Protein AF-0000000068123242 (afdb_homodimer)

pLDDT: mean 87.88, std 19.59, range [14.05, 98.88]

Organism: Neurospora crassa (strain ATCC 24698 / 74-OR23-1A / CBS 708.71 / DSM 1257 / FGSC 987) (NCBI:txid367110)

Solvent-accessible surface area (backbone atoms only — not comparable to full-atom values): 78292 Å² total; per-residue (Å²): 127,88,81,84,88,79,87,88,79,80,86,86,78,85,88,79,87,89,84,91,82,92,77,86,88,83,89,79,86,80,84,75,81,85,79,82,79,76,73,80,72,79,79,78,78,74,75,72,72,64,77,69,73,70,72,71,46,70,66,50,50,47,59,70,42,37,86,55,48,50,46,51,50,48,34,50,52,24,44,46,71,36,49,53,61,54,54,70,55,57,44,31,48,47,61,22,24,54,44,42,28,50,11,16,28,53,57,60,14,26,27,67,69,64,65,53,44,46,41,41,43,51,51,45,18,48,33,34,53,75,44,63,37,72,35,85,64,70,38,50,69,66,37,67,64,54,91,73,47,47,59,48,54,32,18,44,57,31,14,47,36,36,23,54,37,26,38,40,42,32,52,31,33,48,50,55,66,46,53,66,73,30,22,50,47,40,22,43,49,56,57,36,20,37,32,56,41,35,56,9,34,36,47,50,56,60,14,50,38,44,26,22,51,47,48,26,51,28,26,47,38,50,32,58,73,29,65,88,48,68,84,34,70,66,32,49,47,28,42,43,48,26,8,51,27,44,9,50,15,38,18,32,30,68,74,34,50,35,59,47,46,47,54,48,52,52,48,52,51,53,50,50,54,53,58,36,37,69,86,56,55,66,67,59,52,51,48,52,52,49,52,44,47,47,24,63,47,49,43,15,50,49,46,36,49,49,35,49,51,49,48,56,69,52,32,44,27,52,38,90,26,39,52,60,47,56,55,42,54,36,29,62,22,46,85,41,69,43,31,49,64,12,28,47,65,45,35,64,66,25,40,30,29,41,30,37,61,20,81,55,26,26,31,45,28,46,55,89,56,51,37,94,66,81,83,51,38,24,37,37,32,24,41,65,74,90,56,70,50,28,32,29,29,37,36,57,30,90,88,48,73,78,82,55,92,84,50,87,76,82,48,70,39,27,53,68,38,57,27,23,43,28,34,61,81,80,40,18,22,44,27,52,54,102,39,54,18,90,81,54,48,89,23,21,29,35,28,33,42,60,35,93,84,45,77,62,73,47,31,32,31,27,32,41,64,75,49,41,81,84,46,90,63,55,68,49,39,33,52,44,44,26,33,28,30,41,30,29,65,73,81,59,18,30,46,29,42,63,92,51,59,34,58,76,92,54,69,52,24,28,41,35,29,28,32,67,73,90,53,92,79,46,43,30,35,26,30,27,33,40,37,39,46,41,94,89,50,66,59,30,77,53,54,82,56,81,67,55,66,69,58,52,51,53,46,51,53,49,28,19,51,54,54,53,70,64,47,48,66,53,83,89,51,88,62,87,65,54,45,59,67,82,33,51,56,67,64,52,58,51,36,78,40,54,62,84,47,50,89,38,59,25,40,43,47,45,64,26,64,61,60,38,48,48,13,47,49,28,55,56,49,50,54,50,49,53,51,52,53,50,56,39,44,42,53,68,51,81,84,67,53,71,69,53,49,48,45,45,46,61,37,35,47,45,28,48,50,43,21,48,52,45,43,50,60,59,68,73,46,74,50,69,38,46,67,75,64,42,53,68,19,46,54,22,27,38,45,30,29,28,38,52,53,32,68,69,38,68,83,48,54,70,66,58,39,50,51,54,51,46,50,51,52,49,50,44,50,49,47,26,61,71,53,34,45,36,50,61,42,34,73,45,55,44,67,80,49,43,86,73,41,84,46,85,57,35,70,60,49,114,128,92,80,82,80,79,89,88,83,79,91,84,81,76,90,74,89,80,84,81,74,84,74,76,75,75,76,71,80,76,82,79,78,83,83,80,79,72,71,78,69,77,77,72,76,70,72,69,70,60,74,67,72,68,71,67,46,70,66,51,49,48,58,71,43,37,87,56,49,50,47,50,52,48,34,50,50,23,45,45,70,34,49,55,63,53,54,69,56,58,44,32,50,46,62,22,23,54,42,43,29,50,12,16,28,53,58,61,13,26,27,68,68,66,63,52,43,48,41,41,43,50,51,45,18,46,31,34,51,76,44,64,36,70,34,84,64,70,39,50,70,66,38,67,63,56,90,75,47,47,59,48,55,31,18,44,56,31,14,48,36,36,23,55,37,25,38,42,42,32,51,31,34,48,49,56,65,46,51,67,72,32,20,50,47,41,20,43,48,56,57,36,20,37,33,57,41,35,56,9,34,36,45,51,55,60,14,50,38,45,28,22,51,47,48,26,53,28,26,47,37,50,31,58,72,28,64,90,47,70,86,35,70,67,32,50,48,29,42,43,48,25,10,51,26,44,10,49,14,38,18,31,31,68,74,34,50,37,58,44,47,46,53,47,53,51,48,53,52,52,51,50,54,54,58,35,39,69,86,55,55,67,67,59,53,52,47,53,53,50,51,46,47,47,25,64,47,48,42,16,47,49,45,36,48,47,33,50,51,50,48,56,68,52,32,44,27,52,37,89,26,40,51,59,47,56,56,42,53,36,28,60,24,46,83,40,69,43,33,49,63,13,29,48,66,44,35,62,68,25,39,30,29,42,30,37,59,20,80,54,27,24,32,44,29,46,53,89,57,51,37,92,65,80,84,52,38,26,38,36,33,23,41,66,74,89,56,71,50,29,33,31,29,38,36,55,30,93,89,49,75,76,82,55,91,84,52,86,75,83,49,70,39,25,54,67,38,57,28,23,42,28,33,61,80,80,41,20,22,45,25,52,56,101,39,54,18,89,82,53,46,91,22,21,30,36,27,34,43,60,36,92,85,44,76,64,72,48,31,33,30,28,31,41,66,74,49,41,80,82,47,91,63,57,67,48,39,34,51,45,43,27,32,27,30,43,31,30,64,75,81,60,17,30,46,26,40,61,90,51,60,31,58,76,92,54,69,52,24,29,40,34,30,28,33,68,72,90,55,90,82,46,44,32,33,26,30,28,34,40,37,38,46,42,95,89,50,66,59,31,76,54,54,81,57,80,65,54,65,70,57,52,53,52,47,50,53,49,27,18,51,53,54,53,71,64,48,48,65,53,82,89,52,89,62,87,64,54,45,59,67,83,33,49,57,65,63,52,57,52,35,75,40,54,62,84,48,50,89,38,60,27,39,45,46,44,64,27,62,63,58,39,47,48,13,46,49,28,55,56,50,49,54,50,51,54,50,51,52,50,56,38,45,42,53,68,51,81,83,68,53,71,68,53,48,49,44,44,46,63,38,34,46,44,28,48,49,41,20,48,52,46,44,50,60,60,69,72,47,75,50,69,39,47,66,74,66,43,52,69,18,47,55,23,27,38,45,30,30,28,38,51,53,31,68,70,38,68,84,47,54,70,65,59,38,52,52,55,51,48,51,51,53,49,49,44,50,48,48,26,62,71,53,35,42,36,49,60,42,34,76,43,54,44,67,79,49,42,87,72,44,84,47,86,56,36,72,59,48,114

Structure (mmCIF, N/CA/C/O backbone):
data_AF-0000000068123242-model_v1
#
loop_
_entity.id
_entity.type
_entity.pdbx_description
1 polymer 'Dolichyl-phosphate-mannose--protein mannosyltransferase'
#
loop_
_atom_site.group_PDB
_atom_site.id
_atom_site.type_symbol
_atom_site.label_atom_id
_atom_site.label_alt_id
_atom_site.label_comp_id
_atom_site.label_asym_id
_atom_site.label_entity_id
_atom_site.label_seq_id
_atom_site.pdbx_PDB_ins_code
_atom_site.Cartn_x
_atom_site.Cartn_y
_atom_site.Cartn_z
_atom_site.occupancy
_atom_site.B_iso_or_equiv
_atom_site.auth_seq_id
_atom_site.auth_comp_id
_atom_site.auth_asym_id
_atom_site.auth_atom_id
_atom_site.pdbx_PDB_model_num
ATOM 1 N N . MET A 1 1 ? -42.406 0.404 55.594 1 16.44 1 MET A N 1
ATOM 2 C CA . MET A 1 1 ? -42.719 1.073 56.844 1 16.44 1 MET A CA 1
ATOM 3 C C . MET A 1 1 ? -41.5 1.889 57.344 1 16.44 1 MET A C 1
ATOM 5 O O . MET A 1 1 ? -41.688 2.959 57.906 1 16.44 1 MET A O 1
ATOM 9 N N . ALA A 1 2 ? -40.531 1.165 58.031 1 14.32 2 ALA A N 1
ATOM 10 C CA . ALA A 1 2 ? -39.938 2.107 58.969 1 14.32 2 ALA A CA 1
ATOM 11 C C . ALA A 1 2 ? -39.438 3.355 58.281 1 14.32 2 ALA A C 1
ATOM 13 O O . ALA A 1 2 ? -39.156 3.322 57.062 1 14.32 2 ALA A O 1
ATOM 14 N N . THR A 1 3 ? -38.469 4.094 58.781 1 15.51 3 THR A N 1
ATOM 15 C CA . THR A 1 3 ? -38.5 4.883 60 1 15.51 3 THR A CA 1
ATOM 16 C C . THR A 1 3 ? -37.812 6.23 59.781 1 15.51 3 THR A C 1
ATOM 18 O O . THR A 1 3 ? -38.406 7.281 60 1 15.51 3 THR A O 1
ATOM 21 N N . PRO A 1 4 ? -36.844 6.465 60.656 1 15.73 4 PRO A N 1
ATOM 22 C CA . PRO A 1 4 ? -36.719 7.551 61.625 1 15.73 4 PRO A CA 1
ATOM 23 C C . PRO A 1 4 ? -36.031 8.789 61.031 1 15.73 4 PRO A C 1
ATOM 25 O O . PRO A 1 4 ? -35.531 8.742 59.906 1 15.73 4 PRO A O 1
ATOM 28 N N . THR A 1 5 ? -34.938 9.18 61.625 1 15.48 5 THR A N 1
ATOM 29 C CA . THR A 1 5 ? -34.781 10.172 62.688 1 15.48 5 THR A CA 1
ATOM 30 C C . THR A 1 5 ? -34.188 11.477 62.125 1 15.48 5 THR A C 1
ATOM 32 O O . THR A 1 5 ? -33.719 11.508 61 1 15.48 5 THR A O 1
ATOM 35 N N . ASP A 1 6 ? -33.188 12.078 62.812 1 14.59 6 ASP A N 1
ATOM 36 C CA . ASP A 1 6 ? -33.062 13.188 63.75 1 14.59 6 ASP A CA 1
ATOM 37 C C . ASP A 1 6 ? -32.375 14.383 63.094 1 14.59 6 ASP A C 1
ATOM 39 O O . ASP A 1 6 ? -32.875 15.508 63.156 1 14.59 6 ASP A O 1
ATOM 43 N N . GLY A 1 7 ? -31 14.406 63.156 1 14.94 7 GLY A N 1
ATOM 44 C CA . GLY A 1 7 ? -30.375 15.352 64.062 1 14.94 7 GLY A CA 1
ATOM 45 C C . GLY A 1 7 ? -30.297 16.766 63.5 1 14.94 7 GLY A C 1
ATOM 46 O O . GLY A 1 7 ? -30.531 16.969 62.312 1 14.94 7 GLY A O 1
ATOM 47 N N . SER A 1 8 ? -29.484 17.594 64.125 1 15.24 8 SER A N 1
ATOM 48 C CA . SER A 1 8 ? -29.281 18.797 64.938 1 15.24 8 SER A CA 1
ATOM 49 C C . SER A 1 8 ? -28.906 19.984 64.062 1 15.24 8 SER A C 1
ATOM 51 O O . SER A 1 8 ? -28.578 19.828 62.906 1 15.24 8 SER A O 1
ATOM 53 N N . GLU A 1 9 ? -27.969 20.797 64.625 1 14.34 9 GLU A N 1
ATOM 54 C CA . GLU A 1 9 ? -27.828 22.094 65.25 1 14.34 9 GLU A CA 1
ATOM 55 C C . GLU A 1 9 ? -27.172 23.109 64.312 1 14.34 9 GLU A C 1
ATOM 57 O O . GLU A 1 9 ? -27.609 24.266 64.25 1 14.34 9 GLU A O 1
ATOM 62 N N . ARG A 1 10 ? -25.828 22.953 63.969 1 14.46 10 ARG A N 1
ATOM 63 C CA . ARG A 1 10 ? -24.969 23.984 64.562 1 14.46 10 ARG A CA 1
ATOM 64 C C . ARG A 1 10 ? -25.156 25.312 63.844 1 14.46 10 ARG A C 1
ATOM 66 O O . ARG A 1 10 ? -25.406 26.344 64.5 1 14.46 10 ARG A O 1
ATOM 73 N N . ALA A 1 11 ? -24.031 25.688 63.188 1 14.55 11 ALA A N 1
ATOM 74 C CA . ALA A 1 11 ? -23.141 26.734 63.719 1 14.55 11 ALA A CA 1
ATOM 75 C C . ALA A 1 11 ? -23.578 28.109 63.25 1 14.55 11 ALA A C 1
ATOM 77 O O . ALA A 1 11 ? -24.297 28.234 62.25 1 14.55 11 ALA A O 1
ATOM 78 N N . THR A 1 12 ? -22.641 29 63.438 1 14.53 12 THR A N 1
ATOM 79 C CA . THR A 1 12 ? -22.219 30.188 64.125 1 14.53 12 THR A CA 1
ATOM 80 C C . THR A 1 12 ? -22.531 31.453 63.344 1 14.53 12 THR A C 1
ATOM 82 O O . THR A 1 12 ? -22.75 31.359 62.125 1 14.53 12 THR A O 1
ATOM 85 N N . THR A 1 13 ? -21.609 32.406 63.406 1 14.05 13 THR A N 1
ATOM 86 C CA . THR A 1 13 ? -21.5 33.656 64.125 1 14.05 13 THR A CA 1
ATOM 87 C C . THR A 1 13 ? -21.625 34.844 63.125 1 14.05 13 THR A C 1
ATOM 89 O O . THR A 1 13 ? -22.391 35.781 63.375 1 14.05 13 THR A O 1
ATOM 92 N N . ALA A 1 14 ? -20.578 35.156 62.25 1 14.64 14 ALA A N 1
ATOM 93 C CA . ALA A 1 14 ? -19.844 36.344 62.625 1 14.64 14 ALA A CA 1
ATOM 94 C C . ALA A 1 14 ? -20.625 37.625 62.25 1 14.64 14 ALA A C 1
ATOM 96 O O . ALA A 1 14 ? -21.484 37.562 61.375 1 14.64 14 ALA A O 1
ATOM 97 N N . SER A 1 15 ? -19.844 38.719 62.344 1 14.73 15 SER A N 1
ATOM 98 C CA . SER A 1 15 ? -19.672 40 63.031 1 14.73 15 SER A CA 1
ATOM 99 C C . SER A 1 15 ? -20.312 41.156 62.25 1 14.73 15 SER A C 1
ATOM 101 O O . SER A 1 15 ? -20.641 41 61.062 1 14.73 15 SER A O 1
ATOM 103 N N . GLY A 1 16 ? -19.641 42.406 62.281 1 14.28 16 GLY A N 1
ATOM 104 C CA . GLY A 1 16 ? -19.844 43.688 62.906 1 14.28 16 GLY A CA 1
ATOM 105 C C . GLY A 1 16 ? -20.281 44.781 61.938 1 14.28 16 GLY A C 1
ATOM 106 O O . GLY A 1 16 ? -21.172 45.562 62.25 1 14.28 16 GLY A O 1
ATOM 107 N N . ALA A 1 17 ? -19.438 45.031 60.844 1 15.45 17 ALA A N 1
ATOM 108 C CA . ALA A 1 17 ? -18.891 46.375 60.875 1 15.45 17 ALA A CA 1
ATOM 109 C C . ALA A 1 17 ? -19.969 47.438 60.656 1 15.45 17 ALA A C 1
ATOM 111 O O . ALA A 1 17 ? -20.984 47.156 60 1 15.45 17 ALA A O 1
ATOM 112 N N . ASP A 1 18 ? -19.547 48.719 60.906 1 15.54 18 ASP A N 1
ATOM 113 C CA . ASP A 1 18 ? -19.844 49.969 61.656 1 15.54 18 ASP A CA 1
ATOM 114 C C . ASP A 1 18 ? -20.703 50.906 60.812 1 15.54 18 ASP A C 1
ATOM 116 O O . ASP A 1 18 ? -20.844 50.719 59.594 1 15.54 18 ASP A O 1
ATOM 120 N N . PRO A 1 19 ? -20.172 52.219 60.938 1 15.15 19 PRO A N 1
ATOM 121 C CA . PRO A 1 19 ? -20.656 53.469 61.5 1 15.15 19 PRO A CA 1
ATOM 122 C C . PRO A 1 19 ? -21.297 54.406 60.469 1 15.15 19 PRO A C 1
ATOM 124 O O . PRO A 1 19 ? -22.438 54.812 60.625 1 15.15 19 PRO A O 1
ATOM 127 N N . PHE A 1 20 ? -20.5 55.562 59.969 1 15.85 20 PHE A N 1
ATOM 128 C CA . PHE A 1 20 ? -20.625 56.969 60.312 1 15.85 20 PHE A CA 1
ATOM 129 C C . PHE A 1 20 ? -21.453 57.719 59.25 1 15.85 20 PHE A C 1
ATOM 131 O O . PHE A 1 20 ? -21.672 57.188 58.156 1 15.85 20 PHE A O 1
ATOM 138 N N . GLY A 1 21 ? -21.219 59.188 59.188 1 14.98 21 GLY A N 1
ATOM 139 C CA . GLY A 1 21 ? -21.828 60.469 59.5 1 14.98 21 GLY A CA 1
ATOM 140 C C . GLY A 1 21 ? -22.203 61.25 58.25 1 14.98 21 GLY A C 1
ATOM 141 O O . GLY A 1 21 ? -23.281 61.812 58.156 1 14.98 21 GLY A O 1
ATOM 142 N N . ASP A 1 22 ? -21.328 61.469 57.156 1 16.19 22 ASP A N 1
ATOM 143 C CA . ASP A 1 22 ? -21.016 62.906 57 1 16.19 22 ASP A CA 1
ATOM 144 C C . ASP A 1 22 ? -22.156 63.625 56.312 1 16.19 22 ASP A C 1
ATOM 146 O O . ASP A 1 22 ? -22.891 63.062 55.531 1 16.19 22 ASP A O 1
ATOM 150 N N . ALA A 1 23 ? -22.281 65.062 56.594 1 17.05 23 ALA A N 1
ATOM 151 C CA . ALA A 1 23 ? -23.031 66.312 56.812 1 17.05 23 ALA A CA 1
ATOM 152 C C . ALA A 1 23 ? -23.234 67.062 55.5 1 17.05 23 ALA A C 1
ATOM 154 O O . ALA A 1 23 ? -23.984 68.062 55.438 1 17.05 23 ALA A O 1
ATOM 155 N N . ALA A 1 24 ? -22.5 66.938 54.406 1 17.31 24 ALA A N 1
ATOM 156 C CA . ALA A 1 24 ? -22.078 68.25 53.906 1 17.31 24 ALA A CA 1
ATOM 157 C C . ALA A 1 24 ? -23.266 69.062 53.438 1 17.31 24 ALA A C 1
ATOM 159 O O . ALA A 1 24 ? -24.266 68.5 52.969 1 17.31 24 ALA A O 1
ATOM 160 N N . ARG A 1 25 ? -23.062 70.438 53.281 1 17.42 25 ARG A N 1
ATOM 161 C CA . ARG A 1 25 ? -23.469 71.812 53.5 1 17.42 25 ARG A CA 1
ATOM 162 C C . ARG A 1 25 ? -24.391 72.312 52.406 1 17.42 25 ARG A C 1
ATOM 164 O O . ARG A 1 25 ? -24.438 71.75 51.312 1 17.42 25 ARG A O 1
ATOM 171 N N . ARG A 1 26 ? -24.328 73.688 52.062 1 17.59 26 ARG A N 1
ATOM 172 C CA . ARG A 1 26 ? -25.156 74.938 52.219 1 17.59 26 ARG A CA 1
ATOM 173 C C . ARG A 1 26 ? -25.688 75.375 50.875 1 17.59 26 ARG A C 1
ATOM 175 O O . ARG A 1 26 ? -26.891 75.688 50.75 1 17.59 26 ARG A O 1
ATOM 182 N N . ARG A 1 27 ? -24.891 75.938 49.844 1 17.5 27 ARG A N 1
ATOM 183 C CA . ARG A 1 27 ? -25.016 77.375 49.656 1 17.5 27 ARG A CA 1
ATOM 184 C C . ARG A 1 27 ? -26.172 77.688 48.719 1 17.5 27 ARG A C 1
ATOM 186 O O . ARG A 1 27 ? -26.609 76.875 47.938 1 17.5 27 ARG A O 1
ATOM 193 N N . ASN A 1 28 ? -26.125 79.062 48.094 1 18.08 28 ASN A N 1
ATOM 194 C CA . ASN A 1 28 ? -26.859 80.312 48 1 18.08 28 ASN A CA 1
ATOM 195 C C . ASN A 1 28 ? -27.547 80.5 46.656 1 18.08 28 ASN A C 1
ATOM 197 O O . ASN A 1 28 ? -28.547 81.188 46.562 1 18.08 28 ASN A O 1
ATOM 201 N N . ASN A 1 29 ? -27.062 80.062 45.438 1 21.12 29 ASN A N 1
ATOM 202 C CA . ASN A 1 29 ? -27.047 81.188 44.5 1 21.12 29 ASN A CA 1
ATOM 203 C C . ASN A 1 29 ? -28.438 81.5 43.906 1 21.12 29 ASN A C 1
ATOM 205 O O . ASN A 1 29 ? -29.219 80.562 43.719 1 21.12 29 ASN A O 1
ATOM 209 N N . PRO A 1 30 ? -28.766 82.812 43.562 1 22.44 30 PRO A N 1
ATOM 210 C CA . PRO A 1 30 ? -30.016 83.562 43.406 1 22.44 30 PRO A CA 1
ATOM 211 C C . PRO A 1 30 ? -30.75 83.25 42.125 1 22.44 30 PRO A C 1
ATOM 213 O O . PRO A 1 30 ? -30.156 82.75 41.156 1 22.44 30 PRO A O 1
ATOM 216 N N . PRO A 1 31 ? -32.156 83.25 42 1 21.19 31 PRO A N 1
ATOM 217 C CA . PRO A 1 31 ? -33.156 82.688 41.094 1 21.19 31 PRO A CA 1
ATOM 218 C C . PRO A 1 31 ? -33.219 83.375 39.75 1 21.19 31 PRO A C 1
ATOM 220 O O . PRO A 1 31 ? -33.906 82.875 38.812 1 21.19 31 PRO A O 1
ATOM 223 N N . VAL A 1 32 ? -32.5 84.562 39.5 1 21.89 32 VAL A N 1
ATOM 224 C CA . VAL A 1 32 ? -33.469 85.562 39.062 1 21.89 32 VAL A CA 1
ATOM 225 C C . VAL A 1 32 ? -34 85.188 37.688 1 21.89 32 VAL A C 1
ATOM 227 O O . VAL A 1 32 ? -33.438 84.375 36.969 1 21.89 32 VAL A O 1
ATOM 230 N N . ALA A 1 33 ? -34.406 86.375 36.75 1 24.31 33 ALA A N 1
ATOM 231 C CA . ALA A 1 33 ? -35.656 86.812 36.125 1 24.31 33 ALA A CA 1
ATOM 232 C C . ALA A 1 33 ? -35.625 86.438 34.625 1 24.31 33 ALA A C 1
ATOM 234 O O . ALA A 1 33 ? -36.594 86.75 33.906 1 24.31 33 ALA A O 1
ATOM 235 N N . PRO A 1 34 ? -35.344 85.25 34.094 1 23.16 34 PRO A N 1
ATOM 236 C CA . PRO A 1 34 ? -34.875 85.25 32.719 1 23.16 34 PRO A CA 1
ATOM 237 C C . PRO A 1 34 ? -35.875 85.938 31.75 1 23.16 34 PRO A C 1
ATOM 239 O O . PRO A 1 34 ? -37.062 85.75 31.906 1 23.16 34 PRO A O 1
ATOM 242 N N . THR A 1 35 ? -35.469 87 31.141 1 21.3 35 THR A N 1
ATOM 243 C CA . THR A 1 35 ? -36.031 88.062 30.312 1 21.3 35 THR A CA 1
ATOM 244 C C . THR A 1 35 ? -36.781 87.5 29.109 1 21.3 35 THR A C 1
ATOM 246 O O . THR A 1 35 ? -37.938 87.812 28.875 1 21.3 35 THR A O 1
ATOM 249 N N . ALA A 1 36 ? -36.219 87.688 27.891 1 24.88 36 ALA A N 1
ATOM 250 C CA . ALA A 1 36 ? -36.688 88.375 26.703 1 24.88 36 ALA A CA 1
ATOM 251 C C . ALA A 1 36 ? -37.531 87.5 25.812 1 24.88 36 ALA A C 1
ATOM 253 O O . ALA A 1 36 ? -37.344 86.25 25.812 1 24.88 36 ALA A O 1
ATOM 254 N N . THR A 1 37 ? -38.531 88 25.172 1 26.08 37 THR A N 1
ATOM 255 C CA . THR A 1 37 ? -39.781 87.688 24.516 1 26.08 37 THR A CA 1
ATOM 256 C C . THR A 1 37 ? -39.531 86.938 23.203 1 26.08 37 THR A C 1
ATOM 258 O O . THR A 1 37 ? -39.75 87.5 22.125 1 26.08 37 THR A O 1
ATOM 261 N N . GLU A 1 38 ? -38.562 85.938 23.125 1 24.22 38 GLU A N 1
ATOM 262 C CA . GLU A 1 38 ? -38.156 85.562 21.797 1 24.22 38 GLU A CA 1
ATOM 263 C C . GLU A 1 38 ? -39.312 85.062 20.953 1 24.22 38 GLU A C 1
ATOM 265 O O . GLU A 1 38 ? -40.094 84.25 21.406 1 24.22 38 GLU A O 1
ATOM 270 N N . LYS A 1 39 ? -39.781 85.938 20.047 1 33.22 39 LYS A N 1
ATOM 271 C CA . LYS A 1 39 ? -40.938 85.812 19.141 1 33.22 39 LYS A CA 1
ATOM 272 C C . LYS A 1 39 ? -40.906 84.438 18.484 1 33.22 39 LYS A C 1
ATOM 274 O O . LYS A 1 39 ? -39.875 83.938 18.047 1 33.22 39 LYS A O 1
ATOM 279 N N . PRO A 1 40 ? -41.969 83.562 18.688 1 29.23 40 PRO A N 1
ATOM 280 C CA . PRO A 1 40 ? -42.125 82.125 18.328 1 29.23 40 PRO A CA 1
ATOM 281 C C . PRO A 1 40 ? -42 81.938 16.828 1 29.23 40 PRO A C 1
ATOM 283 O O . PRO A 1 40 ? -42.719 82.562 16.047 1 29.23 40 PRO A O 1
ATOM 286 N N . GLN A 1 41 ? -40.75 81.938 16.281 1 29.66 41 GLN A N 1
ATOM 287 C CA . GLN A 1 41 ? -40.625 81.812 14.836 1 29.66 41 GLN A CA 1
ATOM 288 C C . GLN A 1 41 ? -41.5 80.688 14.328 1 29.66 41 GLN A C 1
ATOM 290 O O . GLN A 1 41 ? -41.625 79.625 14.977 1 29.66 41 GLN A O 1
ATOM 295 N N . PRO A 1 42 ? -42.438 80.938 13.344 1 32.53 42 PRO A N 1
ATOM 296 C CA . PRO A 1 42 ? -43.469 80 12.859 1 32.53 42 PRO A CA 1
ATOM 297 C C . PRO A 1 42 ? -42.906 78.688 12.438 1 32.53 42 PRO A C 1
ATOM 299 O O . PRO A 1 42 ? -41.781 78.625 11.938 1 32.53 42 PRO A O 1
ATOM 302 N N . GLU A 1 43 ? -43.219 77.562 13.078 1 29.33 43 GLU A N 1
ATOM 303 C CA . GLU A 1 43 ? -42.781 76.188 12.867 1 29.33 43 GLU A CA 1
ATOM 304 C C . GLU A 1 43 ? -43.062 75.688 11.43 1 29.33 43 GLU A C 1
ATOM 306 O O . GLU A 1 43 ? -44.188 75.688 10.984 1 29.33 43 GLU A O 1
ATOM 311 N N . ASP A 1 44 ? -42.312 76.188 10.414 1 29.78 44 ASP A N 1
ATOM 312 C CA . ASP A 1 44 ? -42.469 75.688 9.047 1 29.78 44 ASP A CA 1
ATOM 313 C C . ASP A 1 44 ? -42.594 74.125 9.023 1 29.78 44 ASP A C 1
ATOM 315 O O . ASP A 1 44 ? -41.75 73.438 9.539 1 29.78 44 ASP A O 1
ATOM 319 N N . LYS A 1 45 ? -43.844 73.562 8.898 1 33.28 45 LYS A N 1
ATOM 320 C CA . LYS A 1 45 ? -44.281 72.188 8.828 1 33.28 45 LYS A CA 1
ATOM 321 C C . LYS A 1 45 ? -43.562 71.438 7.727 1 33.28 45 LYS A C 1
ATOM 323 O O . LYS A 1 45 ? -43.938 71.5 6.559 1 33.28 45 LYS A O 1
ATOM 328 N N . LYS A 1 46 ? -42.312 71.375 7.613 1 34.75 46 LYS A N 1
ATOM 329 C CA . LYS A 1 46 ? -41.656 70.375 6.738 1 34.75 46 LYS A CA 1
ATOM 330 C C . LYS A 1 46 ? -42.281 69 6.906 1 34.75 46 LYS A C 1
ATOM 332 O O . LYS A 1 46 ? -42.188 68.438 7.984 1 34.75 46 LYS A O 1
ATOM 337 N N . LYS A 1 47 ? -43.312 68.688 6.215 1 35.91 47 LYS A N 1
ATOM 338 C CA . LYS A 1 47 ? -43.969 67.375 6.016 1 35.91 47 LYS A CA 1
ATOM 339 C C . LYS A 1 47 ? -42.938 66.312 5.867 1 35.91 47 LYS A C 1
ATOM 341 O O . LYS A 1 47 ? -42.094 66.312 4.953 1 35.91 47 LYS A O 1
ATOM 346 N N . ALA A 1 48 ? -42.469 65.688 6.902 1 35.69 48 ALA A N 1
ATOM 347 C CA . ALA A 1 48 ? -41.688 64.438 6.977 1 35.69 48 ALA A CA 1
ATOM 348 C C . ALA A 1 48 ? -42.219 63.438 5.992 1 35.69 48 ALA A C 1
ATOM 350 O O . ALA A 1 48 ? -43.344 62.938 6.137 1 35.69 48 ALA A O 1
ATOM 351 N N . LEU A 1 49 ? -41.969 63.656 4.711 1 34.53 49 LEU A N 1
ATOM 352 C CA . LEU A 1 49 ? -42.25 62.594 3.773 1 34.53 49 LEU A CA 1
ATOM 353 C C . LEU A 1 49 ? -41.938 61.25 4.383 1 34.53 49 LEU A C 1
ATOM 355 O O . LEU A 1 49 ? -40.781 61 4.777 1 34.53 49 LEU A O 1
ATOM 359 N N . VAL A 1 50 ? -42.844 60.688 5.141 1 35.91 50 VAL A N 1
ATOM 360 C CA . VAL A 1 50 ? -42.75 59.312 5.582 1 35.91 50 VAL A CA 1
ATOM 361 C C . VAL A 1 50 ? -42.125 58.438 4.488 1 35.91 50 VAL A C 1
ATOM 363 O O . VAL A 1 50 ? -42.531 58.531 3.324 1 35.91 50 VAL A O 1
ATOM 366 N N . PRO A 1 51 ? -40.781 58.219 4.602 1 38.44 51 PRO A N 1
ATOM 367 C CA . PRO A 1 51 ? -40.312 57.281 3.58 1 38.44 51 PRO A CA 1
ATOM 368 C C . PRO A 1 51 ? -41.344 56.25 3.184 1 38.44 51 PRO A C 1
ATOM 370 O O . PRO A 1 51 ? -42 55.688 4.051 1 38.44 51 PRO A O 1
ATOM 373 N N . VAL A 1 52 ? -42.156 56.5 2.146 1 38.22 52 VAL A N 1
ATOM 374 C CA . VAL A 1 52 ? -43 55.469 1.552 1 38.22 52 VAL A CA 1
ATOM 375 C C . VAL A 1 52 ? -42.375 54.094 1.751 1 38.22 52 VAL A C 1
ATOM 377 O O . VAL A 1 52 ? -41.219 53.875 1.425 1 38.22 52 VAL A O 1
ATOM 380 N N . LYS A 1 53 ? -42.875 53.438 2.744 1 43.47 53 LYS A N 1
ATOM 381 C CA . LYS A 1 53 ? -42.594 52 2.795 1 43.47 53 LYS A CA 1
ATOM 382 C C . LYS A 1 53 ? -42.469 51.406 1.393 1 43.47 53 LYS A C 1
ATOM 384 O O . LYS A 1 53 ? -43.438 51.469 0.615 1 43.47 53 LYS A O 1
ATOM 389 N N . LYS A 1 54 ? -41.406 51.656 0.689 1 44.44 54 LYS A N 1
ATOM 390 C CA . LYS A 1 54 ? -41.219 50.938 -0.564 1 44.44 54 LYS A CA 1
ATOM 391 C C . LYS A 1 54 ? -41.969 49.594 -0.548 1 44.44 54 LYS A C 1
ATOM 393 O O . LYS A 1 54 ? -41.781 48.781 0.373 1 44.44 54 LYS A O 1
ATOM 398 N N . GLU A 1 55 ? -43.125 49.5 -0.978 1 45.94 55 GLU A N 1
ATOM 399 C CA . GLU A 1 55 ? -43.906 48.312 -1.24 1 45.94 55 GLU A CA 1
ATOM 400 C C . GLU A 1 55 ? -42.969 47.125 -1.62 1 45.94 55 GLU A C 1
ATOM 402 O O . GLU A 1 55 ? -42.156 47.25 -2.539 1 45.94 55 GLU A O 1
ATOM 407 N N . GLN A 1 56 ? -42.562 46.312 -0.672 1 54 56 GLN A N 1
ATOM 408 C CA . GLN A 1 56 ? -41.781 45.094 -0.92 1 54 56 GLN A CA 1
ATOM 409 C C . GLN A 1 56 ? -42.25 44.406 -2.186 1 54 56 GLN A C 1
ATOM 411 O O . GLN A 1 56 ? -43.438 44.062 -2.305 1 54 56 GLN A O 1
ATOM 416 N N . SER A 1 57 ? -41.75 44.719 -3.391 1 57.62 57 SER A N 1
ATOM 417 C CA . SER A 1 57 ? -42.062 44.062 -4.664 1 57.62 57 SER A CA 1
ATOM 418 C C . SER A 1 57 ? -42.25 42.562 -4.477 1 57.62 57 SER A C 1
ATOM 420 O O . SER A 1 57 ? -41.812 42 -3.482 1 57.62 57 SER A O 1
ATOM 422 N N . PHE A 1 58 ? -43.312 42.062 -5.125 1 59.78 58 PHE A N 1
ATOM 423 C CA . PHE A 1 58 ? -43.625 40.656 -5.168 1 59.78 58 PHE A CA 1
ATOM 424 C C . PHE A 1 58 ? -42.344 39.812 -5.18 1 59.78 58 PHE A C 1
ATOM 426 O O . PHE A 1 58 ? -42.25 38.781 -4.492 1 59.78 58 PHE A O 1
ATOM 433 N N . LEU A 1 59 ? -41.375 40.281 -5.859 1 61.75 59 LEU A N 1
ATOM 434 C CA . LEU A 1 59 ? -40.094 39.562 -5.906 1 61.75 59 LEU A CA 1
ATOM 435 C C . LEU A 1 59 ? -39.406 39.656 -4.559 1 61.75 59 LEU A C 1
ATOM 437 O O . LEU A 1 59 ? -38.719 38.719 -4.152 1 61.75 59 LEU A O 1
ATOM 441 N N . ASP A 1 60 ? -39.562 40.75 -3.887 1 66.69 60 ASP A N 1
ATOM 442 C CA . ASP A 1 60 ? -39 40.938 -2.561 1 66.69 60 ASP A CA 1
ATOM 443 C C . ASP A 1 60 ? -39.656 40.031 -1.542 1 66.69 60 ASP A C 1
ATOM 445 O O . ASP A 1 60 ? -39.031 39.5 -0.637 1 66.69 60 ASP A O 1
ATOM 449 N N . CYS A 1 61 ? -41 39.938 -1.775 1 64.94 61 CYS A N 1
ATOM 450 C CA . CYS A 1 61 ? -41.75 39.031 -0.91 1 64.94 61 CYS A CA 1
ATOM 451 C C . CYS A 1 61 ? -41.312 37.562 -1.118 1 64.94 61 CYS A C 1
ATOM 453 O O . CYS A 1 61 ? -41.156 36.844 -0.153 1 64.94 61 CYS A O 1
ATOM 455 N N . ILE A 1 62 ? -41.125 37.188 -2.342 1 64.94 62 ILE A N 1
ATOM 456 C CA . ILE A 1 62 ? -40.688 35.844 -2.648 1 64.94 62 ILE A CA 1
ATOM 457 C C . ILE A 1 62 ? -39.25 35.656 -2.109 1 64.94 62 ILE A C 1
ATOM 459 O O . ILE A 1 62 ? -38.938 34.594 -1.579 1 64.94 62 ILE A O 1
ATOM 463 N N . ALA A 1 63 ? -38.625 36.625 -2.244 1 73.56 63 ALA A N 1
ATOM 464 C CA . ALA A 1 63 ? -37.25 36.594 -1.747 1 73.56 63 ALA A CA 1
ATOM 465 C C . ALA A 1 63 ? -37.219 36.406 -0.23 1 73.56 63 ALA A C 1
ATOM 467 O O . ALA A 1 63 ? -36.312 35.75 0.314 1 73.56 63 ALA A O 1
ATOM 468 N N . SER A 1 64 ? -38.281 37.031 0.441 1 79.12 64 SER A N 1
ATOM 469 C CA . SER A 1 64 ? -38.312 36.906 1.896 1 79.12 64 SER A CA 1
ATOM 470 C C . SER A 1 64 ? -38.719 35.531 2.342 1 79.12 64 SER A C 1
ATOM 472 O O . SER A 1 64 ? -38.375 35.094 3.443 1 79.12 64 SER A O 1
ATOM 474 N N . TRP A 1 65 ? -39.375 34.812 1.425 1 84.5 65 TRP A N 1
ATOM 475 C CA . TRP A 1 65 ? -39.844 33.469 1.775 1 84.5 65 TRP A CA 1
ATOM 476 C C . TRP A 1 65 ? -39 32.406 1.104 1 84.5 65 TRP A C 1
ATOM 478 O O . TRP A 1 65 ? -39.344 31.203 1.122 1 84.5 65 TRP A O 1
ATOM 488 N N . GLU A 1 66 ? -37.906 32.75 0.557 1 87.19 66 GLU A N 1
ATOM 489 C CA . GLU A 1 66 ? -37.031 31.828 -0.177 1 87.19 66 GLU A CA 1
ATOM 490 C C . GLU A 1 66 ? -36.531 30.703 0.722 1 87.19 66 GLU A C 1
ATOM 492 O O . GLU A 1 66 ? -36.438 29.547 0.291 1 87.19 66 GLU A O 1
ATOM 497 N N . TRP A 1 67 ? -36.312 30.922 1.98 1 85.94 67 TRP A N 1
ATOM 498 C CA . TRP A 1 67 ? -35.719 29.953 2.902 1 85.94 67 TRP A CA 1
ATOM 499 C C . TRP A 1 67 ? -36.719 28.812 3.195 1 85.94 67 TRP A C 1
ATOM 501 O O . TRP A 1 67 ? -36.312 27.734 3.621 1 85.94 67 TRP A O 1
ATOM 511 N N . ILE A 1 68 ? -37.938 28.984 2.867 1 90.31 68 ILE A N 1
ATOM 512 C CA . ILE A 1 68 ? -38.938 27.938 3.062 1 90.31 68 ILE A CA 1
ATOM 513 C C . ILE A 1 68 ? -39.375 27.375 1.709 1 90.31 68 ILE A C 1
ATOM 515 O O . ILE A 1 68 ? -39.469 26.156 1.544 1 90.31 68 ILE A O 1
ATOM 519 N N . VAL A 1 69 ? -39.562 28.203 0.78 1 92.25 69 VAL A N 1
ATOM 520 C CA . VAL A 1 69 ? -40.125 27.812 -0.503 1 92.25 69 VAL A CA 1
ATOM 521 C C . VAL A 1 69 ? -39.125 26.969 -1.282 1 92.25 69 VAL A C 1
ATOM 523 O O . VAL A 1 69 ? -39.469 25.922 -1.827 1 92.25 69 VAL A O 1
ATOM 526 N N . ALA A 1 70 ? -37.906 27.453 -1.337 1 94.12 70 ALA A N 1
ATOM 527 C CA . ALA A 1 70 ? -36.938 26.75 -2.15 1 94.12 70 ALA A CA 1
ATOM 528 C C . ALA A 1 70 ? -36.719 25.312 -1.668 1 94.12 70 ALA A C 1
ATOM 530 O O . ALA A 1 70 ? -36.844 24.375 -2.451 1 94.12 70 ALA A O 1
ATOM 531 N N . PRO A 1 71 ? -36.5 25.094 -0.366 1 94.88 71 PRO A N 1
ATOM 532 C CA . PRO A 1 71 ? -36.344 23.719 0.082 1 94.88 71 PRO A CA 1
ATOM 533 C C . PRO A 1 71 ? -37.562 22.859 -0.18 1 94.88 71 PRO A C 1
ATOM 535 O O . PRO A 1 71 ? -37.438 21.672 -0.482 1 94.88 71 PRO A O 1
ATOM 538 N N . VAL A 1 72 ? -38.719 23.406 -0.058 1 95.88 72 VAL A N 1
ATOM 539 C CA . VAL A 1 72 ? -39.938 22.656 -0.289 1 95.88 72 VAL A CA 1
ATOM 540 C C . VAL A 1 72 ? -40.062 22.281 -1.766 1 95.88 72 VAL A C 1
ATOM 542 O O . VAL A 1 72 ? -40.375 21.141 -2.102 1 95.88 72 VAL A O 1
ATOM 545 N N . VAL A 1 73 ? -39.781 23.234 -2.602 1 96.62 73 VAL A N 1
ATOM 546 C CA . VAL A 1 73 ? -39.844 22.984 -4.039 1 96.62 73 VAL A CA 1
ATOM 547 C C . VAL A 1 73 ? -38.812 21.938 -4.426 1 96.62 73 VAL A C 1
ATOM 549 O O . VAL A 1 73 ? -39.125 21 -5.156 1 96.62 73 VAL A O 1
ATOM 552 N N . PHE A 1 74 ? -37.594 22.141 -3.963 1 97.88 74 PHE A N 1
ATOM 553 C CA . PHE A 1 74 ? -36.562 21.172 -4.266 1 97.88 74 PHE A CA 1
ATOM 554 C C . PHE A 1 74 ? -36.906 19.797 -3.729 1 97.88 74 PHE A C 1
ATOM 556 O O . PHE A 1 74 ? -36.594 18.781 -4.355 1 97.88 74 PHE A O 1
ATOM 563 N N . THR A 1 75 ? -37.531 19.75 -2.561 1 98 75 THR A N 1
ATOM 564 C CA . THR A 1 75 ? -37.938 18.469 -1.995 1 98 75 THR A CA 1
ATOM 565 C C . THR A 1 75 ? -39 17.812 -2.865 1 98 75 THR A C 1
ATOM 567 O O . THR A 1 75 ? -38.938 16.625 -3.135 1 98 75 THR A O 1
ATOM 570 N N . PHE A 1 76 ? -39.938 18.594 -3.297 1 98 76 PHE A N 1
ATOM 571 C CA . PHE A 1 76 ? -40.969 18.078 -4.172 1 98 76 PHE A CA 1
ATOM 572 C C . PHE A 1 76 ? -40.375 17.547 -5.469 1 98 76 PHE A C 1
ATOM 574 O O . PHE A 1 76 ? -40.75 16.453 -5.918 1 98 76 PHE A O 1
ATOM 581 N N . LEU A 1 77 ? -39.5 18.297 -6.039 1 98.25 77 LEU A N 1
ATOM 582 C CA . LEU A 1 77 ? -38.875 17.859 -7.277 1 98.25 77 LEU A CA 1
ATOM 583 C C . LEU A 1 77 ? -38.031 16.609 -7.051 1 98.25 77 LEU A C 1
ATOM 585 O O . LEU A 1 77 ? -37.938 15.758 -7.938 1 98.25 77 LEU A O 1
ATOM 589 N N . ALA A 1 78 ? -37.438 16.547 -5.871 1 98.5 78 ALA A N 1
ATOM 590 C CA . ALA A 1 78 ? -36.656 15.367 -5.535 1 98.5 78 ALA A CA 1
ATOM 591 C C . ALA A 1 78 ? -37.531 14.125 -5.496 1 98.5 78 ALA A C 1
ATOM 593 O O . ALA A 1 78 ? -37.188 13.094 -6.078 1 98.5 78 ALA A O 1
ATOM 594 N N . PHE A 1 79 ? -38.688 14.219 -4.852 1 98.19 79 PHE A N 1
ATOM 595 C CA . PHE A 1 79 ? -39.625 13.094 -4.785 1 98.19 79 PHE A CA 1
ATOM 596 C C . PHE A 1 79 ? -40.188 12.781 -6.16 1 98.19 79 PHE A C 1
ATOM 598 O O . PHE A 1 79 ? -40.375 11.617 -6.523 1 98.19 79 PHE A O 1
ATOM 605 N N . PHE A 1 80 ? -40.406 13.75 -6.898 1 97.88 80 PHE A N 1
ATOM 606 C CA . PHE A 1 80 ? -40.938 13.547 -8.234 1 97.88 80 PHE A CA 1
ATOM 607 C C . PHE A 1 80 ? -39.938 12.789 -9.117 1 97.88 80 PHE A C 1
ATOM 609 O O . PHE A 1 80 ? -40.312 11.805 -9.758 1 97.88 80 PHE A O 1
ATOM 616 N N . THR A 1 81 ? -38.719 13.242 -9.203 1 97.69 81 THR A N 1
ATOM 617 C CA . THR A 1 81 ? -37.719 12.625 -10.07 1 97.69 81 THR A CA 1
ATOM 618 C C . THR A 1 81 ? -37.438 11.203 -9.625 1 97.69 81 THR A C 1
ATOM 620 O O . THR A 1 81 ? -37.156 10.328 -10.453 1 97.69 81 THR A O 1
ATOM 623 N N . ARG A 1 82 ? -37.531 10.891 -8.336 1 97.81 82 ARG A N 1
ATOM 624 C CA . ARG A 1 82 ? -37.156 9.562 -7.844 1 97.81 82 ARG A CA 1
ATOM 625 C C . ARG A 1 82 ? -38.375 8.633 -7.812 1 97.81 82 ARG A C 1
ATOM 627 O O . ARG A 1 82 ? -38.219 7.418 -7.93 1 97.81 82 ARG A O 1
ATOM 634 N N . PHE A 1 83 ? -39.625 9.188 -7.746 1 97.44 83 PHE A N 1
ATOM 635 C CA . PHE A 1 83 ? -40.812 8.344 -7.582 1 97.44 83 PHE A CA 1
ATOM 636 C C . PHE A 1 83 ? -41.5 8.125 -8.922 1 97.44 83 PHE A C 1
ATOM 638 O O . PHE A 1 83 ? -42.219 7.148 -9.094 1 97.44 83 PHE A O 1
ATOM 645 N N . TRP A 1 84 ? -41.281 9 -9.82 1 95.19 84 TRP A N 1
ATOM 646 C CA . TRP A 1 84 ? -42.031 8.938 -11.07 1 95.19 84 TRP A CA 1
ATOM 647 C C . TRP A 1 84 ? -41.75 7.633 -11.805 1 95.19 84 TRP A C 1
ATOM 649 O O . TRP A 1 84 ? -40.594 7.305 -12.078 1 95.19 84 TRP A O 1
ATOM 659 N N . GLN A 1 85 ? -42.75 6.812 -12.109 1 94.94 85 GLN A N 1
ATOM 660 C CA . GLN A 1 85 ? -42.688 5.562 -12.859 1 94.94 85 GLN A CA 1
ATOM 661 C C . GLN A 1 85 ? -41.656 4.605 -12.266 1 94.94 85 GLN A C 1
ATOM 663 O O . GLN A 1 85 ? -40.906 3.965 -13 1 94.94 85 GLN A O 1
ATOM 668 N N . ILE A 1 86 ? -41.594 4.598 -11 1 96.44 86 ILE A N 1
ATOM 669 C CA . ILE A 1 86 ? -40.625 3.783 -10.312 1 96.44 86 ILE A CA 1
ATOM 670 C C . ILE A 1 86 ? -40.969 2.305 -10.453 1 96.44 86 ILE A C 1
ATOM 672 O O . ILE A 1 86 ? -40.094 1.438 -10.367 1 96.44 86 ILE A O 1
ATOM 676 N N . GLY A 1 87 ? -42.25 1.978 -10.766 1 95.56 87 GLY A N 1
ATOM 677 C CA . GLY A 1 87 ? -42.688 0.601 -10.906 1 95.56 87 GLY A CA 1
ATOM 678 C C . GLY A 1 87 ? -42.719 0.13 -12.344 1 95.56 87 GLY A C 1
ATOM 679 O O . GLY A 1 87 ? -43.281 -0.925 -12.641 1 95.56 87 GLY A O 1
ATOM 680 N N . LEU A 1 88 ? -42.125 0.864 -13.18 1 95.56 88 LEU A N 1
ATOM 681 C CA . LEU A 1 88 ? -42.188 0.571 -14.602 1 95.56 88 LEU A CA 1
ATOM 682 C C . LEU A 1 88 ? -41.625 -0.814 -14.906 1 95.56 88 LEU A C 1
ATOM 684 O O . LEU A 1 88 ? -42.25 -1.596 -15.633 1 95.56 88 LEU A O 1
ATOM 688 N N . SER A 1 89 ? -40.469 -1.133 -14.414 1 95.5 89 SER A N 1
ATOM 689 C CA . SER A 1 89 ? -39.875 -2.455 -14.617 1 95.5 89 SER A CA 1
ATOM 690 C C . SER A 1 89 ? -40.344 -3.434 -13.547 1 95.5 89 SER A C 1
ATOM 692 O O . SER A 1 89 ? -40.062 -3.25 -12.359 1 95.5 89 SER A O 1
ATOM 694 N N . PRO A 1 90 ? -40.938 -4.488 -13.898 1 95.25 90 PRO A N 1
ATOM 695 C CA . PRO A 1 90 ? -41.469 -5.426 -12.891 1 95.25 90 PRO A CA 1
ATOM 696 C C . PRO A 1 90 ? -40.5 -6.551 -12.578 1 95.25 90 PRO A C 1
ATOM 698 O O . PRO A 1 90 ? -40.875 -7.59 -12.047 1 95.25 90 PRO A O 1
ATOM 701 N N . ILE A 1 91 ? -39.25 -6.383 -12.945 1 95.75 91 ILE A N 1
ATOM 702 C CA . ILE A 1 91 ? -38.281 -7.461 -12.719 1 95.75 91 ILE A CA 1
ATOM 703 C C . ILE A 1 91 ? -37.281 -7.043 -11.648 1 95.75 91 ILE A C 1
ATOM 705 O O . ILE A 1 91 ? -37.062 -5.852 -11.43 1 95.75 91 ILE A O 1
ATOM 709 N N . VAL A 1 92 ? -36.75 -8.07 -11.008 1 96.44 92 VAL A N 1
ATOM 710 C CA . VAL A 1 92 ? -35.656 -7.848 -10.055 1 96.44 92 VAL A CA 1
ATOM 711 C C . VAL A 1 92 ? -34.438 -7.332 -10.789 1 96.44 92 VAL A C 1
ATOM 713 O O . VAL A 1 92 ? -33.875 -8.023 -11.648 1 96.44 92 VAL A O 1
ATOM 716 N N . THR A 1 93 ? -34.031 -6.164 -10.398 1 95 93 THR A N 1
ATOM 717 C CA . THR A 1 93 ? -32.969 -5.5 -11.133 1 95 93 THR A CA 1
ATOM 718 C C . THR A 1 93 ? -31.688 -5.461 -10.312 1 95 93 THR A C 1
ATOM 720 O O . THR A 1 93 ? -31.703 -4.984 -9.172 1 95 93 THR A O 1
ATOM 723 N N . TRP A 1 94 ? -30.656 -6 -10.898 1 92.62 94 TRP A N 1
ATOM 724 C CA . TRP A 1 94 ? -29.312 -5.887 -10.375 1 92.62 94 TRP A CA 1
ATOM 725 C C . TRP A 1 94 ? -29.234 -6.363 -8.922 1 92.62 94 TRP A C 1
ATOM 727 O O . TRP A 1 94 ? -29.547 -7.52 -8.633 1 92.62 94 TRP A O 1
ATOM 737 N N . ASP A 1 95 ? -28.781 -5.512 -7.961 1 91.56 95 ASP A N 1
ATOM 738 C CA . ASP A 1 95 ? -28.469 -5.926 -6.598 1 91.56 95 ASP A CA 1
ATOM 739 C C . ASP A 1 95 ? -29.734 -5.988 -5.742 1 91.56 95 ASP A C 1
ATOM 741 O O . ASP A 1 95 ? -29.672 -6.277 -4.543 1 91.56 95 ASP A O 1
ATOM 745 N N . GLU A 1 96 ? -30.906 -5.688 -6.383 1 95.38 96 GLU A N 1
ATOM 746 C CA . GLU A 1 96 ? -32.156 -6.012 -5.684 1 95.38 96 GLU A CA 1
ATOM 747 C C . GLU A 1 96 ? -32.219 -7.492 -5.32 1 95.38 96 GLU A C 1
ATOM 749 O O . GLU A 1 96 ? -32.844 -7.871 -4.332 1 95.38 96 GLU A O 1
ATOM 754 N N . ALA A 1 97 ? -31.531 -8.258 -6.137 1 93.88 97 ALA A N 1
ATOM 755 C CA . ALA A 1 97 ? -31.484 -9.703 -5.914 1 93.88 97 ALA A CA 1
ATOM 756 C C . ALA A 1 97 ? -30.812 -10.023 -4.582 1 93.88 97 ALA A C 1
ATOM 758 O O . ALA A 1 97 ? -31.188 -10.984 -3.91 1 93.88 97 ALA A O 1
ATOM 759 N N . HIS A 1 98 ? -29.953 -9.18 -4.242 1 92.94 98 HIS A N 1
ATOM 760 C CA . HIS A 1 98 ? -29.219 -9.422 -3.004 1 92.94 98 HIS A CA 1
ATOM 761 C C . HIS A 1 98 ? -29.938 -8.805 -1.809 1 92.94 98 HIS A C 1
ATOM 763 O O . HIS A 1 98 ? -30.266 -9.508 -0.843 1 92.94 98 HIS A O 1
ATOM 769 N N . PHE A 1 99 ? -30.281 -7.621 -1.915 1 95.19 99 PHE A N 1
ATOM 770 C CA . PHE A 1 99 ? -30.797 -6.906 -0.749 1 95.19 99 PHE A CA 1
ATOM 771 C C . PHE A 1 99 ? -32.281 -7.191 -0.537 1 95.19 99 PHE A C 1
ATOM 773 O O . PHE A 1 99 ? -32.75 -7.203 0.598 1 95.19 99 PHE A O 1
ATOM 780 N N . GLY A 1 100 ? -32.938 -7.422 -1.61 1 95.31 100 GLY A N 1
ATOM 781 C CA . GLY A 1 100 ? -34.281 -7.898 -1.454 1 95.31 100 GLY A CA 1
ATOM 782 C C . GLY A 1 100 ? -34.375 -9.234 -0.751 1 95.31 100 GLY A C 1
ATOM 783 O O . GLY A 1 100 ? -35.25 -9.445 0.094 1 95.31 100 GLY A O 1
ATOM 784 N N . LYS A 1 101 ? -33.438 -10.07 -1.14 1 95.19 101 LYS A N 1
ATOM 785 C CA . LYS A 1 101 ? -33.375 -11.383 -0.513 1 95.19 101 LYS A CA 1
ATOM 786 C C . LYS A 1 101 ? -33.156 -11.266 0.99 1 95.19 101 LYS A C 1
ATOM 788 O O . LYS A 1 101 ? -33.75 -11.992 1.778 1 95.19 101 LYS A O 1
ATOM 793 N N . PHE A 1 102 ? -32.375 -10.383 1.399 1 96.12 102 PHE A N 1
ATOM 794 C CA . PHE A 1 102 ? -32.125 -10.18 2.818 1 96.12 102 PHE A CA 1
ATOM 795 C C . PHE A 1 102 ? -33.344 -9.625 3.527 1 96.12 102 PHE A C 1
ATOM 797 O O . PHE A 1 102 ? -33.594 -9.961 4.684 1 96.12 102 PHE A O 1
ATOM 804 N N . GLY A 1 103 ? -34.031 -8.75 2.828 1 95.75 103 GLY A N 1
ATOM 805 C CA . GLY A 1 103 ? -35.312 -8.305 3.375 1 95.75 103 GLY A CA 1
ATOM 806 C C . GLY A 1 103 ? -36.281 -9.438 3.629 1 95.75 103 GLY A C 1
ATOM 807 O O . GLY A 1 103 ? -36.969 -9.445 4.645 1 95.75 103 GLY A O 1
ATOM 808 N N . SER A 1 104 ? -36.25 -10.406 2.736 1 95.94 104 SER A N 1
ATOM 809 C CA . SER A 1 104 ? -37.125 -11.57 2.885 1 95.94 104 SER A CA 1
ATOM 810 C C . SER A 1 104 ? -36.75 -12.383 4.117 1 95.94 104 SER A C 1
ATOM 812 O O . SER A 1 104 ? -37.594 -12.883 4.832 1 95.94 104 SER A O 1
ATOM 814 N N . HIS A 1 105 ? -35.5 -12.5 4.32 1 96.31 105 HIS A N 1
ATOM 815 C CA . HIS A 1 105 ? -35.031 -13.258 5.484 1 96.31 105 HIS A CA 1
ATOM 816 C C . HIS A 1 105 ? -35.5 -12.617 6.781 1 96.31 105 HIS A C 1
ATOM 818 O O . HIS A 1 105 ? -35.844 -13.312 7.742 1 96.31 105 HIS A O 1
ATOM 824 N N . TYR A 1 106 ? -35.562 -11.359 6.848 1 97.19 106 TYR A N 1
ATOM 825 C CA . TYR A 1 106 ? -36.062 -10.68 8.039 1 97.19 106 TYR A CA 1
ATOM 826 C C . TYR A 1 106 ? -37.562 -10.961 8.242 1 97.19 106 TYR A C 1
ATOM 828 O O . TYR A 1 106 ? -38 -11.148 9.375 1 97.19 106 TYR A O 1
ATOM 836 N N . LEU A 1 107 ? -38.25 -10.953 7.207 1 96.44 107 LEU A N 1
ATOM 837 C CA . LEU A 1 107 ? -39.688 -11.195 7.305 1 96.44 107 LEU A CA 1
ATOM 838 C C . LEU A 1 107 ? -39.969 -12.633 7.719 1 96.44 107 LEU A C 1
ATOM 840 O O . LEU A 1 107 ? -40.906 -12.891 8.469 1 96.44 107 LEU A O 1
ATOM 844 N N . LYS A 1 108 ? -39.094 -13.492 7.246 1 96.12 108 LYS A N 1
ATOM 845 C CA . LYS A 1 108 ? -39.219 -14.898 7.633 1 96.12 108 LYS A CA 1
ATOM 846 C C . LYS A 1 108 ? -38.531 -15.156 8.977 1 96.12 108 LYS A C 1
ATOM 848 O O . LYS A 1 108 ? -38.656 -16.25 9.539 1 96.12 108 LYS A O 1
ATOM 853 N N . ARG A 1 109 ? -37.75 -14.164 9.445 1 96.81 109 ARG A N 1
ATOM 854 C CA . ARG A 1 109 ? -37 -14.227 10.688 1 96.81 109 ARG A CA 1
ATOM 855 C C . ARG A 1 109 ? -35.938 -15.336 10.633 1 96.81 109 ARG A C 1
ATOM 857 O O . ARG A 1 109 ? -35.75 -16.062 11.609 1 96.81 109 ARG A O 1
ATOM 864 N N . GLU A 1 110 ? -35.406 -15.516 9.438 1 95.94 110 GLU A N 1
ATOM 865 C CA . GLU A 1 110 ? -34.375 -16.5 9.203 1 95.94 110 GLU A CA 1
ATOM 866 C C . GLU A 1 110 ? -33 -15.875 9.273 1 95.94 110 GLU A C 1
ATOM 868 O O . GLU A 1 110 ? -32.75 -14.828 8.664 1 95.94 110 GLU A O 1
ATOM 873 N N . PHE A 1 111 ? -32.156 -16.578 9.922 1 95.06 111 PHE A N 1
ATOM 874 C CA . PHE A 1 111 ? -30.797 -16.047 10.07 1 95.06 111 PHE A CA 1
ATOM 875 C C . PHE A 1 111 ? -30.031 -16.125 8.758 1 95.06 111 PHE A C 1
ATOM 877 O O . PHE A 1 111 ? -30.141 -17.125 8.039 1 95.06 111 PHE A O 1
ATOM 884 N N . TYR A 1 112 ? -29.344 -15.078 8.383 1 94.56 112 TYR A N 1
ATOM 885 C CA . TYR A 1 112 ? -28.5 -15.008 7.191 1 94.56 112 TYR A CA 1
ATOM 886 C C . TYR A 1 112 ? -27.188 -14.297 7.484 1 94.56 112 TYR A C 1
ATOM 888 O O . TYR A 1 112 ? -27.031 -13.68 8.547 1 94.56 112 TYR A O 1
ATOM 896 N N . PHE A 1 113 ? -26.25 -14.445 6.676 1 92.12 113 PHE A N 1
ATOM 897 C CA . PHE A 1 113 ? -24.953 -13.789 6.816 1 92.12 113 PHE A CA 1
ATOM 898 C C . PHE A 1 113 ? -24.703 -12.844 5.652 1 92.12 113 PHE A C 1
ATOM 900 O O . PHE A 1 113 ? -24.953 -13.188 4.496 1 92.12 113 PHE A O 1
ATOM 907 N N . ASP A 1 114 ? -24.281 -11.656 5.984 1 93.25 114 ASP A N 1
ATOM 908 C CA . ASP A 1 114 ? -23.844 -10.68 4.988 1 93.25 114 ASP A CA 1
ATOM 909 C C . ASP A 1 114 ? -22.672 -9.859 5.508 1 93.25 114 ASP A C 1
ATOM 911 O O . ASP A 1 114 ? -22.469 -9.742 6.719 1 93.25 114 ASP A O 1
ATOM 915 N N . VAL A 1 115 ? -22 -9.258 4.547 1 92 115 VAL A N 1
ATOM 916 C CA . VAL A 1 115 ? -20.766 -8.547 4.887 1 92 115 VAL A CA 1
ATOM 917 C C . VAL A 1 115 ? -21.094 -7.172 5.453 1 92 115 VAL A C 1
ATOM 919 O O . VAL A 1 115 ? -20.266 -6.547 6.117 1 92 115 VAL A O 1
ATOM 922 N N . HIS A 1 116 ? -22.25 -6.602 5.199 1 95.12 116 HIS A N 1
ATOM 923 C CA . HIS A 1 116 ? -22.609 -5.266 5.664 1 95.12 116 HIS A CA 1
ATOM 924 C C . HIS A 1 116 ? -23.391 -5.328 6.977 1 95.12 116 HIS A C 1
ATOM 926 O O . HIS A 1 116 ? -24.094 -6.297 7.234 1 95.12 116 HIS A O 1
ATOM 932 N N . PRO A 1 117 ? -23.297 -4.27 7.781 1 97.25 117 PRO A N 1
ATOM 933 C CA . PRO A 1 117 ? -24.094 -4.203 9.008 1 97.25 117 PRO A CA 1
ATOM 934 C C . PRO A 1 117 ? -25.594 -4.223 8.742 1 97.25 117 PRO A C 1
ATOM 936 O O . PRO A 1 117 ? -26.031 -3.979 7.613 1 97.25 117 PRO A O 1
ATOM 939 N N . PRO A 1 118 ? -26.344 -4.496 9.711 1 97.44 118 PRO A N 1
ATOM 940 C CA . PRO A 1 118 ? -27.719 -4.938 9.469 1 97.44 118 PRO A CA 1
ATOM 941 C C . PRO A 1 118 ? -28.703 -3.771 9.297 1 97.44 118 PRO A C 1
ATOM 943 O O . PRO A 1 118 ? -29.797 -3.953 8.75 1 97.44 118 PRO A O 1
ATOM 946 N N . ALA A 1 119 ? -28.391 -2.498 9.656 1 98 119 ALA A N 1
ATOM 947 C CA . ALA A 1 119 ? -29.391 -1.423 9.727 1 98 119 ALA A CA 1
ATOM 948 C C . ALA A 1 119 ? -30.078 -1.221 8.383 1 98 119 ALA A C 1
ATOM 950 O O . ALA A 1 119 ? -31.312 -1.159 8.312 1 98 119 ALA A O 1
ATOM 951 N N . GLY A 1 120 ? -29.312 -1.076 7.332 1 97.81 120 GLY A N 1
ATOM 952 C CA . GLY A 1 120 ? -29.891 -0.901 6.016 1 97.81 120 GLY A CA 1
ATOM 953 C C . GLY A 1 120 ? -30.797 -2.051 5.605 1 97.81 120 GLY A C 1
ATOM 954 O O . GLY A 1 120 ? -31.875 -1.836 5.059 1 97.81 120 GLY A O 1
ATOM 955 N N . LYS A 1 121 ? -30.406 -3.236 5.832 1 97.94 121 LYS A N 1
ATOM 956 C CA . LYS A 1 121 ? -31.172 -4.422 5.469 1 97.94 121 LYS A CA 1
ATOM 957 C C . LYS A 1 121 ? -32.438 -4.555 6.332 1 97.94 121 LYS A C 1
ATOM 959 O O . LYS A 1 121 ? -33.469 -5.031 5.863 1 97.94 121 LYS A O 1
ATOM 964 N N . LEU A 1 122 ? -32.281 -4.172 7.586 1 98.06 122 LEU A N 1
ATOM 965 C CA . LEU A 1 122 ? -33.469 -4.129 8.453 1 98.06 122 LEU A CA 1
ATOM 966 C C . LEU A 1 122 ? -34.5 -3.18 7.898 1 98.06 122 LEU A C 1
ATOM 968 O O . LEU A 1 122 ? -35.719 -3.49 7.922 1 98.06 122 LEU A O 1
ATOM 972 N N . LEU A 1 123 ? -34.062 -2.08 7.387 1 98.06 123 LEU A N 1
ATOM 973 C CA . LEU A 1 123 ? -35 -1.112 6.801 1 98.06 123 LEU A CA 1
ATOM 974 C C . LEU A 1 123 ? -35.625 -1.666 5.531 1 98.06 123 LEU A C 1
ATOM 976 O O . LEU A 1 123 ? -36.812 -1.402 5.25 1 98.06 123 LEU A O 1
ATOM 980 N N . VAL A 1 124 ? -34.844 -2.395 4.77 1 97.56 124 VAL A N 1
ATOM 981 C CA . VAL A 1 124 ? -35.406 -3.055 3.59 1 97.56 124 VAL A CA 1
ATOM 982 C C . VAL A 1 124 ? -36.469 -4.055 4.012 1 97.56 124 VAL A C 1
ATOM 984 O O . VAL A 1 124 ? -37.531 -4.129 3.391 1 97.56 124 VAL A O 1
ATOM 987 N N . GLY A 1 125 ? -36.156 -4.859 5.094 1 97.25 125 GLY A N 1
ATOM 988 C CA . GLY A 1 125 ? -37.156 -5.746 5.641 1 97.25 125 GLY A CA 1
ATOM 989 C C . GLY A 1 125 ? -38.438 -5.02 6.082 1 97.25 125 GLY A C 1
ATOM 990 O O . GLY A 1 125 ? -39.531 -5.492 5.84 1 97.25 125 GLY A O 1
ATOM 991 N N . LEU A 1 126 ? -38.25 -3.875 6.691 1 97.12 126 LEU A N 1
ATOM 992 C CA . LEU A 1 126 ? -39.375 -3.066 7.125 1 97.12 126 LEU A CA 1
ATOM 993 C C . LEU A 1 126 ? -40.219 -2.611 5.934 1 97.12 126 LEU A C 1
ATOM 995 O O . LEU A 1 126 ? -41.438 -2.584 6.004 1 97.12 126 LEU A O 1
ATOM 999 N N . SER A 1 127 ? -39.594 -2.215 4.883 1 96.94 127 SER A N 1
ATOM 1000 C CA . SER A 1 127 ? -40.312 -1.819 3.676 1 96.94 127 SER A CA 1
ATOM 1001 C C . SER A 1 127 ? -41.219 -2.943 3.174 1 96.94 127 SER A C 1
ATOM 1003 O O . SER A 1 127 ? -42.344 -2.697 2.744 1 96.94 127 SER A O 1
ATOM 1005 N N . GLY A 1 128 ? -40.719 -4.141 3.203 1 96.12 128 GLY A N 1
ATOM 1006 C CA . GLY A 1 128 ? -41.531 -5.285 2.838 1 96.12 128 GLY A CA 1
ATOM 1007 C C . GLY A 1 128 ? -42.719 -5.496 3.768 1 96.12 128 GLY A C 1
ATOM 1008 O O . GLY A 1 128 ? -43.812 -5.762 3.314 1 96.12 128 GLY A O 1
ATOM 1009 N N . LEU A 1 129 ? -42.406 -5.371 5 1 96 129 LEU A N 1
ATOM 1010 C CA . LEU A 1 129 ? -43.469 -5.539 5.996 1 96 129 LEU A CA 1
ATOM 1011 C C . LEU A 1 129 ? -44.594 -4.531 5.773 1 96 129 LEU A C 1
ATOM 1013 O O . LEU A 1 129 ? -45.781 -4.895 5.793 1 96 129 LEU A O 1
ATOM 1017 N N . LEU A 1 130 ? -44.25 -3.34 5.508 1 96.31 130 LEU A N 1
ATOM 1018 C CA . LEU A 1 130 ? -45.219 -2.277 5.293 1 96.31 130 LEU A CA 1
ATOM 1019 C C . LEU A 1 130 ? -45.969 -2.48 3.975 1 96.31 130 LEU A C 1
ATOM 1021 O O . LEU A 1 130 ? -47.094 -2.035 3.824 1 96.31 130 LEU A O 1
ATOM 1025 N N . ALA A 1 131 ? -45.344 -3.119 3.088 1 95.06 131 ALA A N 1
ATOM 1026 C CA . ALA A 1 131 ? -45.938 -3.406 1.793 1 95.06 131 ALA A CA 1
ATOM 1027 C C . ALA A 1 131 ? -46.844 -4.637 1.87 1 95.06 131 ALA A C 1
ATOM 1029 O O . ALA A 1 131 ? -47.469 -5.012 0.881 1 95.06 131 ALA A O 1
ATOM 1030 N N . GLY A 1 132 ? -46.875 -5.348 2.951 1 92.81 132 GLY A N 1
ATOM 1031 C CA . GLY A 1 132 ? -47.656 -6.547 3.125 1 92.81 132 GLY A CA 1
ATOM 1032 C C . GLY A 1 132 ? -47 -7.797 2.574 1 92.81 132 GLY A C 1
ATOM 1033 O O . GLY A 1 132 ? -47.688 -8.773 2.256 1 92.81 132 GLY A O 1
ATOM 1034 N N . TYR A 1 133 ? -45.812 -7.738 2.41 1 92.88 133 TYR A N 1
ATOM 1035 C CA . TYR A 1 133 ? -45 -8.836 1.871 1 92.88 133 TYR A CA 1
ATOM 1036 C C . TYR A 1 133 ? -44.625 -9.828 2.965 1 92.88 133 TYR A C 1
ATOM 1038 O O . TYR A 1 133 ? -44.344 -9.438 4.098 1 92.88 133 TYR A O 1
ATOM 1046 N N . ASN A 1 134 ? -44.719 -11.148 2.674 1 91.56 134 ASN A N 1
ATOM 1047 C CA . ASN A 1 134 ? -44.5 -12.172 3.691 1 91.56 134 ASN A CA 1
ATOM 1048 C C . ASN A 1 134 ? -43.094 -12.781 3.604 1 91.56 134 ASN A C 1
ATOM 1050 O O . ASN A 1 134 ? -42.781 -13.695 4.367 1 91.56 134 ASN A O 1
ATOM 1054 N N . GLY A 1 135 ? -42.344 -12.438 2.686 1 92.81 135 GLY A N 1
ATOM 1055 C CA . GLY A 1 135 ? -40.969 -12.914 2.629 1 92.81 135 GLY A CA 1
ATOM 1056 C C . GLY A 1 135 ? -40.812 -14.164 1.79 1 92.81 135 GLY A C 1
ATOM 1057 O O . GLY A 1 135 ? -39.719 -14.75 1.746 1 92.81 135 GLY A O 1
ATOM 1058 N N . SER A 1 136 ? -41.688 -14.586 1.011 1 90.94 136 SER A N 1
ATOM 1059 C CA . SER A 1 136 ? -41.688 -15.867 0.314 1 90.94 136 SER A CA 1
ATOM 1060 C C . SER A 1 136 ? -40.938 -15.773 -1.013 1 90.94 136 SER A C 1
ATOM 1062 O O . SER A 1 136 ? -40.5 -16.781 -1.563 1 90.94 136 SER A O 1
ATOM 1064 N N . PHE A 1 137 ? -40.688 -14.586 -1.515 1 93.5 137 PHE A N 1
ATOM 1065 C CA . PHE A 1 137 ? -40.094 -14.391 -2.826 1 93.5 137 PHE A CA 1
ATOM 1066 C C . PHE A 1 137 ? -38.562 -14.5 -2.744 1 93.5 137 PHE A C 1
ATOM 1068 O O . PHE A 1 137 ? -37.938 -13.961 -1.824 1 93.5 137 PHE A O 1
ATOM 1075 N N . GLU A 1 138 ? -37.906 -15.133 -3.668 1 91 138 GLU A N 1
ATOM 1076 C CA . GLU A 1 138 ? -36.469 -15.43 -3.617 1 91 138 GLU A CA 1
ATOM 1077 C C . GLU A 1 138 ? -35.656 -14.297 -4.227 1 91 138 GLU A C 1
ATOM 1079 O O . GLU A 1 138 ? -34.438 -14.234 -4.035 1 91 138 GLU A O 1
ATOM 1084 N N . PHE A 1 139 ? -36.219 -13.422 -4.906 1 94.38 139 PHE A N 1
ATOM 1085 C CA . PHE A 1 139 ? -35.562 -12.273 -5.523 1 94.38 139 PHE A CA 1
ATOM 1086 C C . PHE A 1 139 ? -34.438 -12.734 -6.457 1 94.38 139 PHE A C 1
ATOM 1088 O O . PHE A 1 139 ? -33.344 -12.219 -6.406 1 94.38 139 PHE A O 1
ATOM 1095 N N . LYS A 1 140 ? -34.656 -13.656 -7.32 1 93.5 140 LYS A N 1
ATOM 1096 C CA . LYS A 1 140 ? -33.688 -14.055 -8.328 1 93.5 140 LYS A CA 1
ATOM 1097 C C . LYS A 1 140 ? -33.5 -12.969 -9.375 1 93.5 140 LYS A C 1
ATOM 1099 O O . LYS A 1 140 ? -34.469 -12.328 -9.797 1 93.5 140 LYS A O 1
ATOM 1104 N N . SER A 1 141 ? -32.344 -12.82 -9.766 1 92.19 141 SER A N 1
ATOM 1105 C CA . SER A 1 141 ? -32.031 -11.758 -10.719 1 92.19 141 SER A CA 1
ATOM 1106 C C . SER A 1 141 ? -32.812 -11.945 -12.016 1 92.19 141 SER A C 1
ATOM 1108 O O . SER A 1 141 ? -32.812 -13.031 -12.594 1 92.19 141 SER A O 1
ATOM 1110 N N . GLY A 1 142 ? -33.5 -10.93 -12.414 1 93.06 142 GLY A N 1
ATOM 1111 C CA . GLY A 1 142 ? -34.219 -10.953 -13.688 1 93.06 142 GLY A CA 1
ATOM 1112 C C . GLY A 1 142 ? -35.594 -11.539 -13.586 1 93.06 142 GLY A C 1
ATOM 1113 O O . GLY A 1 142 ? -36.375 -11.508 -14.555 1 93.06 142 GLY A O 1
ATOM 1114 N N . GLU A 1 143 ? -35.938 -11.977 -12.445 1 94.56 143 GLU A N 1
ATOM 1115 C CA . GLU A 1 143 ? -37.25 -12.578 -12.266 1 94.56 143 GLU A CA 1
ATOM 1116 C C . GLU A 1 143 ? -38.344 -11.516 -12.102 1 94.56 143 GLU A C 1
ATOM 1118 O O . GLU A 1 143 ? -38.094 -10.461 -11.508 1 94.56 143 GLU A O 1
ATOM 1123 N N . THR A 1 144 ? -39.5 -11.867 -12.617 1 95.5 144 THR A N 1
ATOM 1124 C CA . THR A 1 144 ? -40.656 -10.961 -12.492 1 95.5 144 THR A CA 1
ATOM 1125 C C . THR A 1 144 ? -41.25 -11.023 -11.086 1 95.5 144 THR A C 1
ATOM 1127 O O . THR A 1 144 ? -41.406 -12.109 -10.523 1 95.5 144 THR A O 1
ATOM 1130 N N . TYR A 1 145 ? -41.531 -9.883 -10.57 1 95.31 145 TYR A N 1
ATOM 1131 C CA . TYR A 1 145 ? -42.156 -9.828 -9.25 1 95.31 145 TYR A CA 1
ATOM 1132 C C . TYR A 1 145 ? -43.531 -10.461 -9.289 1 95.31 145 TYR A C 1
ATOM 1134 O O . TYR A 1 145 ? -44.312 -10.195 -10.203 1 95.31 145 TYR A O 1
ATOM 1142 N N . PRO A 1 146 ? -43.781 -11.242 -8.312 1 92.88 146 PRO A N 1
ATOM 1143 C CA . PRO A 1 146 ? -45.156 -11.781 -8.242 1 92.88 146 PRO A CA 1
ATOM 1144 C C . PRO A 1 146 ? -46.188 -10.719 -7.879 1 92.88 146 PRO A C 1
ATOM 1146 O O . PRO A 1 146 ? -45.844 -9.664 -7.34 1 92.88 146 PRO A O 1
ATOM 1149 N N . GLU A 1 147 ? -47.438 -10.984 -8.148 1 87.75 147 GLU A N 1
ATOM 1150 C CA . GLU A 1 147 ? -48.5 -10.039 -7.926 1 87.75 147 GLU A CA 1
ATOM 1151 C C . GLU A 1 147 ? -48.719 -9.75 -6.438 1 87.75 147 GLU A C 1
ATOM 1153 O O . GLU A 1 147 ? -49.156 -8.672 -6.062 1 87.75 147 GLU A O 1
ATOM 1158 N N . GLU A 1 148 ? -48.219 -10.602 -5.652 1 86.38 148 GLU A N 1
ATOM 1159 C CA . GLU A 1 148 ? -48.438 -10.492 -4.215 1 86.38 148 GLU A CA 1
ATOM 1160 C C . GLU A 1 148 ? -47.438 -9.508 -3.58 1 86.38 148 GLU A C 1
ATOM 1162 O O . GLU A 1 148 ? -47.656 -9.07 -2.447 1 86.38 148 GLU A O 1
ATOM 1167 N N . ILE A 1 149 ? -46.5 -9.18 -4.312 1 90.62 149 ILE A N 1
ATOM 1168 C CA . ILE A 1 149 ? -45.5 -8.297 -3.764 1 90.62 149 ILE A CA 1
ATOM 1169 C C . ILE A 1 149 ? -45.656 -6.891 -4.344 1 90.62 149 ILE A C 1
ATOM 1171 O O . ILE A 1 149 ? -45.625 -6.707 -5.562 1 90.62 149 ILE A O 1
ATOM 1175 N N . ASN A 1 150 ? -45.844 -5.945 -3.459 1 95.5 150 ASN A N 1
ATOM 1176 C CA . ASN A 1 150 ? -45.875 -4.543 -3.859 1 95.5 150 ASN A CA 1
ATOM 1177 C C . ASN A 1 150 ? -44.438 -3.971 -3.936 1 95.5 150 ASN A C 1
ATOM 1179 O O . ASN A 1 150 ? -44.062 -3.166 -3.092 1 95.5 150 ASN A O 1
ATOM 1183 N N . TYR A 1 151 ? -43.781 -4.352 -4.984 1 95.25 151 TYR A N 1
ATOM 1184 C CA . TYR A 1 151 ? -42.375 -3.939 -5.152 1 95.25 151 TYR A CA 1
ATOM 1185 C C . TYR A 1 151 ? -42.281 -2.436 -5.391 1 95.25 151 TYR A C 1
ATOM 1187 O O . TYR A 1 151 ? -41.25 -1.821 -5.105 1 95.25 151 TYR A O 1
ATOM 1195 N N . THR A 1 152 ? -43.344 -1.772 -5.961 1 96.62 152 THR A N 1
ATOM 1196 C CA . THR A 1 152 ? -43.344 -0.332 -6.188 1 96.62 152 THR A CA 1
ATOM 1197 C C . THR A 1 152 ? -43.219 0.426 -4.871 1 96.62 152 THR A C 1
ATOM 1199 O O . THR A 1 152 ? -42.406 1.367 -4.773 1 96.62 152 THR A O 1
ATOM 1202 N N . PHE A 1 153 ? -43.938 -0.036 -3.922 1 96.88 153 PHE A N 1
ATOM 1203 C CA . PHE A 1 153 ? -43.844 0.59 -2.607 1 96.88 153 PHE A CA 1
ATOM 1204 C C . PHE A 1 153 ? -42.469 0.38 -2.002 1 96.88 153 PHE A C 1
ATOM 1206 O O . PHE A 1 153 ? -41.906 1.299 -1.41 1 96.88 153 PHE A O 1
ATOM 1213 N N . MET A 1 154 ? -41.938 -0.774 -2.072 1 96.81 154 MET A N 1
ATOM 1214 C CA . MET A 1 154 ? -40.625 -1.057 -1.528 1 96.81 154 MET A CA 1
ATOM 1215 C C . MET A 1 154 ? -39.562 -0.168 -2.176 1 96.81 154 MET A C 1
ATOM 1217 O O . MET A 1 154 ? -38.688 0.362 -1.491 1 96.81 154 MET A O 1
ATOM 1221 N N . ARG A 1 155 ? -39.656 -0.008 -3.506 1 97.88 155 ARG A N 1
ATOM 1222 C CA . ARG A 1 155 ? -38.75 0.871 -4.211 1 97.88 155 ARG A CA 1
ATOM 1223 C C . ARG A 1 155 ? -38.906 2.318 -3.76 1 97.88 155 ARG A C 1
ATOM 1225 O O . ARG A 1 155 ? -37.938 3.041 -3.6 1 97.88 155 ARG A O 1
ATOM 1232 N N . GLN A 1 156 ? -40.156 2.701 -3.551 1 97.94 156 GLN A N 1
ATOM 1233 C CA . GLN A 1 156 ? -40.438 4.059 -3.084 1 97.94 156 GLN A CA 1
ATOM 1234 C C . GLN A 1 156 ? -39.812 4.293 -1.703 1 97.94 156 GLN A C 1
ATOM 1236 O O . GLN A 1 156 ? -39.281 5.363 -1.433 1 97.94 156 GLN A O 1
ATOM 1241 N N . PHE A 1 157 ? -40 3.309 -0.871 1 97.56 157 PHE A N 1
ATOM 1242 C CA . PHE A 1 157 ? -39.406 3.396 0.464 1 97.56 157 PHE A CA 1
ATOM 1243 C C . PHE A 1 157 ? -37.906 3.643 0.385 1 97.56 157 PHE A C 1
ATOM 1245 O O . PHE A 1 157 ? -37.375 4.508 1.084 1 97.56 157 PHE A O 1
ATOM 1252 N N . ASN A 1 158 ? -37.219 2.924 -0.445 1 97.06 158 ASN A N 1
ATOM 1253 C CA . ASN A 1 158 ? -35.781 3.086 -0.609 1 97.06 158 ASN A CA 1
ATOM 1254 C C . ASN A 1 158 ? -35.438 4.406 -1.29 1 97.06 158 ASN A C 1
ATOM 1256 O O . ASN A 1 158 ? -34.469 5.055 -0.935 1 97.06 158 ASN A O 1
ATOM 1260 N N . ALA A 1 159 ? -36.219 4.824 -2.24 1 98.19 159 ALA A N 1
ATOM 1261 C CA . ALA A 1 159 ? -35.969 6.07 -2.969 1 98.19 159 ALA A CA 1
ATOM 1262 C C . ALA A 1 159 ? -36.156 7.281 -2.061 1 98.19 159 ALA A C 1
ATOM 1264 O O . ALA A 1 159 ? -35.625 8.352 -2.324 1 98.19 159 ALA A O 1
ATOM 1265 N N . PHE A 1 160 ? -37 7.105 -1.019 1 98.31 160 PHE A N 1
ATOM 1266 C CA . PHE A 1 160 ? -37.25 8.172 -0.048 1 98.31 160 PHE A CA 1
ATOM 1267 C C . PHE A 1 160 ? -35.938 8.695 0.513 1 98.31 160 PHE A C 1
ATOM 1269 O O . PHE A 1 160 ? -35.719 9.914 0.6 1 98.31 160 PHE A O 1
ATOM 1276 N N . TRP A 1 161 ? -35.031 7.828 0.843 1 98.19 161 TRP A N 1
ATOM 1277 C CA . TRP A 1 161 ? -33.75 8.203 1.44 1 98.19 161 TRP A CA 1
ATOM 1278 C C . TRP A 1 161 ? -32.906 8.992 0.45 1 98.19 161 TRP A C 1
ATOM 1280 O O . TRP A 1 161 ? -32.188 9.914 0.838 1 98.19 161 TRP A O 1
ATOM 1290 N N . GLY A 1 162 ? -32.969 8.609 -0.838 1 97.81 162 GLY A N 1
ATOM 1291 C CA . GLY A 1 162 ? -32.25 9.359 -1.867 1 97.81 162 GLY A CA 1
ATOM 1292 C C . GLY A 1 162 ? -32.844 10.734 -2.121 1 97.81 162 GLY A C 1
ATOM 1293 O O . GLY A 1 162 ? -32.125 11.695 -2.357 1 97.81 162 GLY A O 1
ATOM 1294 N N . ALA A 1 163 ? -34.156 10.812 -2.012 1 98.5 163 ALA A N 1
ATOM 1295 C CA . ALA A 1 163 ? -34.844 12.078 -2.256 1 98.5 163 ALA A CA 1
ATOM 1296 C C . ALA A 1 163 ? -34.531 13.094 -1.168 1 98.5 163 ALA A C 1
ATOM 1298 O O . ALA A 1 163 ? -34.312 14.273 -1.458 1 98.5 163 ALA A O 1
ATOM 1299 N N . VAL A 1 164 ? -34.438 12.688 0.024 1 98.31 164 VAL A N 1
ATOM 1300 C CA . VAL A 1 164 ? -34.25 13.586 1.157 1 98.31 164 VAL A CA 1
ATOM 1301 C C . VAL A 1 164 ? -32.812 14.148 1.132 1 98.31 164 VAL A C 1
ATOM 1303 O O . VAL A 1 164 ? -32.531 15.148 1.797 1 98.31 164 VAL A O 1
ATOM 1306 N N . CYS A 1 165 ? -31.906 13.594 0.342 1 98.56 165 CYS A N 1
ATOM 1307 C CA . CYS A 1 165 ? -30.547 14.102 0.215 1 98.56 165 CYS A CA 1
ATOM 1308 C C . CYS A 1 165 ? -30.531 15.492 -0.413 1 98.56 165 CYS A C 1
ATOM 1310 O O . CYS A 1 165 ? -29.641 16.297 -0.141 1 98.56 165 CYS A O 1
ATOM 1312 N N . VAL A 1 166 ? -31.531 15.805 -1.205 1 98.69 166 VAL A N 1
ATOM 1313 C CA . VAL A 1 166 ? -31.578 17.047 -1.96 1 98.69 166 VAL A CA 1
ATOM 1314 C C . VAL A 1 166 ? -31.797 18.219 -1.009 1 98.69 166 VAL A C 1
ATOM 1316 O O . VAL A 1 166 ? -30.984 19.156 -0.964 1 98.69 166 VAL A O 1
ATOM 1319 N N . PRO A 1 167 ? -32.875 18.188 -0.158 1 98.31 167 PRO A N 1
ATOM 1320 C CA . PRO A 1 167 ? -33 19.297 0.795 1 98.31 167 PRO A CA 1
ATOM 1321 C C . PRO A 1 167 ? -31.844 19.344 1.792 1 98.31 167 PRO A C 1
ATOM 1323 O O . PRO A 1 167 ? -31.453 20.422 2.242 1 98.31 167 PRO A O 1
ATOM 1326 N N . LEU A 1 168 ? -31.266 18.25 2.162 1 98.62 168 LEU A N 1
ATOM 1327 C CA . LEU A 1 168 ? -30.109 18.25 3.061 1 98.62 168 LEU A CA 1
ATOM 1328 C C . LEU A 1 168 ? -28.922 18.953 2.418 1 98.62 168 LEU A C 1
ATOM 1330 O O . LEU A 1 168 ? -28.156 19.656 3.096 1 98.62 168 LEU A O 1
ATOM 1334 N N . ALA A 1 169 ? -28.766 18.719 1.11 1 98.69 169 ALA A N 1
ATOM 1335 C CA . ALA A 1 169 ? -27.688 19.391 0.39 1 98.69 169 ALA A CA 1
ATOM 1336 C C . ALA A 1 169 ? -27.906 20.906 0.381 1 98.69 169 ALA A C 1
ATOM 1338 O O . ALA A 1 169 ? -26.953 21.672 0.521 1 98.69 169 ALA A O 1
ATOM 1339 N N . TYR A 1 170 ? -29.172 21.312 0.251 1 98.5 170 TYR A N 1
ATOM 1340 C CA . TYR A 1 170 ? -29.531 22.734 0.307 1 98.5 170 TYR A CA 1
ATOM 1341 C C . TYR A 1 170 ? -29.109 23.344 1.635 1 98.5 170 TYR A C 1
ATOM 1343 O O . TYR A 1 170 ? -28.422 24.359 1.66 1 98.5 170 TYR A O 1
ATOM 1351 N N . PHE A 1 171 ? -29.438 22.688 2.682 1 98.38 171 PHE A N 1
ATOM 1352 C CA . PHE A 1 171 ? -29.156 23.234 4.008 1 98.38 171 PHE A CA 1
ATOM 1353 C C . PHE A 1 171 ? -27.672 23.141 4.336 1 98.38 171 PHE A C 1
ATOM 1355 O O . PHE A 1 171 ? -27.156 23.953 5.09 1 98.38 171 PHE A O 1
ATOM 1362 N N . THR A 1 172 ? -26.969 22.156 3.771 1 98.69 172 THR A N 1
ATOM 1363 C CA . THR A 1 172 ? -25.531 22.062 3.961 1 98.69 172 THR A CA 1
ATOM 1364 C C . THR A 1 172 ? -24.828 23.25 3.295 1 98.69 172 THR A C 1
ATOM 1366 O O . THR A 1 172 ? -23.969 23.891 3.908 1 98.69 172 THR A O 1
ATOM 1369 N N . ALA A 1 173 ? -25.234 23.531 2.057 1 98.56 173 ALA A N 1
ATOM 1370 C CA . ALA A 1 173 ? -24.641 24.656 1.343 1 98.56 173 ALA A CA 1
ATOM 1371 C C . ALA A 1 173 ? -24.906 25.969 2.076 1 98.56 173 ALA A C 1
ATOM 1373 O O . ALA A 1 173 ? -24.031 26.844 2.143 1 98.56 173 ALA A O 1
ATOM 1374 N N . LYS A 1 174 ? -26.078 26.062 2.672 1 97.75 174 LYS A N 1
ATOM 1375 C CA . LYS A 1 174 ? -26.406 27.25 3.467 1 97.75 174 LYS A CA 1
ATOM 1376 C C . LYS A 1 174 ? -25.562 27.312 4.73 1 97.75 174 LYS A C 1
ATOM 1378 O O . LYS A 1 174 ? -25.062 28.375 5.098 1 97.75 174 LYS A O 1
ATOM 1383 N N . ALA A 1 175 ? -25.406 26.188 5.32 1 97.88 175 ALA A N 1
ATOM 1384 C CA . ALA A 1 175 ? -24.609 26.109 6.547 1 97.88 175 ALA A CA 1
ATOM 1385 C C . ALA A 1 175 ? -23.141 26.422 6.273 1 97.88 175 ALA A C 1
ATOM 1387 O O . ALA A 1 175 ? -22.422 26.875 7.168 1 97.88 175 ALA A O 1
ATOM 1388 N N . LEU A 1 176 ? -22.672 26.281 5.031 1 98.12 176 LEU A N 1
ATOM 1389 C CA . LEU A 1 176 ? -21.312 26.578 4.645 1 98.12 176 LEU A CA 1
ATOM 1390 C C . LEU A 1 176 ? -21.172 28.031 4.203 1 98.12 176 LEU A C 1
ATOM 1392 O O . LEU A 1 176 ? -20.109 28.453 3.75 1 98.12 176 LEU A O 1
ATOM 1396 N N . HIS A 1 177 ? -22.312 28.797 4.258 1 97.25 177 HIS A N 1
ATOM 1397 C CA . HIS A 1 177 ? -22.359 30.234 4.051 1 97.25 177 HIS A CA 1
ATOM 1398 C C . HIS A 1 177 ? -22.125 30.594 2.586 1 97.25 177 HIS A C 1
ATOM 1400 O O . HIS A 1 177 ? -21.438 31.578 2.285 1 97.25 177 HIS A O 1
ATOM 1406 N N . PHE A 1 178 ? -22.609 29.734 1.713 1 97.69 178 PHE A N 1
ATOM 1407 C CA . PHE A 1 178 ? -22.625 30.094 0.3 1 97.69 178 PHE A CA 1
ATOM 1408 C C . PHE A 1 178 ? -23.719 31.125 0.023 1 97.69 178 PHE A C 1
ATOM 1410 O O . PHE A 1 178 ? -24.703 31.203 0.75 1 97.69 178 PHE A O 1
ATOM 1417 N N . LYS A 1 179 ? -23.484 31.875 -1.059 1 96.5 179 LYS A N 1
ATOM 1418 C CA . LYS A 1 179 ? -24.562 32.75 -1.532 1 96.5 179 LYS A CA 1
ATOM 1419 C C . LYS A 1 179 ? -25.672 31.938 -2.174 1 96.5 179 LYS A C 1
ATOM 1421 O O . LYS A 1 179 ? -25.469 30.797 -2.592 1 96.5 179 LYS A O 1
ATOM 1426 N N . LEU A 1 180 ? -26.812 32.438 -2.26 1 95.62 180 LEU A N 1
ATOM 1427 C CA . LEU A 1 180 ? -28.031 31.734 -2.633 1 95.62 180 LEU A CA 1
ATOM 1428 C C . LEU A 1 180 ? -27.875 31.062 -3.998 1 95.62 180 LEU A C 1
ATOM 1430 O O . LEU A 1 180 ? -28.234 29.906 -4.168 1 95.62 180 LEU A O 1
ATOM 1434 N N . PRO A 1 181 ? -27.312 31.797 -5.004 1 96.94 181 PRO A N 1
ATOM 1435 C CA . PRO A 1 181 ? -27.172 31.109 -6.293 1 96.94 181 PRO A CA 1
ATOM 1436 C C . PRO A 1 181 ? -26.297 29.875 -6.211 1 96.94 181 PRO A C 1
ATOM 1438 O O . PRO A 1 181 ? -26.547 28.875 -6.898 1 96.94 181 PRO A O 1
ATOM 1441 N N . ALA A 1 182 ? -25.266 29.922 -5.418 1 98.12 182 ALA A N 1
ATOM 1442 C CA . ALA A 1 182 ? -24.391 28.766 -5.246 1 98.12 182 ALA A CA 1
ATOM 1443 C C . ALA A 1 182 ? -25.109 27.656 -4.477 1 98.12 182 ALA A C 1
ATOM 1445 O O . ALA A 1 182 ? -24.891 26.469 -4.75 1 98.12 182 ALA A O 1
ATOM 1446 N N . VAL A 1 183 ? -25.922 28.047 -3.494 1 98.31 183 VAL A N 1
ATOM 1447 C CA . VAL A 1 183 ? -26.719 27.062 -2.758 1 98.31 183 VAL A CA 1
ATOM 1448 C C . VAL A 1 183 ? -27.641 26.312 -3.723 1 98.31 183 VAL A C 1
ATOM 1450 O O . VAL A 1 183 ? -27.719 25.094 -3.682 1 98.31 183 VAL A O 1
ATOM 1453 N N . TRP A 1 184 ? -28.25 27.062 -4.594 1 98.25 184 TRP A N 1
ATOM 1454 C CA . TRP A 1 184 ? -29.156 26.453 -5.574 1 98.25 184 TRP A CA 1
ATOM 1455 C C . TRP A 1 184 ? -28.375 25.562 -6.539 1 98.25 184 TRP A C 1
ATOM 1457 O O . TRP A 1 184 ? -28.875 24.516 -6.961 1 98.25 184 TRP A O 1
ATOM 1467 N N . LEU A 1 185 ? -27.219 25.984 -6.879 1 98.56 185 LEU A N 1
ATOM 1468 C CA . LEU A 1 185 ? -26.391 25.203 -7.793 1 98.56 185 LEU A CA 1
ATOM 1469 C C . LEU A 1 185 ? -26.062 23.844 -7.191 1 98.56 185 LEU A C 1
ATOM 1471 O O . LEU A 1 185 ? -26.266 22.812 -7.836 1 98.56 185 LEU A O 1
ATOM 1475 N N . VAL A 1 186 ? -25.547 23.859 -5.953 1 98.75 186 VAL A N 1
ATOM 1476 C CA . VAL A 1 186 ? -25.203 22.609 -5.27 1 98.75 186 VAL A CA 1
ATOM 1477 C C . VAL A 1 186 ? -26.453 21.734 -5.164 1 98.75 186 VAL A C 1
ATOM 1479 O O . VAL A 1 186 ? -26.391 20.516 -5.422 1 98.75 186 VAL A O 1
ATOM 1482 N N . THR A 1 187 ? -27.578 22.297 -4.816 1 98.81 187 THR A N 1
ATOM 1483 C CA . THR A 1 187 ? -28.828 21.578 -4.664 1 98.81 187 THR A CA 1
ATOM 1484 C C . THR A 1 187 ? -29.266 20.969 -5.992 1 98.81 187 THR A C 1
ATOM 1486 O O . THR A 1 187 ? -29.656 19.797 -6.043 1 98.81 187 THR A O 1
ATOM 1489 N N . LEU A 1 188 ? -29.109 21.719 -7.012 1 98.62 188 LEU A N 1
ATOM 1490 C CA . LEU A 1 188 ? -29.484 21.25 -8.344 1 98.62 188 LEU A CA 1
ATOM 1491 C C . LEU A 1 188 ? -28.562 20.125 -8.805 1 98.62 188 LEU A C 1
ATOM 1493 O O . LEU A 1 188 ? -29.016 19.188 -9.469 1 98.62 188 LEU A O 1
ATOM 1497 N N . MET A 1 189 ? -27.344 20.266 -8.539 1 98.88 189 MET A N 1
ATOM 1498 C CA . MET A 1 189 ? -26.391 19.219 -8.938 1 98.88 189 MET A CA 1
ATOM 1499 C C . MET A 1 189 ? -26.719 17.891 -8.258 1 98.88 189 MET A C 1
ATOM 1501 O O . MET A 1 189 ? -26.547 16.828 -8.852 1 98.88 189 MET A O 1
ATOM 1505 N N . VAL A 1 190 ? -27.156 17.953 -6.992 1 98.81 190 VAL A N 1
ATOM 1506 C CA . VAL A 1 190 ? -27.547 16.734 -6.285 1 98.81 190 VAL A CA 1
ATOM 1507 C C . VAL A 1 190 ? -28.891 16.234 -6.816 1 98.81 190 VAL A C 1
ATOM 1509 O O . VAL A 1 190 ? -29.078 15.031 -6.996 1 98.81 190 VAL A O 1
ATOM 1512 N N . LEU A 1 191 ? -29.781 17.141 -7.117 1 98.75 191 LEU A N 1
ATOM 1513 C CA . LEU A 1 191 ? -31.109 16.812 -7.629 1 98.75 191 LEU A CA 1
ATOM 1514 C C . LEU A 1 191 ? -31.016 16.203 -9.023 1 98.75 191 LEU A C 1
ATOM 1516 O O . LEU A 1 191 ? -31.641 15.18 -9.305 1 98.75 191 LEU A O 1
ATOM 1520 N N . CYS A 1 192 ? -30.203 16.875 -9.859 1 98.62 192 CYS A N 1
ATOM 1521 C CA . CYS A 1 192 ? -30.109 16.5 -11.266 1 98.62 192 CYS A CA 1
ATOM 1522 C C . CYS A 1 192 ? -28.859 15.664 -11.523 1 98.62 192 CYS A C 1
ATOM 1524 O O . CYS A 1 192 ? -28.141 15.898 -12.508 1 98.62 192 CYS A O 1
ATOM 1526 N N . GLU A 1 193 ? -28.5 14.891 -10.609 1 98.44 193 GLU A N 1
ATOM 1527 C CA . GLU A 1 193 ? -27.469 13.883 -10.805 1 98.44 193 GLU A CA 1
ATOM 1528 C C . GLU A 1 193 ? -28.078 12.531 -11.172 1 98.44 193 GLU A C 1
ATOM 1530 O O . GLU A 1 193 ? -28.672 11.867 -10.32 1 98.44 193 GLU A O 1
ATOM 1535 N N . ASN A 1 194 ? -27.875 12.086 -12.383 1 98.5 194 ASN A N 1
ATOM 1536 C CA . ASN A 1 194 ? -28.531 10.891 -12.898 1 98.5 194 ASN A CA 1
ATOM 1537 C C . ASN A 1 194 ? -28.125 9.648 -12.109 1 98.5 194 ASN A C 1
ATOM 1539 O O . ASN A 1 194 ? -28.953 8.781 -11.844 1 98.5 194 ASN A O 1
ATOM 1543 N N . SER A 1 195 ? -26.891 9.531 -11.797 1 97.94 195 SER A N 1
ATOM 1544 C CA . SER A 1 195 ? -26.438 8.359 -11.055 1 97.94 195 SER A CA 1
ATOM 1545 C C . SER A 1 195 ? -27.109 8.281 -9.688 1 97.94 195 SER A C 1
ATOM 1547 O O . SER A 1 195 ? -27.5 7.195 -9.242 1 97.94 195 SER A O 1
ATOM 1549 N N . TYR A 1 196 ? -27.281 9.438 -8.961 1 98.38 196 TYR A N 1
ATOM 1550 C CA . TYR A 1 196 ? -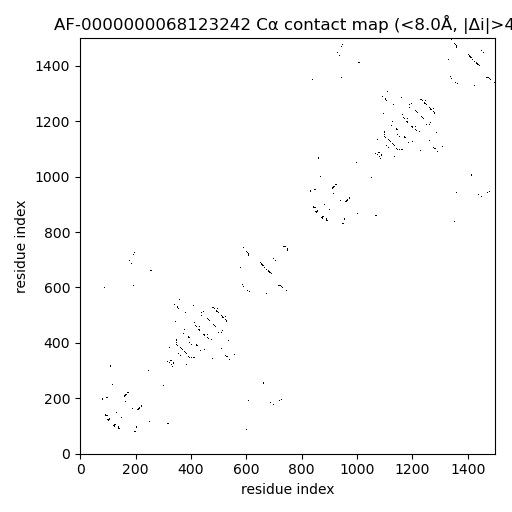27.984 9.469 -7.684 1 98.38 196 TYR A CA 1
ATOM 1551 C C . TYR A 1 196 ? -29.438 9.078 -7.859 1 98.38 196 TYR A C 1
ATOM 1553 O O . TYR A 1 196 ? -29.984 8.328 -7.047 1 98.38 196 TYR A O 1
ATOM 1561 N N . THR A 1 197 ? -30.031 9.57 -8.914 1 98.25 197 THR A N 1
ATOM 1562 C CA . THR A 1 197 ? -31.422 9.258 -9.18 1 98.25 197 THR A CA 1
ATOM 1563 C C . THR A 1 197 ? -31.609 7.766 -9.445 1 98.25 197 THR A C 1
ATOM 1565 O O . THR A 1 197 ? -32.469 7.121 -8.844 1 98.25 197 THR A O 1
ATOM 1568 N N . THR A 1 198 ? -30.766 7.223 -10.281 1 97.69 198 THR A N 1
ATOM 1569 C CA . THR A 1 198 ? -30.906 5.828 -10.695 1 97.69 198 THR A CA 1
ATOM 1570 C C . THR A 1 198 ? -30.672 4.891 -9.508 1 97.69 198 THR A C 1
ATOM 1572 O O . THR A 1 198 ? -31.484 4.008 -9.25 1 97.69 198 THR A O 1
ATOM 1575 N N . ILE A 1 199 ? -29.641 5.109 -8.789 1 96.94 199 ILE A N 1
ATOM 1576 C CA . ILE A 1 199 ? -29.25 4.188 -7.727 1 96.94 199 ILE A CA 1
ATOM 1577 C C . ILE A 1 199 ? -30.266 4.242 -6.594 1 96.94 199 ILE A C 1
ATOM 1579 O O . ILE A 1 199 ? -30.469 3.252 -5.887 1 96.94 199 ILE A O 1
ATOM 1583 N N . SER A 1 200 ? -30.969 5.352 -6.445 1 97.44 200 SER A N 1
ATOM 1584 C CA . SER A 1 200 ? -31.922 5.539 -5.352 1 97.44 200 SER A CA 1
ATOM 1585 C C . SER A 1 200 ? -33.25 4.871 -5.656 1 97.44 200 SER A C 1
ATOM 1587 O O . SER A 1 200 ? -34.062 4.672 -4.758 1 97.44 200 SER A O 1
ATOM 1589 N N . ARG A 1 201 ? -33.469 4.504 -6.824 1 97.31 201 ARG A N 1
ATOM 1590 C CA . ARG A 1 201 ? -34.812 4.07 -7.25 1 97.31 201 ARG A CA 1
ATOM 1591 C C . ARG A 1 201 ? -34.969 2.566 -7.066 1 97.31 201 ARG A C 1
ATOM 1593 O O . ARG A 1 201 ? -36.031 2.018 -7.352 1 97.31 201 ARG A O 1
ATOM 1600 N N . PHE A 1 202 ? -33.969 1.86 -6.621 1 97.25 202 PHE A N 1
ATOM 1601 C CA . PHE A 1 202 ? -34.031 0.411 -6.477 1 97.25 202 PHE A CA 1
ATOM 1602 C C . PHE A 1 202 ? -33.812 -0.002 -5.027 1 97.25 202 PHE A C 1
ATOM 1604 O O . PHE A 1 202 ? -33.5 0.834 -4.18 1 97.25 202 PHE A O 1
ATOM 1611 N N . ILE A 1 203 ? -34.125 -1.238 -4.754 1 97.12 203 ILE A N 1
ATOM 1612 C CA . ILE A 1 203 ? -34 -1.771 -3.4 1 97.12 203 ILE A CA 1
ATOM 1613 C C . ILE A 1 203 ? -32.531 -2.059 -3.096 1 97.12 203 ILE A C 1
ATOM 1615 O O . ILE A 1 203 ? -32.062 -3.201 -3.209 1 97.12 203 ILE A O 1
ATOM 1619 N N . LEU A 1 204 ? -31.844 -0.975 -2.711 1 96.5 204 LEU A N 1
ATOM 1620 C CA . LEU A 1 204 ? -30.406 -1.016 -2.459 1 96.5 204 LEU A CA 1
ATOM 1621 C C . LEU A 1 204 ? -30.062 -0.281 -1.169 1 96.5 204 LEU A C 1
ATOM 1623 O O . LEU A 1 204 ? -30.875 0.465 -0.634 1 96.5 204 LEU A O 1
ATOM 1627 N N . LEU A 1 205 ? -28.891 -0.467 -0.659 1 96.94 205 LEU A N 1
ATOM 1628 C CA . LEU A 1 205 ? -28.438 0.188 0.563 1 96.94 205 LEU A CA 1
ATOM 1629 C C . LEU A 1 205 ? -27.781 1.528 0.25 1 96.94 205 LEU A C 1
ATOM 1631 O O . LEU A 1 205 ? -27.594 2.352 1.146 1 96.94 205 LEU A O 1
ATOM 1635 N N . ASP A 1 206 ? -27.484 1.773 -0.977 1 96.56 206 ASP A N 1
ATOM 1636 C CA . ASP A 1 206 ? -26.672 2.91 -1.374 1 96.56 206 ASP A CA 1
ATOM 1637 C C . ASP A 1 206 ? -27.391 4.23 -1.124 1 96.56 206 ASP A C 1
ATOM 1639 O O . ASP A 1 206 ? -26.766 5.238 -0.788 1 96.56 206 ASP A O 1
ATOM 1643 N N . SER A 1 207 ? -28.734 4.227 -1.306 1 97.12 207 SER A N 1
ATOM 1644 C CA . SER A 1 207 ? -29.484 5.438 -1.011 1 97.12 207 SER A CA 1
ATOM 1645 C C . SER A 1 207 ? -29.406 5.793 0.47 1 97.12 207 SER A C 1
ATOM 1647 O O . SER A 1 207 ? -29.266 6.965 0.826 1 97.12 207 SER A O 1
ATOM 1649 N N . MET A 1 208 ? -29.469 4.812 1.31 1 98 208 MET A N 1
ATOM 1650 C CA . MET A 1 208 ? -29.375 5.031 2.75 1 98 208 MET A CA 1
ATOM 1651 C C . MET A 1 208 ? -27.953 5.457 3.143 1 98 208 MET A C 1
ATOM 1653 O O . MET A 1 208 ? -27.781 6.301 4.023 1 98 208 MET A O 1
ATOM 1657 N N . LEU A 1 209 ? -26.969 4.84 2.484 1 98 209 LEU A N 1
ATOM 1658 C CA . LEU A 1 209 ? -25.594 5.246 2.699 1 98 209 LEU A CA 1
ATOM 1659 C C . LEU A 1 209 ? -25.391 6.711 2.328 1 98 209 LEU A C 1
ATOM 1661 O O . LEU A 1 209 ? -24.781 7.469 3.086 1 98 209 LEU A O 1
ATOM 1665 N N . LEU A 1 210 ? -25.906 7.066 1.177 1 98.12 210 LEU A N 1
ATOM 1666 C CA . LEU A 1 210 ? -25.797 8.445 0.728 1 98.12 210 LEU A CA 1
ATOM 1667 C C . LEU A 1 210 ? -26.5 9.391 1.706 1 98.12 210 LEU A C 1
ATOM 1669 O O . LEU A 1 210 ? -25.953 10.445 2.053 1 98.12 210 LEU A O 1
ATOM 1673 N N . PHE A 1 211 ? -27.688 8.984 2.154 1 98.38 211 PHE A N 1
ATOM 1674 C CA . PHE A 1 211 ? -28.422 9.781 3.127 1 98.38 211 PHE A CA 1
ATOM 1675 C C . PHE A 1 211 ? -27.594 9.984 4.395 1 98.38 211 PHE A C 1
ATOM 1677 O O . PHE A 1 211 ? -27.469 11.109 4.879 1 98.38 211 PHE A O 1
ATOM 1684 N N . GLY A 1 212 ? -27.047 8.914 4.898 1 98.5 212 GLY A N 1
ATOM 1685 C CA . GLY A 1 212 ? -26.219 9.023 6.094 1 98.5 212 GLY A CA 1
ATOM 1686 C C . GLY A 1 212 ? -25.031 9.938 5.918 1 98.5 212 GLY A C 1
ATOM 1687 O O . GLY A 1 212 ? -24.703 10.719 6.816 1 98.5 212 GLY A O 1
ATOM 1688 N N . THR A 1 213 ? -24.344 9.898 4.766 1 98.62 213 THR A N 1
ATOM 1689 C CA . THR A 1 213 ? -23.172 10.711 4.484 1 98.62 213 THR A CA 1
ATOM 1690 C C . THR A 1 213 ? -23.547 12.188 4.371 1 98.62 213 THR A C 1
ATOM 1692 O O . THR A 1 213 ? -22.906 13.047 4.98 1 98.62 213 THR A O 1
ATOM 1695 N N . VAL A 1 214 ? -24.641 12.438 3.641 1 98.69 214 VAL A N 1
ATOM 1696 C CA . VAL A 1 214 ? -25.094 13.805 3.41 1 98.69 214 VAL A CA 1
ATOM 1697 C C . VAL A 1 214 ? -25.625 14.398 4.715 1 98.69 214 VAL A C 1
ATOM 1699 O O . VAL A 1 214 ? -25.344 15.555 5.039 1 98.69 214 VAL A O 1
ATOM 1702 N N . ALA A 1 215 ? -26.359 13.594 5.484 1 98.75 215 ALA A N 1
ATOM 1703 C CA . ALA A 1 215 ? -26.906 14.047 6.762 1 98.75 215 ALA A CA 1
ATOM 1704 C C . ALA A 1 215 ? -25.781 14.352 7.758 1 98.75 215 ALA A C 1
ATOM 1706 O O . ALA A 1 215 ? -25.844 15.359 8.469 1 98.75 215 ALA A O 1
ATOM 1707 N N . THR A 1 216 ? -24.797 13.5 7.828 1 98.81 216 THR A N 1
ATOM 1708 C CA . THR A 1 216 ? -23.672 13.719 8.734 1 98.81 216 THR A CA 1
ATOM 1709 C C . THR A 1 216 ? -22.938 15.008 8.375 1 98.81 216 THR A C 1
ATOM 1711 O O . THR A 1 216 ? -22.562 15.781 9.258 1 98.81 216 THR A O 1
ATOM 1714 N N . THR A 1 217 ? -22.766 15.25 7.098 1 98.75 217 THR A N 1
ATOM 1715 C CA . THR A 1 217 ? -22.094 16.469 6.637 1 98.75 217 THR A CA 1
ATOM 1716 C C . THR A 1 217 ? -22.891 17.703 7.039 1 98.75 217 THR A C 1
ATOM 1718 O O . THR A 1 217 ? -22.297 18.703 7.488 1 98.75 217 THR A O 1
ATOM 1721 N N . LEU A 1 218 ? -24.234 17.656 6.914 1 98.75 218 LEU A N 1
ATOM 1722 C CA . LEU A 1 218 ? -25.078 18.766 7.332 1 98.75 218 LEU A CA 1
ATOM 1723 C C . LEU A 1 218 ? -24.953 19 8.836 1 98.75 218 LEU A C 1
ATOM 1725 O O . LEU A 1 218 ? -24.766 20.141 9.273 1 98.75 218 LEU A O 1
ATOM 1729 N N . CYS A 1 219 ? -25.078 17.922 9.602 1 98.69 219 CYS A N 1
ATOM 1730 C CA . CYS A 1 219 ? -25 18.031 11.055 1 98.69 219 CYS A CA 1
ATOM 1731 C C . CYS A 1 219 ? -23.656 18.609 11.484 1 98.69 219 CYS A C 1
ATOM 1733 O O . CYS A 1 219 ? -23.594 19.469 12.367 1 98.69 219 CYS A O 1
ATOM 1735 N N . TRP A 1 220 ? -22.594 18.156 10.836 1 97.94 220 TRP A N 1
ATOM 1736 C CA . TRP A 1 220 ? -21.266 18.656 11.125 1 97.94 220 TRP A CA 1
ATOM 1737 C C . TRP A 1 220 ? -21.172 20.156 10.828 1 97.94 220 TRP A C 1
ATOM 1739 O O . TRP A 1 220 ? -20.656 20.922 11.641 1 97.94 220 TRP A O 1
ATOM 1749 N N . ALA A 1 221 ? -21.656 20.594 9.672 1 98.25 221 ALA A N 1
ATOM 1750 C CA . ALA A 1 221 ? -21.594 22 9.273 1 98.25 221 ALA A CA 1
ATOM 1751 C C . ALA A 1 221 ? -22.391 22.875 10.227 1 98.25 221 ALA A C 1
ATOM 1753 O O . ALA A 1 221 ? -21.938 23.953 10.617 1 98.25 221 ALA A O 1
ATOM 1754 N N . LYS A 1 222 ? -23.578 22.406 10.672 1 98.31 222 LYS A N 1
ATOM 1755 C CA . LYS A 1 222 ? -24.406 23.156 11.609 1 98.31 222 LYS A CA 1
ATOM 1756 C C . LYS A 1 222 ? -23.75 23.234 12.977 1 98.31 222 LYS A C 1
ATOM 1758 O O . LYS A 1 222 ? -23.766 24.297 13.617 1 98.31 222 LYS A O 1
ATOM 1763 N N . PHE A 1 223 ? -23.172 22.188 13.43 1 97.94 223 PHE A N 1
ATOM 1764 C CA . PHE A 1 223 ? -22.453 22.156 14.703 1 97.94 223 PHE A CA 1
ATOM 1765 C C . PHE A 1 223 ? -21.266 23.125 14.664 1 97.94 223 PHE A C 1
ATOM 1767 O O . PHE A 1 223 ? -21.031 23.875 15.617 1 97.94 223 PHE A O 1
ATOM 1774 N N . HIS A 1 224 ? -20.547 23.109 13.516 1 97.19 224 HIS A N 1
ATOM 1775 C CA . HIS A 1 224 ? -19.406 24 13.344 1 97.19 224 HIS A CA 1
ATOM 1776 C C . HIS A 1 224 ? -19.828 25.453 13.492 1 97.19 224 HIS A C 1
ATOM 1778 O O . HIS A 1 224 ? -19.125 26.266 14.109 1 97.19 224 HIS A O 1
ATOM 1784 N N . ASN A 1 225 ? -20.969 25.781 12.953 1 97.12 225 ASN A N 1
ATOM 1785 C CA . ASN A 1 225 ? -21.453 27.172 12.977 1 97.12 225 ASN A CA 1
ATOM 1786 C C . ASN A 1 225 ? -21.812 27.609 14.398 1 97.12 225 ASN A C 1
ATOM 1788 O O . ASN A 1 225 ? -21.922 28.812 14.664 1 97.12 225 ASN A O 1
ATOM 1792 N N . LEU A 1 226 ? -21.922 26.656 15.328 1 96.69 226 LEU A N 1
ATOM 1793 C CA . LEU A 1 226 ? -22.297 26.969 16.703 1 96.69 226 LEU A CA 1
ATOM 1794 C C . LEU A 1 226 ? -21.078 26.875 17.625 1 96.69 226 LEU A C 1
ATOM 1796 O O . LEU A 1 226 ? -21.234 26.797 18.844 1 96.69 226 LEU A O 1
ATOM 1800 N N . ARG A 1 227 ? -19.906 26.875 17.109 1 91.94 227 ARG A N 1
ATOM 1801 C CA . ARG A 1 227 ? -18.688 26.688 17.875 1 91.94 227 ARG A CA 1
ATOM 1802 C C . ARG A 1 227 ? -18.484 27.812 18.875 1 91.94 227 ARG A C 1
ATOM 1804 O O . ARG A 1 227 ? -17.859 27.625 19.922 1 91.94 227 ARG A O 1
ATOM 1811 N N . LYS A 1 228 ? -19.078 29.016 18.609 1 91.88 228 LYS A N 1
ATOM 1812 C CA . LYS A 1 228 ? -18.938 30.172 19.516 1 91.88 228 LYS A CA 1
ATOM 1813 C C . LYS A 1 228 ? -20.062 30.203 20.531 1 91.88 228 LYS A C 1
ATOM 1815 O O . LYS A 1 228 ? -20.047 31.031 21.453 1 91.88 228 LYS A O 1
ATOM 1820 N N . LYS A 1 229 ? -21.109 29.359 20.391 1 95.88 229 LYS A N 1
ATOM 1821 C CA . LYS A 1 229 ? -22.219 29.234 21.328 1 95.88 229 LYS A CA 1
ATOM 1822 C C . LYS A 1 229 ? -22.25 27.828 21.953 1 95.88 229 LYS A C 1
ATOM 1824 O O . LYS A 1 229 ? -23.297 27.188 21.938 1 95.88 229 LYS A O 1
ATOM 1829 N N . SER A 1 230 ? -21.141 27.547 22.656 1 95.12 230 SER A N 1
ATOM 1830 C CA . SER A 1 230 ? -20.969 26.188 23.172 1 95.12 230 SER A CA 1
ATOM 1831 C C . SER A 1 230 ? -21.906 25.922 24.344 1 95.12 230 SER A C 1
ATOM 1833 O O . SER A 1 230 ? -22.219 26.828 25.125 1 95.12 230 SER A O 1
ATOM 1835 N N . PHE A 1 231 ? -22.438 24.734 24.406 1 96.38 231 PHE A N 1
ATOM 1836 C CA . PHE A 1 231 ? -23.219 24.188 25.5 1 96.38 231 PHE A CA 1
ATOM 1837 C C . PHE A 1 231 ? -24.609 24.797 25.531 1 96.38 231 PHE A C 1
ATOM 1839 O O . PHE A 1 231 ? -25.312 24.703 26.547 1 96.38 231 PHE A O 1
ATOM 1846 N N . THR A 1 232 ? -25.016 25.5 24.484 1 97.31 232 THR A N 1
ATOM 1847 C CA . THR A 1 232 ? -26.422 25.828 24.281 1 97.31 232 THR A CA 1
ATOM 1848 C C . THR A 1 232 ? -27.219 24.594 23.844 1 97.31 232 THR A C 1
ATOM 1850 O O . THR A 1 232 ? -26.625 23.625 23.375 1 97.31 232 THR A O 1
ATOM 1853 N N . PRO A 1 233 ? -28.453 24.625 24.016 1 97.06 233 PRO A N 1
ATOM 1854 C CA . PRO A 1 233 ? -29.266 23.484 23.578 1 97.06 233 PRO A CA 1
ATOM 1855 C C . PRO A 1 233 ? -29.141 23.219 22.078 1 97.06 233 PRO A C 1
ATOM 1857 O O . PRO A 1 233 ? -29.156 22.062 21.656 1 97.06 233 PRO A O 1
ATOM 1860 N N . GLU A 1 234 ? -29 24.234 21.297 1 97.5 234 GLU A N 1
ATOM 1861 C CA . GLU A 1 234 ? -28.844 24.062 19.859 1 97.5 234 GLU A CA 1
ATOM 1862 C C . GLU A 1 234 ? -27.5 23.391 19.531 1 97.5 234 GLU A C 1
ATOM 1864 O O . GLU A 1 234 ? -27.438 22.531 18.656 1 97.5 234 GLU A O 1
ATOM 1869 N N . TRP A 1 235 ? -26.516 23.906 20.234 1 97.88 235 TRP A N 1
ATOM 1870 C CA . TRP A 1 235 ? -25.203 23.312 20.094 1 97.88 235 TRP A CA 1
ATOM 1871 C C . TRP A 1 235 ? -25.219 21.828 20.422 1 97.88 235 TRP A C 1
ATOM 1873 O O . TRP A 1 235 ? -24.719 21 19.656 1 97.88 235 TRP A O 1
ATOM 1883 N N . ALA A 1 236 ? -25.859 21.453 21.5 1 97.69 236 ALA A N 1
ATOM 1884 C CA . ALA A 1 236 ? -25.953 20.062 21.953 1 97.69 236 ALA A CA 1
ATOM 1885 C C . ALA A 1 236 ? -26.797 19.234 21 1 97.69 236 ALA A C 1
ATOM 1887 O O . ALA A 1 236 ? -26.5 18.062 20.75 1 97.69 236 ALA A O 1
ATOM 1888 N N . PHE A 1 237 ? -27.828 19.875 20.484 1 98.19 237 PHE A N 1
ATOM 1889 C CA . PHE A 1 237 ? -28.719 19.203 19.562 1 98.19 237 PHE A CA 1
ATOM 1890 C C . PHE A 1 237 ? -27.984 18.75 18.312 1 98.19 237 PHE A C 1
ATOM 1892 O O . PHE A 1 237 ? -28.062 17.594 17.922 1 98.19 237 PHE A O 1
ATOM 1899 N N . TRP A 1 238 ? -27.266 19.625 17.719 1 98.31 238 TRP A N 1
ATOM 1900 C CA . TRP A 1 238 ? -26.578 19.312 16.469 1 98.31 238 TRP A CA 1
ATOM 1901 C C . TRP A 1 238 ? -25.422 18.359 16.719 1 98.31 238 TRP A C 1
ATOM 1903 O O . TRP A 1 238 ? -25.109 17.516 15.867 1 98.31 238 TRP A O 1
ATOM 1913 N N . LEU A 1 239 ? -24.75 18.469 17.844 1 98.5 239 LEU A N 1
ATOM 1914 C CA . LEU A 1 239 ? -23.719 17.5 18.203 1 98.5 239 LEU A CA 1
ATOM 1915 C C . LEU A 1 239 ? -24.297 16.109 18.375 1 98.5 239 LEU A C 1
ATOM 1917 O O . LEU A 1 239 ? -23.75 15.125 17.875 1 98.5 239 LEU A O 1
ATOM 1921 N N . PHE A 1 240 ? -25.422 16.047 19.031 1 98.5 240 PHE A N 1
ATOM 1922 C CA . PHE A 1 240 ? -26.125 14.781 19.234 1 98.5 240 PHE A CA 1
ATOM 1923 C C . PHE A 1 240 ? -26.562 14.18 17.906 1 98.5 240 PHE A C 1
ATOM 1925 O O . PHE A 1 240 ? -26.375 12.984 17.672 1 98.5 240 PHE A O 1
ATOM 1932 N N . LEU A 1 241 ? -27.109 15.023 17.047 1 98.69 241 LEU A N 1
ATOM 1933 C CA . LEU A 1 241 ? -27.562 14.555 15.734 1 98.69 241 LEU A CA 1
ATOM 1934 C C . LEU A 1 241 ? -26.375 14.078 14.891 1 98.69 241 LEU A C 1
ATOM 1936 O O . LEU A 1 241 ? -26.516 13.148 14.094 1 98.69 241 LEU A O 1
ATOM 1940 N N . THR A 1 242 ? -25.219 14.734 15.062 1 98.69 242 THR A N 1
ATOM 1941 C CA . THR A 1 242 ? -24.016 14.289 14.359 1 98.69 242 THR A CA 1
ATOM 1942 C C . THR A 1 242 ? -23.656 12.867 14.781 1 98.69 242 THR A C 1
ATOM 1944 O O . THR A 1 242 ? -23.375 12.016 13.93 1 98.69 242 THR A O 1
ATOM 1947 N N . GLY A 1 243 ? -23.672 12.602 16.062 1 98.69 243 GLY A N 1
ATOM 1948 C CA . GLY A 1 243 ? -23.391 11.266 16.562 1 98.69 243 GLY A CA 1
ATOM 1949 C C . GLY A 1 243 ? -24.391 10.227 16.094 1 98.69 243 GLY A C 1
ATOM 1950 O O . GLY A 1 243 ? -24.016 9.117 15.711 1 98.69 243 GLY A O 1
ATOM 1951 N N . LEU A 1 244 ? -25.672 10.633 16.094 1 98.62 244 LEU A N 1
ATOM 1952 C CA . LEU A 1 244 ? -26.719 9.734 15.648 1 98.62 244 LEU A CA 1
ATOM 1953 C C . LEU A 1 244 ? -26.562 9.383 14.172 1 98.62 244 LEU A C 1
ATOM 1955 O O . LEU A 1 244 ? -26.719 8.227 13.781 1 98.62 244 LEU A O 1
ATOM 1959 N N . SER A 1 245 ? -26.25 10.391 13.438 1 98.62 245 SER A N 1
ATOM 1960 C CA . SER A 1 245 ? -26.062 10.195 12.008 1 98.62 245 SER A CA 1
ATOM 1961 C C . SER A 1 245 ? -24.844 9.328 11.711 1 98.62 245 SER A C 1
ATOM 1963 O O . SER A 1 245 ? -24.891 8.469 10.828 1 98.62 245 SER A O 1
ATOM 1965 N N . ILE A 1 246 ? -23.75 9.508 12.438 1 98.62 246 ILE A N 1
ATOM 1966 C CA . ILE A 1 246 ? -22.562 8.68 12.289 1 98.62 246 ILE A CA 1
ATOM 1967 C C . ILE A 1 246 ? -22.906 7.223 12.617 1 98.62 246 ILE A C 1
ATOM 1969 O O . ILE A 1 246 ? -22.516 6.312 11.875 1 98.62 246 ILE A O 1
ATOM 1973 N N . GLY A 1 247 ? -23.609 7.008 13.719 1 98.62 247 GLY A N 1
ATOM 1974 C CA . GLY A 1 247 ? -24.031 5.66 14.07 1 98.62 247 GLY A CA 1
ATOM 1975 C C . GLY A 1 247 ? -24.891 5.004 13 1 98.62 247 GLY A C 1
ATOM 1976 O O . GLY A 1 247 ? -24.719 3.822 12.703 1 98.62 247 GLY A O 1
ATOM 1977 N N . PHE A 1 248 ? -25.75 5.785 12.406 1 98.5 248 PHE A N 1
ATOM 1978 C CA . PHE A 1 248 ? -26.672 5.273 11.391 1 98.5 248 PHE A CA 1
ATOM 1979 C C . PHE A 1 248 ? -25.906 4.859 10.133 1 98.5 248 PHE A C 1
ATOM 1981 O O . PHE A 1 248 ? -26.047 3.736 9.648 1 98.5 248 PHE A O 1
ATOM 1988 N N . VAL A 1 249 ? -25.078 5.754 9.625 1 98.38 249 VAL A N 1
ATOM 1989 C CA . VAL A 1 249 ? -24.391 5.488 8.359 1 98.38 249 VAL A CA 1
ATOM 1990 C C . VAL A 1 249 ? -23.422 4.312 8.531 1 98.38 249 VAL A C 1
ATOM 1992 O O . VAL A 1 249 ? -23.281 3.479 7.637 1 98.38 249 VAL A O 1
ATOM 1995 N N . CYS A 1 250 ? -22.781 4.141 9.688 1 98.06 250 CYS A N 1
ATOM 1996 C CA . CYS A 1 250 ? -21.859 3.035 9.945 1 98.06 250 CYS A CA 1
ATOM 1997 C C . CYS A 1 250 ? -22.625 1.724 10.094 1 98.06 250 CYS A C 1
ATOM 1999 O O . CYS A 1 250 ? -22.047 0.647 9.891 1 98.06 250 CYS A O 1
ATOM 2001 N N . SER A 1 251 ? -23.875 1.859 10.484 1 98.5 251 SER A N 1
ATOM 2002 C CA . SER A 1 251 ? -24.688 0.664 10.664 1 98.5 251 SER A CA 1
ATOM 2003 C C . SER A 1 251 ? -25.281 0.189 9.344 1 98.5 251 SER A C 1
ATOM 2005 O O . SER A 1 251 ? -25.891 -0.877 9.273 1 98.5 251 SER A O 1
ATOM 2007 N N . VAL A 1 252 ? -25.125 1.018 8.312 1 98 252 VAL A N 1
ATOM 2008 C CA . VAL A 1 252 ? -25.578 0.639 6.98 1 98 252 VAL A CA 1
ATOM 2009 C C . VAL A 1 252 ? -24.438 -0.015 6.211 1 98 252 VAL A C 1
ATOM 2011 O O . VAL A 1 252 ? -24.578 -1.131 5.707 1 98 252 VAL A O 1
ATOM 2014 N N . LYS A 1 253 ? -23.359 0.682 6.082 1 96.56 253 LYS A N 1
ATOM 2015 C CA . LYS A 1 253 ? -22.125 0.19 5.48 1 96.56 253 LYS A CA 1
ATOM 2016 C C . LYS A 1 253 ? -20.906 0.726 6.219 1 96.56 253 LYS A C 1
ATOM 2018 O O . LYS A 1 253 ? -20.875 1.884 6.641 1 96.56 253 LYS A O 1
ATOM 2023 N N . TRP A 1 254 ? -19.812 0.025 6.234 1 95.5 254 TRP A N 1
ATOM 2024 C CA . TRP A 1 254 ? -18.594 0.446 6.922 1 95.5 254 TRP A CA 1
ATOM 2025 C C . TRP A 1 254 ? -17.922 1.599 6.188 1 95.5 254 TRP A C 1
ATOM 2027 O O . TRP A 1 254 ? -17.078 2.299 6.754 1 95.5 254 TRP A O 1
ATOM 2037 N N . VAL A 1 255 ? -18.297 1.829 4.934 1 94.31 255 VAL A N 1
ATOM 2038 C CA . VAL A 1 255 ? -17.812 2.988 4.191 1 94.31 255 VAL A CA 1
ATOM 2039 C C . VAL A 1 255 ? -18.219 4.27 4.914 1 94.31 255 VAL A C 1
ATOM 2041 O O . VAL A 1 255 ? -17.609 5.324 4.711 1 94.31 255 VAL A O 1
ATOM 2044 N N . GLY A 1 256 ? -19.203 4.184 5.758 1 96.56 256 GLY A N 1
ATOM 2045 C CA . GLY A 1 256 ? -19.625 5.301 6.582 1 96.56 256 GLY A CA 1
ATOM 2046 C C . GLY A 1 256 ? -18.531 5.793 7.523 1 96.56 256 GLY A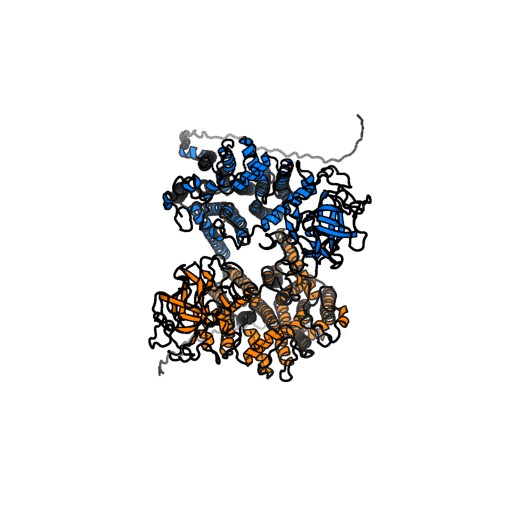 C 1
ATOM 2047 O O . GLY A 1 256 ? -18.609 6.918 8.023 1 96.56 256 GLY A O 1
ATOM 2048 N N . LEU A 1 257 ? -17.469 5.016 7.727 1 96.38 257 LEU A N 1
ATOM 2049 C CA . LEU A 1 257 ? -16.359 5.391 8.594 1 96.38 257 LEU A CA 1
ATOM 2050 C C . LEU A 1 257 ? -15.562 6.543 7.996 1 96.38 257 LEU A C 1
ATOM 2052 O O . LEU A 1 257 ? -14.883 7.273 8.719 1 96.38 257 LEU A O 1
ATOM 2056 N N . PHE A 1 258 ? -15.711 6.758 6.727 1 97.56 258 PHE A N 1
ATOM 2057 C CA . PHE A 1 258 ? -14.93 7.801 6.078 1 97.56 258 PHE A CA 1
ATOM 2058 C C . PHE A 1 258 ? -15.461 9.18 6.441 1 97.56 258 PHE A C 1
ATOM 2060 O O . PHE A 1 258 ? -14.688 10.109 6.688 1 97.56 258 PHE A O 1
ATOM 2067 N N . VAL A 1 259 ? -16.797 9.344 6.465 1 98.25 259 VAL A N 1
ATOM 2068 C CA . VAL A 1 259 ? -17.344 10.625 6.891 1 98.25 259 VAL A CA 1
ATOM 2069 C C . VAL A 1 259 ? -17.125 10.812 8.391 1 98.25 259 VAL A C 1
ATOM 2071 O O . VAL A 1 259 ? -16.984 11.938 8.867 1 98.25 259 VAL A O 1
ATOM 2074 N N . THR A 1 260 ? -17.094 9.664 9.164 1 98.12 260 THR A N 1
ATOM 2075 C CA . THR A 1 260 ? -16.734 9.711 10.578 1 98.12 260 THR A CA 1
ATOM 2076 C C . THR A 1 260 ? -15.328 10.273 10.766 1 98.12 260 THR A C 1
ATOM 2078 O O . THR A 1 260 ? -15.094 11.102 11.648 1 98.12 260 THR A O 1
ATOM 2081 N N . ALA A 1 261 ? -14.492 9.852 9.859 1 98.19 261 ALA A N 1
ATOM 2082 C CA . ALA A 1 261 ? -13.117 10.344 9.906 1 98.19 261 ALA A CA 1
ATOM 2083 C C . ALA A 1 261 ? -13.07 11.844 9.641 1 98.19 261 ALA A C 1
ATOM 2085 O O . ALA A 1 261 ? -12.25 12.562 10.234 1 98.19 261 ALA A O 1
ATOM 2086 N N . LEU A 1 262 ? -13.875 12.289 8.742 1 98.25 262 LEU A N 1
ATOM 2087 C CA . LEU A 1 262 ? -13.953 13.719 8.461 1 98.25 262 LEU A CA 1
ATOM 2088 C C . LEU A 1 262 ? -14.344 14.492 9.711 1 98.25 262 LEU A C 1
ATOM 2090 O O . LEU A 1 262 ? -13.688 15.477 10.07 1 98.25 262 LEU A O 1
ATOM 2094 N N . VAL A 1 263 ? -15.375 14.039 10.391 1 98.5 263 VAL A N 1
ATOM 2095 C CA . VAL A 1 263 ? -15.836 14.672 11.617 1 98.5 263 VAL A CA 1
ATOM 2096 C C . VAL A 1 263 ? -14.758 14.562 12.695 1 98.5 263 VAL A C 1
ATOM 2098 O O . VAL A 1 263 ? -14.547 15.492 13.477 1 98.5 263 VAL A O 1
ATOM 2101 N N . GLY A 1 264 ? -14.094 13.406 12.719 1 98.31 264 GLY A N 1
ATOM 2102 C CA . GLY A 1 264 ? -13.008 13.211 13.664 1 98.31 264 GLY A CA 1
ATOM 2103 C C . GLY A 1 264 ? -11.867 14.188 13.469 1 98.31 264 GLY A C 1
ATOM 2104 O O . GLY A 1 264 ? -11.352 14.75 14.438 1 98.31 264 GLY A O 1
ATOM 2105 N N . LEU A 1 265 ? -11.477 14.43 12.242 1 97.88 265 LEU A N 1
ATOM 2106 C CA . LEU A 1 265 ? -10.406 15.375 11.945 1 97.88 265 LEU A CA 1
ATOM 2107 C C . LEU A 1 265 ? -10.789 16.781 12.375 1 97.88 265 LEU A C 1
ATOM 2109 O O . LEU A 1 265 ? -9.977 17.5 12.953 1 97.88 265 LEU A O 1
ATOM 2113 N N . TYR A 1 266 ? -12.031 17.156 12.078 1 98 266 TYR A N 1
ATOM 2114 C CA . TYR A 1 266 ? -12.523 18.469 12.516 1 98 266 TYR A CA 1
ATOM 2115 C C . TYR A 1 266 ? -12.492 18.562 14.039 1 98 266 TYR A C 1
ATOM 2117 O O . TYR A 1 266 ? -12.102 19.609 14.586 1 98 266 TYR A O 1
ATOM 2125 N N . THR A 1 267 ? -12.891 17.5 14.695 1 98.06 267 THR A N 1
ATOM 2126 C CA . THR A 1 267 ? -12.953 17.5 16.156 1 98.06 267 THR A CA 1
ATOM 2127 C C . THR A 1 267 ? -11.562 17.641 16.75 1 98.06 267 THR A C 1
ATOM 2129 O O . THR A 1 267 ? -11.367 18.375 17.719 1 98.06 267 THR A O 1
ATOM 2132 N N . ILE A 1 268 ? -10.594 16.969 16.172 1 97.12 268 ILE A N 1
ATOM 2133 C CA . ILE A 1 268 ? -9.219 17.062 16.641 1 97.12 268 ILE A CA 1
ATOM 2134 C C . ILE A 1 268 ? -8.719 18.5 16.484 1 97.12 268 ILE A C 1
ATOM 2136 O O . ILE A 1 268 ? -8.109 19.047 17.406 1 97.12 268 ILE A O 1
ATOM 2140 N N . GLU A 1 269 ? -9.023 19.094 15.383 1 96.56 269 GLU A N 1
ATOM 2141 C CA . GLU A 1 269 ? -8.602 20.469 15.141 1 96.56 269 GLU A CA 1
ATOM 2142 C C . GLU A 1 269 ? -9.281 21.438 16.109 1 96.56 269 GLU A C 1
ATOM 2144 O O . GLU A 1 269 ? -8.625 22.312 16.672 1 96.56 269 GLU A O 1
ATOM 2149 N N . ASP A 1 270 ? -10.586 21.281 16.25 1 96.62 270 ASP A N 1
ATOM 2150 C CA . ASP A 1 270 ? -11.344 22.156 17.125 1 96.62 270 ASP A CA 1
ATOM 2151 C C . ASP A 1 270 ? -10.867 22.047 18.562 1 96.62 270 ASP A C 1
ATOM 2153 O O . ASP A 1 270 ? -10.664 23.062 19.25 1 96.62 270 ASP A O 1
ATOM 2157 N N . LEU A 1 271 ? -10.641 20.859 19.078 1 96.56 271 LEU A N 1
ATOM 2158 C CA . LEU A 1 271 ? -10.18 20.656 20.453 1 96.56 271 LEU A CA 1
ATOM 2159 C C . LEU A 1 271 ? -8.742 21.125 20.625 1 96.56 271 LEU A C 1
ATOM 2161 O O . LEU A 1 271 ? -8.367 21.625 21.688 1 96.56 271 LEU A O 1
ATOM 2165 N N . TRP A 1 272 ? -7.957 20.953 19.578 1 95.69 272 TRP A N 1
ATOM 2166 C CA . TRP A 1 272 ? -6.59 21.469 19.594 1 95.69 272 TRP A CA 1
ATOM 2167 C C . TRP A 1 272 ? -6.57 22.984 19.781 1 95.69 272 TRP A C 1
ATOM 2169 O O . TRP A 1 272 ? -5.793 23.5 20.578 1 95.69 272 TRP A O 1
ATOM 2179 N N . ASN A 1 273 ? -7.434 23.703 19.062 1 94.81 273 ASN A N 1
ATOM 2180 C CA . ASN A 1 273 ? -7.535 25.156 19.188 1 94.81 273 ASN A CA 1
ATOM 2181 C C . ASN A 1 273 ? -8.031 25.562 20.578 1 94.81 273 ASN A C 1
ATOM 2183 O O . ASN A 1 273 ? -7.539 26.531 21.156 1 94.81 273 ASN A O 1
ATOM 2187 N N . LYS A 1 274 ? -8.969 24.828 21.094 1 96 274 LYS A N 1
ATOM 2188 C CA . LYS A 1 274 ? -9.469 25.109 22.438 1 96 274 LYS A CA 1
ATOM 2189 C C . LYS A 1 274 ? -8.406 24.828 23.5 1 96 274 LYS A C 1
ATOM 2191 O O . LYS A 1 274 ? -8.312 25.531 24.5 1 96 274 LYS A O 1
ATOM 2196 N N . PHE A 1 275 ? -7.625 23.781 23.266 1 95.38 275 PHE A N 1
ATOM 2197 C CA . PHE A 1 275 ? -6.508 23.469 24.141 1 95.38 275 PHE A CA 1
ATOM 2198 C C . PHE A 1 275 ? -5.484 24.594 24.156 1 95.38 275 PHE A C 1
ATOM 2200 O O . PHE A 1 275 ? -4.879 24.875 25.188 1 95.38 275 PHE A O 1
ATOM 2207 N N . GLY A 1 276 ? -5.379 25.281 23.078 1 94.75 276 GLY A N 1
ATOM 2208 C CA . GLY A 1 276 ? -4.438 26.391 22.953 1 94.75 276 GLY A CA 1
ATOM 2209 C C . GLY A 1 276 ? -4.949 27.688 23.562 1 94.75 276 GLY A C 1
ATOM 2210 O O . GLY A 1 276 ? -4.172 28.609 23.812 1 94.75 276 GLY A O 1
ATOM 2211 N N . ASP A 1 277 ? -6.246 27.75 23.75 1 94 277 ASP A N 1
ATOM 2212 C CA . ASP A 1 277 ? -6.828 28.922 24.406 1 94 277 ASP A CA 1
ATOM 2213 C C . ASP A 1 277 ? -6.621 28.875 25.906 1 94 277 ASP A C 1
ATOM 2215 O O . ASP A 1 277 ? -7.43 28.297 26.641 1 94 277 ASP A O 1
ATOM 2219 N N . THR A 1 278 ? -5.633 29.547 26.328 1 91.75 278 THR A N 1
ATOM 2220 C CA . THR A 1 278 ? -5.234 29.484 27.734 1 91.75 278 THR A CA 1
ATOM 2221 C C . THR A 1 278 ? -6.234 30.234 28.609 1 91.75 278 THR A C 1
ATOM 2223 O O . THR A 1 278 ? -6.227 30.078 29.844 1 91.75 278 THR A O 1
ATOM 2226 N N . LYS A 1 279 ? -7.031 31.047 28.047 1 94.12 279 LYS A N 1
ATOM 2227 C CA . LYS A 1 279 ? -8.039 31.781 28.797 1 94.12 279 LYS A CA 1
ATOM 2228 C C . LYS A 1 279 ? -9.219 30.875 29.172 1 94.12 279 LYS A C 1
ATOM 2230 O O . LYS A 1 279 ? -10 31.203 30.062 1 94.12 279 LYS A O 1
ATOM 2235 N N . MET A 1 280 ? -9.344 29.75 28.578 1 94.12 280 MET A N 1
ATOM 2236 C CA . MET A 1 280 ? -10.43 28.812 28.844 1 94.12 280 MET A CA 1
ATOM 2237 C C . MET A 1 280 ? -10.117 27.953 30.062 1 94.12 280 MET A C 1
ATOM 2239 O O . MET A 1 280 ? -9.062 27.312 30.125 1 94.12 280 MET A O 1
ATOM 2243 N N . PRO A 1 281 ? -11.016 27.953 31.062 1 95.44 281 PRO A N 1
ATOM 2244 C CA . PRO A 1 281 ? -10.812 27.094 32.219 1 95.44 281 PRO A CA 1
ATOM 2245 C C . PRO A 1 281 ? -10.719 25.609 31.859 1 95.44 281 PRO A C 1
ATOM 2247 O O . PRO A 1 281 ? -11.391 25.156 30.922 1 95.44 281 PRO A O 1
ATOM 2250 N N . VAL A 1 282 ? -9.992 24.875 32.594 1 93.94 282 VAL A N 1
ATOM 2251 C CA . VAL A 1 282 ? -9.719 23.469 32.344 1 93.94 282 VAL A CA 1
ATOM 2252 C C . VAL A 1 282 ? -11.016 22.656 32.438 1 93.94 282 VAL A C 1
ATOM 2254 O O . VAL A 1 282 ? -11.211 21.688 31.703 1 93.94 282 VAL A O 1
ATOM 2257 N N . LYS A 1 283 ? -11.883 23.062 33.281 1 96.12 283 LYS A N 1
ATOM 2258 C CA . LYS A 1 283 ? -13.156 22.375 33.438 1 96.12 283 LYS A CA 1
ATOM 2259 C C . LYS A 1 283 ? -14 22.469 32.188 1 96.12 283 LYS A C 1
ATOM 2261 O O . LYS A 1 283 ? -14.68 21.516 31.812 1 96.12 283 LYS A O 1
ATOM 2266 N N . VAL A 1 284 ? -13.961 23.656 31.578 1 96.75 284 VAL A N 1
ATOM 2267 C CA . VAL A 1 284 ? -14.719 23.859 30.344 1 96.75 284 VAL A CA 1
ATOM 2268 C C . VAL A 1 284 ? -14.109 23.016 29.219 1 96.75 284 VAL A C 1
ATOM 2270 O O . VAL A 1 284 ? -14.836 22.422 28.422 1 96.75 284 VAL A O 1
ATOM 2273 N N . LEU A 1 285 ? -12.812 23.016 29.219 1 96.31 285 LEU A N 1
ATOM 2274 C CA . LEU A 1 285 ? -12.133 22.172 28.219 1 96.31 285 LEU A CA 1
ATOM 2275 C C . LEU A 1 285 ? -12.484 20.703 28.422 1 96.31 285 LEU A C 1
ATOM 2277 O O . LEU A 1 285 ? -12.766 20 27.453 1 96.31 285 LEU A O 1
ATOM 2281 N N . ALA A 1 286 ? -12.453 20.234 29.641 1 97.44 286 ALA A N 1
ATOM 2282 C CA . ALA A 1 286 ? -12.812 18.844 29.953 1 97.44 286 ALA A CA 1
ATOM 2283 C C . ALA A 1 286 ? -14.25 18.547 29.531 1 97.44 286 ALA A C 1
ATOM 2285 O O . ALA A 1 286 ? -14.555 17.453 29.078 1 97.44 286 ALA A O 1
ATOM 2286 N N . ALA A 1 287 ? -15.07 19.516 29.703 1 97.81 287 ALA A N 1
ATOM 2287 C CA . ALA A 1 287 ? -16.469 19.359 29.297 1 97.81 287 ALA A CA 1
ATOM 2288 C C . ALA A 1 287 ? -16.578 19.219 27.781 1 97.81 287 ALA A C 1
ATOM 2290 O O . ALA A 1 287 ? -17.406 18.453 27.297 1 97.81 287 ALA A O 1
ATOM 2291 N N . HIS A 1 288 ? -15.812 20.031 27.062 1 97.81 288 HIS A N 1
ATOM 2292 C CA . HIS A 1 288 ? -15.797 19.906 25.609 1 97.81 288 HIS A CA 1
ATOM 2293 C C . HIS A 1 288 ? -15.359 18.516 25.172 1 97.81 288 HIS A C 1
ATOM 2295 O O . HIS A 1 288 ? -15.969 17.906 24.297 1 97.81 288 HIS A O 1
ATOM 2301 N N . VAL A 1 289 ? -14.32 17.969 25.781 1 97.94 289 VAL A N 1
ATOM 2302 C CA . VAL A 1 289 ? -13.812 16.641 25.453 1 97.94 289 VAL A CA 1
ATOM 2303 C C . VAL A 1 289 ? -14.867 15.594 25.797 1 97.94 289 VAL A C 1
ATOM 2305 O O . VAL A 1 289 ? -15.141 14.695 25 1 97.94 289 VAL A O 1
ATOM 2308 N N . ALA A 1 290 ? -15.453 15.727 26.938 1 98.12 290 ALA A N 1
ATOM 2309 C CA . ALA A 1 290 ? -16.469 14.773 27.391 1 98.12 290 ALA A CA 1
ATOM 2310 C C . ALA A 1 290 ? -17.672 14.781 26.438 1 98.12 290 ALA A C 1
ATOM 2312 O O . ALA A 1 290 ? -18.234 13.727 26.141 1 98.12 290 ALA A O 1
ATOM 2313 N N . ALA A 1 291 ? -18.094 15.953 26.031 1 98.25 291 ALA A N 1
ATOM 2314 C CA . ALA A 1 291 ? -19.219 16.062 25.109 1 98.25 291 ALA A CA 1
ATOM 2315 C C . ALA A 1 291 ? -18.922 15.352 23.797 1 98.25 291 ALA A C 1
ATOM 2317 O O . ALA A 1 291 ? -19.781 14.656 23.25 1 98.25 291 ALA A O 1
ATOM 2318 N N . ARG A 1 292 ? -17.703 15.539 23.312 1 98.06 292 ARG A N 1
ATOM 2319 C CA . ARG A 1 292 ? -17.328 14.898 22.047 1 98.06 292 ARG A CA 1
ATOM 2320 C C . ARG A 1 292 ? -17.219 13.383 22.219 1 98.06 292 ARG A C 1
ATOM 2322 O O . ARG A 1 292 ? -17.656 12.625 21.344 1 98.06 292 ARG A O 1
ATOM 2329 N N . VAL A 1 293 ? -16.672 12.891 23.281 1 98.12 293 VAL A N 1
ATOM 2330 C CA . VAL A 1 293 ? -16.531 11.461 23.531 1 98.12 293 VAL A CA 1
ATOM 2331 C C . VAL A 1 293 ? -17.922 10.82 23.641 1 98.12 293 VAL A C 1
ATOM 2333 O O . VAL A 1 293 ? -18.172 9.773 23.047 1 98.12 293 VAL A O 1
ATOM 2336 N N . SER A 1 294 ? -18.812 11.453 24.312 1 98.25 294 SER A N 1
ATOM 2337 C CA . SER A 1 294 ? -20.141 10.914 24.531 1 98.25 294 SER A CA 1
ATOM 2338 C C . SER A 1 294 ? -20.953 10.906 23.25 1 98.25 294 SER A C 1
ATOM 2340 O O . SER A 1 294 ? -21.578 9.891 22.906 1 98.25 294 SER A O 1
ATOM 2342 N N . CYS A 1 295 ? -20.875 11.977 22.469 1 98.44 295 CYS A N 1
ATOM 2343 C CA . CYS A 1 295 ? -21.781 12.125 21.328 1 98.44 295 CYS A CA 1
ATOM 2344 C C . CYS A 1 295 ? -21.156 11.594 20.047 1 98.44 295 CYS A C 1
ATOM 2346 O O . CYS A 1 295 ? -21.859 11.219 19.109 1 98.44 295 CYS A O 1
ATOM 2348 N N . LEU A 1 296 ? -19.844 11.547 19.969 1 98.38 296 LEU A N 1
ATOM 2349 C CA . LEU A 1 296 ? -19.219 11.203 18.688 1 98.38 296 LEU A CA 1
ATOM 2350 C C . LEU A 1 296 ? -18.547 9.836 18.766 1 98.38 296 LEU A C 1
ATOM 2352 O O . LEU A 1 296 ? -18.078 9.312 17.766 1 98.38 296 LEU A O 1
ATOM 2356 N N . ILE A 1 297 ? -18.422 9.219 19.922 1 98 297 ILE A N 1
ATOM 2357 C CA . ILE A 1 297 ? -17.828 7.891 20.047 1 98 297 ILE A CA 1
ATOM 2358 C C . ILE A 1 297 ? -18.844 6.93 20.656 1 98 297 ILE A C 1
ATOM 2360 O O . ILE A 1 297 ? -19.281 5.98 20.016 1 98 297 ILE A O 1
ATOM 2364 N N . ILE A 1 298 ? -19.391 7.242 21.844 1 98.44 298 ILE A N 1
ATOM 2365 C CA . ILE A 1 298 ? -20.25 6.34 22.594 1 98.44 298 ILE A CA 1
ATOM 2366 C C . ILE A 1 298 ? -21.609 6.219 21.891 1 98.44 298 ILE A C 1
ATOM 2368 O O . ILE A 1 298 ? -22.109 5.113 21.672 1 98.44 298 ILE A O 1
ATOM 2372 N N . LEU A 1 299 ? -22.172 7.348 21.547 1 98.5 299 LEU A N 1
ATOM 2373 C CA . LEU A 1 299 ? -23.484 7.344 20.938 1 98.5 299 LEU A CA 1
ATOM 2374 C C . LEU A 1 299 ? -23.453 6.586 19.609 1 98.5 299 LEU A C 1
ATOM 2376 O O . LEU A 1 299 ? -24.281 5.691 19.391 1 98.5 299 LEU A O 1
ATOM 2380 N N . PRO A 1 300 ? -22.578 6.922 18.688 1 98.5 300 PRO A N 1
ATOM 2381 C CA . PRO A 1 300 ? -22.531 6.148 17.453 1 98.5 300 PRO A CA 1
ATOM 2382 C C . PRO A 1 300 ? -22.328 4.652 17.688 1 98.5 300 PRO A C 1
ATOM 2384 O O . PRO A 1 300 ? -22.906 3.822 17 1 98.5 300 PRO A O 1
ATOM 2387 N N . PHE A 1 301 ? -21.516 4.281 18.641 1 98.06 301 PHE A N 1
ATOM 2388 C CA . PHE A 1 301 ? -21.281 2.879 18.953 1 98.06 301 PHE A CA 1
ATOM 2389 C C . PHE A 1 301 ? -22.562 2.23 19.484 1 98.06 301 PHE A C 1
ATOM 2391 O O . PHE A 1 301 ? -22.859 1.081 19.156 1 98.06 301 PHE A O 1
ATOM 2398 N N . ALA A 1 302 ? -23.266 2.945 20.281 1 98.38 302 ALA A N 1
ATOM 2399 C CA . ALA A 1 302 ? -24.531 2.441 20.812 1 98.38 302 ALA A CA 1
ATOM 2400 C C . ALA A 1 302 ? -25.531 2.188 19.688 1 98.38 302 ALA A C 1
ATOM 2402 O O . ALA A 1 302 ? -26.234 1.183 19.703 1 98.38 302 ALA A O 1
ATOM 2403 N N . VAL A 1 303 ? -25.562 3.107 18.797 1 98.38 303 VAL A N 1
ATOM 2404 C CA . VAL A 1 303 ? -26.453 2.938 17.656 1 98.38 303 VAL A CA 1
ATOM 2405 C C . VAL A 1 303 ? -26.031 1.714 16.844 1 98.38 303 VAL A C 1
ATOM 2407 O O . VAL A 1 303 ? -26.875 0.921 16.422 1 98.38 303 VAL A O 1
ATOM 2410 N N . TYR A 1 304 ? -24.766 1.54 16.625 1 98.31 304 TYR A N 1
ATOM 2411 C CA . TYR A 1 304 ? -24.219 0.384 15.93 1 98.31 304 TYR A CA 1
ATOM 2412 C C . TYR A 1 304 ? -24.578 -0.91 16.641 1 98.31 304 TYR A C 1
ATOM 2414 O O . TYR A 1 304 ? -25.047 -1.863 16.016 1 98.31 304 TYR A O 1
ATOM 2422 N N . LEU A 1 305 ? -24.469 -0.932 17.953 1 97.94 305 LEU A N 1
ATOM 2423 C CA . LEU A 1 305 ? -24.797 -2.092 18.766 1 97.94 305 LEU A CA 1
ATOM 2424 C C . LEU A 1 305 ? -26.297 -2.385 18.719 1 97.94 305 LEU A C 1
ATOM 2426 O O . LEU A 1 305 ? -26.703 -3.547 18.656 1 97.94 305 LEU A O 1
ATOM 2430 N N . LEU A 1 306 ? -27.016 -1.346 18.797 1 97.94 306 LEU A N 1
ATOM 2431 C CA . LEU A 1 306 ? -28.469 -1.499 18.766 1 97.94 306 LEU A CA 1
ATOM 2432 C C . LEU A 1 306 ? -28.922 -2.16 17.469 1 97.94 306 LEU A C 1
ATOM 2434 O O . LEU A 1 306 ? -29.828 -2.992 17.484 1 97.94 306 LEU A O 1
ATOM 2438 N N . SER A 1 307 ? -28.297 -1.801 16.375 1 98 307 SER A N 1
ATOM 2439 C CA . SER A 1 307 ? -28.672 -2.404 15.094 1 98 307 SER A CA 1
ATOM 2440 C C . SER A 1 307 ? -28.438 -3.91 15.102 1 98 307 SER A C 1
ATOM 2442 O O . SER A 1 307 ? -29.25 -4.676 14.594 1 98 307 SER A O 1
ATOM 2444 N N . PHE A 1 308 ? -27.391 -4.379 15.695 1 97.94 308 PHE A N 1
ATOM 2445 C CA . PHE A 1 308 ? -27.094 -5.805 15.766 1 97.94 308 PHE A CA 1
ATOM 2446 C C . PHE A 1 308 ? -28 -6.488 16.781 1 97.94 308 PHE A C 1
ATOM 2448 O O . PHE A 1 308 ? -28.391 -7.645 16.594 1 97.94 308 PHE A O 1
ATOM 2455 N N . ALA A 1 309 ? -28.312 -5.773 17.875 1 97.5 309 ALA A N 1
ATOM 2456 C CA . ALA A 1 309 ? -29.25 -6.332 18.844 1 97.5 309 ALA A CA 1
ATOM 2457 C C . ALA A 1 309 ? -30.594 -6.621 18.188 1 97.5 309 ALA A C 1
ATOM 2459 O O . ALA A 1 309 ? -31.188 -7.688 18.406 1 97.5 309 ALA A O 1
ATOM 2460 N N . ILE A 1 310 ? -31.031 -5.688 17.438 1 97.88 310 ILE A N 1
ATOM 2461 C CA . ILE A 1 310 ? -32.281 -5.867 16.734 1 97.88 310 ILE A CA 1
ATOM 2462 C C . ILE A 1 310 ? -32.156 -7.016 15.734 1 97.88 310 ILE A C 1
ATOM 2464 O O . ILE A 1 310 ? -33.062 -7.84 15.602 1 97.88 310 ILE A O 1
ATOM 2468 N N . HIS A 1 311 ? -31.062 -7.086 15.039 1 97.38 311 HIS A N 1
ATOM 2469 C CA . HIS A 1 311 ? -30.766 -8.141 14.07 1 97.38 311 HIS A CA 1
ATOM 2470 C C . HIS A 1 311 ? -30.906 -9.523 14.711 1 97.38 311 HIS A C 1
ATOM 2472 O O . HIS A 1 311 ? -31.609 -10.391 14.18 1 97.38 311 HIS A O 1
ATOM 2478 N N . PHE A 1 312 ? -30.359 -9.711 15.891 1 95.88 312 PHE A N 1
ATOM 2479 C CA . PHE A 1 312 ? -30.391 -11 16.578 1 95.88 312 PHE A CA 1
ATOM 2480 C C . PHE A 1 312 ? -31.766 -11.266 17.172 1 95.88 312 PHE A C 1
ATOM 2482 O O . PHE A 1 312 ? -32.219 -12.414 17.234 1 95.88 312 PHE A O 1
ATOM 2489 N N . TRP A 1 313 ? -32.375 -10.188 17.547 1 95.75 313 TRP A N 1
ATOM 2490 C CA . TRP A 1 313 ? -33.688 -10.328 18.141 1 95.75 313 TRP A CA 1
ATOM 2491 C C . TRP A 1 313 ? -34.719 -10.75 17.109 1 95.75 313 TRP A C 1
ATOM 2493 O O . TRP A 1 313 ? -35.688 -11.477 17.406 1 95.75 313 TRP A O 1
ATOM 2503 N N . VAL A 1 314 ? -34.5 -10.312 15.914 1 96.5 314 VAL A N 1
ATOM 2504 C CA . VAL A 1 314 ? -35.469 -10.57 14.844 1 96.5 314 VAL A CA 1
ATOM 2505 C C . VAL A 1 314 ? -35.188 -11.93 14.219 1 96.5 314 VAL A C 1
ATOM 2507 O O . VAL A 1 314 ? -36.125 -12.703 13.953 1 96.5 314 VAL A O 1
ATOM 2510 N N . LEU A 1 315 ? -33.969 -12.242 13.992 1 96.81 315 LEU A N 1
ATOM 2511 C CA . LEU A 1 315 ? -33.625 -13.461 13.281 1 96.81 315 LEU A CA 1
ATOM 2512 C C . LEU A 1 315 ? -33.5 -14.633 14.258 1 96.81 315 LEU A C 1
ATOM 2514 O O . LEU A 1 315 ? -32.375 -14.961 14.695 1 96.81 315 LEU A O 1
ATOM 2518 N N . THR A 1 316 ? -34.562 -15.336 14.461 1 94.81 316 THR A N 1
ATOM 2519 C CA . THR A 1 316 ? -34.594 -16.375 15.484 1 94.81 316 THR A CA 1
ATOM 2520 C C . THR A 1 316 ? -34.688 -17.766 14.844 1 94.81 316 THR A C 1
ATOM 2522 O O . THR A 1 316 ? -34.469 -18.781 15.508 1 94.81 316 THR A O 1
ATOM 2525 N N . ASN A 1 317 ? -35 -17.828 13.531 1 95.31 317 ASN A N 1
ATOM 2526 C CA . ASN A 1 317 ? -35.094 -19.094 12.836 1 95.31 317 ASN A CA 1
ATOM 2527 C C . ASN A 1 317 ? -33.812 -19.453 12.109 1 95.31 317 ASN A C 1
ATOM 2529 O O . ASN A 1 317 ? -33.062 -18.578 11.688 1 95.31 317 ASN A O 1
ATOM 2533 N N . SER A 1 318 ? -33.594 -20.766 11.961 1 92.56 318 SER A N 1
ATOM 2534 C CA . SER A 1 318 ? -32.438 -21.25 11.211 1 92.56 318 SER A CA 1
ATOM 2535 C C . SER A 1 318 ? -32.531 -20.875 9.734 1 92.56 318 SER A C 1
ATOM 2537 O O . SER A 1 318 ? -33.625 -20.922 9.148 1 92.56 318 SER A O 1
ATOM 2539 N N . GLY A 1 319 ? -31.375 -20.5 9.266 1 91.25 319 GLY A N 1
ATOM 2540 C CA . GLY A 1 319 ? -31.328 -20.109 7.871 1 91.25 319 GLY A CA 1
ATOM 2541 C C . GLY A 1 319 ? -29.984 -20.359 7.219 1 91.25 319 GLY A C 1
ATOM 2542 O O . GLY A 1 319 ? -29.125 -21.047 7.789 1 91.25 319 GLY A O 1
ATOM 2543 N N . PRO A 1 320 ? -29.75 -19.906 6.027 1 87.75 320 PRO A N 1
ATOM 2544 C CA . PRO A 1 320 ? -28.578 -20.234 5.23 1 87.75 320 PRO A CA 1
ATOM 2545 C C . PRO A 1 320 ? -27.281 -19.672 5.824 1 87.75 320 PRO A C 1
ATOM 2547 O O . PRO A 1 320 ? -26.188 -20.141 5.504 1 87.75 320 PRO A O 1
ATOM 2550 N N . GLY A 1 321 ? -27.344 -18.719 6.645 1 88.06 321 GLY A N 1
ATOM 2551 C CA . GLY A 1 321 ? -26.125 -18.109 7.172 1 88.06 321 GLY A CA 1
ATOM 2552 C C . GLY A 1 321 ? -25.734 -18.641 8.539 1 88.06 321 GLY A C 1
ATOM 2553 O O . GLY A 1 321 ? -24.812 -18.141 9.172 1 88.06 321 GLY A O 1
ATOM 2554 N N . ASP A 1 322 ? -26.328 -19.703 8.984 1 87.75 322 ASP A N 1
ATOM 2555 C CA . ASP A 1 322 ? -26.109 -20.25 10.32 1 87.75 322 ASP A CA 1
ATOM 2556 C C . ASP A 1 322 ? -24.656 -20.688 10.516 1 87.75 322 ASP A C 1
ATOM 2558 O O . ASP A 1 322 ? -24.062 -20.438 11.562 1 87.75 322 ASP A O 1
ATOM 2562 N N . ALA A 1 323 ? -24.125 -21.234 9.453 1 81.81 323 ALA A N 1
ATOM 2563 C CA . ALA A 1 323 ? -22.828 -21.891 9.547 1 81.81 323 ALA A CA 1
ATOM 2564 C C . ALA A 1 323 ? -21.719 -20.891 9.828 1 81.81 323 ALA A C 1
ATOM 2566 O O . ALA A 1 323 ? -20.625 -21.281 10.258 1 81.81 323 ALA A O 1
ATOM 2567 N N . GLN A 1 324 ? -21.969 -19.672 9.609 1 86.06 324 GLN A N 1
ATOM 2568 C CA . GLN A 1 324 ? -20.953 -18.641 9.836 1 86.06 324 GLN A CA 1
ATOM 2569 C C . GLN A 1 324 ? -20.828 -18.297 11.312 1 86.06 324 GLN A C 1
ATOM 2571 O O . GLN A 1 324 ? -19.844 -17.672 11.734 1 86.06 324 GLN A O 1
ATOM 2576 N N . MET A 1 325 ? -21.75 -18.719 12.07 1 89.75 325 MET A N 1
ATOM 2577 C CA . MET A 1 325 ? -21.766 -18.422 13.5 1 89.75 325 MET A CA 1
ATOM 2578 C C . MET A 1 325 ? -21.312 -19.625 14.312 1 89.75 325 MET A C 1
ATOM 2580 O O . MET A 1 325 ? -21.312 -20.75 13.82 1 89.75 325 MET A O 1
ATOM 2584 N N . PRO A 1 326 ? -20.922 -19.344 15.516 1 87.06 326 PRO A N 1
ATOM 2585 C CA . PRO A 1 326 ? -20.531 -20.453 16.375 1 87.06 326 PRO A CA 1
ATOM 2586 C C . PRO A 1 326 ? -21.656 -21.453 16.625 1 87.06 326 PRO A C 1
ATOM 2588 O O . PRO A 1 326 ? -22.828 -21.094 16.516 1 87.06 326 PRO A O 1
ATOM 2591 N N . SER A 1 327 ? -21.234 -22.656 16.906 1 86.88 327 SER A N 1
ATOM 2592 C CA . SER A 1 327 ? -22.172 -23.75 17.094 1 86.88 327 SER A CA 1
ATOM 2593 C C . SER A 1 327 ? -23.172 -23.438 18.203 1 86.88 327 SER A C 1
ATOM 2595 O O . SER A 1 327 ? -24.344 -23.75 18.094 1 86.88 327 SER A O 1
ATOM 2597 N N . LEU A 1 328 ? -22.688 -22.844 19.219 1 84.56 328 LEU A N 1
ATOM 2598 C CA . LEU A 1 328 ? -23.562 -22.531 20.344 1 84.56 328 LEU A CA 1
ATOM 2599 C C . LEU A 1 328 ? -24.672 -21.562 19.922 1 84.56 328 LEU A C 1
ATOM 2601 O O . LEU A 1 328 ? -25.812 -21.688 20.359 1 84.56 328 LEU A O 1
ATOM 2605 N N . PHE A 1 329 ? -24.438 -20.594 19.156 1 89.75 329 PHE A N 1
ATOM 2606 C CA . PHE A 1 329 ? -25.422 -19.672 18.609 1 89.75 329 PHE A CA 1
ATOM 2607 C C . PHE A 1 329 ? -26.438 -20.406 17.75 1 89.75 329 PHE A C 1
ATOM 2609 O O . PHE A 1 329 ? -27.641 -20.188 17.875 1 89.75 329 PHE A O 1
ATOM 2616 N N . GLN A 1 330 ? -25.906 -21.25 16.906 1 88.38 330 GLN A N 1
ATOM 2617 C CA . GLN A 1 330 ? -26.75 -22.016 16 1 88.38 330 GLN A CA 1
ATOM 2618 C C . GLN A 1 330 ? -27.75 -22.875 16.766 1 88.38 330 GLN A C 1
ATOM 2620 O O . GLN A 1 330 ? -28.906 -23.016 16.359 1 88.38 330 GLN A O 1
ATOM 2625 N N . ALA A 1 331 ? -27.297 -23.391 17.828 1 87.31 331 ALA A N 1
ATOM 2626 C CA . ALA A 1 331 ? -28.125 -24.312 18.625 1 87.31 331 ALA A CA 1
ATOM 2627 C C . ALA A 1 331 ? -29.328 -23.578 19.219 1 87.31 331 ALA A C 1
ATOM 2629 O O . ALA A 1 331 ? -30.297 -24.219 19.625 1 87.31 331 ALA A O 1
ATOM 2630 N N . ASN A 1 332 ? -29.281 -22.297 19.266 1 88.25 332 ASN A N 1
ATOM 2631 C CA . ASN A 1 332 ? -30.359 -21.516 19.859 1 88.25 332 ASN A CA 1
ATOM 2632 C C . ASN A 1 332 ? -31.344 -21.016 18.797 1 88.25 332 ASN A C 1
ATOM 2634 O O . ASN A 1 332 ? -32.312 -20.359 19.125 1 88.25 332 ASN A O 1
ATOM 2638 N N . LEU A 1 333 ? -31.094 -21.344 17.609 1 91.06 333 LEU A N 1
ATOM 2639 C CA . LEU A 1 333 ? -32 -20.984 16.531 1 91.06 333 LEU A CA 1
ATOM 2640 C C . LEU A 1 333 ? -33.125 -22 16.391 1 91.06 333 LEU A C 1
ATOM 2642 O O . LEU A 1 333 ? -32.906 -23.203 16.531 1 91.06 333 LEU A O 1
ATOM 2646 N N . ARG A 1 334 ? -34.25 -21.5 16.156 1 91.19 334 ARG A N 1
ATOM 2647 C CA . ARG A 1 334 ? -35.375 -22.391 15.945 1 91.19 334 ARG A CA 1
ATOM 2648 C C . ARG A 1 334 ? -35.25 -23.141 14.625 1 91.19 334 ARG A C 1
ATOM 2650 O O . ARG A 1 334 ? -35 -22.531 13.586 1 91.19 334 ARG A O 1
ATOM 2657 N N . GLY A 1 335 ? -35.438 -24.406 14.719 1 86.81 335 GLY A N 1
ATOM 2658 C CA . GLY A 1 335 ? -35.406 -25.219 13.508 1 86.81 335 GLY A CA 1
ATOM 2659 C C . GLY A 1 335 ? -34.031 -25.75 13.18 1 86.81 335 GLY A C 1
ATOM 2660 O O . GLY A 1 335 ? -33.812 -26.375 12.133 1 86.81 335 GLY A O 1
ATOM 2661 N N . THR A 1 336 ? -33.094 -25.484 14.016 1 86.5 336 THR A N 1
ATOM 2662 C CA . THR A 1 336 ? -31.734 -25.938 13.742 1 86.5 336 THR A CA 1
ATOM 2663 C C . THR A 1 336 ? -31.594 -27.422 14.008 1 86.5 336 THR A C 1
ATOM 2665 O O . THR A 1 336 ? -32.344 -28 14.797 1 86.5 336 THR A O 1
ATOM 2668 N N . GLU A 1 337 ? -30.641 -27.984 13.266 1 79.38 337 GLU A N 1
ATOM 2669 C CA . GLU A 1 337 ? -30.312 -29.391 13.5 1 79.38 337 GLU A CA 1
ATOM 2670 C C . GLU A 1 337 ? -29.094 -29.516 14.422 1 79.38 337 GLU A C 1
ATOM 2672 O O . GLU A 1 337 ? -28.797 -30.609 14.922 1 79.38 337 GLU A O 1
ATOM 2677 N N . VAL A 1 338 ? -28.562 -28.422 14.625 1 82.62 338 VAL A N 1
ATOM 2678 C CA . VAL A 1 338 ? -27.344 -28.438 15.422 1 82.62 338 VAL A CA 1
ATOM 2679 C C . VAL A 1 338 ? -27.688 -28.688 16.891 1 82.62 338 VAL A C 1
ATOM 2681 O O . VAL A 1 338 ? -28.531 -28 17.469 1 82.62 338 VAL A O 1
ATOM 2684 N N . GLY A 1 339 ? -27.094 -29.719 17.438 1 77.06 339 GLY A N 1
ATOM 2685 C CA . GLY A 1 339 ? -27.25 -30.031 18.844 1 77.06 339 GLY A CA 1
ATOM 2686 C C . GLY A 1 339 ? -28.547 -30.781 19.141 1 77.06 339 GLY A C 1
ATOM 2687 O O . GLY A 1 339 ? -28.766 -31.219 20.266 1 77.06 339 GLY A O 1
ATOM 2688 N N . ARG A 1 340 ? -29.328 -30.891 18.156 1 79.62 340 ARG A N 1
ATOM 2689 C CA . ARG A 1 340 ? -30.594 -31.562 18.391 1 79.62 340 ARG A CA 1
ATOM 2690 C C . ARG A 1 340 ? -30.406 -33.062 18.609 1 79.62 340 ARG A C 1
ATOM 2692 O O . ARG A 1 340 ? -29.719 -33.719 17.828 1 79.62 340 ARG A O 1
ATOM 2699 N N . ASP A 1 341 ? -30.969 -33.531 19.625 1 79.31 341 ASP A N 1
ATOM 2700 C CA . ASP A 1 341 ? -30.953 -34.938 19.969 1 79.31 341 ASP A CA 1
ATOM 2701 C C . ASP A 1 341 ? -29.516 -35.469 20.094 1 79.31 341 ASP A C 1
ATOM 2703 O O . ASP A 1 341 ? -29.234 -36.625 19.781 1 79.31 341 ASP A O 1
ATOM 2707 N N . SER A 1 342 ? -28.578 -34.594 20.328 1 86.44 342 SER A N 1
ATOM 2708 C CA . SER A 1 342 ? -27.172 -34.969 20.453 1 86.44 342 SER A CA 1
ATOM 2709 C C . SER A 1 342 ? -26.812 -35.25 21.906 1 86.44 342 SER A C 1
ATOM 2711 O O . SER A 1 342 ? -27.125 -34.438 22.781 1 86.44 342 SER A O 1
ATOM 2713 N N . PRO A 1 343 ? -26.172 -36.438 22.062 1 89.38 343 PRO A N 1
ATOM 2714 C CA . PRO A 1 343 ? -25.656 -36.656 23.422 1 89.38 343 PRO A CA 1
ATOM 2715 C C . PRO A 1 343 ? -24.672 -35.594 23.859 1 89.38 343 PRO A C 1
ATOM 2717 O O . PRO A 1 343 ? -23.953 -35.031 23.031 1 89.38 343 PRO A O 1
ATOM 2720 N N . LEU A 1 344 ? -24.625 -35.312 25.094 1 86.88 344 LEU A N 1
ATOM 2721 C CA . LEU A 1 344 ? -23.828 -34.219 25.625 1 86.88 344 LEU A CA 1
ATOM 2722 C C . LEU A 1 344 ? -22.344 -34.594 25.656 1 86.88 344 LEU A C 1
ATOM 2724 O O . LEU A 1 344 ? -21.5 -33.812 25.203 1 86.88 344 LEU A O 1
ATOM 2728 N N . GLU A 1 345 ? -22.078 -35.781 26.109 1 91.06 345 GLU A N 1
ATOM 2729 C CA . GLU A 1 345 ? -20.688 -36.219 26.297 1 91.06 345 GLU A CA 1
ATOM 2730 C C . GLU A 1 345 ? -20.25 -37.156 25.203 1 91.06 345 GLU A C 1
ATOM 2732 O O . GLU A 1 345 ? -21 -38.031 24.797 1 91.06 345 GLU A O 1
ATOM 2737 N N . LEU A 1 346 ? -19.047 -36.906 24.797 1 92.94 346 LEU A N 1
ATOM 2738 C CA . LEU A 1 346 ? -18.469 -37.688 23.719 1 92.94 346 LEU A CA 1
ATOM 2739 C C . LEU A 1 346 ? -17.844 -38.969 24.266 1 92.94 346 LEU A C 1
ATOM 2741 O O . LEU A 1 346 ? -17.219 -38.969 25.328 1 92.94 346 LEU A O 1
ATOM 2745 N N . ALA A 1 347 ? -18.016 -40.031 23.484 1 94.56 347 ALA A N 1
ATOM 2746 C CA . ALA A 1 347 ? -17.422 -41.344 23.812 1 94.56 347 ALA A CA 1
ATOM 2747 C C . ALA A 1 347 ? -16.844 -42 22.562 1 94.56 347 ALA A C 1
ATOM 2749 O O . ALA A 1 347 ? -17.109 -41.562 21.438 1 94.56 347 ALA A O 1
ATOM 2750 N N . ILE A 1 348 ? -15.922 -42.969 22.797 1 94.5 348 ILE A N 1
ATOM 2751 C CA . ILE A 1 348 ? -15.391 -43.781 21.688 1 94.5 348 ILE A CA 1
ATOM 2752 C C . ILE A 1 348 ? -16.531 -44.438 20.922 1 94.5 348 ILE A C 1
ATOM 2754 O O . ILE A 1 348 ? -17.453 -45 21.531 1 94.5 348 ILE A O 1
ATOM 2758 N N . GLY A 1 349 ? -16.5 -44.25 19.625 1 93.38 349 GLY A N 1
ATOM 2759 C CA . GLY A 1 349 ? -17.578 -44.781 18.797 1 93.38 349 GLY A CA 1
ATOM 2760 C C . GLY A 1 349 ? -18.562 -43.719 18.359 1 93.38 349 GLY A C 1
ATOM 2761 O O . GLY A 1 349 ? -19.453 -44 17.547 1 93.38 349 GLY A O 1
ATOM 2762 N N . SER A 1 350 ? -18.438 -42.562 18.828 1 94.81 350 SER A N 1
ATOM 2763 C CA . SER A 1 350 ? -19.328 -41.469 18.484 1 94.81 350 SER A CA 1
ATOM 2764 C C . SER A 1 350 ? -19.094 -41 17.047 1 94.81 350 SER A C 1
ATOM 2766 O O . SER A 1 350 ? -17.953 -40.906 16.594 1 94.81 350 SER A O 1
ATOM 2768 N N . ARG A 1 351 ? -20.156 -40.75 16.328 1 94.81 351 ARG A N 1
ATOM 2769 C CA . ARG A 1 351 ? -20.141 -40.062 15.039 1 94.81 351 ARG A CA 1
ATOM 2770 C C . ARG A 1 351 ? -20.422 -38.594 15.195 1 94.81 351 ARG A C 1
ATOM 2772 O O . ARG A 1 351 ? -21.484 -38.188 15.695 1 94.81 351 ARG A O 1
ATOM 2779 N N . VAL A 1 352 ? -19.5 -37.812 14.742 1 95.06 352 VAL A N 1
ATOM 2780 C CA . VAL A 1 352 ? -19.625 -36.375 15.062 1 95.06 352 VAL A CA 1
ATOM 2781 C C . VAL A 1 352 ? -19.266 -35.531 13.844 1 95.06 352 VAL A C 1
ATOM 2783 O O . VAL A 1 352 ? -18.641 -36.031 12.898 1 95.06 352 VAL A O 1
ATOM 2786 N N . THR A 1 353 ? -19.734 -34.312 13.789 1 94 353 THR A N 1
ATOM 2787 C CA . THR A 1 353 ? -19.203 -33.25 12.93 1 94 353 THR A CA 1
ATOM 2788 C C . THR A 1 353 ? -18.391 -32.25 13.734 1 94 353 THR A C 1
ATOM 2790 O O . THR A 1 353 ? -18.812 -31.828 14.82 1 94 353 THR A O 1
ATOM 2793 N N . ILE A 1 354 ? -17.266 -31.969 13.281 1 95.06 354 ILE A N 1
ATOM 2794 C CA . ILE A 1 354 ? -16.328 -31.094 13.984 1 95.06 354 ILE A CA 1
ATOM 2795 C C . ILE A 1 354 ? -16.188 -29.766 13.242 1 95.06 354 ILE A C 1
ATOM 2797 O O . ILE A 1 354 ? -15.922 -29.75 12.039 1 95.06 354 ILE A O 1
ATOM 2801 N N . LYS A 1 355 ? -16.375 -28.719 13.961 1 93.69 355 LYS A N 1
ATOM 2802 C CA . LYS A 1 355 ? -16.297 -27.406 13.352 1 93.69 355 LYS A CA 1
ATOM 2803 C C . LYS A 1 355 ? -15.117 -26.594 13.898 1 93.69 355 LYS A C 1
ATOM 2805 O O . LYS A 1 355 ? -14.859 -26.609 15.102 1 93.69 355 LYS A O 1
ATOM 2810 N N . ASN A 1 356 ? -14.414 -25.984 12.992 1 94.38 356 ASN A N 1
ATOM 2811 C CA . ASN A 1 356 ? -13.352 -25.062 13.398 1 94.38 356 ASN A CA 1
ATOM 2812 C C . ASN A 1 356 ? -13.914 -23.812 14.055 1 94.38 356 ASN A C 1
ATOM 2814 O O . ASN A 1 356 ? -14.906 -23.25 13.578 1 94.38 356 ASN A O 1
ATOM 2818 N N . MET A 1 357 ? -13.32 -23.328 15.086 1 89.94 357 MET A N 1
ATOM 2819 C CA . MET A 1 357 ? -13.883 -22.25 15.883 1 89.94 357 MET A CA 1
ATOM 2820 C C . MET A 1 357 ? -13.297 -20.906 15.461 1 89.94 357 MET A C 1
ATOM 2822 O O . MET A 1 357 ? -13.578 -19.875 16.078 1 89.94 357 MET A O 1
ATOM 2826 N N . GLY A 1 358 ? -12.414 -20.938 14.523 1 86.94 358 GLY A N 1
ATOM 2827 C CA . GLY A 1 358 ? -11.938 -19.672 13.984 1 86.94 358 GLY A CA 1
ATOM 2828 C C . GLY A 1 358 ? -13.039 -18.828 13.367 1 86.94 358 GLY A C 1
ATOM 2829 O O . GLY A 1 358 ? -14.156 -19.297 13.188 1 86.94 358 GLY A O 1
ATOM 2830 N N . TYR A 1 359 ? -12.766 -17.547 13.18 1 82 359 TYR A N 1
ATOM 2831 C CA . TYR A 1 359 ? -13.742 -16.656 12.578 1 82 359 TYR A CA 1
ATOM 2832 C C . TYR A 1 359 ? -14.094 -17.109 11.164 1 82 359 TYR A C 1
ATOM 2834 O O . TYR A 1 359 ? -13.227 -17.141 10.281 1 82 359 TYR A O 1
ATOM 2842 N N . GLY A 1 360 ? -15.32 -17.5 11.008 1 78.19 360 GLY A N 1
ATOM 2843 C CA . GLY A 1 360 ? -15.734 -18.047 9.719 1 78.19 360 GLY A CA 1
ATOM 2844 C C . GLY A 1 360 ? -15.266 -19.469 9.508 1 78.19 360 GLY A C 1
ATOM 2845 O O . GLY A 1 360 ? -15.078 -19.906 8.367 1 78.19 360 GLY A O 1
ATOM 2846 N N . GLY A 1 361 ? -15 -20.125 10.461 1 86 361 GLY A N 1
ATOM 2847 C CA . GLY A 1 361 ? -14.516 -21.484 10.359 1 86 361 GLY A CA 1
ATOM 2848 C C . GLY A 1 361 ? -15.555 -22.453 9.797 1 86 361 GLY A C 1
ATOM 2849 O O . GLY A 1 361 ? -16.75 -22.266 10.016 1 86 361 GLY A O 1
ATOM 2850 N N . GLY A 1 362 ? -15.094 -23.484 9.055 1 88.5 362 GLY A N 1
ATOM 2851 C CA . GLY A 1 362 ? -15.969 -24.469 8.445 1 88.5 362 GLY A CA 1
ATOM 2852 C C . GLY A 1 362 ? -15.914 -25.812 9.148 1 88.5 362 GLY A C 1
ATOM 2853 O O . GLY A 1 362 ? -15.359 -25.938 10.242 1 88.5 362 GLY A O 1
ATOM 2854 N N . LEU A 1 363 ? -16.688 -26.781 8.602 1 92.88 363 LEU A N 1
ATOM 2855 C CA . LEU A 1 363 ? -16.703 -28.141 9.109 1 92.88 363 LEU A CA 1
ATOM 2856 C C . LEU A 1 363 ? -15.57 -28.969 8.523 1 92.88 363 LEU A C 1
ATOM 2858 O O . LEU A 1 363 ? -15.266 -28.844 7.332 1 92.88 363 LEU A O 1
ATOM 2862 N N . LEU A 1 364 ? -14.953 -29.719 9.43 1 95.62 364 LEU A N 1
ATOM 2863 C CA . LEU A 1 364 ? -13.938 -30.641 8.938 1 95.62 364 LEU A CA 1
ATOM 2864 C C . LEU A 1 364 ? -14.531 -31.609 7.91 1 95.62 364 LEU A C 1
ATOM 2866 O O . LEU A 1 364 ? -15.539 -32.281 8.18 1 95.62 364 LEU A O 1
ATOM 2870 N N . HIS A 1 365 ? -13.945 -31.641 6.785 1 93.31 365 HIS A N 1
ATOM 2871 C CA . HIS A 1 365 ? -14.531 -32.25 5.598 1 93.31 365 HIS A CA 1
ATOM 2872 C C . HIS A 1 365 ? -13.508 -33.062 4.836 1 93.31 365 HIS A C 1
ATOM 2874 O O . HIS A 1 365 ? -12.312 -32.781 4.859 1 93.31 365 HIS A O 1
ATOM 2880 N N . SER A 1 366 ? -13.953 -34.188 4.273 1 95.19 366 SER A N 1
ATOM 2881 C CA . SER A 1 366 ? -13.117 -34.969 3.371 1 95.19 366 SER A CA 1
ATOM 2882 C C . SER A 1 366 ? -13.953 -35.656 2.289 1 95.19 366 SER A C 1
ATOM 2884 O O . SER A 1 366 ? -15.18 -35.719 2.398 1 95.19 366 SER A O 1
ATOM 2886 N N . HIS A 1 367 ? -13.305 -36 1.182 1 93.25 367 HIS A N 1
ATOM 2887 C CA . HIS A 1 367 ? -13.914 -36.656 0.043 1 93.25 367 HIS A CA 1
ATOM 2888 C C . HIS A 1 367 ? -12.898 -37.531 -0.702 1 93.25 367 HIS A C 1
ATOM 2890 O O . HIS A 1 367 ? -11.711 -37.5 -0.38 1 93.25 367 HIS A O 1
ATOM 2896 N N . VAL A 1 368 ? -13.359 -38.188 -1.717 1 92 368 VAL A N 1
ATOM 2897 C CA . VAL A 1 368 ? -12.562 -39.219 -2.359 1 92 368 VAL A CA 1
ATOM 2898 C C . VAL A 1 368 ? -11.438 -38.594 -3.172 1 92 368 VAL A C 1
ATOM 2900 O O . VAL A 1 368 ? -10.438 -39.25 -3.475 1 92 368 VAL A O 1
ATOM 2903 N N . GLN A 1 369 ? -11.484 -37.344 -3.494 1 92 369 GLN A N 1
ATOM 2904 C CA . GLN A 1 369 ? -10.469 -36.688 -4.312 1 92 369 GLN A CA 1
ATOM 2905 C C . GLN A 1 369 ? -9.141 -36.594 -3.568 1 92 369 GLN A C 1
ATOM 2907 O O . GLN A 1 369 ? -9.109 -36.438 -2.348 1 92 369 GLN A O 1
ATOM 2912 N N . THR A 1 370 ? -8.078 -36.75 -4.289 1 92.81 370 THR A N 1
ATOM 2913 C CA . THR A 1 370 ? -6.73 -36.75 -3.719 1 92.81 370 THR A CA 1
ATOM 2914 C C . THR A 1 370 ? -5.996 -35.438 -4.051 1 92.81 370 THR A C 1
ATOM 2916 O O . THR A 1 370 ? -6.398 -34.719 -4.953 1 92.81 370 THR A O 1
ATOM 2919 N N . TYR A 1 371 ? -4.977 -35.188 -3.252 1 92 371 TYR A N 1
ATOM 2920 C CA . TYR A 1 371 ? -4.117 -34.062 -3.551 1 92 371 TYR A CA 1
ATOM 2921 C C . TYR A 1 371 ? -3.361 -34.25 -4.859 1 92 371 TYR A C 1
ATOM 2923 O O . TYR A 1 371 ? -2.783 -35.344 -5.082 1 92 371 TYR A O 1
ATOM 2931 N N . PRO A 1 372 ? -3.334 -33.25 -5.758 1 83.44 372 PRO A N 1
ATOM 2932 C CA . PRO A 1 372 ? -2.615 -33.406 -7.023 1 83.44 372 PRO A CA 1
ATOM 2933 C C . PRO A 1 372 ? -1.099 -33.406 -6.848 1 83.44 372 PRO A C 1
ATOM 2935 O O . PRO A 1 372 ? -0.373 -33.969 -7.664 1 83.44 372 PRO A O 1
ATOM 2938 N N . GLU A 1 373 ? -0.63 -32.625 -5.883 1 78.12 373 GLU A N 1
ATOM 2939 C CA . GLU A 1 373 ? 0.791 -32.594 -5.551 1 78.12 373 GLU A CA 1
ATOM 2940 C C . GLU A 1 373 ? 1.029 -32.938 -4.082 1 78.12 373 GLU A C 1
ATOM 2942 O O . GLU A 1 373 ? 0.094 -32.906 -3.281 1 78.12 373 GLU A O 1
ATOM 2947 N N . GLY A 1 374 ? 2.221 -33.344 -3.723 1 83.94 374 GLY A N 1
ATOM 2948 C CA . GLY A 1 374 ? 2.561 -33.719 -2.359 1 83.94 374 GLY A CA 1
ATOM 2949 C C . GLY A 1 374 ? 2.408 -35.188 -2.1 1 83.94 374 GLY A C 1
ATOM 2950 O O . GLY A 1 374 ? 3.014 -36.031 -2.791 1 83.94 374 GLY A O 1
ATOM 2951 N N . SER A 1 375 ? 1.486 -35.594 -1.182 1 89.62 375 SER A N 1
ATOM 2952 C CA . SER A 1 375 ? 1.341 -36.969 -0.77 1 89.62 375 SER A CA 1
ATOM 2953 C C . SER A 1 375 ? 0.471 -37.75 -1.751 1 89.62 375 SER A C 1
ATOM 2955 O O . SER A 1 375 ? 0.513 -39 -1.783 1 89.62 375 SER A O 1
ATOM 2957 N N . ASN A 1 376 ? -0.403 -37.062 -2.479 1 90.88 376 ASN A N 1
ATOM 2958 C CA . ASN A 1 376 ? -1.393 -37.656 -3.367 1 90.88 376 ASN A CA 1
ATOM 2959 C C . ASN A 1 376 ? -2.41 -38.5 -2.592 1 90.88 376 ASN A C 1
ATOM 2961 O O . ASN A 1 376 ? -3.021 -39.406 -3.146 1 90.88 376 ASN A O 1
ATOM 2965 N N . GLN A 1 377 ? -2.496 -38.281 -1.347 1 93.62 377 GLN A N 1
ATOM 2966 C CA . GLN A 1 377 ? -3.502 -38.906 -0.509 1 93.62 377 GLN A CA 1
ATOM 2967 C C . GLN A 1 377 ? -4.828 -38.156 -0.564 1 93.62 377 GLN A C 1
ATOM 2969 O O . GLN A 1 377 ? -4.953 -37.156 -1.272 1 93.62 377 GLN A O 1
ATOM 2974 N N . GLN A 1 378 ? -5.797 -38.75 0.189 1 94.94 378 GLN A N 1
ATOM 2975 C CA . GLN A 1 378 ? -7.145 -38.188 0.173 1 94.94 378 GLN A CA 1
ATOM 2976 C C . GLN A 1 378 ? -7.164 -36.812 0.793 1 94.94 378 GLN A C 1
ATOM 2978 O O . GLN A 1 378 ? -6.566 -36.562 1.848 1 94.94 378 GLN A O 1
ATOM 2983 N N . GLN A 1 379 ? -7.918 -35.875 0.177 1 95.25 379 GLN A N 1
ATOM 2984 C CA . GLN A 1 379 ? -7.934 -34.469 0.6 1 95.25 379 GLN A CA 1
ATOM 2985 C C . GLN A 1 379 ? -8.742 -34.312 1.884 1 95.25 379 GLN A C 1
ATOM 2987 O O . GLN A 1 379 ? -9.773 -34.969 2.072 1 95.25 379 GLN A O 1
ATOM 2992 N N . VAL A 1 380 ? -8.258 -33.5 2.752 1 96.25 380 VAL A N 1
ATOM 2993 C CA . VAL A 1 380 ? -9 -33 3.912 1 96.25 380 VAL A CA 1
ATOM 2994 C C . VAL A 1 380 ? -9.125 -31.484 3.855 1 96.25 380 VAL A C 1
ATOM 2996 O O . VAL A 1 380 ? -8.125 -30.781 3.707 1 96.25 380 VAL A O 1
ATOM 2999 N N . THR A 1 381 ? -10.32 -30.969 3.914 1 95.19 381 THR A N 1
ATOM 3000 C CA . THR A 1 381 ? -10.594 -29.547 3.814 1 95.19 381 THR A CA 1
ATOM 3001 C C . THR A 1 381 ? -11.656 -29.125 4.828 1 95.19 381 THR A C 1
ATOM 3003 O O . THR A 1 381 ? -12.062 -29.922 5.676 1 95.19 381 THR A O 1
ATOM 3006 N N . CYS A 1 382 ? -11.945 -27.875 4.848 1 93.44 382 CYS A N 1
ATOM 3007 C CA . CYS A 1 382 ? -13.078 -27.359 5.613 1 93.44 382 CYS A CA 1
ATOM 3008 C C . CYS A 1 382 ? -14.016 -26.547 4.723 1 93.44 382 CYS A C 1
ATOM 3010 O O . CYS A 1 382 ? -13.57 -25.875 3.793 1 93.44 382 CYS A O 1
ATOM 3012 N N . TYR A 1 383 ? -15.203 -26.656 4.91 1 87 383 TYR A N 1
ATOM 3013 C CA . TYR A 1 383 ? -16.141 -25.797 4.195 1 87 383 TYR A CA 1
ATOM 3014 C C . TYR A 1 383 ? -17.422 -25.609 5 1 87 383 TYR A C 1
ATOM 3016 O O . TYR A 1 383 ? -17.609 -26.25 6.039 1 87 383 TYR A O 1
ATOM 3024 N N . HIS A 1 384 ? -18.438 -24.812 4.68 1 81.81 384 HIS A N 1
ATOM 3025 C CA . HIS A 1 384 ? -19.531 -24.344 5.516 1 81.81 384 HIS A CA 1
ATOM 3026 C C . HIS A 1 384 ? -20.812 -25.125 5.25 1 81.81 384 HIS A C 1
ATOM 3028 O O . HIS A 1 384 ? -21.766 -25.047 6.027 1 81.81 384 HIS A O 1
ATOM 3034 N N . HIS A 1 385 ? -20.844 -25.984 4.355 1 79.69 385 HIS A N 1
ATOM 3035 C CA . HIS A 1 385 ? -22.062 -26.703 4.031 1 79.69 385 HIS A CA 1
ATOM 3036 C C . HIS A 1 385 ? -22.156 -28 4.832 1 7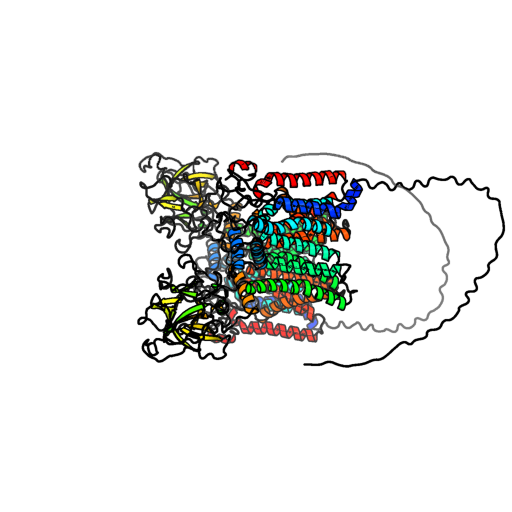9.69 385 HIS A C 1
ATOM 3038 O O . HIS A 1 385 ? -21.141 -28.656 5.09 1 79.69 385 HIS A O 1
ATOM 3044 N N . LYS A 1 386 ? -23.359 -28.312 5.172 1 80.56 386 LYS A N 1
ATOM 3045 C CA . LYS A 1 386 ? -23.594 -29.531 5.934 1 80.56 386 LYS A CA 1
ATOM 3046 C C . LYS A 1 386 ? -23.938 -30.703 5.004 1 80.56 386 LYS A C 1
ATOM 3048 O O . LYS A 1 386 ? -24.906 -30.641 4.246 1 80.56 386 LYS A O 1
ATOM 3053 N N . ASP A 1 387 ? -23.078 -31.641 5.07 1 84.69 387 ASP A N 1
ATOM 3054 C CA . ASP A 1 387 ? -23.312 -32.875 4.312 1 84.69 387 ASP A CA 1
ATOM 3055 C C . ASP A 1 387 ? -22.656 -34.062 4.988 1 84.69 387 ASP A C 1
ATOM 3057 O O . ASP A 1 387 ? -22.078 -33.938 6.062 1 84.69 387 ASP A O 1
ATOM 3061 N N . ALA A 1 388 ? -22.828 -35.156 4.402 1 89.38 388 ALA A N 1
ATOM 3062 C CA . ALA A 1 388 ? -22.375 -36.406 5.012 1 89.38 388 ALA A CA 1
ATOM 3063 C C . ALA A 1 388 ? -20.859 -36.531 4.988 1 89.38 388 ALA A C 1
ATOM 3065 O O . ALA A 1 388 ? -20.281 -37.312 5.734 1 89.38 388 ALA A O 1
ATOM 3066 N N . ASN A 1 389 ? -20.234 -35.781 4.125 1 93.06 389 ASN A N 1
ATOM 3067 C CA . ASN A 1 389 ? -18.781 -35.812 4.027 1 93.06 389 ASN A CA 1
ATOM 3068 C C . ASN A 1 389 ? -18.125 -35.125 5.219 1 93.06 389 ASN A C 1
ATOM 3070 O O . ASN A 1 389 ? -16.906 -35.156 5.367 1 93.06 389 ASN A O 1
ATOM 3074 N N . ASN A 1 390 ? -18.984 -34.594 6.117 1 94.31 390 ASN A N 1
ATOM 3075 C CA . ASN A 1 390 ? -18.469 -33.906 7.297 1 94.31 390 ASN A CA 1
ATOM 3076 C C . ASN A 1 390 ? -18.422 -34.844 8.508 1 94.31 390 ASN A C 1
ATOM 3078 O O . ASN A 1 390 ? -17.938 -34.438 9.57 1 94.31 390 ASN A O 1
ATOM 3082 N N . ASP A 1 391 ? -18.844 -36.062 8.391 1 95.12 391 ASP A N 1
ATOM 3083 C CA . ASP A 1 391 ? -18.984 -36.969 9.523 1 95.12 391 ASP A CA 1
ATOM 3084 C C . ASP A 1 391 ? -17.672 -37.688 9.812 1 95.12 391 ASP A C 1
ATOM 3086 O O . ASP A 1 391 ? -17.031 -38.219 8.898 1 95.12 391 ASP A O 1
ATOM 3090 N N . TRP A 1 392 ? -17.359 -37.719 11.062 1 96.75 392 TRP A N 1
ATOM 3091 C CA . TRP A 1 392 ? -16.156 -38.375 11.539 1 96.75 392 TRP A CA 1
ATOM 3092 C C . TRP A 1 392 ? -16.484 -39.281 12.734 1 96.75 392 TRP A C 1
ATOM 3094 O O . TRP A 1 392 ? -17.344 -38.938 13.555 1 96.75 392 TRP A O 1
ATOM 3104 N N . PHE A 1 393 ? -15.734 -40.375 12.875 1 95.94 393 PHE A N 1
ATOM 3105 C CA . PHE A 1 393 ? -15.844 -41.25 14.023 1 95.94 393 PHE A CA 1
ATOM 3106 C C . PHE A 1 393 ? -14.641 -41.094 14.945 1 95.94 393 PHE A C 1
ATOM 3108 O O . PHE A 1 393 ? -13.508 -40.969 14.484 1 95.94 393 PHE A O 1
ATOM 3115 N N . PHE A 1 394 ? -14.953 -41.031 16.203 1 95.94 394 PHE A N 1
ATOM 3116 C CA . PHE A 1 394 ? -13.883 -41.156 17.188 1 95.94 394 PHE A CA 1
ATOM 3117 C C . PHE A 1 394 ? -13.57 -42.594 17.5 1 95.94 394 PHE A C 1
ATOM 3119 O O . PHE A 1 394 ? -14.445 -43.344 17.984 1 95.94 394 PHE A O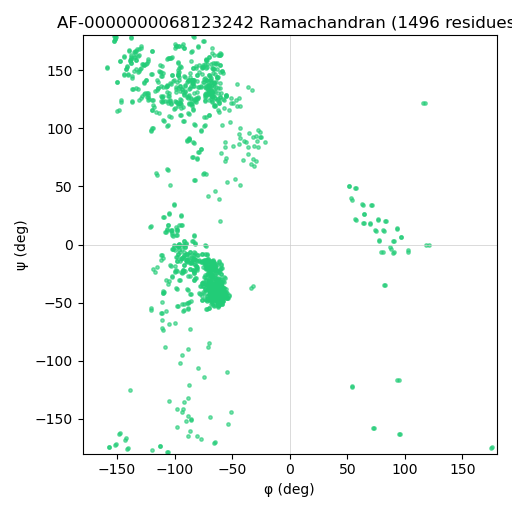 1
ATOM 3126 N N . TYR A 1 395 ? -12.375 -43 17.281 1 94.94 395 TYR A N 1
ATOM 3127 C CA . TYR A 1 395 ? -11.922 -44.375 17.5 1 94.94 395 TYR A CA 1
ATOM 3128 C C . TYR A 1 395 ? -10.711 -44.375 18.438 1 94.94 395 TYR A C 1
ATOM 3130 O O . TYR A 1 395 ? -9.992 -43.406 18.562 1 94.94 395 TYR A O 1
ATOM 3138 N N . PRO A 1 396 ? -10.531 -45.531 19.109 1 94 396 PRO A N 1
ATOM 3139 C CA . PRO A 1 396 ? -9.359 -45.625 19.969 1 94 396 PRO A CA 1
ATOM 3140 C C . PRO A 1 396 ? -8.047 -45.625 19.203 1 94 396 PRO A C 1
ATOM 3142 O O . PRO A 1 396 ? -8.023 -45.969 18.016 1 94 396 PRO A O 1
ATOM 3145 N N . ASN A 1 397 ? -6.992 -45.125 19.859 1 92.88 397 ASN A N 1
ATOM 3146 C CA . ASN A 1 397 ? -5.676 -45.219 19.234 1 92.88 397 ASN A CA 1
ATOM 3147 C C . ASN A 1 397 ? -5.27 -46.688 18.984 1 92.88 397 ASN A C 1
ATOM 3149 O O . ASN A 1 397 ? -5.906 -47.594 19.5 1 92.88 397 ASN A O 1
ATOM 3153 N N . ARG A 1 398 ? -4.305 -46.938 18.188 1 91.38 398 ARG A N 1
ATOM 3154 C CA . ARG A 1 398 ? -3.936 -48.281 17.734 1 91.38 398 ARG A CA 1
ATOM 3155 C C . ARG A 1 398 ? -3.293 -49.094 18.844 1 91.38 398 ARG A C 1
ATOM 3157 O O . ARG A 1 398 ? -3.189 -50.312 18.766 1 91.38 398 ARG A O 1
ATOM 3164 N N . ARG A 1 399 ? -2.984 -48.438 20 1 90.06 399 ARG A N 1
ATOM 3165 C CA . ARG A 1 399 ? -2.357 -49.125 21.125 1 90.06 399 ARG A CA 1
ATOM 3166 C C . ARG A 1 399 ? -3.402 -49.594 22.125 1 90.06 399 ARG A C 1
ATOM 3168 O O . ARG A 1 399 ? -3.096 -50.375 23.031 1 90.06 399 ARG A O 1
ATOM 3175 N N . GLU A 1 400 ? -4.562 -49.125 21.969 1 89.88 400 GLU A N 1
ATOM 3176 C CA . GLU A 1 400 ? -5.645 -49.438 22.891 1 89.88 400 GLU A CA 1
ATOM 3177 C C . GLU A 1 400 ? -6.547 -50.531 22.312 1 89.88 400 GLU A C 1
ATOM 3179 O O . GLU A 1 400 ? -6.441 -50.875 21.141 1 89.88 400 GLU A O 1
ATOM 3184 N N . GLN A 1 401 ? -7.422 -51 23.25 1 86.44 401 GLN A N 1
ATOM 3185 C CA . GLN A 1 401 ? -8.375 -52 22.844 1 86.44 401 GLN A CA 1
ATOM 3186 C C . GLN A 1 401 ? -9.289 -51.5 21.734 1 86.44 401 GLN A C 1
ATOM 3188 O O . GLN A 1 401 ? -9.766 -50.375 21.781 1 86.44 401 GLN A O 1
ATOM 3193 N N . ALA A 1 402 ? -9.469 -52.344 20.734 1 87.56 402 ALA A N 1
ATOM 3194 C CA . ALA A 1 402 ? -10.289 -51.969 19.594 1 87.56 402 ALA A CA 1
ATOM 3195 C C . ALA A 1 402 ? -11.734 -51.719 20.016 1 87.56 402 ALA A C 1
ATOM 3197 O O . ALA A 1 402 ? -12.219 -52.312 20.984 1 87.56 402 ALA A O 1
ATOM 3198 N N . TYR A 1 403 ? -12.305 -50.781 19.391 1 88.81 403 TYR A N 1
ATOM 3199 C CA . TYR A 1 403 ? -13.703 -50.469 19.641 1 88.81 403 TYR A CA 1
ATOM 3200 C C . TYR A 1 403 ? -14.617 -51.594 19.172 1 88.81 403 TYR A C 1
ATOM 3202 O O . TYR A 1 403 ? -14.477 -52.094 18.047 1 88.81 403 TYR A O 1
ATOM 3210 N N . ASP A 1 404 ? -15.438 -52.031 20.078 1 85 404 ASP A N 1
ATOM 3211 C CA . ASP A 1 404 ? -16.453 -53.031 19.781 1 85 404 ASP A CA 1
ATOM 3212 C C . ASP A 1 404 ? -17.859 -52.469 19.906 1 85 404 ASP A C 1
ATOM 3214 O O . ASP A 1 404 ? -18.281 -52.094 21 1 85 404 ASP A O 1
ATOM 3218 N N . GLU A 1 405 ? -18.547 -52.375 18.828 1 84.75 405 GLU A N 1
ATOM 3219 C CA . GLU A 1 405 ? -19.891 -51.781 18.766 1 84.75 405 GLU A CA 1
ATOM 3220 C C . GLU A 1 405 ? -20.859 -52.562 19.656 1 84.75 405 GLU A C 1
ATOM 3222 O O . GLU A 1 405 ? -21.844 -52 20.141 1 84.75 405 GLU A O 1
ATOM 3227 N N . ASN A 1 406 ? -20.547 -53.875 20 1 84.94 406 ASN A N 1
ATOM 3228 C CA . ASN A 1 406 ? -21.469 -54.719 20.75 1 84.94 406 ASN A CA 1
ATOM 3229 C C . ASN A 1 406 ? -21.172 -54.688 22.25 1 84.94 406 ASN A C 1
ATOM 3231 O O . ASN A 1 406 ? -21.922 -55.25 23.047 1 84.94 406 ASN A O 1
ATOM 3235 N N . SER A 1 407 ? -20.141 -54.062 22.531 1 85.12 407 SER A N 1
ATOM 3236 C CA . SER A 1 407 ? -19.812 -53.969 23.938 1 85.12 407 SER A CA 1
ATOM 3237 C C . SER A 1 407 ? -20.609 -52.875 24.625 1 85.12 407 SER A C 1
ATOM 3239 O O . SER A 1 407 ? -20.891 -51.844 24.031 1 85.12 407 SER A O 1
ATOM 3241 N N . ASP A 1 408 ? -21.078 -53.094 25.875 1 81.88 408 ASP A N 1
ATOM 3242 C CA . ASP A 1 408 ? -21.844 -52.125 26.641 1 81.88 408 ASP A CA 1
ATOM 3243 C C . ASP A 1 408 ? -20.938 -51.156 27.359 1 81.88 408 ASP A C 1
ATOM 3245 O O . ASP A 1 408 ? -21.406 -50.219 28.031 1 81.88 408 ASP A O 1
ATOM 3249 N N . GLU A 1 409 ? -19.672 -51.281 27.141 1 86.75 409 GLU A N 1
ATOM 3250 C CA . GLU A 1 409 ? -18.75 -50.406 27.828 1 86.75 409 GLU A CA 1
ATOM 3251 C C . GLU A 1 409 ? -18.641 -49.062 27.109 1 86.75 409 GLU A C 1
ATOM 3253 O O . GLU A 1 409 ? -18.438 -49 25.891 1 86.75 409 GLU A O 1
ATOM 3258 N N . ILE A 1 410 ? -18.922 -48 27.859 1 91.38 410 ILE A N 1
ATOM 3259 C CA . ILE A 1 410 ? -18.828 -46.656 27.312 1 91.38 410 ILE A CA 1
ATOM 3260 C C . ILE A 1 410 ? -17.516 -46.031 27.766 1 91.38 410 ILE A C 1
ATOM 3262 O O . ILE A 1 410 ? -17.266 -45.875 28.969 1 91.38 410 ILE A O 1
ATOM 3266 N N . ARG A 1 411 ? -16.641 -45.719 26.906 1 93.12 411 ARG A N 1
ATOM 3267 C CA . ARG A 1 411 ? -15.383 -45.062 27.156 1 93.12 411 ARG A CA 1
ATOM 3268 C C . ARG A 1 411 ? -15.453 -43.594 26.75 1 93.12 411 ARG A C 1
ATOM 3270 O O . ARG A 1 411 ? -15.469 -43.25 25.562 1 93.12 411 ARG A O 1
ATOM 3277 N N . TYR A 1 412 ? -15.445 -42.75 27.734 1 93.88 412 TYR A N 1
ATOM 3278 C CA . TYR A 1 412 ? -15.547 -41.344 27.469 1 93.88 412 TYR A CA 1
ATOM 3279 C C . TYR A 1 412 ? -14.188 -40.75 27.078 1 93.88 412 TYR A C 1
ATOM 3281 O O . TYR A 1 412 ? -13.148 -41.312 27.438 1 93.88 412 TYR A O 1
ATOM 3289 N N . ILE A 1 413 ? -14.195 -39.688 26.297 1 94.19 413 ILE A N 1
ATOM 3290 C CA . ILE A 1 413 ? -13 -39 25.828 1 94.19 413 ILE A CA 1
ATOM 3291 C C . ILE A 1 413 ? -12.852 -37.688 26.562 1 94.19 413 ILE A C 1
ATOM 3293 O O . ILE A 1 413 ? -13.844 -36.969 26.797 1 94.19 413 ILE A O 1
ATOM 3297 N N . GLY A 1 414 ? -11.641 -37.344 26.984 1 93.44 414 GLY A N 1
ATOM 3298 C CA . GLY A 1 414 ? -11.375 -36.125 27.703 1 93.44 414 GLY A CA 1
ATOM 3299 C C . GLY A 1 414 ? -10.047 -35.5 27.344 1 93.44 414 GLY A C 1
ATOM 3300 O O . GLY A 1 414 ? -9.453 -35.812 26.312 1 93.44 414 GLY A O 1
ATOM 3301 N N . ASP A 1 415 ? -9.688 -34.531 28.172 1 95.56 415 ASP A N 1
ATOM 3302 C CA . ASP A 1 415 ? -8.422 -33.844 27.969 1 95.56 415 ASP A CA 1
ATOM 3303 C C . ASP A 1 415 ? -7.242 -34.812 28.047 1 95.56 415 ASP A C 1
ATOM 3305 O O . ASP A 1 415 ? -7.156 -35.625 28.969 1 95.56 415 ASP A O 1
ATOM 3309 N N . GLY A 1 416 ? -6.371 -34.75 27.047 1 94.69 416 GLY A N 1
ATOM 3310 C CA . GLY A 1 416 ? -5.184 -35.562 27.047 1 94.69 416 GLY A CA 1
ATOM 3311 C C . GLY A 1 416 ? -5.398 -36.906 26.359 1 94.69 416 GLY A C 1
ATOM 3312 O O . GLY A 1 416 ? -4.441 -37.656 26.125 1 94.69 416 GLY A O 1
ATOM 3313 N N . SER A 1 417 ? -6.598 -37.25 25.969 1 95.25 417 SER A N 1
ATOM 3314 C CA . SER A 1 417 ? -6.883 -38.5 25.281 1 95.25 417 SER A CA 1
ATOM 3315 C C . SER A 1 417 ? -6.297 -38.531 23.875 1 95.25 417 SER A C 1
ATOM 3317 O O . SER A 1 417 ? -6.316 -37.5 23.188 1 95.25 417 SER A O 1
ATOM 3319 N N . THR A 1 418 ? -5.664 -39.656 23.516 1 96.5 418 THR A N 1
ATOM 3320 C CA . THR A 1 418 ? -5.188 -39.875 22.156 1 96.5 418 THR A CA 1
ATOM 3321 C C . THR A 1 418 ? -6.188 -40.719 21.359 1 96.5 418 THR A C 1
ATOM 3323 O O . THR A 1 418 ? -6.543 -41.812 21.766 1 96.5 418 THR A O 1
ATOM 3326 N N . VAL A 1 419 ? -6.652 -40.188 20.266 1 96.5 419 VAL A N 1
ATOM 3327 C CA . VAL A 1 419 ? -7.715 -40.844 19.516 1 96.5 419 VAL A CA 1
ATOM 3328 C C . VAL A 1 419 ? -7.371 -40.844 18.031 1 96.5 419 VAL A C 1
ATOM 3330 O O . VAL A 1 419 ? -6.414 -40.219 17.609 1 96.5 419 VAL A O 1
ATOM 3333 N N . ARG A 1 420 ? -8.109 -41.656 17.266 1 96.69 420 ARG A N 1
ATOM 3334 C CA . ARG A 1 420 ? -8.117 -41.625 15.812 1 96.69 420 ARG A CA 1
ATOM 3335 C C . ARG A 1 420 ? -9.453 -41.125 15.273 1 96.69 420 ARG A C 1
ATOM 3337 O O . ARG A 1 420 ? -10.508 -41.469 15.82 1 96.69 420 ARG A O 1
ATOM 3344 N N . LEU A 1 421 ? -9.383 -40.312 14.336 1 97.06 421 LEU A N 1
ATOM 3345 C CA . LEU A 1 421 ? -10.578 -39.844 13.641 1 97.06 421 LEU A CA 1
ATOM 3346 C C . LEU A 1 421 ? -10.719 -40.531 12.289 1 97.06 421 LEU A C 1
ATOM 3348 O O . LEU A 1 421 ? -9.82 -40.438 11.453 1 97.06 421 LEU A O 1
ATOM 3352 N N . ILE A 1 422 ? -11.766 -41.188 12.102 1 96.25 422 ILE A N 1
ATOM 3353 C CA . ILE A 1 422 ? -12.016 -41.906 10.867 1 96.25 422 ILE A CA 1
ATOM 3354 C C . ILE A 1 422 ? -13.156 -41.25 10.094 1 96.25 422 ILE A C 1
ATOM 3356 O O . ILE A 1 422 ? -14.234 -41 10.641 1 96.25 422 ILE A O 1
ATOM 3360 N N . HIS A 1 423 ? -12.883 -40.969 8.891 1 96.81 423 HIS A N 1
ATOM 3361 C CA . HIS A 1 423 ? -13.922 -40.375 8.047 1 96.81 423 HIS A CA 1
ATOM 3362 C C . HIS A 1 423 ? -15.031 -41.406 7.785 1 96.81 423 HIS A C 1
ATOM 3364 O O . HIS A 1 423 ? -14.773 -42.5 7.328 1 96.81 423 HIS A O 1
ATOM 3370 N N . ALA A 1 424 ? -16.203 -41.031 7.988 1 95 424 ALA A N 1
ATOM 3371 C CA . ALA A 1 424 ? -17.328 -41.938 7.996 1 95 424 ALA A CA 1
ATOM 3372 C C . ALA A 1 424 ? -17.594 -42.5 6.598 1 95 424 ALA A C 1
ATOM 3374 O O . ALA A 1 424 ? -17.859 -43.688 6.43 1 95 424 ALA A O 1
ATOM 3375 N N . GLN A 1 425 ? -17.531 -41.719 5.613 1 94.38 425 GLN A N 1
ATOM 3376 C CA . GLN A 1 425 ? -17.922 -42.125 4.262 1 94.38 425 GLN A CA 1
ATOM 3377 C C . GLN A 1 425 ? -16.828 -42.969 3.6 1 94.38 425 GLN A C 1
ATOM 3379 O O . GLN A 1 425 ? -17.109 -43.938 2.906 1 94.38 425 GLN A O 1
ATOM 3384 N N . THR A 1 426 ? -15.594 -42.562 3.766 1 94.69 426 THR A N 1
ATOM 3385 C CA . THR A 1 426 ? -14.508 -43.219 3.045 1 94.69 426 THR A CA 1
ATOM 3386 C C . THR A 1 426 ? -13.812 -44.25 3.932 1 94.69 426 THR A C 1
ATOM 3388 O O . THR A 1 426 ? -13.102 -45.125 3.434 1 94.69 426 THR A O 1
ATOM 3391 N N . GLY A 1 427 ? -13.898 -44.125 5.234 1 94.44 427 GLY A N 1
ATOM 3392 C CA . GLY A 1 427 ? -13.305 -45.094 6.16 1 94.44 427 GLY A CA 1
ATOM 3393 C C . GLY A 1 427 ? -11.82 -44.844 6.379 1 94.44 427 GLY A C 1
ATOM 3394 O O . GLY A 1 427 ? -11.133 -45.688 6.961 1 94.44 427 GLY A O 1
ATOM 3395 N N . ARG A 1 428 ? -11.344 -43.781 5.965 1 96 428 ARG A N 1
ATOM 3396 C CA . ARG A 1 428 ? -9.914 -43.5 6.074 1 96 428 ARG A CA 1
ATOM 3397 C C . ARG A 1 428 ? -9.617 -42.656 7.312 1 96 428 ARG A C 1
ATOM 3399 O O . ARG A 1 428 ? -10.484 -41.938 7.805 1 96 428 ARG A O 1
ATOM 3406 N N . ASN A 1 429 ? -8.367 -42.75 7.773 1 96.5 429 ASN A N 1
ATOM 3407 C CA . ASN A 1 429 ? -7.961 -42.062 8.992 1 96.5 429 ASN A CA 1
ATOM 3408 C C . ASN A 1 429 ? -7.445 -40.656 8.703 1 96.5 429 ASN A C 1
ATOM 3410 O O . ASN A 1 429 ? -6.738 -40.438 7.719 1 96.5 429 ASN A O 1
ATOM 3414 N N . LEU A 1 430 ? -7.836 -39.719 9.609 1 97.31 430 LEU A N 1
ATOM 3415 C CA . LEU A 1 430 ? -7.18 -38.406 9.578 1 97.31 430 LEU A CA 1
ATOM 3416 C C . LEU A 1 430 ? -5.688 -38.531 9.883 1 97.31 430 LEU A C 1
ATOM 3418 O O . LEU A 1 430 ? -5.309 -39.125 10.906 1 97.31 430 LEU A O 1
ATOM 3422 N N . HIS A 1 431 ? -4.914 -38.031 8.984 1 96.12 431 HIS A N 1
ATOM 3423 C CA . HIS A 1 431 ? -3.488 -38.344 8.961 1 96.12 431 HIS A CA 1
ATOM 3424 C C . HIS A 1 431 ? -2.662 -37.094 8.609 1 96.12 431 HIS A C 1
ATOM 3426 O O . HIS A 1 431 ? -3.17 -36.156 8 1 96.12 431 HIS A O 1
ATOM 3432 N N . SER A 1 432 ? -1.481 -37.031 9.195 1 96.69 432 SER A N 1
ATOM 3433 C CA . SER A 1 432 ? -0.503 -36.031 8.758 1 96.69 432 SER A CA 1
ATOM 3434 C C . SER A 1 432 ? 0.877 -36.656 8.586 1 96.69 432 SER A C 1
ATOM 3436 O O . SER A 1 432 ? 1.116 -37.781 9.039 1 96.69 432 SER A O 1
ATOM 3438 N N . HIS A 1 433 ? 1.809 -36.062 7.805 1 94.75 433 HIS A N 1
ATOM 3439 C CA . HIS A 1 433 ? 3.15 -36.531 7.48 1 94.75 433 HIS A CA 1
ATOM 3440 C C . HIS A 1 433 ? 4.09 -35.375 7.191 1 94.75 433 HIS A C 1
ATOM 3442 O O . HIS A 1 433 ? 3.686 -34.219 7.262 1 94.75 433 HIS A O 1
ATOM 3448 N N . GLU A 1 434 ? 5.285 -35.75 6.965 1 93.31 434 GLU A N 1
ATOM 3449 C CA . GLU A 1 434 ? 6.309 -34.719 6.758 1 93.31 434 GLU A CA 1
ATOM 3450 C C . GLU A 1 434 ? 6.309 -34.219 5.316 1 93.31 434 GLU A C 1
ATOM 3452 O O . GLU A 1 434 ? 7.309 -34.344 4.609 1 93.31 434 GLU A O 1
ATOM 3457 N N . ILE A 1 435 ? 5.211 -33.781 4.879 1 93.31 435 ILE A N 1
ATOM 3458 C CA . ILE A 1 435 ? 5.008 -33.156 3.574 1 93.31 435 ILE A CA 1
ATOM 3459 C C . ILE A 1 435 ? 4.383 -31.766 3.75 1 93.31 435 ILE A C 1
ATOM 3461 O O . ILE A 1 435 ? 3.426 -31.609 4.512 1 93.31 435 ILE A O 1
ATOM 3465 N N . PRO A 1 436 ? 4.992 -30.812 3.086 1 90.75 436 PRO A N 1
ATOM 3466 C CA . PRO A 1 436 ? 4.426 -29.469 3.211 1 90.75 436 PRO A CA 1
ATOM 3467 C C . PRO A 1 436 ? 3.008 -29.375 2.65 1 90.75 436 PRO A C 1
ATOM 3469 O O . PRO A 1 436 ? 2.684 -30.031 1.662 1 90.75 436 PRO A O 1
ATOM 3472 N N . ALA A 1 437 ? 2.199 -28.578 3.295 1 92.94 437 ALA A N 1
ATOM 3473 C CA . ALA A 1 437 ? 0.833 -28.344 2.832 1 92.94 437 ALA A CA 1
ATOM 3474 C C . ALA A 1 437 ? 0.828 -27.656 1.465 1 92.94 437 ALA A C 1
ATOM 3476 O O . ALA A 1 437 ? 1.813 -27.031 1.074 1 92.94 437 ALA A O 1
ATOM 3477 N N . PRO A 1 438 ? -0.2 -27.844 0.804 1 86.88 438 PRO A N 1
ATOM 3478 C CA . PRO A 1 438 ? -0.231 -27.375 -0.583 1 86.88 438 PRO A CA 1
ATOM 3479 C C . PRO A 1 438 ? -0.075 -25.8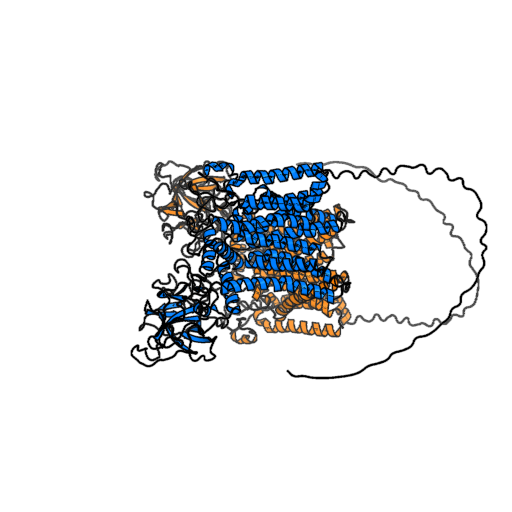59 -0.695 1 86.88 438 PRO A C 1
ATOM 3481 O O . PRO A 1 438 ? 0.664 -25.375 -1.555 1 86.88 438 PRO A O 1
ATOM 3484 N N . MET A 1 439 ? -0.835 -25.156 0.102 1 85.81 439 MET A N 1
ATOM 3485 C CA . MET A 1 439 ? -0.783 -23.688 0.006 1 85.81 439 MET A CA 1
ATOM 3486 C C . MET A 1 439 ? 0.144 -23.109 1.068 1 85.81 439 MET A C 1
ATOM 3488 O O . MET A 1 439 ? 1.03 -22.312 0.755 1 85.81 439 MET A O 1
ATOM 3492 N N . THR A 1 440 ? -0.055 -23.453 2.295 1 87.75 440 THR A N 1
ATOM 3493 C CA . THR A 1 440 ? 0.783 -23.016 3.402 1 87.75 440 THR A CA 1
ATOM 3494 C C . THR A 1 440 ? 1.971 -23.953 3.594 1 87.75 440 THR A C 1
ATOM 3496 O O . THR A 1 440 ? 1.956 -24.797 4.48 1 87.75 440 THR A O 1
ATOM 3499 N N . LYS A 1 441 ? 2.994 -23.656 2.982 1 84.25 441 LYS A N 1
ATOM 3500 C CA . LYS A 1 441 ? 4.121 -24.578 2.891 1 84.25 441 LYS A CA 1
ATOM 3501 C C . LYS A 1 441 ? 4.852 -24.688 4.227 1 84.25 441 LYS A C 1
ATOM 3503 O O . LYS A 1 441 ? 5.551 -25.672 4.477 1 84.25 441 LYS A O 1
ATOM 3508 N N . SER A 1 442 ? 4.668 -23.703 5.035 1 82.44 442 SER A N 1
ATOM 3509 C CA . SER A 1 442 ? 5.293 -23.75 6.355 1 82.44 442 SER A CA 1
ATOM 3510 C C . SER A 1 442 ? 4.633 -24.797 7.238 1 82.44 442 SER A C 1
ATOM 3512 O O . SER A 1 442 ? 5.219 -25.25 8.234 1 82.44 442 SER A O 1
ATOM 3514 N N . ASP A 1 443 ? 3.396 -25.188 6.91 1 92.56 443 ASP A N 1
ATOM 3515 C CA . ASP A 1 443 ? 2.662 -26.203 7.66 1 92.56 443 ASP A CA 1
ATOM 3516 C C . ASP A 1 443 ? 2.762 -27.562 6.98 1 92.56 443 ASP A C 1
ATOM 3518 O O . ASP A 1 443 ? 3.33 -27.688 5.895 1 92.56 443 ASP A O 1
ATOM 3522 N N . LYS A 1 444 ? 2.285 -28.578 7.688 1 95.31 444 LYS A N 1
ATOM 3523 C CA . LYS A 1 444 ? 2.283 -29.938 7.141 1 95.31 444 LYS A CA 1
ATOM 3524 C C . LYS A 1 444 ? 0.928 -30.281 6.531 1 95.31 444 LYS A C 1
ATOM 3526 O O . LYS A 1 444 ? -0.108 -29.797 6.992 1 95.31 444 LYS A O 1
ATOM 3531 N N . GLU A 1 445 ? 1.014 -31.094 5.512 1 95.94 445 GLU A N 1
ATOM 3532 C CA . GLU A 1 445 ? -0.199 -31.547 4.836 1 95.94 445 GLU A CA 1
ATOM 3533 C C . GLU A 1 445 ? -1.018 -32.469 5.723 1 95.94 445 GLU A C 1
ATOM 3535 O O . GLU A 1 445 ? -0.461 -33.344 6.41 1 95.94 445 GLU A O 1
ATOM 3540 N N . VAL A 1 446 ? -2.322 -32.25 5.812 1 97.44 446 VAL A N 1
ATOM 3541 C CA . VAL A 1 446 ? -3.25 -33.156 6.477 1 97.44 446 VAL A CA 1
ATOM 3542 C C . VAL A 1 446 ? -4.051 -33.938 5.43 1 97.44 446 VAL A C 1
ATOM 3544 O O . VAL A 1 446 ? -4.625 -33.344 4.516 1 97.44 446 VAL A O 1
ATOM 3547 N N . SER A 1 447 ? -4.062 -35.25 5.551 1 96.56 447 SER A N 1
ATOM 3548 C CA . SER A 1 447 ? -4.734 -36.094 4.586 1 96.56 447 SER A CA 1
ATOM 3549 C C . SER A 1 447 ? -5.48 -37.25 5.285 1 96.56 447 SER A C 1
ATOM 3551 O O . SER A 1 447 ? -5.449 -37.344 6.512 1 96.56 447 SER A O 1
ATOM 3553 N N . CYS A 1 448 ? -6.305 -37.875 4.555 1 95.44 448 CYS A N 1
ATOM 3554 C CA . CYS A 1 448 ? -6.871 -39.156 5.012 1 95.44 448 CYS A CA 1
ATOM 3555 C C . CYS A 1 448 ? -6.117 -40.344 4.414 1 95.44 448 CYS A C 1
ATOM 3557 O O . CYS A 1 448 ? -5.844 -40.375 3.215 1 95.44 448 CYS A O 1
ATOM 3559 N N . TYR A 1 449 ? -5.852 -41.219 5.242 1 93.88 449 TYR A N 1
ATOM 3560 C CA . TYR A 1 449 ? -5.008 -42.312 4.824 1 93.88 449 TYR A CA 1
ATOM 3561 C C . TYR A 1 449 ? -5.453 -43.625 5.48 1 93.88 449 TYR A C 1
ATOM 3563 O O . TYR A 1 449 ? -5.992 -43.625 6.59 1 93.88 449 TYR A O 1
ATOM 3571 N N . GLY A 1 450 ? -5.266 -44.688 4.684 1 92.31 450 GLY A N 1
ATOM 3572 C CA . GLY A 1 450 ? -5.484 -46.031 5.242 1 92.31 450 GLY A CA 1
ATOM 3573 C C . GLY A 1 450 ? -6.949 -46.344 5.461 1 92.31 450 GLY A C 1
ATOM 3574 O O . GLY A 1 450 ? -7.809 -45.875 4.703 1 92.31 450 GLY A O 1
ATOM 3575 N N . ASN A 1 451 ? -7.164 -47.312 6.359 1 90.81 451 ASN A N 1
ATOM 3576 C CA . ASN A 1 451 ? -8.492 -47.719 6.781 1 90.81 451 ASN A CA 1
ATOM 3577 C C . ASN A 1 451 ? -8.5 -48.188 8.242 1 90.81 451 ASN A C 1
ATOM 3579 O O . ASN A 1 451 ? -7.629 -47.812 9.016 1 90.81 451 ASN A O 1
ATOM 3583 N N . LEU A 1 452 ? -9.469 -48.844 8.617 1 87.56 452 LEU A N 1
ATOM 3584 C CA . LEU A 1 452 ? -9.617 -49.25 10.016 1 87.56 452 LEU A CA 1
ATOM 3585 C C . LEU A 1 452 ? -8.438 -50.125 10.453 1 87.56 452 LEU A C 1
ATOM 3587 O O . LEU A 1 452 ? -7.949 -50 11.578 1 87.56 452 LEU A O 1
ATOM 3591 N N . THR A 1 453 ? -7.918 -50.938 9.547 1 86.81 453 THR A N 1
ATOM 3592 C CA . THR A 1 453 ? -6.871 -51.875 9.906 1 86.81 453 THR A CA 1
ATOM 3593 C C . THR A 1 453 ? -5.516 -51.406 9.391 1 86.81 453 THR A C 1
ATOM 3595 O O . THR A 1 453 ? -4.48 -51.688 10 1 86.81 453 THR A O 1
ATOM 3598 N N . VAL A 1 454 ? -5.535 -50.75 8.312 1 89.06 454 VAL A N 1
ATOM 3599 C CA . VAL A 1 454 ? -4.301 -50.281 7.688 1 89.06 454 VAL A CA 1
ATOM 3600 C C . VAL A 1 454 ? -3.996 -48.844 8.133 1 89.06 454 VAL A C 1
ATOM 3602 O O . VAL A 1 454 ? -4.848 -47.969 8.016 1 89.06 454 VAL A O 1
ATOM 3605 N N . GLY A 1 455 ? -2.945 -48.625 8.703 1 89.19 455 GLY A N 1
ATOM 3606 C CA . GLY A 1 455 ? -2.504 -47.281 9.117 1 89.19 455 GLY A CA 1
ATOM 3607 C C . GLY A 1 455 ? -1.212 -47.312 9.914 1 89.19 455 GLY A C 1
ATOM 3608 O O . GLY A 1 455 ? -0.509 -48.344 9.93 1 89.19 455 GLY A O 1
ATOM 3609 N N . ASP A 1 456 ? -0.772 -46.188 10.43 1 91.25 456 ASP A N 1
ATOM 3610 C CA . ASP A 1 456 ? 0.443 -46.062 11.227 1 91.25 456 ASP A CA 1
ATOM 3611 C C . ASP A 1 456 ? 0.242 -45.094 12.391 1 91.25 456 ASP A C 1
ATOM 3613 O O . ASP A 1 456 ? -0.886 -44.688 12.68 1 91.25 456 ASP A O 1
ATOM 3617 N N . GLU A 1 457 ? 1.267 -44.812 13.133 1 92.62 457 GLU A N 1
ATOM 3618 C CA . GLU A 1 457 ? 1.215 -43.969 14.328 1 92.62 457 GLU A CA 1
ATOM 3619 C C . GLU A 1 457 ? 0.882 -42.531 13.984 1 92.62 457 GLU A C 1
ATOM 3621 O O . GLU A 1 457 ? 0.489 -41.75 14.859 1 92.62 457 GLU A O 1
ATOM 3626 N N . LYS A 1 458 ? 0.977 -42.219 12.766 1 95.12 458 LYS A N 1
ATOM 3627 C CA . LYS A 1 458 ? 0.732 -40.844 12.336 1 95.12 458 LYS A CA 1
ATOM 3628 C C . LYS A 1 458 ? -0.76 -40.594 12.156 1 95.12 458 LYS A C 1
ATOM 3630 O O . LYS A 1 458 ? -1.154 -39.5 11.688 1 95.12 458 LYS A O 1
ATOM 3635 N N . ASP A 1 459 ? -1.59 -41.562 12.555 1 95.5 459 ASP A N 1
ATOM 3636 C CA . ASP A 1 459 ? -3.041 -41.406 12.531 1 95.5 459 ASP A CA 1
ATOM 3637 C C . ASP A 1 459 ? -3.557 -40.875 13.875 1 95.5 459 ASP A C 1
ATOM 3639 O O . ASP A 1 459 ? -4.746 -40.594 14.023 1 95.5 459 ASP A O 1
ATOM 3643 N N . HIS A 1 460 ? -2.66 -40.781 14.852 1 96.31 460 HIS A N 1
ATOM 3644 C CA . HIS A 1 460 ? -3.07 -40.5 16.219 1 96.31 460 HIS A CA 1
ATOM 3645 C C . HIS A 1 460 ? -3.072 -39 16.5 1 96.31 460 HIS A C 1
ATOM 3647 O O . HIS A 1 460 ? -2.105 -38.281 16.172 1 96.31 460 HIS A O 1
ATOM 3653 N N . TRP A 1 461 ? -4.152 -38.5 17.078 1 97.56 461 TRP A N 1
ATOM 3654 C CA . TRP A 1 461 ? -4.309 -37.125 17.484 1 97.56 461 TRP A CA 1
ATOM 3655 C C . TRP A 1 461 ? -4.625 -37.031 18.969 1 97.56 461 TRP A C 1
ATOM 3657 O O . TRP A 1 461 ? -5.531 -37.688 19.469 1 97.56 461 TRP A O 1
ATOM 3667 N N . LYS A 1 462 ? -3.92 -36.219 19.656 1 97.31 462 LYS A N 1
ATOM 3668 C CA . LYS A 1 462 ? -4.152 -36 21.078 1 97.31 462 LYS A CA 1
ATOM 3669 C C . LYS A 1 462 ? -5.078 -34.812 21.297 1 97.31 462 LYS A C 1
ATOM 3671 O O . LYS A 1 462 ? -4.867 -33.719 20.719 1 97.31 462 LYS A O 1
ATOM 3676 N N . ILE A 1 463 ? -6.059 -34.969 22.156 1 96.88 463 ILE A N 1
ATOM 3677 C CA . ILE A 1 463 ? -7.039 -33.938 22.422 1 96.88 463 ILE A CA 1
ATOM 3678 C C . ILE A 1 463 ? -6.531 -33.031 23.547 1 96.88 463 ILE A C 1
ATOM 3680 O O . ILE A 1 463 ? -6.137 -33.531 24.609 1 96.88 463 ILE A O 1
ATOM 3684 N N . GLU A 1 464 ? -6.508 -31.781 23.281 1 96.62 464 GLU A N 1
ATOM 3685 C CA . GLU A 1 464 ? -6.195 -30.766 24.281 1 96.62 464 GLU A CA 1
ATOM 3686 C C . GLU A 1 464 ? -7.359 -29.797 24.469 1 96.62 464 GLU A C 1
ATOM 3688 O O . GLU A 1 464 ? -7.656 -29 23.578 1 96.62 464 GLU A O 1
ATOM 3693 N N . VAL A 1 465 ? -7.934 -29.797 25.641 1 95.44 465 VAL A N 1
ATOM 3694 C CA . VAL A 1 465 ? -9.094 -28.953 25.891 1 95.44 465 VAL A CA 1
ATOM 3695 C C . VAL A 1 465 ? -8.633 -27.531 26.203 1 95.44 465 VAL A C 1
ATOM 3697 O O . VAL A 1 465 ? -7.758 -27.328 27.047 1 95.44 465 VAL A O 1
ATOM 3700 N N . VAL A 1 466 ? -9.125 -26.562 25.5 1 93.62 466 VAL A N 1
ATOM 3701 C CA . VAL A 1 466 ? -8.797 -25.156 25.703 1 93.62 466 VAL A CA 1
ATOM 3702 C C . VAL A 1 466 ? -9.734 -24.547 26.734 1 93.62 466 VAL A C 1
ATOM 3704 O O . VAL A 1 466 ? -9.289 -23.969 27.734 1 93.62 466 VAL A O 1
ATOM 3707 N N . LYS A 1 467 ? -11.008 -24.656 26.484 1 88.75 467 LYS A N 1
ATOM 3708 C CA . LYS A 1 467 ? -12.016 -24.109 27.391 1 88.75 467 LYS A CA 1
ATOM 3709 C C . LYS A 1 467 ? -13.367 -24.781 27.188 1 88.75 467 LYS A C 1
ATOM 3711 O O . LYS A 1 467 ? -13.594 -25.422 26.156 1 88.75 467 LYS A O 1
ATOM 3716 N N . ASP A 1 468 ? -14.125 -24.828 28.172 1 87 468 ASP A N 1
ATOM 3717 C CA . ASP A 1 468 ? -15.531 -25.203 28.109 1 87 468 ASP A CA 1
ATOM 3718 C C . ASP A 1 468 ? -16.422 -24.094 28.656 1 87 468 ASP A C 1
ATOM 3720 O O . ASP A 1 468 ? -16.219 -23.625 29.781 1 87 468 ASP A O 1
ATOM 3724 N N . THR A 1 469 ? -17.312 -23.688 27.938 1 77.69 469 THR A N 1
ATOM 3725 C CA . THR A 1 469 ? -18.141 -22.531 28.281 1 77.69 469 THR A CA 1
ATOM 3726 C C . THR A 1 469 ? -19.062 -22.875 29.453 1 77.69 469 THR A C 1
ATOM 3728 O O . THR A 1 469 ? -19.484 -21.984 30.188 1 77.69 469 THR A O 1
ATOM 3731 N N . ASN A 1 470 ? -19.406 -24.047 29.75 1 75 470 ASN A N 1
ATOM 3732 C CA . ASN A 1 470 ? -20.438 -24.391 30.719 1 75 470 ASN A CA 1
ATOM 3733 C C . ASN A 1 470 ? -19.859 -25.172 31.891 1 75 470 ASN A C 1
ATOM 3735 O O . ASN A 1 470 ? -20.5 -25.312 32.938 1 75 470 ASN A O 1
ATOM 3739 N N . SER A 1 471 ? -18.734 -25.781 31.578 1 78.62 471 SER A N 1
ATOM 3740 C CA . SER A 1 471 ? -18.219 -26.672 32.625 1 78.62 471 SER A CA 1
ATOM 3741 C C . SER A 1 471 ? -16.719 -26.453 32.844 1 78.62 471 SER A C 1
ATOM 3743 O O . SER A 1 471 ? -16.016 -26.047 31.922 1 78.62 471 SER A O 1
ATOM 3745 N N . ARG A 1 472 ? -16.281 -26.719 34.125 1 81.62 472 ARG A N 1
ATOM 3746 C CA . ARG A 1 472 ? -14.867 -26.672 34.438 1 81.62 472 ARG A CA 1
ATOM 3747 C C . ARG A 1 472 ? -14.242 -28.062 34.406 1 81.62 472 ARG A C 1
ATOM 3749 O O . ARG A 1 472 ? -13.023 -28.203 34.531 1 81.62 472 ARG A O 1
ATOM 3756 N N . ASP A 1 473 ? -15.203 -28.969 34.094 1 85.62 473 ASP A N 1
ATOM 3757 C CA . ASP A 1 473 ? -14.734 -30.344 34.031 1 85.62 473 ASP A CA 1
ATOM 3758 C C . ASP A 1 473 ? -14.133 -30.641 32.656 1 85.62 473 ASP A C 1
ATOM 3760 O O . ASP A 1 473 ? -14.836 -30.625 31.641 1 85.62 473 ASP A O 1
ATOM 3764 N N . ARG A 1 474 ? -12.828 -30.953 32.625 1 89.31 474 ARG A N 1
ATOM 3765 C CA . ARG A 1 474 ? -12.125 -31.219 31.359 1 89.31 474 ARG A CA 1
ATOM 3766 C C . ARG A 1 474 ? -12.016 -32.719 31.109 1 89.31 474 ARG A C 1
ATOM 3768 O O . ARG A 1 474 ? -11.352 -33.156 30.156 1 89.31 474 ARG A O 1
ATOM 3775 N N . SER A 1 475 ? -12.672 -33.5 31.922 1 90.44 475 SER A N 1
ATOM 3776 C CA . SER A 1 475 ? -12.539 -34.938 31.812 1 90.44 475 SER A CA 1
ATOM 3777 C C . SER A 1 475 ? -13.438 -35.5 30.703 1 90.44 475 SER A C 1
ATOM 3779 O O . SER A 1 475 ? -13.234 -36.625 30.234 1 90.44 475 SER A O 1
ATOM 3781 N N . LYS A 1 476 ? -14.367 -34.719 30.344 1 92.38 476 LYS A N 1
ATOM 3782 C CA . LYS A 1 476 ? -15.258 -35.156 29.266 1 92.38 476 LYS A CA 1
ATOM 3783 C C . LYS A 1 476 ? -15.453 -34.031 28.25 1 92.38 476 LYS A C 1
ATOM 3785 O O . LYS A 1 476 ? -15.609 -32.875 28.625 1 92.38 476 LYS A O 1
ATOM 3790 N N . ILE A 1 477 ? -15.352 -34.406 27.047 1 93.44 477 ILE A N 1
ATOM 3791 C CA . ILE A 1 477 ? -15.633 -33.438 25.969 1 93.44 477 ILE A CA 1
ATOM 3792 C C . ILE A 1 477 ? -17.141 -33.375 25.734 1 93.44 477 ILE A C 1
ATOM 3794 O O . ILE A 1 477 ? -17.828 -34.375 25.656 1 93.44 477 ILE A O 1
ATOM 3798 N N . ARG A 1 478 ? -17.609 -32.188 25.719 1 90.5 478 ARG A N 1
ATOM 3799 C CA . ARG A 1 478 ? -19.047 -31.984 25.562 1 90.5 478 ARG A CA 1
ATOM 3800 C C . ARG A 1 478 ? -19.375 -31.375 24.203 1 90.5 478 ARG A C 1
ATOM 3802 O O . ARG A 1 478 ? -18.609 -30.547 23.688 1 90.5 478 ARG A O 1
ATOM 3809 N N . THR A 1 479 ? -20.516 -31.75 23.734 1 89.81 479 THR A N 1
ATOM 3810 C CA . THR A 1 479 ? -21 -31.25 22.453 1 89.81 479 THR A CA 1
ATOM 3811 C C . THR A 1 479 ? -21.312 -29.75 22.547 1 89.81 479 THR A C 1
ATOM 3813 O O . THR A 1 479 ? -21.891 -29.297 23.531 1 89.81 479 THR A O 1
ATOM 3816 N N . LEU A 1 480 ? -20.844 -28.953 21.625 1 87.56 480 LEU A N 1
ATOM 3817 C CA . LEU A 1 480 ? -21.156 -27.547 21.406 1 87.56 480 LEU A CA 1
ATOM 3818 C C . LEU A 1 480 ? -20.328 -26.656 22.328 1 87.56 480 LEU A C 1
ATOM 3820 O O . LEU A 1 480 ? -19.938 -25.562 21.953 1 87.56 480 LEU A O 1
ATOM 3824 N N . THR A 1 481 ? -20.031 -27.062 23.547 1 86.88 481 THR A N 1
ATOM 3825 C CA . THR A 1 481 ? -19.531 -26.141 24.547 1 86.88 481 THR A CA 1
ATOM 3826 C C . THR A 1 481 ? -18.031 -26.281 24.719 1 86.88 481 THR A C 1
ATOM 3828 O O . THR A 1 481 ? -17.344 -25.328 25.125 1 86.88 481 THR A O 1
ATOM 3831 N N . THR A 1 482 ? -17.516 -27.406 24.453 1 91.62 482 THR A N 1
ATOM 3832 C CA . THR A 1 482 ? -16.094 -27.625 24.656 1 91.62 482 THR A CA 1
ATOM 3833 C C . THR A 1 482 ? -15.297 -27.188 23.438 1 91.62 482 THR A C 1
ATOM 3835 O O . THR A 1 482 ? -15.617 -27.578 22.312 1 91.62 482 THR A O 1
ATOM 3838 N N . ALA A 1 483 ? -14.367 -26.359 23.656 1 93.56 483 ALA A N 1
ATOM 3839 C CA . ALA A 1 483 ? -13.367 -26.031 22.641 1 93.56 483 ALA A CA 1
ATOM 3840 C C . ALA A 1 483 ? -12.07 -26.797 22.875 1 93.56 483 ALA A C 1
ATOM 3842 O O . ALA A 1 483 ? -11.516 -26.781 23.984 1 93.56 483 ALA A O 1
ATOM 3843 N N . PHE A 1 484 ? -11.641 -27.531 21.906 1 96.19 484 PHE A N 1
ATOM 3844 C CA . PHE A 1 484 ? -10.438 -28.344 22.078 1 96.19 484 PHE A CA 1
ATOM 3845 C C . PHE A 1 484 ? -9.523 -28.219 20.875 1 96.19 484 PHE A C 1
ATOM 3847 O O . PHE A 1 484 ? -9.938 -27.719 19.828 1 96.19 484 PHE A O 1
ATOM 3854 N N . ARG A 1 485 ? -8.289 -28.562 21.016 1 97.62 485 ARG A N 1
ATOM 3855 C CA . ARG A 1 485 ? -7.289 -28.625 19.953 1 97.62 485 ARG A CA 1
ATOM 3856 C C . ARG A 1 485 ? -6.848 -30.062 19.703 1 97.62 485 ARG A C 1
ATOM 3858 O O . ARG A 1 485 ? -6.938 -30.906 20.594 1 97.62 485 ARG A O 1
ATOM 3865 N N . LEU A 1 486 ? -6.496 -30.359 18.547 1 97.62 486 LEU A N 1
ATOM 3866 C CA . LEU A 1 486 ? -6.004 -31.688 18.156 1 97.62 486 LEU A CA 1
ATOM 3867 C C . LEU A 1 486 ? -4.512 -31.625 17.844 1 97.62 486 LEU A C 1
ATOM 3869 O O . LEU A 1 486 ? -4.109 -31.109 16.797 1 97.62 486 LEU A O 1
ATOM 3873 N N . LYS A 1 487 ? -3.764 -32.156 18.719 1 97.62 487 LYS A N 1
ATOM 3874 C CA . LYS A 1 487 ? -2.314 -32.219 18.562 1 97.62 487 LYS A CA 1
ATOM 3875 C C . LYS A 1 487 ? -1.879 -33.531 17.953 1 97.62 487 LYS A C 1
ATOM 3877 O O . LYS A 1 487 ? -2.23 -34.594 18.453 1 97.62 487 LYS A O 1
ATOM 3882 N N . HIS A 1 488 ? -1.162 -33.438 16.859 1 96.69 488 HIS A N 1
ATOM 3883 C CA . HIS A 1 488 ? -0.616 -34.656 16.266 1 96.69 488 HIS A CA 1
ATOM 3884 C C . HIS A 1 488 ? 0.412 -35.312 17.188 1 96.69 488 HIS A C 1
ATOM 3886 O O . HIS A 1 488 ? 1.404 -34.656 17.562 1 96.69 488 HIS A O 1
ATOM 3892 N N . GLU A 1 489 ? 0.286 -36.5 17.516 1 94.69 489 GLU A N 1
ATOM 3893 C CA . GLU A 1 489 ? 1.086 -37.125 18.547 1 94.69 489 GLU A CA 1
ATOM 3894 C C . GLU A 1 489 ? 2.539 -37.281 18.109 1 94.69 489 GLU A C 1
ATOM 3896 O O . GLU A 1 489 ? 3.459 -37.031 18.906 1 94.69 489 GLU A O 1
ATOM 3901 N N . VAL A 1 490 ? 2.789 -37.594 16.906 1 94.75 490 VAL A N 1
ATOM 3902 C CA . VAL A 1 490 ? 4.125 -37.906 16.406 1 94.75 490 VAL A CA 1
ATOM 3903 C C . VAL A 1 490 ? 4.828 -36.625 15.969 1 94.75 490 VAL A C 1
ATOM 3905 O O . VAL A 1 490 ? 5.965 -36.375 16.375 1 94.75 490 VAL A O 1
ATOM 3908 N N . LEU A 1 491 ? 4.105 -35.875 15.188 1 95.12 491 LEU A N 1
ATOM 3909 C CA . LEU A 1 491 ? 4.727 -34.719 14.578 1 95.12 491 LEU A CA 1
ATOM 3910 C C . LEU A 1 491 ? 4.656 -33.5 15.516 1 95.12 491 LEU A C 1
ATOM 3912 O O . LEU A 1 491 ? 5.379 -32.531 15.328 1 95.12 491 LEU A O 1
ATOM 3916 N N . GLY A 1 492 ? 3.725 -33.531 16.469 1 95 492 GLY A N 1
ATOM 3917 C CA . GLY A 1 492 ? 3.613 -32.469 17.438 1 95 492 GLY A CA 1
ATOM 3918 C C . GLY A 1 492 ? 2.941 -31.219 16.891 1 95 492 GLY A C 1
ATOM 3919 O O . GLY A 1 492 ? 2.941 -30.172 17.531 1 95 492 GLY A O 1
ATOM 3920 N N . CYS A 1 493 ? 2.512 -31.266 15.734 1 96.31 493 CYS A N 1
ATOM 3921 C CA . CYS A 1 493 ? 1.838 -30.125 15.109 1 96.31 493 CYS A CA 1
ATOM 3922 C C . CYS A 1 493 ? 0.352 -30.125 15.453 1 96.31 493 CYS A C 1
ATOM 3924 O O . CYS A 1 493 ? -0.157 -31.078 16.047 1 96.31 493 CYS A O 1
ATOM 3926 N N . TYR A 1 494 ? -0.354 -29.047 15.227 1 97.69 494 TYR A N 1
ATOM 3927 C CA . TYR A 1 494 ? -1.76 -28.875 15.586 1 97.69 494 TYR A CA 1
ATOM 3928 C C . TYR A 1 494 ? -2.625 -28.75 14.336 1 97.69 494 TYR A C 1
ATOM 3930 O O . TYR A 1 494 ? -2.242 -28.078 13.375 1 97.69 494 TYR A O 1
ATOM 3938 N N . LEU A 1 495 ? -3.775 -29.359 14.367 1 97.38 495 LEU A N 1
ATOM 3939 C CA . LEU A 1 495 ? -4.734 -29.25 13.273 1 97.38 495 LEU A CA 1
ATOM 3940 C C . LEU A 1 495 ? -5.281 -27.828 13.18 1 97.38 495 LEU A C 1
ATOM 3942 O O . LEU A 1 495 ? -5.82 -27.297 14.156 1 97.38 495 LEU A O 1
ATOM 3946 N N . ARG A 1 496 ? -5.137 -27.203 12.039 1 96.5 496 ARG A N 1
ATOM 3947 C CA . ARG A 1 496 ? -5.488 -25.797 11.867 1 96.5 496 ARG A CA 1
ATOM 3948 C C . ARG A 1 496 ? -6.223 -25.562 10.547 1 96.5 496 ARG A C 1
ATOM 3950 O O . ARG A 1 496 ? -5.871 -26.156 9.523 1 96.5 496 ARG A O 1
ATOM 3957 N N . ALA A 1 497 ? -7.254 -24.859 10.594 1 94.12 497 ALA A N 1
ATOM 3958 C CA . ALA A 1 497 ? -7.941 -24.391 9.391 1 94.12 497 ALA A CA 1
ATOM 3959 C C . ALA A 1 497 ? -7.996 -22.859 9.359 1 94.12 497 ALA A C 1
ATOM 3961 O O . ALA A 1 497 ? -8.867 -22.25 9.984 1 94.12 497 ALA A O 1
ATOM 3962 N N . GLY A 1 498 ? -7.102 -22.312 8.656 1 86.56 498 GLY A N 1
ATOM 3963 C CA . GLY A 1 498 ? -6.984 -20.859 8.602 1 86.56 498 GLY A CA 1
ATOM 3964 C C . GLY A 1 498 ? -7.887 -20.234 7.562 1 86.56 498 GLY A C 1
ATOM 3965 O O . GLY A 1 498 ? -9.016 -20.688 7.352 1 86.56 498 GLY A O 1
ATOM 3966 N N . THR A 1 499 ? -7.512 -19.109 6.992 1 82.12 499 THR A N 1
ATOM 3967 C CA . THR A 1 499 ? -8.344 -18.344 6.066 1 82.12 499 THR A CA 1
ATOM 3968 C C . THR A 1 499 ? -7.902 -18.578 4.625 1 82.12 499 THR A C 1
ATOM 3970 O O . THR A 1 499 ? -8.445 -17.969 3.699 1 82.12 499 THR A O 1
ATOM 3973 N N . VAL A 1 500 ? -6.938 -19.578 4.391 1 86 500 VAL A N 1
ATOM 3974 C CA . VAL A 1 500 ? -6.402 -19.844 3.057 1 86 500 VAL A CA 1
ATOM 3975 C C . VAL A 1 500 ? -7.277 -20.859 2.334 1 86 500 VAL A C 1
ATOM 3977 O O . VAL A 1 500 ? -7.617 -21.906 2.896 1 86 500 VAL A O 1
ATOM 3980 N N . ASN A 1 501 ? -7.691 -20.484 1.104 1 85.75 501 ASN A N 1
ATOM 3981 C CA . ASN A 1 501 ? -8.5 -21.391 0.298 1 85.75 501 ASN A CA 1
ATOM 3982 C C . ASN A 1 501 ? -7.637 -22.172 -0.698 1 85.75 501 ASN A C 1
ATOM 3984 O O . ASN A 1 501 ? -6.66 -21.641 -1.228 1 85.75 501 ASN A O 1
ATOM 3988 N N . LEU A 1 502 ? -8.039 -23.344 -0.918 1 86.81 502 LEU A N 1
ATOM 3989 C CA . LEU A 1 502 ? -7.398 -24.172 -1.938 1 86.81 502 LEU A CA 1
ATOM 3990 C C . LEU A 1 502 ? -7.82 -23.734 -3.336 1 86.81 502 LEU A C 1
ATOM 3992 O O . LEU A 1 502 ? -8.875 -23.125 -3.506 1 86.81 502 LEU A O 1
ATOM 3996 N N . PRO A 1 503 ? -6.945 -23.969 -4.32 1 79.56 503 PRO A N 1
ATOM 3997 C CA . PRO A 1 503 ? -7.324 -23.641 -5.699 1 79.56 503 PRO A CA 1
ATOM 3998 C C . PRO A 1 503 ? -8.492 -24.484 -6.203 1 79.56 503 PRO A C 1
ATOM 4000 O O . PRO A 1 503 ? -9.102 -25.234 -5.43 1 79.56 503 PRO A O 1
ATOM 4003 N N . GLN A 1 504 ? -8.781 -24.422 -7.48 1 76.19 504 GLN A N 1
ATOM 4004 C CA . GLN A 1 504 ? -9.953 -25.062 -8.078 1 76.19 504 GLN A CA 1
ATOM 4005 C C . GLN A 1 504 ? -9.914 -26.578 -7.871 1 76.19 504 GLN A C 1
ATOM 4007 O O . GLN A 1 504 ? -10.961 -27.203 -7.707 1 76.19 504 GLN A O 1
ATOM 4012 N N . TRP A 1 505 ? -8.781 -27.109 -7.797 1 77.69 505 TRP A N 1
ATOM 4013 C CA . TRP A 1 505 ? -8.695 -28.562 -7.613 1 77.69 505 TRP A CA 1
ATOM 4014 C C . TRP A 1 505 ? -9.172 -28.969 -6.223 1 77.69 505 TRP A C 1
ATOM 4016 O O . TRP A 1 505 ? -9.57 -30.109 -6 1 77.69 505 TRP A O 1
ATOM 4026 N N . GLY A 1 506 ? -9.133 -28.062 -5.344 1 86.81 506 GLY A N 1
ATOM 4027 C CA . GLY A 1 506 ? -9.648 -28.312 -4.004 1 86.81 506 GLY A CA 1
ATOM 4028 C C . GLY A 1 506 ? -11.008 -27.688 -3.762 1 86.81 506 GLY A C 1
ATOM 4029 O O . GLY A 1 506 ? -11.383 -27.438 -2.615 1 86.81 506 GLY A O 1
ATOM 4030 N N . PHE A 1 507 ? -11.641 -27.219 -4.828 1 83.44 507 PHE A N 1
ATOM 4031 C CA . PHE A 1 507 ? -13 -26.688 -4.82 1 83.44 507 PHE A CA 1
ATOM 4032 C C . PHE A 1 507 ? -13.062 -25.359 -4.078 1 83.44 507 PHE A C 1
ATOM 4034 O O . PHE A 1 507 ? -14.078 -25.031 -3.459 1 83.44 507 PHE A O 1
ATOM 4041 N N . LYS A 1 508 ? -11.914 -24.766 -3.918 1 83.25 508 LYS A N 1
ATOM 4042 C CA . LYS A 1 508 ? -11.789 -23.469 -3.256 1 83.25 508 LYS A CA 1
ATOM 4043 C C . LYS A 1 508 ? -12.211 -23.562 -1.79 1 83.25 508 LYS A C 1
ATOM 4045 O O . LYS A 1 508 ? -12.734 -22.594 -1.228 1 83.25 508 LYS A O 1
ATOM 4050 N N . GLN A 1 509 ? -12.07 -24.719 -1.277 1 89 509 GLN A N 1
ATOM 4051 C CA . GLN A 1 509 ? -12.375 -24.922 0.136 1 89 509 GLN A CA 1
ATOM 4052 C C . GLN A 1 509 ? -11.219 -24.453 1.018 1 89 509 GLN A C 1
ATOM 4054 O O . GLN A 1 509 ? -10.148 -24.125 0.515 1 89 509 GLN A O 1
ATOM 4059 N N . ILE A 1 510 ? -11.555 -24.422 2.324 1 91.12 510 ILE A N 1
ATOM 4060 C CA . ILE A 1 510 ? -10.547 -23.938 3.262 1 91.12 510 ILE A CA 1
ATOM 4061 C C . ILE A 1 510 ? -9.453 -24.984 3.439 1 91.12 510 ILE A C 1
ATOM 4063 O O . ILE A 1 510 ? -9.734 -26.156 3.658 1 91.12 510 ILE A O 1
ATOM 4067 N N . GLU A 1 511 ? -8.195 -24.547 3.275 1 93.88 511 GLU A N 1
ATOM 4068 C CA . GLU A 1 511 ? -7.066 -25.438 3.49 1 93.88 511 GLU A CA 1
ATOM 4069 C C . GLU A 1 511 ? -6.957 -25.844 4.957 1 93.88 511 GLU A C 1
ATOM 4071 O O . GLU A 1 511 ? -7.059 -25 5.852 1 93.88 511 GLU A O 1
ATOM 4076 N N . THR A 1 512 ? -6.891 -27.078 5.242 1 96.44 512 THR A N 1
ATOM 4077 C CA . THR A 1 512 ? -6.637 -27.625 6.57 1 96.44 512 THR A CA 1
ATOM 4078 C C . THR A 1 512 ? -5.203 -28.141 6.684 1 96.44 512 THR A C 1
ATOM 4080 O O . THR A 1 512 ? -4.766 -28.953 5.871 1 96.44 512 THR A O 1
ATOM 4083 N N . THR A 1 513 ? -4.488 -27.625 7.637 1 96.62 513 THR A N 1
ATOM 4084 C CA . THR A 1 513 ? -3.074 -27.969 7.762 1 96.62 513 THR A CA 1
ATOM 4085 C C . THR A 1 513 ? -2.736 -28.359 9.195 1 96.62 513 THR A C 1
ATOM 4087 O O . THR A 1 513 ? -3.592 -28.281 10.086 1 96.62 513 THR A O 1
ATOM 4090 N N . CYS A 1 514 ? -1.574 -28.906 9.391 1 97.19 514 CYS A N 1
ATOM 4091 C CA . CYS A 1 514 ? -0.996 -29.156 10.711 1 97.19 514 CYS A CA 1
ATOM 4092 C C . CYS A 1 514 ? 0.12 -28.172 11.016 1 97.19 514 CYS A C 1
ATOM 4094 O O . CYS A 1 514 ? 1.248 -28.328 10.547 1 97.19 514 CYS A O 1
ATOM 4096 N N . THR A 1 515 ? -0.229 -27.219 11.828 1 95.44 515 THR A N 1
ATOM 4097 C CA . THR A 1 515 ? 0.703 -26.125 12.078 1 95.44 515 THR A CA 1
ATOM 4098 C C . THR A 1 515 ? 1.705 -26.5 13.164 1 95.44 515 THR A C 1
ATOM 4100 O O . THR A 1 515 ? 1.338 -27.125 14.164 1 95.44 515 THR A O 1
ATOM 4103 N N . LYS A 1 516 ? 2.953 -26.109 13.031 1 91.75 516 LYS A N 1
ATOM 4104 C CA . LYS A 1 516 ? 4.031 -26.469 13.945 1 91.75 516 LYS A CA 1
ATOM 4105 C C . LYS A 1 516 ? 4.047 -25.547 15.164 1 91.75 516 LYS A C 1
ATOM 4107 O O . LYS A 1 516 ? 4.562 -25.922 16.219 1 91.75 516 LYS A O 1
ATOM 4112 N N . THR A 1 517 ? 3.502 -24.422 15.023 1 88.5 517 THR A N 1
ATOM 4113 C CA . THR A 1 517 ? 3.535 -23.422 16.094 1 88.5 517 THR A CA 1
ATOM 4114 C C . THR A 1 517 ? 2.486 -23.734 17.156 1 88.5 517 THR A C 1
ATOM 4116 O O . THR A 1 517 ? 1.312 -23.938 16.844 1 88.5 517 THR A O 1
ATOM 4119 N N . ASN A 1 518 ? 2.92 -23.812 18.406 1 92.12 518 ASN A N 1
ATOM 4120 C CA . ASN A 1 518 ? 2.004 -24.016 19.516 1 92.12 518 ASN A CA 1
ATOM 4121 C C . ASN A 1 518 ? 1.49 -22.703 20.078 1 92.12 518 ASN A C 1
ATOM 4123 O O . ASN A 1 518 ? 2.098 -22.125 20.984 1 92.12 518 ASN A O 1
ATOM 4127 N N . ASN A 1 519 ? 0.417 -22.25 19.531 1 91.5 519 ASN A N 1
ATOM 4128 C CA . ASN A 1 519 ? -0.24 -21.031 20 1 91.5 519 ASN A CA 1
ATOM 4129 C C . ASN A 1 519 ? -1.662 -21.312 20.484 1 91.5 519 ASN A C 1
ATOM 4131 O O . ASN A 1 519 ? -2.596 -21.344 19.672 1 91.5 519 ASN A O 1
ATOM 4135 N N . PRO A 1 520 ? -1.793 -21.406 21.734 1 91.75 520 PRO A N 1
ATOM 4136 C CA . PRO A 1 520 ? -3.121 -21.75 22.266 1 91.75 520 PRO A CA 1
ATOM 4137 C C . PRO A 1 520 ? -4.148 -20.656 22.016 1 91.75 520 PRO A C 1
ATOM 4139 O O . PRO A 1 520 ? -5.352 -20.875 22.141 1 91.75 520 PRO A O 1
ATOM 4142 N N . ARG A 1 521 ? -3.693 -19.531 21.703 1 89.38 521 ARG A N 1
ATOM 4143 C CA . ARG A 1 521 ? -4.629 -18.422 21.5 1 89.38 521 ARG A CA 1
ATOM 4144 C C . ARG A 1 521 ? -5.09 -18.359 20.047 1 89.38 521 ARG A C 1
ATOM 4146 O O . ARG A 1 521 ? -5.992 -17.594 19.719 1 89.38 521 ARG A O 1
ATOM 4153 N N . ASP A 1 522 ? -4.504 -19.141 19.172 1 91.25 522 ASP A N 1
ATOM 4154 C CA . ASP A 1 522 ? -4.93 -19.188 17.766 1 91.25 522 ASP A CA 1
ATOM 4155 C C . ASP A 1 522 ? -6.246 -19.953 17.625 1 91.25 522 ASP A C 1
ATOM 4157 O O . ASP A 1 522 ? -6.262 -21.188 17.641 1 91.25 522 ASP A O 1
ATOM 4161 N N . THR A 1 523 ? -7.305 -19.203 17.469 1 91.12 523 THR A N 1
ATOM 4162 C CA . THR A 1 523 ? -8.633 -19.797 17.438 1 91.12 523 THR A CA 1
ATOM 4163 C C . THR A 1 523 ? -8.797 -20.703 16.203 1 91.12 523 THR A C 1
ATOM 4165 O O . THR A 1 523 ? -9.719 -21.516 16.156 1 91.12 523 THR A O 1
ATOM 4168 N N . TYR A 1 524 ? -7.949 -20.625 15.234 1 93.44 524 TYR A N 1
ATOM 4169 C CA . TYR A 1 524 ? -8.031 -21.453 14.047 1 93.44 524 TYR A CA 1
ATOM 4170 C C . TYR A 1 524 ? -7.547 -22.875 14.336 1 93.44 524 TYR A C 1
ATOM 4172 O O . TYR A 1 524 ? -7.699 -23.766 13.508 1 93.44 524 TYR A O 1
ATOM 4180 N N . THR A 1 525 ? -6.988 -23.078 15.508 1 96.5 525 THR A N 1
ATOM 4181 C CA . THR A 1 525 ? -6.617 -24.422 15.945 1 96.5 525 THR A CA 1
ATOM 4182 C C . THR A 1 525 ? -7.66 -24.984 16.906 1 96.5 525 THR A C 1
ATOM 4184 O O . THR A 1 525 ? -7.535 -26.125 17.359 1 96.5 525 THR A O 1
ATOM 4187 N N . HIS A 1 526 ? -8.703 -24.219 17.203 1 95.75 526 HIS A N 1
ATOM 4188 C CA . HIS A 1 526 ? -9.758 -24.672 18.109 1 95.75 526 HIS A CA 1
ATOM 4189 C C . HIS A 1 526 ? -10.883 -25.359 17.328 1 95.75 526 HIS A C 1
ATOM 4191 O O . HIS A 1 526 ? -11.297 -24.875 16.281 1 95.75 526 HIS A O 1
ATOM 4197 N N . TRP A 1 527 ? -11.32 -26.422 17.859 1 95.88 527 TRP A N 1
ATOM 4198 C CA . TRP A 1 527 ? -12.391 -27.203 17.25 1 95.88 527 TRP A CA 1
ATOM 4199 C C . TRP A 1 527 ? -13.484 -27.5 18.281 1 95.88 527 TRP A C 1
ATOM 4201 O O . TRP A 1 527 ? -13.227 -27.516 19.484 1 95.88 527 TRP A O 1
ATOM 4211 N N . ASN A 1 528 ? -14.695 -27.656 17.906 1 93.81 528 ASN A N 1
ATOM 4212 C CA . ASN A 1 528 ? -15.805 -28.109 18.75 1 93.81 528 ASN A CA 1
ATOM 4213 C C . ASN A 1 528 ? -16.688 -29.094 18.016 1 93.81 528 ASN A C 1
ATOM 4215 O O . ASN A 1 528 ? -16.672 -29.172 16.781 1 93.81 528 ASN A O 1
ATOM 4219 N N . VAL A 1 529 ? -17.359 -29.875 18.734 1 93 529 VAL A N 1
ATOM 4220 C CA . VAL A 1 529 ? -18.297 -30.844 18.188 1 93 529 VAL A CA 1
ATOM 4221 C C . VAL A 1 529 ? -19.656 -30.188 17.969 1 93 529 VAL A C 1
ATOM 4223 O O . VAL A 1 529 ? -20.234 -29.641 18.906 1 93 529 VAL A O 1
ATOM 4226 N N . GLU A 1 530 ? -20.094 -30.203 16.75 1 89.56 530 GLU A N 1
ATOM 4227 C CA . GLU A 1 530 ? -21.359 -29.547 16.422 1 89.56 530 GLU A CA 1
ATOM 4228 C C . GLU A 1 530 ? -22.516 -30.531 16.484 1 89.56 530 GLU A C 1
ATOM 4230 O O . GLU A 1 530 ? -23.562 -30.234 17.062 1 89.56 530 GLU A O 1
ATOM 4235 N N . SER A 1 531 ? -22.375 -31.625 15.836 1 88.62 531 SER A N 1
ATOM 4236 C CA . SER A 1 531 ? -23.359 -32.688 15.883 1 88.62 531 SER A CA 1
ATOM 4237 C C . SER A 1 531 ? -22.75 -33.969 16.422 1 88.62 531 SER A C 1
ATOM 4239 O O . SER A 1 531 ? -21.562 -34.219 16.234 1 88.62 531 SER A O 1
ATOM 4241 N N . HIS A 1 532 ? -23.594 -34.688 17.125 1 92.06 532 HIS A N 1
ATOM 4242 C CA . HIS A 1 532 ? -23.141 -35.906 17.812 1 92.06 532 HIS A CA 1
ATOM 4243 C C . HIS A 1 532 ? -24.234 -36.969 17.844 1 92.06 532 HIS A C 1
ATOM 4245 O O . HIS A 1 532 ? -25.359 -36.688 18.25 1 92.06 532 HIS A O 1
ATOM 4251 N N . THR A 1 533 ? -23.875 -38.094 17.344 1 92.06 533 THR A N 1
ATOM 4252 C CA . THR A 1 533 ? -24.797 -39.25 17.422 1 92.06 533 THR A CA 1
ATOM 4253 C C . THR A 1 533 ? -24.094 -40.469 18 1 92.06 533 THR A C 1
ATOM 4255 O O . THR A 1 533 ? -22.938 -40.719 17.672 1 92.06 533 THR A O 1
ATOM 4258 N N . ASN A 1 534 ? -24.609 -41 18.891 1 91.56 534 ASN A N 1
ATOM 4259 C CA . ASN A 1 534 ? -24.188 -42.25 19.531 1 91.56 534 ASN A CA 1
ATOM 4260 C C . ASN A 1 534 ? -25.375 -43.031 20.062 1 91.56 534 ASN A C 1
ATOM 4262 O O . ASN A 1 534 ? -26.016 -42.625 21.031 1 91.56 534 ASN A O 1
ATOM 4266 N N . PRO A 1 535 ? -25.594 -44.219 19.5 1 87.25 535 PRO A N 1
ATOM 4267 C CA . PRO A 1 535 ? -26.766 -44.969 19.922 1 87.25 535 PRO A CA 1
ATOM 4268 C C . PRO A 1 535 ? -26.688 -45.438 21.375 1 87.25 535 PRO A C 1
ATOM 4270 O O . PRO A 1 535 ? -27.719 -45.75 21.984 1 87.25 535 PRO A O 1
ATOM 4273 N N . LYS A 1 536 ? -25.578 -45.438 21.953 1 89.31 536 LYS A N 1
ATOM 4274 C CA . LYS A 1 536 ? -25.422 -45.938 23.312 1 89.31 536 LYS A CA 1
ATOM 4275 C C . LYS A 1 536 ? -25.641 -44.812 24.328 1 89.31 536 LYS A C 1
ATOM 4277 O O . LYS A 1 536 ? -25.75 -45.094 25.531 1 89.31 536 LYS A O 1
ATOM 4282 N N . LEU A 1 537 ? -25.672 -43.594 23.906 1 90.06 537 LEU A N 1
ATOM 4283 C CA . LEU A 1 537 ? -25.781 -42.469 24.812 1 90.06 537 LEU A CA 1
ATOM 4284 C C . LEU A 1 537 ? -27.141 -41.781 24.656 1 90.06 537 LEU A C 1
ATOM 4286 O O . LEU A 1 537 ? -27.641 -41.656 23.531 1 90.06 537 LEU A O 1
ATOM 4290 N N . PRO A 1 538 ? -27.703 -41.281 25.719 1 86.81 538 PRO A N 1
ATOM 4291 C CA . PRO A 1 538 ? -28.969 -40.562 25.641 1 86.81 538 PRO A CA 1
ATOM 4292 C C . PRO A 1 538 ? -28.844 -39.188 25 1 86.81 538 PRO A C 1
ATOM 4294 O O . PRO A 1 538 ? -27.844 -38.5 25.234 1 86.81 538 PRO A O 1
ATOM 4297 N N . PRO A 1 539 ? -29.906 -38.906 24.219 1 83.44 539 PRO A N 1
ATOM 4298 C CA . PRO A 1 539 ? -29.875 -37.594 23.609 1 83.44 539 PRO A CA 1
ATOM 4299 C C . PRO A 1 539 ? -30.094 -36.469 24.625 1 83.44 539 PRO A C 1
ATOM 4301 O O . PRO A 1 539 ? -30.766 -36.688 25.641 1 83.44 539 PRO A O 1
ATOM 4304 N N . ALA A 1 540 ? -29.391 -35.5 24.531 1 75.31 540 ALA A N 1
ATOM 4305 C CA . ALA A 1 540 ? -29.562 -34.344 25.391 1 75.31 540 ALA A CA 1
ATOM 4306 C C . ALA A 1 540 ? -30.406 -33.281 24.719 1 75.31 540 ALA A C 1
ATOM 4308 O O . ALA A 1 540 ? -30.531 -33.25 23.484 1 75.31 540 ALA A O 1
ATOM 4309 N N . GLU A 1 541 ? -31.281 -32.5 25.422 1 64.62 541 GLU A N 1
ATOM 4310 C CA . GLU A 1 541 ? -32.062 -31.406 24.859 1 64.62 541 GLU A CA 1
ATOM 4311 C C . GLU A 1 541 ? -31.188 -30.25 24.391 1 64.62 541 GLU A C 1
ATOM 4313 O O . GLU A 1 541 ? -30.281 -29.812 25.125 1 64.62 541 GLU A O 1
ATOM 4318 N N . PRO A 1 542 ? -31.516 -29.875 23.094 1 59.06 542 PRO A N 1
ATOM 4319 C CA . PRO A 1 542 ? -30.812 -28.719 22.531 1 59.06 542 PRO A CA 1
ATOM 4320 C C . PRO A 1 542 ? -31.219 -27.406 23.203 1 59.06 542 PRO A C 1
ATOM 4322 O O . PRO A 1 542 ? -32.281 -27.312 23.797 1 59.06 542 PRO A O 1
ATOM 4325 N N . GLY A 1 543 ? -30.422 -26.516 23.703 1 58.97 543 GLY A N 1
ATOM 4326 C CA . GLY A 1 543 ? -30.797 -25.188 24.156 1 58.97 543 GLY A CA 1
ATOM 4327 C C . GLY A 1 543 ? -30.469 -24.938 25.625 1 58.97 543 GLY A C 1
ATOM 4328 O O . GLY A 1 543 ? -30.859 -23.906 26.188 1 58.97 543 GLY A O 1
ATOM 4329 N N . GLN A 1 544 ? -29.953 -25.922 26.141 1 62.03 544 GLN A N 1
ATOM 4330 C CA . GLN A 1 544 ? -29.609 -25.719 27.547 1 62.03 544 GLN A CA 1
ATOM 4331 C C . GLN A 1 544 ? -28.562 -24.641 27.719 1 62.03 544 GLN A C 1
ATOM 4333 O O . GLN A 1 544 ? -28.516 -23.969 28.75 1 62.03 544 GLN A O 1
ATOM 4338 N N . TYR A 1 545 ? -27.938 -24.359 26.594 1 71.12 545 TYR A N 1
ATOM 4339 C CA . TYR A 1 545 ? -26.891 -23.344 26.766 1 71.12 545 TYR A CA 1
ATOM 4340 C C . TYR A 1 545 ? -27.141 -22.156 25.844 1 71.12 545 TYR A C 1
ATOM 4342 O O . TYR A 1 545 ? -27.516 -22.344 24.672 1 71.12 545 TYR A O 1
ATOM 4350 N N . LYS A 1 546 ? -27.156 -20.969 26.5 1 77.44 546 LYS A N 1
ATOM 4351 C CA . LYS A 1 546 ? -27.391 -19.734 25.75 1 77.44 546 LYS A CA 1
ATOM 4352 C C . LYS A 1 546 ? -26.062 -19.047 25.422 1 77.44 546 LYS A C 1
ATOM 4354 O O . LYS A 1 546 ? -25.109 -19.125 26.188 1 77.44 546 LYS A O 1
ATOM 4359 N N . SER A 1 547 ? -26.047 -18.531 24.203 1 81.75 547 SER A N 1
ATOM 4360 C CA . SER A 1 547 ? -24.875 -17.734 23.828 1 81.75 547 SER A CA 1
ATOM 4361 C C . SER A 1 547 ? -25 -16.297 24.297 1 81.75 547 SER A C 1
ATOM 4363 O O . SER A 1 547 ? -26.094 -15.805 24.531 1 81.75 547 SER A O 1
ATOM 4365 N N . GLN A 1 548 ? -23.906 -15.703 24.531 1 86 548 GLN A N 1
ATOM 4366 C CA . GLN A 1 548 ? -23.859 -14.312 25 1 86 548 GLN A CA 1
ATOM 4367 C C . GLN A 1 548 ? -23.859 -13.344 23.812 1 86 548 GLN A C 1
ATOM 4369 O O . GLN A 1 548 ? -23.156 -13.562 22.828 1 86 548 GLN A O 1
ATOM 4374 N N . PHE A 1 549 ? -24.578 -12.234 23.969 1 91.94 549 PHE A N 1
ATOM 4375 C CA . PHE A 1 549 ? -24.766 -11.266 22.906 1 91.94 549 PHE A CA 1
ATOM 4376 C C . PHE A 1 549 ? -23.422 -10.688 22.453 1 91.94 549 PHE A C 1
ATOM 4378 O O . PHE A 1 549 ? -23.141 -10.633 21.266 1 91.94 549 PHE A O 1
ATOM 4385 N N . LEU A 1 550 ? -22.609 -10.273 23.438 1 92.75 550 LEU A N 1
ATOM 4386 C CA . LEU A 1 550 ? -21.375 -9.586 23.094 1 92.75 550 LEU A CA 1
ATOM 4387 C C . LEU A 1 550 ? -20.438 -10.523 22.344 1 92.75 550 LEU A C 1
ATOM 4389 O O . LEU A 1 550 ? -19.703 -10.078 21.438 1 92.75 550 LEU A O 1
ATOM 4393 N N . GLN A 1 551 ? -20.469 -11.766 22.609 1 87.12 551 GLN A N 1
ATOM 4394 C CA . GLN A 1 551 ? -19.641 -12.734 21.891 1 87.12 551 GLN A CA 1
ATOM 4395 C C . GLN A 1 551 ? -20.141 -12.945 20.469 1 87.12 551 GLN A C 1
ATOM 4397 O O . GLN A 1 551 ? -19.344 -13 19.531 1 87.12 551 GLN A O 1
ATOM 4402 N N . ASP A 1 552 ? -21.469 -13.07 20.422 1 91.69 552 ASP A N 1
ATOM 4403 C CA . ASP A 1 552 ? -22.047 -13.227 19.094 1 91.69 552 ASP A CA 1
ATOM 4404 C C . ASP A 1 552 ? -21.812 -11.992 18.234 1 91.69 552 ASP A C 1
ATOM 4406 O O . ASP A 1 552 ? -21.531 -12.109 17.031 1 91.69 552 ASP A O 1
ATOM 4410 N N . PHE A 1 553 ? -21.953 -10.828 18.938 1 95.06 553 PHE A N 1
ATOM 4411 C CA . PHE A 1 553 ? -21.734 -9.555 18.25 1 95.06 553 PHE A CA 1
ATOM 4412 C C . PHE A 1 553 ? -20.312 -9.477 17.703 1 95.06 553 PHE A C 1
ATOM 4414 O O . PHE A 1 553 ? -20.109 -9.156 16.531 1 95.06 553 PHE A O 1
ATOM 4421 N N . ILE A 1 554 ? -19.312 -9.742 18.469 1 93.38 554 ILE A N 1
ATOM 4422 C CA . ILE A 1 554 ? -17.906 -9.672 18.078 1 93.38 554 ILE A CA 1
ATOM 4423 C C . ILE A 1 554 ? -17.609 -10.703 16.984 1 93.38 554 ILE A C 1
ATOM 4425 O O . ILE A 1 554 ? -16.953 -10.391 15.992 1 93.38 554 ILE A O 1
ATOM 4429 N N . HIS A 1 555 ? -18.141 -11.883 17.141 1 89.25 555 HIS A N 1
ATOM 4430 C CA . HIS A 1 555 ? -17.906 -12.93 16.156 1 89.25 555 HIS A CA 1
ATOM 4431 C C . HIS A 1 555 ? -18.453 -12.531 14.781 1 89.25 555 HIS A C 1
ATOM 4433 O O . HIS A 1 555 ? -17.766 -12.672 13.773 1 89.25 555 HIS A O 1
ATOM 4439 N N . LEU A 1 556 ? -19.641 -12.078 14.852 1 93.62 556 LEU A N 1
ATOM 4440 C CA . LEU A 1 556 ? -20.266 -11.719 13.594 1 93.62 556 LEU A CA 1
ATOM 4441 C C . LEU A 1 556 ? -19.5 -10.594 12.906 1 93.62 556 LEU A C 1
ATOM 4443 O O . LEU A 1 556 ? -19.297 -10.617 11.688 1 93.62 556 LEU A O 1
ATOM 4447 N N . ASN A 1 557 ? -19.094 -9.594 13.625 1 95.19 557 ASN A N 1
ATOM 4448 C CA . ASN A 1 557 ? -18.344 -8.484 13.055 1 95.19 557 ASN A CA 1
ATOM 4449 C C . ASN A 1 557 ? -17.016 -8.953 12.461 1 95.19 557 ASN A C 1
ATOM 4451 O O . ASN A 1 557 ? -16.609 -8.516 11.383 1 95.19 557 ASN A O 1
ATOM 4455 N N . VAL A 1 558 ? -16.328 -9.844 13.109 1 90.12 558 VAL A N 1
ATOM 4456 C CA . VAL A 1 558 ? -15.07 -10.375 12.609 1 90.12 558 VAL A CA 1
ATOM 4457 C C . VAL A 1 558 ? -15.312 -11.219 11.367 1 90.12 558 VAL A C 1
ATOM 4459 O O . VAL A 1 558 ? -14.547 -11.156 10.398 1 90.12 558 VAL A O 1
ATOM 4462 N N . ALA A 1 559 ? -16.344 -12.008 11.445 1 87.62 559 ALA A N 1
ATOM 4463 C CA . ALA A 1 559 ? -16.703 -12.805 10.273 1 87.62 559 ALA A CA 1
ATOM 4464 C C . ALA A 1 559 ? -17 -11.914 9.07 1 87.62 559 ALA A C 1
ATOM 4466 O O . ALA A 1 559 ? -16.594 -12.227 7.945 1 87.62 559 ALA A O 1
ATOM 4467 N N . MET A 1 560 ? -17.703 -10.844 9.344 1 92.38 560 MET A N 1
ATOM 4468 C CA . MET A 1 560 ? -18 -9.883 8.281 1 92.38 560 MET A CA 1
ATOM 4469 C C . MET A 1 560 ? -16.719 -9.289 7.703 1 92.38 560 MET A C 1
ATOM 4471 O O . MET A 1 560 ? -16.578 -9.188 6.484 1 92.38 560 MET A O 1
ATOM 4475 N N . MET A 1 561 ? -15.852 -8.93 8.547 1 89.56 561 MET A N 1
ATOM 4476 C CA . MET A 1 561 ? -14.586 -8.336 8.125 1 89.56 561 MET A CA 1
ATOM 4477 C C . MET A 1 561 ? -13.766 -9.328 7.301 1 89.56 561 MET A C 1
ATOM 4479 O O . MET A 1 561 ? -13.219 -8.969 6.258 1 89.56 561 MET A O 1
ATOM 4483 N N . THR A 1 562 ? -13.695 -10.531 7.707 1 81 562 THR A N 1
ATOM 4484 C CA . THR A 1 562 ? -12.93 -11.57 7.023 1 81 562 THR A CA 1
ATOM 4485 C C . THR A 1 562 ? -13.516 -11.859 5.645 1 81 562 THR A C 1
ATOM 4487 O O . THR A 1 562 ? -12.781 -11.977 4.664 1 81 562 THR A O 1
ATOM 4490 N N . SER A 1 563 ? -14.789 -11.93 5.656 1 82.88 563 SER A N 1
ATOM 4491 C CA . SER A 1 563 ? -15.461 -12.195 4.387 1 82.88 563 SER A CA 1
ATOM 4492 C C . SER A 1 563 ? -15.297 -11.023 3.424 1 82.88 563 SER A C 1
ATOM 4494 O O . SER A 1 563 ? -15.133 -11.219 2.219 1 82.88 563 SER A O 1
ATOM 4496 N N . ASN A 1 564 ? -15.398 -9.883 3.969 1 85.31 564 ASN A N 1
ATOM 4497 C CA . ASN A 1 564 ? -15.227 -8.695 3.15 1 85.31 564 ASN A CA 1
ATOM 4498 C C . ASN A 1 564 ? -13.828 -8.625 2.547 1 85.31 564 ASN A C 1
ATOM 4500 O O . ASN A 1 564 ? -13.664 -8.234 1.389 1 85.31 564 ASN A O 1
ATOM 4504 N N . ASN A 1 565 ? -12.836 -9.008 3.287 1 76.88 565 ASN A N 1
ATOM 4505 C CA . ASN A 1 565 ? -11.445 -8.984 2.83 1 76.88 565 ASN A CA 1
ATOM 4506 C C . ASN A 1 565 ? -11.188 -10.062 1.786 1 76.88 565 ASN A C 1
ATOM 4508 O O . ASN A 1 565 ? -10.242 -9.961 1.002 1 76.88 565 ASN A O 1
ATOM 4512 N N . ALA A 1 566 ? -12.016 -11.031 1.761 1 71.5 566 ALA A N 1
ATOM 4513 C CA . ALA A 1 566 ? -11.82 -12.164 0.857 1 71.5 566 ALA A CA 1
ATOM 4514 C C . ALA A 1 566 ? -12.422 -11.883 -0.516 1 71.5 566 ALA A C 1
ATOM 4516 O O . ALA A 1 566 ? -12.227 -12.648 -1.46 1 71.5 566 ALA A O 1
ATOM 4517 N N . LEU A 1 567 ? -13.133 -10.727 -0.625 1 75.81 567 LEU A N 1
ATOM 4518 C CA . LEU A 1 567 ? -13.742 -10.391 -1.909 1 75.81 567 LEU A CA 1
ATOM 4519 C C . LEU A 1 567 ? -12.711 -9.789 -2.855 1 75.81 567 LEU A C 1
ATOM 4521 O O . LEU A 1 567 ? -12.734 -8.586 -3.127 1 75.81 567 LEU A O 1
ATOM 4525 N N . VAL A 1 568 ? -11.797 -10.617 -3.414 1 72.31 568 VAL A N 1
ATOM 4526 C CA . VAL A 1 568 ? -10.766 -10.203 -4.355 1 72.31 568 VAL A CA 1
ATOM 4527 C C . VAL A 1 568 ? -11.172 -10.594 -5.773 1 72.31 568 VAL A C 1
ATOM 4529 O O . VAL A 1 568 ? -11.891 -11.57 -5.973 1 72.31 568 VAL A O 1
ATOM 4532 N N . PRO A 1 569 ? -10.766 -9.727 -6.719 1 69.81 569 PRO A N 1
ATOM 4533 C CA . PRO A 1 569 ? -11.102 -10.062 -8.102 1 69.81 569 PRO A CA 1
ATOM 4534 C C . PRO A 1 569 ? -10.594 -11.445 -8.516 1 69.81 569 PRO A C 1
ATOM 4536 O O . PRO A 1 569 ? -9.5 -11.844 -8.117 1 69.81 569 PRO A O 1
ATOM 4539 N N . ASP A 1 570 ? -11.516 -12.219 -9.031 1 63.44 570 ASP A N 1
ATOM 4540 C CA . ASP A 1 570 ? -11.117 -13.508 -9.586 1 63.44 570 ASP A CA 1
ATOM 4541 C C . ASP A 1 570 ? -10.32 -13.336 -10.875 1 63.44 570 ASP A C 1
ATOM 4543 O O . ASP A 1 570 ? -10.844 -12.844 -11.875 1 63.44 570 ASP A O 1
ATOM 4547 N N . PRO A 1 571 ? -9.062 -13.648 -10.82 1 60.06 571 PRO A N 1
ATOM 4548 C CA . PRO A 1 571 ? -8.25 -13.477 -12.023 1 60.06 571 PRO A CA 1
ATOM 4549 C C . PRO A 1 571 ? -8.758 -14.312 -13.195 1 60.06 571 PRO A C 1
ATOM 4551 O O . PRO A 1 571 ? -8.477 -13.992 -14.352 1 60.06 571 PRO A O 1
ATOM 4554 N N . ASP A 1 572 ? -9.617 -15.352 -12.891 1 59.44 572 ASP A N 1
ATOM 4555 C CA . ASP A 1 572 ? -10.039 -16.281 -13.93 1 59.44 572 ASP A CA 1
ATOM 4556 C C . ASP A 1 572 ? -11.359 -15.844 -14.555 1 59.44 572 ASP A C 1
ATOM 4558 O O . ASP A 1 572 ? -11.781 -16.391 -15.578 1 59.44 572 ASP A O 1
ATOM 4562 N N . LYS A 1 573 ? -11.984 -14.836 -13.852 1 58.06 573 LYS A N 1
ATOM 4563 C CA . LYS A 1 573 ? -13.281 -14.398 -14.367 1 58.06 573 LYS A CA 1
ATOM 4564 C C . LYS A 1 573 ? -13.25 -12.93 -14.773 1 58.06 573 LYS A C 1
ATOM 4566 O O . LYS A 1 573 ? -12.766 -12.086 -14.023 1 58.06 573 LYS A O 1
ATOM 4571 N N . GLN A 1 574 ? -13.531 -12.805 -16 1 61.28 574 GLN A N 1
ATOM 4572 C CA . GLN A 1 574 ? -13.672 -11.422 -16.453 1 61.28 574 GLN A CA 1
ATOM 4573 C C . GLN A 1 574 ? -14.984 -10.82 -15.961 1 61.28 574 GLN A C 1
ATOM 4575 O O . GLN A 1 574 ? -16.062 -11.359 -16.234 1 61.28 574 GLN A O 1
ATOM 4580 N N . ASP A 1 575 ? -14.898 -9.883 -15.016 1 71 575 ASP A N 1
ATOM 4581 C CA . ASP A 1 575 ? -16.078 -9.148 -14.562 1 71 575 ASP A CA 1
ATOM 4582 C C . ASP A 1 575 ? -16.25 -7.859 -15.359 1 71 575 ASP A C 1
ATOM 4584 O O . ASP A 1 575 ? -15.586 -6.859 -15.094 1 71 575 ASP A O 1
ATOM 4588 N N . ASP A 1 576 ? -17.219 -7.852 -16.234 1 75.31 576 ASP A N 1
ATOM 4589 C CA . ASP A 1 576 ? -17.453 -6.719 -17.125 1 75.31 576 ASP A CA 1
ATOM 4590 C C . ASP A 1 576 ? -18.109 -5.559 -16.375 1 75.31 576 ASP A C 1
ATOM 4592 O O . ASP A 1 576 ? -18.141 -4.43 -16.875 1 75.31 576 ASP A O 1
ATOM 4596 N N . LEU A 1 577 ? -18.594 -5.859 -15.211 1 84.31 577 LEU A N 1
ATOM 4597 C CA . LEU A 1 577 ? -19.281 -4.812 -14.469 1 84.31 577 LEU A CA 1
ATOM 4598 C C . LEU A 1 577 ? -18.312 -4.07 -13.547 1 84.31 577 LEU A C 1
ATOM 4600 O O . LEU A 1 577 ? -18.625 -2.975 -13.07 1 84.31 577 LEU A O 1
ATOM 4604 N N . ALA A 1 578 ? -17.219 -4.699 -13.32 1 87.38 578 ALA A N 1
ATOM 4605 C CA . ALA A 1 578 ? -16.234 -4.102 -12.414 1 87.38 578 ALA A CA 1
ATOM 4606 C C . ALA A 1 578 ? -15.586 -2.871 -13.031 1 87.38 578 ALA A C 1
ATOM 4608 O O . ALA A 1 578 ? -15.602 -2.701 -14.25 1 87.38 578 ALA A O 1
ATOM 4609 N N . SER A 1 579 ? -15.281 -1.913 -12.188 1 92.19 579 SER A N 1
ATOM 4610 C CA . SER A 1 579 ? -14.594 -0.697 -12.625 1 92.19 579 SER A CA 1
ATOM 4611 C C . SER A 1 579 ? -13.406 -0.381 -11.719 1 92.19 579 SER A C 1
ATOM 4613 O O . SER A 1 579 ? -13.312 -0.902 -10.609 1 92.19 579 SER A O 1
ATOM 4615 N N . GLN A 1 580 ? -12.523 0.484 -12.25 1 91.38 580 GLN A N 1
ATOM 4616 C CA . GLN A 1 580 ? -11.352 0.913 -11.492 1 91.38 580 GLN A CA 1
ATOM 4617 C C . GLN A 1 580 ? -11.523 2.33 -10.961 1 91.38 580 GLN A C 1
ATOM 4619 O O . GLN A 1 580 ? -12.281 3.123 -11.523 1 91.38 580 GLN A O 1
ATOM 4624 N N . TRP A 1 581 ? -10.727 2.641 -9.969 1 93.44 581 TRP A N 1
ATOM 4625 C CA . TRP A 1 581 ? -10.859 3.9 -9.242 1 93.44 581 TRP A CA 1
ATOM 4626 C C . TRP A 1 581 ? -10.633 5.09 -10.172 1 93.44 581 TRP A C 1
ATOM 4628 O O . TRP A 1 581 ? -11.289 6.125 -10.039 1 93.44 581 TRP A O 1
ATOM 4638 N N . TRP A 1 582 ? -9.727 5.02 -11.125 1 94 582 TRP A N 1
ATOM 4639 C CA . TRP A 1 582 ? -9.367 6.168 -11.945 1 94 582 TRP A CA 1
ATOM 4640 C C . TRP A 1 582 ? -10.461 6.477 -12.961 1 94 582 TRP A C 1
ATOM 4642 O O . TRP A 1 582 ? -10.516 7.582 -13.508 1 94 582 TRP A O 1
ATOM 4652 N N . GLN A 1 583 ? -11.406 5.57 -13.156 1 95.69 583 GLN A N 1
ATOM 4653 C CA . GLN A 1 583 ? -12.453 5.711 -14.164 1 95.69 583 GLN A CA 1
ATOM 4654 C C . GLN A 1 583 ? -13.617 6.547 -13.633 1 95.69 583 GLN A C 1
ATOM 4656 O O . GLN A 1 583 ? -14.375 7.133 -14.406 1 95.69 583 GLN A O 1
ATOM 4661 N N . TRP A 1 584 ? -13.797 6.668 -12.398 1 96.69 584 TRP A N 1
ATOM 4662 C CA . TRP A 1 584 ? -15.023 7.188 -11.797 1 96.69 584 TRP A CA 1
ATOM 4663 C C . TRP A 1 584 ? -15.086 8.703 -11.93 1 96.69 584 TRP A C 1
ATOM 4665 O O . TRP A 1 584 ? -16.078 9.25 -12.445 1 96.69 584 TRP A O 1
ATOM 4675 N N . PRO A 1 585 ? -13.961 9.414 -11.578 1 96.62 585 PRO A N 1
ATOM 4676 C CA . PRO A 1 585 ? -14.07 10.867 -11.617 1 96.62 585 PRO A CA 1
ATOM 4677 C C . PRO A 1 585 ? -14.242 11.414 -13.031 1 96.62 585 PRO A C 1
ATOM 4679 O O . PRO A 1 585 ? -14.797 12.5 -13.219 1 96.62 585 PRO A O 1
ATOM 4682 N N . ILE A 1 586 ? -13.867 10.664 -14.008 1 95.88 586 ILE A N 1
ATOM 4683 C CA . ILE A 1 586 ? -13.898 11.172 -15.375 1 95.88 586 ILE A CA 1
ATOM 4684 C C . ILE A 1 586 ? -15.047 10.516 -16.141 1 95.88 586 ILE A C 1
ATOM 4686 O O . ILE A 1 586 ? -15.164 10.68 -17.359 1 95.88 586 ILE A O 1
ATOM 4690 N N . LEU A 1 587 ? -15.891 9.828 -15.406 1 96.5 587 LEU A N 1
ATOM 4691 C CA . LEU A 1 587 ? -17.047 9.188 -16.016 1 96.5 587 LEU A CA 1
ATOM 4692 C C . LEU A 1 587 ? -16.641 8.336 -17.219 1 96.5 587 LEU A C 1
ATOM 4694 O O . LEU A 1 587 ? -17.203 8.461 -18.312 1 96.5 587 LEU A O 1
ATOM 4698 N N . HIS A 1 588 ? -15.656 7.496 -17.016 1 94.94 588 HIS A N 1
ATOM 4699 C CA . HIS A 1 588 ? -15.078 6.676 -18.062 1 94.94 588 HIS A CA 1
ATOM 4700 C C . HIS A 1 588 ? -15.977 5.496 -18.406 1 94.94 588 HIS A C 1
ATOM 4702 O O . HIS A 1 588 ? -16.031 5.059 -19.562 1 94.94 588 HIS A O 1
ATOM 4708 N N . VAL A 1 589 ? -16.688 4.988 -17.406 1 94.56 589 VAL A N 1
ATOM 4709 C CA . VAL A 1 589 ? -17.5 3.801 -17.625 1 94.56 589 VAL A CA 1
ATOM 4710 C C . VAL A 1 589 ? -18.812 3.924 -16.859 1 94.56 589 VAL A C 1
ATOM 4712 O O . VAL A 1 589 ? -18.922 4.711 -15.914 1 94.56 589 VAL A O 1
ATOM 4715 N N . GLY A 1 590 ? -19.828 3.242 -17.391 1 94.5 590 GLY A N 1
ATOM 4716 C CA . GLY A 1 590 ? -21.094 3.039 -16.703 1 94.5 590 GLY A CA 1
ATOM 4717 C C . GLY A 1 590 ? -21.344 1.59 -16.328 1 94.5 590 GLY A C 1
ATOM 4718 O O . GLY A 1 590 ? -20.422 0.771 -16.344 1 94.5 590 GLY A O 1
ATOM 4719 N N . LEU A 1 591 ? -22.547 1.36 -15.82 1 95.06 591 LEU A N 1
ATOM 4720 C CA . LEU A 1 591 ? -22.859 0.001 -15.391 1 95.06 591 LEU A CA 1
ATOM 4721 C C . LEU A 1 591 ? -24.266 -0.406 -15.836 1 95.06 591 LEU A C 1
ATOM 4723 O O . LEU A 1 591 ? -25.234 0.305 -15.562 1 95.06 591 LEU A O 1
ATOM 4727 N N . ARG A 1 592 ? -24.312 -1.544 -16.609 1 95.06 592 ARG A N 1
ATOM 4728 C CA . ARG A 1 592 ? -25.609 -2.123 -16.969 1 95.06 592 ARG A CA 1
ATOM 4729 C C . ARG A 1 592 ? -26.25 -2.814 -15.766 1 95.06 592 ARG A C 1
ATOM 4731 O O . ARG A 1 592 ? -25.656 -3.721 -15.172 1 95.06 592 ARG A O 1
ATOM 4738 N N . MET A 1 593 ? -27.469 -2.455 -15.469 1 94.94 593 MET A N 1
ATOM 4739 C CA . MET A 1 593 ? -28.078 -2.945 -14.234 1 94.94 593 MET A CA 1
ATOM 4740 C C . MET A 1 593 ? -28.969 -4.152 -14.516 1 94.94 593 MET A C 1
ATOM 4742 O O . MET A 1 593 ? -29.438 -4.805 -13.586 1 94.94 593 MET A O 1
ATOM 4746 N N . CYS A 1 594 ? -29.234 -4.422 -15.773 1 94 594 CYS A N 1
ATOM 4747 C CA . CYS A 1 594 ? -30.094 -5.535 -16.141 1 94 594 CYS A CA 1
ATOM 4748 C C . CYS A 1 594 ? -29.812 -6 -17.562 1 94 594 CYS A C 1
ATOM 4750 O O . CYS A 1 594 ? -28.812 -5.594 -18.172 1 94 594 CYS A O 1
ATOM 4752 N N . SER A 1 595 ? -30.609 -6.918 -18.031 1 92.44 595 SER A N 1
ATOM 4753 C CA . SER A 1 595 ? -30.469 -7.457 -19.375 1 92.44 595 SER A CA 1
ATOM 4754 C C . SER A 1 595 ? -30.75 -6.398 -20.438 1 92.44 595 SER A C 1
ATOM 4756 O O . SER A 1 595 ? -31.578 -5.508 -20.219 1 92.44 595 SER A O 1
ATOM 4758 N N . TRP A 1 596 ? -30.172 -6.523 -21.531 1 93.06 596 TRP A N 1
ATOM 4759 C CA . TRP A 1 596 ? -30.328 -5.57 -22.625 1 93.06 596 TRP A CA 1
ATOM 4760 C C . TRP A 1 596 ? -31.219 -6.137 -23.719 1 93.06 596 TRP A C 1
ATOM 4762 O O . TRP A 1 596 ? -31.141 -5.723 -24.875 1 93.06 596 TRP A O 1
ATOM 4772 N N . ASP A 1 597 ? -32.062 -7.004 -23.25 1 93 597 ASP A N 1
ATOM 4773 C CA . ASP A 1 597 ? -33.094 -7.551 -24.141 1 93 597 ASP A CA 1
ATOM 4774 C C . ASP A 1 597 ? -34.156 -6.508 -24.453 1 93 597 ASP A C 1
ATOM 4776 O O . ASP A 1 597 ? -34.5 -5.68 -23.609 1 93 597 ASP A O 1
ATOM 4780 N N . ASP A 1 598 ? -34.812 -6.586 -25.578 1 93.62 598 ASP A N 1
ATOM 4781 C CA . ASP A 1 598 ? -35.781 -5.59 -26.047 1 93.62 598 ASP A CA 1
ATOM 4782 C C . ASP A 1 598 ? -37.031 -5.582 -25.172 1 93.62 598 ASP A C 1
ATOM 4784 O O . ASP A 1 598 ? -37.688 -4.551 -25.047 1 93.62 598 ASP A O 1
ATOM 4788 N N . LYS A 1 599 ? -37.375 -6.617 -24.594 1 93.12 599 LYS A N 1
ATOM 4789 C CA . LYS A 1 599 ? -38.594 -6.723 -23.797 1 93.12 599 LYS A CA 1
ATOM 4790 C C . LYS A 1 599 ? -38.375 -6.203 -22.375 1 93.12 599 LYS A C 1
ATOM 4792 O O . LYS A 1 599 ? -39.312 -5.938 -21.656 1 93.12 599 LYS A O 1
ATOM 4797 N N . THR A 1 600 ? -37.156 -6.074 -21.984 1 94.81 600 THR A N 1
ATOM 4798 C CA . THR A 1 600 ? -36.812 -5.637 -20.641 1 94.81 600 THR A CA 1
ATOM 4799 C C . THR A 1 600 ? -36.562 -4.129 -20.609 1 94.81 600 THR A C 1
ATOM 4801 O O . THR A 1 600 ? -35.969 -3.566 -21.516 1 94.81 600 THR A O 1
ATOM 4804 N N . VAL A 1 601 ? -37.188 -3.475 -19.609 1 96.31 601 VAL A N 1
ATOM 4805 C CA . VAL A 1 601 ? -36.875 -2.07 -19.375 1 96.31 601 VAL A CA 1
ATOM 4806 C C . VAL A 1 601 ? -35.438 -1.944 -18.859 1 96.31 601 VAL A C 1
ATOM 4808 O O . VAL A 1 601 ? -35.094 -2.531 -17.828 1 96.31 601 VAL A O 1
ATOM 4811 N N . LYS A 1 602 ? -34.625 -1.142 -19.531 1 96.5 602 LYS A N 1
ATOM 4812 C CA . LYS A 1 602 ? -33.188 -1.11 -19.25 1 96.5 602 LYS A CA 1
ATOM 4813 C C . LYS A 1 602 ? -32.812 0.1 -18.406 1 96.5 602 LYS A C 1
ATOM 4815 O O . LYS A 1 602 ? -33.406 1.173 -18.547 1 96.5 602 LYS A O 1
ATOM 4820 N N . TYR A 1 603 ? -31.953 -0.056 -17.516 1 96.69 603 TYR A N 1
ATOM 4821 C CA . TYR A 1 603 ? -31.391 1.008 -16.688 1 96.69 603 TYR A CA 1
ATOM 4822 C C . TYR A 1 603 ? -29.875 1.005 -16.75 1 96.69 603 TYR A C 1
ATOM 4824 O O . TYR A 1 603 ? -29.25 -0.058 -16.781 1 96.69 603 TYR A O 1
ATOM 4832 N N . PHE A 1 604 ? -29.297 2.123 -16.828 1 96.62 604 PHE A N 1
ATOM 4833 C CA . PHE A 1 604 ? -27.844 2.301 -16.938 1 96.62 604 PHE A CA 1
ATOM 4834 C C . PHE A 1 604 ? -27.344 3.291 -15.898 1 96.62 604 PHE A C 1
ATOM 4836 O O . PHE A 1 604 ? -27.875 4.395 -15.773 1 96.62 604 PHE A O 1
ATOM 4843 N N . LEU A 1 605 ? -26.375 2.883 -15.125 1 96.81 605 LEU A N 1
ATOM 4844 C CA . LEU A 1 605 ? -25.797 3.75 -14.102 1 96.81 605 LEU A CA 1
ATOM 4845 C C . LEU A 1 605 ? -24.734 4.668 -14.703 1 96.81 605 LEU A C 1
ATOM 4847 O O . LEU A 1 605 ? -23.625 4.223 -15 1 96.81 605 LEU A O 1
ATOM 4851 N N . LEU A 1 606 ? -25.047 5.828 -14.883 1 97.25 606 LEU A N 1
ATOM 4852 C CA . LEU A 1 606 ? -24.188 6.871 -15.422 1 97.25 606 LEU A CA 1
ATOM 4853 C C . LEU A 1 606 ? -24.562 8.234 -14.859 1 97.25 606 LEU A C 1
ATOM 4855 O O . LEU A 1 606 ? -25.75 8.531 -14.672 1 97.25 606 LEU A O 1
ATOM 4859 N N . GLY A 1 607 ? -23.562 9.016 -14.562 1 97.62 607 GLY A N 1
ATOM 4860 C CA . GLY A 1 607 ? -23.828 10.305 -13.945 1 97.62 607 GLY A CA 1
ATOM 4861 C C . GLY A 1 607 ? -23.969 11.438 -14.945 1 97.62 607 GLY A C 1
ATOM 4862 O O . GLY A 1 607 ? -23.781 11.234 -16.141 1 97.62 607 GLY A O 1
ATOM 4863 N N . ASN A 1 608 ? -24.422 12.57 -14.469 1 98.44 608 ASN A N 1
ATOM 4864 C CA . ASN A 1 608 ? -24.469 13.805 -15.242 1 98.44 608 ASN A CA 1
ATOM 4865 C C . ASN A 1 608 ? -23.062 14.305 -15.586 1 98.44 608 ASN A C 1
ATOM 4867 O O . ASN A 1 608 ? -22.281 14.617 -14.695 1 98.44 608 ASN A O 1
ATOM 4871 N N . PRO A 1 609 ? -22.75 14.414 -16.891 1 97.88 609 PRO A N 1
ATOM 4872 C CA . PRO A 1 609 ? -21.391 14.742 -17.312 1 97.88 609 PRO A CA 1
ATOM 4873 C C . PRO A 1 609 ? -20.891 16.047 -16.688 1 97.88 609 PRO A C 1
ATOM 4875 O O . PRO A 1 609 ? -19.734 16.125 -16.25 1 97.88 609 PRO A O 1
ATOM 4878 N N . LEU A 1 610 ? -21.688 17.047 -16.641 1 98 610 LEU A N 1
ATOM 4879 C CA . LEU A 1 610 ? -21.219 18.312 -16.078 1 98 610 LEU A CA 1
ATOM 4880 C C . LEU A 1 610 ? -20.938 18.172 -14.586 1 98 610 LEU A C 1
ATOM 4882 O O . LEU A 1 610 ? -19.969 18.734 -14.086 1 98 610 LEU A O 1
ATOM 4886 N N . VAL A 1 611 ? -21.75 17.453 -13.867 1 98.38 611 VAL A N 1
ATOM 4887 C CA . VAL A 1 611 ? -21.562 17.281 -12.43 1 98.38 611 VAL A CA 1
ATOM 4888 C C . VAL A 1 611 ? -20.25 16.516 -12.18 1 98.38 611 VAL A C 1
ATOM 4890 O O . VAL A 1 611 ? -19.469 16.891 -11.32 1 98.38 611 VAL A O 1
ATOM 4893 N N . TYR A 1 612 ? -19.984 15.484 -12.977 1 98.12 612 TYR A N 1
ATOM 4894 C CA . TYR A 1 612 ? -18.781 14.688 -12.805 1 98.12 612 TYR A CA 1
ATOM 4895 C C . TYR A 1 612 ? -17.547 15.461 -13.25 1 98.12 612 TYR A C 1
ATOM 4897 O O . TYR A 1 612 ? -16.656 15.719 -12.438 1 98.12 612 TYR A O 1
ATOM 4905 N N . TRP A 1 613 ? -17.547 15.93 -14.469 1 98.12 613 TRP A N 1
ATOM 4906 C CA . TRP A 1 613 ? -16.375 16.594 -15.016 1 98.12 613 TRP A CA 1
ATOM 4907 C C . TRP A 1 613 ? -16.141 17.938 -14.32 1 98.12 613 TRP A C 1
ATOM 4909 O O . TRP A 1 613 ? -15 18.297 -14.016 1 98.12 613 TRP A O 1
ATOM 4919 N N . GLY A 1 614 ? -17.234 18.641 -14.102 1 98.19 614 GLY A N 1
ATOM 4920 C CA . GLY A 1 614 ? -17.125 19.922 -13.43 1 98.19 614 GLY A CA 1
ATOM 4921 C C . GLY A 1 614 ? -16.594 19.812 -12.008 1 98.19 614 GLY A C 1
ATOM 4922 O O . GLY A 1 614 ? -15.688 20.547 -11.617 1 98.19 614 GLY A O 1
ATOM 4923 N N . SER A 1 615 ? -17.156 18.938 -11.242 1 98.19 615 SER A N 1
ATOM 4924 C CA . SER A 1 615 ? -16.719 18.781 -9.859 1 98.19 615 SER A CA 1
ATOM 4925 C C . SER A 1 615 ? -15.305 18.234 -9.773 1 98.19 615 SER A C 1
ATOM 4927 O O . SER A 1 615 ? -14.539 18.594 -8.875 1 98.19 615 SER A O 1
ATOM 4929 N N . THR A 1 616 ? -14.891 17.328 -10.688 1 98.19 616 THR A N 1
ATOM 4930 C CA . THR A 1 616 ? -13.523 16.812 -10.727 1 98.19 616 THR A CA 1
ATOM 4931 C C . THR A 1 616 ? -12.547 17.938 -11.055 1 98.19 616 THR A C 1
ATOM 4933 O O . THR A 1 616 ? -11.508 18.078 -10.406 1 98.19 616 THR A O 1
ATOM 4936 N N . ALA A 1 617 ? -12.898 18.703 -12.062 1 98.31 617 ALA A N 1
ATOM 4937 C CA . ALA A 1 617 ? -12.062 19.859 -12.398 1 98.31 617 ALA A CA 1
ATOM 4938 C C . ALA A 1 617 ? -11.945 20.812 -11.219 1 98.31 617 ALA A C 1
ATOM 4940 O O . ALA A 1 617 ? -10.891 21.422 -11 1 98.31 617 ALA A O 1
ATOM 4941 N N . ALA A 1 618 ? -13.031 20.922 -10.523 1 98.56 618 ALA A N 1
ATOM 4942 C CA . ALA A 1 618 ? -13.062 21.812 -9.367 1 98.56 618 ALA A CA 1
ATOM 4943 C C . ALA A 1 618 ? -12.039 21.391 -8.32 1 98.56 618 ALA A C 1
ATOM 4945 O O . ALA A 1 618 ? -11.43 22.25 -7.664 1 98.56 618 ALA A O 1
ATOM 4946 N N . LEU A 1 619 ? -11.867 20.141 -8.141 1 98.19 619 LEU A N 1
ATOM 4947 C CA . LEU A 1 619 ? -10.859 19.656 -7.203 1 98.19 619 LEU A CA 1
ATOM 4948 C C . LEU A 1 619 ? -9.469 20.141 -7.613 1 98.19 619 LEU A C 1
ATOM 4950 O O . LEU A 1 619 ? -8.703 20.625 -6.777 1 98.19 619 LEU A O 1
ATOM 4954 N N . GLY A 1 620 ? -9.148 20.031 -8.945 1 97.94 620 GLY A N 1
ATOM 4955 C CA . GLY A 1 620 ? -7.879 20.531 -9.445 1 97.94 620 GLY A CA 1
ATOM 4956 C C . GLY A 1 620 ? -7.723 22.031 -9.289 1 97.94 620 GLY A C 1
ATOM 4957 O O . GLY A 1 620 ? -6.68 22.5 -8.844 1 97.94 620 GLY A O 1
ATOM 4958 N N . VAL A 1 621 ? -8.797 22.766 -9.586 1 98.38 621 VAL A N 1
ATOM 4959 C CA . VAL A 1 621 ? -8.773 24.234 -9.5 1 98.38 621 VAL A CA 1
ATOM 4960 C C . VAL A 1 621 ? -8.609 24.656 -8.047 1 98.38 621 VAL A C 1
ATOM 4962 O O . VAL A 1 621 ? -7.906 25.625 -7.754 1 98.38 621 VAL A O 1
ATOM 4965 N N . PHE A 1 622 ? -9.289 24 -7.156 1 98.31 622 PHE A N 1
ATOM 4966 C CA . PHE A 1 622 ? -9.141 24.312 -5.742 1 98.31 622 PHE A CA 1
ATOM 4967 C C . PHE A 1 622 ? -7.691 24.125 -5.297 1 98.31 622 PHE A C 1
ATOM 4969 O O . PHE A 1 622 ? -7.152 24.953 -4.555 1 98.31 622 PHE A O 1
ATOM 4976 N N . GLY A 1 623 ? -7.109 22.953 -5.75 1 97.88 623 GLY A N 1
ATOM 4977 C CA . GLY A 1 623 ? -5.695 22.766 -5.469 1 97.88 623 GLY A CA 1
ATOM 4978 C C . GLY A 1 623 ? -4.832 23.922 -5.949 1 97.88 623 GLY A C 1
ATOM 4979 O O . GLY A 1 623 ? -3.969 24.406 -5.219 1 97.88 623 GLY A O 1
ATOM 4980 N N . LEU A 1 624 ? -5.078 24.453 -7.094 1 97.75 624 LEU A N 1
ATOM 4981 C CA . LEU A 1 624 ? -4.34 25.562 -7.668 1 97.75 624 LEU A CA 1
ATOM 4982 C C . LEU A 1 624 ? -4.602 26.844 -6.883 1 97.75 624 LEU A C 1
ATOM 4984 O O . LEU A 1 624 ? -3.697 27.672 -6.715 1 97.75 624 LEU A O 1
ATOM 4988 N N . LEU A 1 625 ? -5.863 26.984 -6.438 1 97.12 625 LEU A N 1
ATOM 4989 C CA . LEU A 1 625 ? -6.238 28.141 -5.637 1 97.12 625 LEU A CA 1
ATOM 4990 C C . LEU A 1 625 ? -5.453 28.188 -4.332 1 97.12 625 LEU A C 1
ATOM 4992 O O . LEU A 1 625 ? -4.93 29.234 -3.947 1 97.12 625 LEU A O 1
ATOM 4996 N N . VAL A 1 626 ? -5.367 27.078 -3.66 1 96.25 626 VAL A N 1
ATOM 4997 C CA . VAL A 1 626 ? -4.641 27 -2.398 1 96.25 626 VAL A CA 1
ATOM 4998 C C . VAL A 1 626 ? -3.156 27.281 -2.635 1 96.25 626 VAL A C 1
ATOM 5000 O O . VAL A 1 626 ? -2.527 28.016 -1.868 1 96.25 626 VAL A O 1
ATOM 5003 N N . VAL A 1 627 ? -2.594 26.703 -3.73 1 95.81 627 VAL A N 1
ATOM 5004 C CA . VAL A 1 627 ? -1.196 26.953 -4.082 1 95.81 627 VAL A CA 1
ATOM 5005 C C . VAL A 1 627 ? -0.979 28.438 -4.352 1 95.81 627 VAL A C 1
ATOM 5007 O O . VAL A 1 627 ? 0.002 29.016 -3.883 1 95.81 627 VAL A O 1
ATOM 5010 N N . TRP A 1 628 ? -1.913 29.078 -5.027 1 95.69 628 TRP A N 1
ATOM 5011 C CA . TRP A 1 628 ? -1.832 30.5 -5.367 1 95.69 628 TRP A CA 1
ATOM 5012 C C . TRP A 1 628 ? -1.791 31.359 -4.105 1 95.69 628 TRP A C 1
ATOM 5014 O O . TRP A 1 628 ? -0.896 32.188 -3.943 1 95.69 628 TRP A O 1
ATOM 5024 N N . TYR A 1 629 ? -2.701 31.109 -3.166 1 95.38 629 TYR A N 1
ATOM 5025 C CA . TYR A 1 629 ? -2.766 31.906 -1.946 1 95.38 629 TYR A CA 1
ATOM 5026 C C . TYR A 1 629 ? -1.572 31.625 -1.043 1 95.38 629 TYR A C 1
ATOM 5028 O O . TYR A 1 629 ? -1.069 32.531 -0.366 1 95.38 629 TYR A O 1
ATOM 5036 N N . THR A 1 630 ? -1.073 30.375 -1.039 1 94.62 630 THR A N 1
ATOM 5037 C CA . THR A 1 630 ? 0.064 30 -0.202 1 94.62 630 THR A CA 1
ATOM 5038 C C . THR A 1 630 ? 1.343 30.672 -0.707 1 94.62 630 THR A C 1
ATOM 5040 O O . THR A 1 630 ? 2.135 31.188 0.085 1 94.62 630 THR A O 1
ATOM 5043 N N . LEU A 1 631 ? 1.561 30.719 -2.035 1 94 631 LEU A N 1
ATOM 5044 C CA . LEU A 1 631 ? 2.723 31.375 -2.625 1 94 631 LEU A CA 1
ATOM 5045 C C . LEU A 1 631 ? 2.688 32.875 -2.375 1 94 631 LEU A C 1
ATOM 5047 O O . LEU A 1 631 ? 3.709 33.469 -2.029 1 94 631 LEU A O 1
ATOM 5051 N N . ARG A 1 632 ? 1.511 33.469 -2.475 1 94.5 632 ARG A N 1
ATOM 5052 C CA . ARG A 1 632 ? 1.375 34.906 -2.252 1 94.5 632 ARG A CA 1
ATOM 5053 C C . ARG A 1 632 ? 1.534 35.25 -0.774 1 94.5 632 ARG A C 1
ATOM 5055 O O . ARG A 1 632 ? 2.117 36.281 -0.429 1 94.5 632 ARG A O 1
ATOM 5062 N N . TRP A 1 633 ? 0.958 34.344 0.032 1 93.06 633 TRP A N 1
ATOM 5063 C CA . TRP A 1 633 ? 1.141 34.531 1.467 1 93.06 633 TRP A CA 1
ATOM 5064 C C . TRP A 1 633 ? 2.619 34.5 1.839 1 93.06 633 TRP A C 1
ATOM 5066 O O . TRP A 1 633 ? 3.094 35.312 2.633 1 93.06 633 TRP A O 1
ATOM 5076 N N . GLN A 1 634 ? 3.404 33.562 1.233 1 92.38 634 GLN A N 1
ATOM 5077 C CA . GLN A 1 634 ? 4.832 33.438 1.506 1 92.38 634 GLN A CA 1
ATOM 5078 C C . GLN A 1 634 ? 5.602 34.656 1.026 1 92.38 634 GLN A C 1
ATOM 5080 O O . GLN A 1 634 ? 6.613 35.031 1.625 1 92.38 634 GLN A O 1
ATOM 5085 N N . ARG A 1 635 ? 5.016 35.406 0.061 1 92.5 635 ARG A N 1
ATOM 5086 C CA . ARG A 1 635 ? 5.645 36.594 -0.479 1 92.5 635 ARG A CA 1
ATOM 5087 C C . ARG A 1 635 ? 5.191 37.844 0.28 1 92.5 635 ARG A C 1
ATOM 5089 O O . ARG A 1 635 ? 5.582 38.969 -0.062 1 92.5 635 ARG A O 1
ATOM 5096 N N . GLY A 1 636 ? 4.305 37.719 1.298 1 90.12 636 GLY A N 1
ATOM 5097 C CA . GLY A 1 636 ? 3.951 38.812 2.191 1 90.12 636 GLY A CA 1
ATOM 5098 C C . GLY A 1 636 ? 2.678 39.531 1.783 1 90.12 636 GLY A C 1
ATOM 5099 O O . GLY A 1 636 ? 2.311 40.531 2.379 1 90.12 636 GLY A O 1
ATOM 5100 N N . TYR A 1 637 ? 1.974 38.969 0.726 1 90.94 637 TYR A N 1
ATOM 5101 C CA . TYR A 1 637 ? 0.708 39.562 0.335 1 90.94 637 TYR A CA 1
ATOM 5102 C C . TYR A 1 637 ? -0.377 39.281 1.366 1 90.94 637 TYR A C 1
ATOM 5104 O O . TYR A 1 637 ? -0.49 38.156 1.863 1 90.94 637 TYR A O 1
ATOM 5112 N N . LYS A 1 638 ? -1.092 40.219 1.826 1 88.62 638 LYS A N 1
ATOM 5113 C CA . LYS A 1 638 ? -2.176 40.062 2.791 1 88.62 638 LYS A CA 1
ATOM 5114 C C . LYS A 1 638 ? -3.537 40.219 2.119 1 88.62 638 LYS A C 1
ATOM 5116 O O . LYS A 1 638 ? -4.32 41.094 2.48 1 88.62 638 LYS A O 1
ATOM 5121 N N . GLU A 1 639 ? -3.779 39.312 1.244 1 88.62 639 GLU A N 1
ATOM 5122 C CA . GLU A 1 639 ? -4.984 39.375 0.424 1 88.62 639 GLU A CA 1
ATOM 5123 C C . GLU A 1 639 ? -6.195 38.812 1.175 1 88.62 639 GLU A C 1
ATOM 5125 O O . GLU A 1 639 ? -7.312 39.312 1.007 1 88.62 639 GLU A O 1
ATOM 5130 N N . LEU A 1 640 ? -6.043 37.875 2.09 1 91.62 640 LEU A N 1
ATOM 5131 C CA . LEU A 1 640 ? -7.16 37.188 2.738 1 91.62 640 LEU A CA 1
ATOM 5132 C C . LEU A 1 640 ? -7.254 37.594 4.211 1 91.62 640 LEU A C 1
ATOM 5134 O O . LEU A 1 640 ? -6.258 37.531 4.934 1 91.62 640 LEU A O 1
ATOM 5138 N N . GLY A 1 641 ? -8.453 38.125 4.57 1 91.5 641 GLY A N 1
ATOM 5139 C CA . GLY A 1 641 ? -8.727 38.312 5.988 1 91.5 641 GLY A CA 1
ATOM 5140 C C . GLY A 1 641 ? -9.039 37 6.699 1 91.5 641 GLY A C 1
ATOM 5141 O O . GLY A 1 641 ? -9.078 35.938 6.07 1 91.5 641 GLY A O 1
ATOM 5142 N N . GLN A 1 642 ? -9.203 37.031 7.977 1 92.62 642 GLN A N 1
ATOM 5143 C CA . GLN A 1 642 ? -9.469 35.844 8.758 1 92.62 642 GLN A CA 1
ATOM 5144 C C . GLN A 1 642 ? -10.773 35.156 8.32 1 92.62 642 GLN A C 1
ATOM 5146 O O . GLN A 1 642 ? -10.867 33.938 8.297 1 92.62 642 GLN A O 1
ATOM 5151 N N . ASP A 1 643 ? -11.75 35.969 7.992 1 92.88 643 ASP A N 1
ATOM 5152 C CA . ASP A 1 643 ? -13.031 35.438 7.535 1 92.88 643 ASP A CA 1
ATOM 5153 C C . ASP A 1 643 ? -12.859 34.656 6.227 1 92.88 643 ASP A C 1
ATOM 5155 O O . ASP A 1 643 ? -13.477 33.625 6.031 1 92.88 643 ASP A O 1
ATOM 5159 N N . GLY A 1 644 ? -12.047 35.25 5.359 1 93.81 644 GLY A N 1
ATOM 5160 C CA . GLY A 1 644 ? -11.758 34.594 4.105 1 93.81 644 GLY A CA 1
ATOM 5161 C C . GLY A 1 644 ? -11 33.281 4.289 1 93.81 644 GLY A C 1
ATOM 5162 O O . GLY A 1 644 ? -11.305 32.281 3.627 1 93.81 644 GLY A O 1
ATOM 5163 N N . ILE A 1 645 ? -10.094 33.281 5.211 1 95.19 645 ILE A N 1
ATOM 5164 C CA . ILE A 1 645 ? -9.312 32.094 5.504 1 95.19 645 ILE A CA 1
ATOM 5165 C C . ILE A 1 645 ? -10.219 31 6.094 1 95.19 645 ILE A C 1
ATOM 5167 O O . ILE A 1 645 ? -10.117 29.828 5.723 1 95.19 645 ILE A O 1
ATOM 5171 N N . ASP A 1 646 ? -11.109 31.422 6.965 1 95.19 646 ASP A N 1
ATOM 5172 C CA . ASP A 1 646 ? -12.039 30.484 7.57 1 95.19 646 ASP A CA 1
ATOM 5173 C C . ASP A 1 646 ? -12.984 29.891 6.523 1 95.19 646 ASP A C 1
ATOM 5175 O O . ASP A 1 646 ? -13.305 28.703 6.57 1 95.19 646 ASP A O 1
ATOM 5179 N N . GLN A 1 647 ? -13.367 30.75 5.645 1 96.19 647 GLN A N 1
ATOM 5180 C CA . GLN A 1 647 ? -14.266 30.281 4.59 1 96.19 647 GLN A CA 1
ATOM 5181 C C . GLN A 1 647 ? -13.586 29.25 3.697 1 96.19 647 GLN A C 1
ATOM 5183 O O . GLN A 1 647 ? -14.18 28.219 3.377 1 96.19 647 GLN A O 1
ATOM 5188 N N . ILE A 1 648 ? -12.359 29.5 3.293 1 96.75 648 ILE A N 1
ATOM 5189 C CA . ILE A 1 648 ? -11.625 28.547 2.463 1 96.75 648 ILE A CA 1
ATOM 5190 C C . ILE A 1 648 ? -11.352 27.281 3.254 1 96.75 648 ILE A C 1
ATOM 5192 O O . ILE A 1 648 ? -11.445 26.172 2.713 1 96.75 648 ILE A O 1
ATOM 5196 N N . HIS A 1 649 ? -11.078 27.422 4.523 1 96.38 649 HIS A N 1
ATOM 5197 C CA . HIS A 1 649 ? -10.703 26.297 5.387 1 96.38 649 HIS A CA 1
ATOM 5198 C C . HIS A 1 649 ? -11.867 25.344 5.586 1 96.38 649 HIS A C 1
ATOM 5200 O O . HIS A 1 649 ? -11.734 24.141 5.355 1 96.38 649 HIS A O 1
ATOM 5206 N N . TYR A 1 650 ? -13.031 25.875 5.945 1 96.31 650 TYR A N 1
ATOM 5207 C CA . TYR A 1 650 ? -14.117 25 6.371 1 96.31 650 TYR A CA 1
ATOM 5208 C C . TYR A 1 650 ? -15.062 24.688 5.215 1 96.31 650 TYR A C 1
ATOM 5210 O O . TYR A 1 650 ? -15.648 23.609 5.152 1 96.31 650 TYR A O 1
ATOM 5218 N N . ALA A 1 651 ? -15.203 25.625 4.266 1 97.75 651 ALA A N 1
ATOM 5219 C CA . ALA A 1 651 ? -16.125 25.422 3.148 1 97.75 651 ALA A CA 1
ATOM 5220 C C . ALA A 1 651 ? -15.383 24.922 1.909 1 97.75 651 ALA A C 1
ATOM 5222 O O . ALA A 1 651 ? -16 24.453 0.953 1 97.75 651 ALA A O 1
ATOM 5223 N N . GLY A 1 652 ? -14.07 25.016 1.92 1 97.5 652 GLY A N 1
ATOM 5224 C CA . GLY A 1 652 ? -13.258 24.578 0.796 1 97.5 652 GLY A CA 1
ATOM 5225 C C . GLY A 1 652 ? -12.414 23.359 1.114 1 97.5 652 GLY A C 1
ATOM 5226 O O . GLY A 1 652 ? -12.68 22.266 0.6 1 97.5 652 GLY A O 1
ATOM 5227 N N . VAL A 1 653 ? -11.562 23.469 2.102 1 98 653 VAL A N 1
ATOM 5228 C CA . VAL A 1 653 ? -10.57 22.438 2.408 1 98 653 VAL A CA 1
ATOM 5229 C C . VAL A 1 653 ? -11.266 21.203 2.965 1 98 653 VAL A C 1
ATOM 5231 O O . VAL A 1 653 ? -10.953 20.078 2.574 1 98 653 VAL A O 1
ATOM 5234 N N . TYR A 1 654 ? -12.203 21.297 3.865 1 98.19 654 TYR A N 1
ATOM 5235 C CA . TYR A 1 654 ? -12.812 20.141 4.508 1 98.19 654 TYR A CA 1
ATOM 5236 C C . TYR A 1 654 ? -13.617 19.312 3.506 1 98.19 654 TYR A C 1
ATOM 5238 O O . TYR A 1 654 ? -13.57 18.094 3.527 1 98.19 654 TYR A O 1
ATOM 5246 N N . PRO A 1 655 ? -14.375 20 2.59 1 98.44 655 PRO A N 1
ATOM 5247 C CA . PRO A 1 655 ? -15.008 19.188 1.545 1 98.44 655 PRO A CA 1
ATOM 5248 C C . PRO A 1 655 ? -13.992 18.422 0.697 1 98.44 655 PRO A C 1
ATOM 5250 O O . PRO A 1 655 ? -14.227 17.266 0.333 1 98.44 655 PRO A O 1
ATOM 5253 N N . VAL A 1 656 ? -12.898 19.016 0.397 1 98.5 656 VAL A N 1
ATOM 5254 C CA . VAL A 1 656 ? -11.859 18.328 -0.371 1 98.5 656 VAL A CA 1
ATOM 5255 C C . VAL A 1 656 ? -11.297 17.172 0.443 1 98.5 656 VAL A C 1
ATOM 5257 O O . VAL A 1 656 ? -11.039 16.094 -0.097 1 98.5 656 VAL A O 1
ATOM 5260 N N . ILE A 1 657 ? -11.094 17.375 1.759 1 98.25 657 ILE A N 1
ATOM 5261 C CA . ILE A 1 657 ? -10.672 16.297 2.637 1 98.25 657 ILE A CA 1
ATOM 5262 C C . ILE A 1 657 ? -11.719 15.188 2.627 1 98.25 657 ILE A C 1
ATOM 5264 O O . ILE A 1 657 ? -11.383 14 2.604 1 98.25 657 ILE A O 1
ATOM 5268 N N . GLY A 1 658 ? -12.992 15.594 2.66 1 98.56 658 GLY A N 1
ATOM 5269 C CA . GLY A 1 658 ? -14.055 14.609 2.559 1 98.56 658 GLY A CA 1
ATOM 5270 C C . GLY A 1 658 ? -13.969 13.766 1.302 1 98.56 658 GLY A C 1
ATOM 5271 O O . GLY A 1 658 ? -14.133 12.547 1.356 1 98.56 658 GLY A O 1
ATOM 5272 N N . TRP A 1 659 ? -13.719 14.391 0.173 1 98.5 659 TRP A N 1
ATOM 5273 C CA . TRP A 1 659 ? -13.547 13.68 -1.089 1 98.5 659 TRP A CA 1
ATOM 5274 C C . TRP A 1 659 ? -12.367 12.719 -1.016 1 98.5 659 TRP A C 1
ATOM 5276 O O . TRP A 1 659 ? -12.477 11.555 -1.418 1 98.5 659 TRP A O 1
ATOM 5286 N N . PHE A 1 660 ? -11.195 13.203 -0.499 1 97.44 660 PHE A N 1
ATOM 5287 C CA . PHE A 1 660 ? -9.977 12.414 -0.393 1 97.44 660 PHE A CA 1
ATOM 5288 C C . PHE A 1 660 ? -10.203 11.188 0.48 1 97.44 660 PHE A C 1
ATOM 5290 O O . PHE A 1 660 ? -9.781 10.078 0.129 1 97.44 660 PHE A O 1
ATOM 5297 N N . LEU A 1 661 ? -10.875 11.336 1.57 1 97.62 661 LEU A N 1
ATOM 5298 C CA . LEU A 1 661 ? -11.109 10.242 2.508 1 97.62 661 LEU A CA 1
ATOM 5299 C C . LEU A 1 661 ? -12.039 9.195 1.9 1 97.62 661 LEU A C 1
ATOM 5301 O O . LEU A 1 661 ? -11.906 8 2.193 1 97.62 661 LEU A O 1
ATOM 5305 N N . HIS A 1 662 ? -12.961 9.633 1.038 1 98.12 662 HIS A N 1
ATOM 5306 C CA . HIS A 1 662 ? -13.922 8.711 0.446 1 98.12 662 HIS A CA 1
ATOM 5307 C C . HIS A 1 662 ? -13.391 8.125 -0.855 1 98.12 662 HIS A C 1
ATOM 5309 O O . HIS A 1 662 ? -14.008 7.219 -1.43 1 98.12 662 HIS A O 1
ATOM 5315 N N . TYR A 1 663 ? -12.25 8.633 -1.346 1 96.56 663 TYR A N 1
ATOM 5316 C CA . TYR A 1 663 ? -11.719 8.18 -2.627 1 96.56 663 TYR A CA 1
ATOM 5317 C C . TYR A 1 663 ? -10.453 7.355 -2.43 1 96.56 663 TYR A C 1
ATOM 5319 O O . TYR A 1 663 ? -10.305 6.285 -3.027 1 96.56 663 TYR A O 1
ATOM 5327 N N . LEU A 1 664 ? -9.562 7.703 -1.539 1 93.94 664 LEU A N 1
ATOM 5328 C CA . LEU A 1 664 ? -8.227 7.148 -1.354 1 93.94 664 LEU A CA 1
ATOM 5329 C C . LEU A 1 664 ? -8.289 5.66 -1.039 1 93.94 664 LEU A C 1
ATOM 5331 O O . LEU A 1 664 ? -7.508 4.871 -1.577 1 93.94 664 LEU A O 1
ATOM 5335 N N . PRO A 1 665 ? -9.141 5.258 -0.173 1 92.81 665 PRO A N 1
ATOM 5336 C CA . PRO A 1 665 ? -9.141 3.84 0.188 1 92.81 665 PRO A CA 1
ATOM 5337 C C . PRO A 1 665 ? -9.352 2.926 -1.017 1 92.81 665 PRO A C 1
ATOM 5339 O O . PRO A 1 665 ? -8.828 1.809 -1.047 1 92.81 665 PRO A O 1
ATOM 5342 N N . PHE A 1 666 ? -10.086 3.363 -1.988 1 92.88 666 PHE A N 1
ATOM 5343 C CA . PHE A 1 666 ? -10.398 2.527 -3.143 1 92.88 666 PHE A CA 1
ATOM 5344 C C . PHE A 1 666 ? -9.203 2.451 -4.09 1 92.88 666 PHE A C 1
ATOM 5346 O O . PHE A 1 666 ? -9.148 1.583 -4.961 1 92.88 666 PHE A O 1
ATOM 5353 N N . ILE A 1 667 ? -8.258 3.32 -3.912 1 90.44 667 ILE A N 1
ATOM 5354 C CA . ILE A 1 667 ? -7.016 3.256 -4.676 1 90.44 667 ILE A CA 1
ATOM 5355 C C . ILE A 1 667 ? -6.113 2.168 -4.102 1 90.44 667 ILE A C 1
ATOM 5357 O O . ILE A 1 667 ? -5.461 1.434 -4.848 1 90.44 667 ILE A O 1
ATOM 5361 N N . VAL A 1 668 ? -6.102 1.971 -2.822 1 84.75 668 VAL A N 1
ATOM 5362 C CA . VAL A 1 668 ? -5.172 1.084 -2.133 1 84.75 668 VAL A CA 1
ATOM 5363 C C . VAL A 1 668 ? -5.789 -0.305 -1.988 1 84.75 668 VAL A C 1
ATOM 5365 O O . VAL A 1 668 ? -5.074 -1.308 -1.937 1 84.75 668 VAL A O 1
ATOM 5368 N N . MET A 1 669 ? -7.031 -0.334 -2.059 1 81.06 669 MET A N 1
ATOM 5369 C CA . MET A 1 669 ? -7.699 -1.604 -1.788 1 81.06 669 MET A CA 1
ATOM 5370 C C . MET A 1 669 ? -7.629 -2.523 -3.002 1 81.06 669 MET A C 1
ATOM 5372 O O . MET A 1 669 ? -7.754 -2.068 -4.141 1 81.06 669 MET A O 1
ATOM 5376 N N . GLY A 1 670 ? -7.344 -3.748 -2.906 1 75.62 670 GLY A N 1
ATOM 5377 C CA . GLY A 1 670 ? -7.25 -4.746 -3.963 1 75.62 670 GLY A CA 1
ATOM 5378 C C . GLY A 1 670 ? -8.531 -5.527 -4.16 1 75.62 670 GLY A C 1
ATOM 5379 O O . GLY A 1 670 ? -8.5 -6.68 -4.598 1 75.62 670 GLY A O 1
ATOM 5380 N N . ARG A 1 671 ? -9.672 -4.949 -3.803 1 82.44 671 ARG A N 1
ATOM 5381 C CA . ARG A 1 671 ? -10.953 -5.625 -3.975 1 82.44 671 ARG A CA 1
ATOM 5382 C C . ARG A 1 671 ? -11.641 -5.176 -5.258 1 82.44 671 ARG A C 1
ATOM 5384 O O . ARG A 1 671 ? -11.195 -4.238 -5.914 1 82.44 671 ARG A O 1
ATOM 5391 N N . VAL A 1 672 ? -12.742 -5.922 -5.574 1 85.62 672 VAL A N 1
ATOM 5392 C CA . VAL A 1 672 ? -13.539 -5.551 -6.738 1 85.62 672 VAL A CA 1
ATOM 5393 C C . VAL A 1 672 ? -14.305 -4.262 -6.445 1 85.62 672 VAL A C 1
ATOM 5395 O O . VAL A 1 672 ? -14.883 -4.102 -5.367 1 85.62 672 VAL A O 1
ATOM 5398 N N . THR A 1 673 ? -14.258 -3.385 -7.34 1 91.38 673 THR A N 1
ATOM 5399 C CA . THR A 1 673 ? -14.914 -2.096 -7.141 1 91.38 673 THR A CA 1
ATOM 5400 C C . THR A 1 673 ? -15.867 -1.79 -8.297 1 91.38 673 THR A C 1
ATOM 5402 O O . THR A 1 673 ? -15.711 -2.322 -9.398 1 91.38 673 THR A O 1
ATOM 5405 N N . TYR A 1 674 ? -16.828 -1.008 -8.039 1 92.75 674 TYR A N 1
ATOM 5406 C CA . TYR A 1 674 ? -17.859 -0.606 -8.992 1 92.75 674 TYR A CA 1
ATOM 5407 C C . TYR A 1 674 ? -18.016 0.909 -9.016 1 92.75 674 TYR A C 1
ATOM 5409 O O . TYR A 1 674 ? -17.516 1.606 -8.133 1 92.75 674 TYR A O 1
ATOM 5417 N N . VAL A 1 675 ? -18.719 1.415 -9.93 1 95.12 675 VAL A N 1
ATOM 5418 C CA . VAL A 1 675 ? -18.844 2.852 -10.156 1 95.12 675 VAL A CA 1
ATOM 5419 C C . VAL A 1 675 ? -19.562 3.506 -8.992 1 95.12 675 VAL A C 1
ATOM 5421 O O . VAL A 1 675 ? -19.312 4.668 -8.664 1 95.12 675 VAL A O 1
ATOM 5424 N N . HIS A 1 676 ? -20.5 2.832 -8.375 1 95.44 676 HIS A N 1
ATOM 5425 C CA . HIS A 1 676 ? -21.312 3.445 -7.34 1 95.44 676 HIS A CA 1
ATOM 5426 C C . HIS A 1 676 ? -20.516 3.691 -6.07 1 95.44 676 HIS A C 1
ATOM 5428 O O . HIS A 1 676 ? -20.953 4.426 -5.184 1 95.44 676 HIS A O 1
ATOM 5434 N N . HIS A 1 677 ? -19.312 3.119 -5.953 1 95.31 677 HIS A N 1
ATOM 5435 C CA . HIS A 1 677 ? -18.438 3.369 -4.809 1 95.31 677 HIS A CA 1
ATOM 5436 C C . HIS A 1 677 ? -17.984 4.824 -4.773 1 95.31 677 HIS A C 1
ATOM 5438 O O . HIS A 1 677 ? -17.578 5.32 -3.723 1 95.31 677 HIS A O 1
ATOM 5444 N N . TYR A 1 678 ? -18.062 5.547 -5.855 1 96.81 678 TYR A N 1
ATOM 5445 C CA . TYR A 1 678 ? -17.609 6.926 -5.949 1 96.81 678 TYR A CA 1
ATOM 5446 C C . TYR A 1 678 ? -18.672 7.895 -5.441 1 96.81 678 TYR A C 1
ATOM 5448 O O . TYR A 1 678 ? -18.375 9.07 -5.195 1 96.81 678 TYR A O 1
ATOM 5456 N N . TYR A 1 679 ? -19.875 7.492 -5.227 1 97.88 679 TYR A N 1
ATOM 5457 C CA . TYR A 1 679 ? -21.031 8.375 -5.051 1 97.88 679 TYR A CA 1
ATOM 5458 C C . TYR A 1 679 ? -20.891 9.211 -3.781 1 97.88 679 TYR A C 1
ATOM 5460 O O . TYR A 1 679 ? -21.141 10.414 -3.789 1 97.88 679 TYR A O 1
ATOM 5468 N N . PRO A 1 680 ? -20.422 8.594 -2.674 1 98 680 PRO A N 1
ATOM 5469 C CA . PRO A 1 680 ? -20.188 9.469 -1.521 1 98 680 PRO A CA 1
ATOM 5470 C C . PRO A 1 680 ? -19.109 10.516 -1.783 1 98 680 PRO A C 1
ATOM 5472 O O . PRO A 1 680 ? -19.234 11.672 -1.372 1 98 680 PRO A O 1
ATOM 5475 N N . ALA A 1 681 ? -18.047 10.125 -2.463 1 98.38 681 ALA A N 1
ATOM 5476 C CA . ALA A 1 681 ? -16.969 11.055 -2.805 1 98.38 681 ALA A CA 1
ATOM 5477 C C . ALA A 1 681 ? -17.469 12.156 -3.73 1 98.38 681 ALA A C 1
ATOM 5479 O O . ALA A 1 681 ? -17.062 13.312 -3.613 1 98.38 681 ALA A O 1
ATOM 5480 N N . LEU A 1 682 ? -18.359 11.789 -4.613 1 98.56 682 LEU A N 1
ATOM 5481 C CA . LEU A 1 682 ? -18.922 12.75 -5.562 1 98.56 682 LEU A CA 1
ATOM 5482 C C . LEU A 1 682 ? -19.625 13.883 -4.836 1 98.56 682 LEU A C 1
ATOM 5484 O O . LEU A 1 682 ? -19.531 15.047 -5.25 1 98.56 682 LEU A O 1
ATOM 5488 N N . TYR A 1 683 ? -20.328 13.609 -3.744 1 98.62 683 TYR A N 1
ATOM 5489 C CA . TYR A 1 683 ? -21.016 14.633 -2.971 1 98.62 683 TYR A CA 1
ATOM 5490 C C . TYR A 1 683 ? -20.047 15.719 -2.518 1 98.62 683 TYR A C 1
ATOM 5492 O O . TYR A 1 683 ? -20.344 16.906 -2.631 1 98.62 683 TYR A O 1
ATOM 5500 N N . PHE A 1 684 ? -18.922 15.359 -2.072 1 98.81 684 PHE A N 1
ATOM 5501 C CA . PHE A 1 684 ? -17.938 16.312 -1.589 1 98.81 684 PHE A CA 1
ATOM 5502 C C . PHE A 1 684 ? -17.312 17.078 -2.748 1 98.81 684 PHE A C 1
ATOM 5504 O O . PHE A 1 684 ? -16.969 18.266 -2.609 1 98.81 684 PHE A O 1
ATOM 5511 N N . ALA A 1 685 ? -17.156 16.422 -3.859 1 98.75 685 ALA A N 1
ATOM 5512 C CA . ALA A 1 685 ? -16.688 17.109 -5.055 1 98.75 685 ALA A CA 1
ATOM 5513 C C . ALA A 1 685 ? -17.688 18.188 -5.492 1 98.75 685 ALA A C 1
ATOM 5515 O O . ALA A 1 685 ? -17.281 19.266 -5.941 1 98.75 685 ALA A O 1
ATOM 5516 N N . ILE A 1 686 ? -18.953 17.906 -5.352 1 98.88 686 ILE A N 1
ATOM 5517 C CA . ILE A 1 686 ? -20.016 18.859 -5.688 1 98.88 686 ILE A CA 1
ATOM 5518 C C . ILE A 1 686 ? -19.922 20.062 -4.762 1 98.88 686 ILE A C 1
ATOM 5520 O O . ILE A 1 686 ? -20.031 21.203 -5.211 1 98.88 686 ILE A O 1
ATOM 5524 N N . LEU A 1 687 ? -19.703 19.797 -3.506 1 98.81 687 LEU A N 1
ATOM 5525 C CA . LEU A 1 687 ? -19.547 20.891 -2.555 1 98.81 687 LEU A CA 1
ATOM 5526 C C . LEU A 1 687 ? -18.359 21.766 -2.912 1 98.81 687 LEU A C 1
ATOM 5528 O O . LEU A 1 687 ? -18.422 23 -2.807 1 98.81 687 LEU A O 1
ATOM 5532 N N . CYS A 1 688 ? -17.297 21.094 -3.348 1 98.69 688 CYS A N 1
ATOM 5533 C CA . CYS A 1 688 ? -16.125 21.844 -3.764 1 98.69 688 CYS A CA 1
ATOM 5534 C C . CYS A 1 688 ? -16.422 22.719 -4.969 1 98.69 688 CYS A C 1
ATOM 5536 O O . CYS A 1 688 ? -15.984 23.859 -5.031 1 98.69 688 CYS A O 1
ATOM 5538 N N . PHE A 1 689 ? -17.172 22.203 -5.871 1 98.75 689 PHE A N 1
ATOM 5539 C CA . PHE A 1 689 ? -17.578 22.969 -7.035 1 98.75 689 PHE A CA 1
ATOM 5540 C C . PHE A 1 689 ? -18.422 24.172 -6.621 1 98.75 689 PHE A C 1
ATOM 5542 O O . PHE A 1 689 ? -18.219 25.281 -7.113 1 98.75 689 PHE A O 1
ATOM 5549 N N . GLY A 1 690 ? -19.375 23.922 -5.738 1 98.69 690 GLY A N 1
ATOM 5550 C CA . GLY A 1 690 ? -20.172 25 -5.215 1 98.69 690 GLY A CA 1
ATOM 5551 C C . GLY A 1 690 ? -19.359 26.094 -4.539 1 98.69 690 GLY A C 1
ATOM 5552 O O . GLY A 1 690 ? -19.625 27.281 -4.723 1 98.69 690 GLY A O 1
ATOM 5553 N N . PHE A 1 691 ? -18.375 25.719 -3.795 1 98.5 691 PHE A N 1
ATOM 5554 C CA . PHE A 1 691 ? -17.484 26.672 -3.127 1 98.5 691 PHE A CA 1
ATOM 5555 C C . PHE A 1 691 ? -16.766 27.531 -4.145 1 98.5 691 PHE A C 1
ATOM 5557 O O . PHE A 1 691 ? -16.719 28.766 -4.008 1 98.5 691 PHE A O 1
ATOM 5564 N N . LEU A 1 692 ? -16.188 26.891 -5.168 1 98.5 692 LEU A N 1
ATOM 5565 C CA . LEU A 1 692 ? -15.406 27.625 -6.156 1 98.5 692 LEU A CA 1
ATOM 5566 C C . LEU A 1 692 ? -16.297 28.578 -6.949 1 98.5 692 LEU A C 1
ATOM 5568 O O . LEU A 1 692 ? -15.883 29.703 -7.254 1 98.5 692 LEU A O 1
ATOM 5572 N N . ALA A 1 693 ? -17.484 28.078 -7.309 1 98.31 693 ALA A N 1
ATOM 5573 C CA . ALA A 1 693 ? -18.422 28.969 -8 1 98.31 693 ALA A CA 1
ATOM 5574 C C . ALA A 1 693 ? -18.734 30.203 -7.156 1 98.31 693 ALA A C 1
ATOM 5576 O O . ALA A 1 693 ? -18.719 31.328 -7.656 1 98.31 693 ALA A O 1
ATOM 5577 N N . ASP A 1 694 ? -18.969 29.953 -5.918 1 98 694 ASP A N 1
ATOM 5578 C CA . ASP A 1 694 ? -19.281 31.062 -5.008 1 98 694 ASP A CA 1
ATOM 5579 C C . ASP A 1 694 ? -18.062 31.969 -4.832 1 98 694 ASP A C 1
ATOM 5581 O O . ASP A 1 694 ? -18.203 33.188 -4.898 1 98 694 ASP A O 1
ATOM 5585 N N . TRP A 1 695 ? -16.891 31.422 -4.645 1 97.12 695 TRP A N 1
ATOM 5586 C CA . TRP A 1 695 ? -15.664 32.156 -4.355 1 97.12 695 TRP A CA 1
ATOM 5587 C C . TRP A 1 695 ? -15.289 33.062 -5.523 1 97.12 695 TRP A C 1
ATOM 5589 O O . TRP A 1 695 ? -14.938 34.219 -5.324 1 97.12 695 TRP A O 1
ATOM 5599 N N . PHE A 1 696 ? -15.469 32.625 -6.781 1 96.75 696 PHE A N 1
ATOM 5600 C CA . PHE A 1 696 ? -15.047 33.375 -7.957 1 96.75 696 PHE A CA 1
ATOM 5601 C C . PHE A 1 696 ? -16.125 34.375 -8.391 1 96.75 696 PHE A C 1
ATOM 5603 O O . PHE A 1 696 ? -15.82 35.438 -8.93 1 96.75 696 PHE A O 1
ATOM 5610 N N . LEU A 1 697 ? -17.391 34.094 -8.086 1 96.62 697 LEU A N 1
ATOM 5611 C CA . LEU A 1 697 ? -18.469 34.906 -8.656 1 96.62 697 LEU A CA 1
ATOM 5612 C C . LEU A 1 697 ? -19.031 35.875 -7.625 1 96.62 697 LEU A C 1
ATOM 5614 O O . LEU A 1 697 ? -19.703 36.844 -7.984 1 96.62 697 LEU A O 1
ATOM 5618 N N . ARG A 1 698 ? -18.797 35.656 -6.395 1 92.69 698 ARG A N 1
ATOM 5619 C CA . ARG A 1 698 ? -19.422 36.469 -5.34 1 92.69 698 ARG A CA 1
ATOM 5620 C C . ARG A 1 698 ? -19.047 37.938 -5.48 1 92.69 698 ARG A C 1
ATOM 5622 O O . ARG A 1 698 ? -19.859 38.812 -5.168 1 92.69 698 ARG A O 1
ATOM 5629 N N . ALA A 1 699 ? -17.828 38.25 -5.977 1 91.31 699 ALA A N 1
ATOM 5630 C CA . ALA A 1 699 ? -17.359 39.625 -6.062 1 91.31 699 ALA A CA 1
ATOM 5631 C C . ALA A 1 699 ? -17.703 40.219 -7.414 1 91.31 699 ALA A C 1
ATOM 5633 O O . ALA A 1 699 ? -17.469 41.438 -7.637 1 91.31 699 ALA A O 1
ATOM 5634 N N . LYS A 1 700 ? -18.359 39.531 -8.234 1 94.62 700 LYS A N 1
ATOM 5635 C CA . LYS A 1 700 ? -18.672 40.031 -9.57 1 94.62 700 LYS A CA 1
ATOM 5636 C C . LYS A 1 700 ? -20.031 40.688 -9.586 1 94.62 700 LYS A C 1
ATOM 5638 O O . LYS A 1 700 ? -20.766 40.656 -8.594 1 94.62 700 LYS A O 1
ATOM 5643 N N . SER A 1 701 ? -20.312 41.344 -10.742 1 95.31 701 SER A N 1
ATOM 5644 C CA . SER A 1 701 ? -21.578 42.062 -10.891 1 95.31 701 SER A CA 1
ATOM 5645 C C . SER A 1 701 ? -22.766 41.094 -10.906 1 95.31 701 SER A C 1
ATOM 5647 O O . SER A 1 701 ? -22.609 39.938 -11.219 1 95.31 701 SER A O 1
ATOM 5649 N N . LYS A 1 702 ? -23.922 41.531 -10.578 1 94 702 LYS A N 1
ATOM 5650 C CA . LYS A 1 702 ? -25.141 40.75 -10.547 1 94 702 LYS A CA 1
ATOM 5651 C C . LYS A 1 702 ? -25.469 40.188 -11.93 1 94 702 LYS A C 1
ATOM 5653 O O . LYS A 1 702 ? -26 39.062 -12.047 1 94 702 LYS A O 1
ATOM 5658 N N . LEU A 1 703 ? -25.141 40.938 -12.867 1 94.94 703 LEU A N 1
ATOM 5659 C CA . LEU A 1 703 ? -25.375 40.5 -14.234 1 94.94 703 LEU A CA 1
ATOM 5660 C C . LEU A 1 703 ? -24.484 39.312 -14.57 1 94.94 703 LEU A C 1
ATOM 5662 O O . LEU A 1 703 ? -24.938 38.312 -15.141 1 94.94 703 LEU A O 1
ATOM 5666 N N . THR A 1 704 ? -23.219 39.438 -14.266 1 96.25 704 THR A N 1
ATOM 5667 C CA . THR A 1 704 ? -22.266 38.375 -14.523 1 96.25 704 THR A CA 1
ATOM 5668 C C . THR A 1 704 ? -22.641 37.125 -13.727 1 96.25 704 THR A C 1
ATOM 5670 O O . THR A 1 704 ? -22.562 36 -14.242 1 96.25 704 THR A O 1
ATOM 5673 N N . GLN A 1 705 ? -23.047 37.312 -12.523 1 96.69 705 GLN A N 1
ATOM 5674 C CA . GLN A 1 705 ? -23.5 36.188 -11.703 1 96.69 705 GLN A CA 1
ATOM 5675 C C . GLN A 1 705 ? -24.719 35.5 -12.32 1 96.69 705 GLN A C 1
ATOM 5677 O O . GLN A 1 705 ? -24.75 34.281 -12.445 1 96.69 705 GLN A O 1
ATOM 5682 N N . GLY A 1 706 ? -25.703 36.344 -12.719 1 96.06 706 GLY A N 1
ATOM 5683 C CA . GLY A 1 706 ? -26.922 35.781 -13.305 1 96.06 706 GLY A CA 1
ATOM 5684 C C . GLY A 1 706 ? -26.656 34.969 -14.555 1 96.06 706 GLY A C 1
ATOM 5685 O O . GLY A 1 706 ? -27.25 33.906 -14.727 1 96.06 706 GLY A O 1
ATOM 5686 N N . ILE A 1 707 ? -25.781 35.438 -15.367 1 97.5 707 ILE A N 1
ATOM 5687 C CA . ILE A 1 707 ? -25.469 34.75 -16.609 1 97.5 707 ILE A CA 1
ATOM 5688 C C . ILE A 1 707 ? -24.719 33.438 -16.312 1 97.5 707 ILE A C 1
ATOM 5690 O O . ILE A 1 707 ? -25.062 32.375 -16.844 1 97.5 707 ILE A O 1
ATOM 5694 N N . ALA A 1 708 ? -23.703 33.562 -15.453 1 97.81 708 ALA A N 1
ATOM 5695 C CA . ALA A 1 708 ? -22.875 32.406 -15.141 1 97.81 708 ALA A CA 1
ATOM 5696 C C . ALA A 1 708 ? -23.703 31.312 -14.484 1 97.81 708 ALA A C 1
ATOM 5698 O O . ALA A 1 708 ? -23.688 30.156 -14.922 1 97.81 708 ALA A O 1
ATOM 5699 N N . TYR A 1 709 ? -24.453 31.625 -13.445 1 97.94 709 TYR A N 1
ATOM 5700 C CA . TYR A 1 709 ? -25.281 30.641 -12.773 1 97.94 709 TYR A CA 1
ATOM 5701 C C . TYR A 1 709 ? -26.406 30.156 -13.68 1 97.94 709 TYR A C 1
ATOM 5703 O O . TYR A 1 709 ? -26.781 28.984 -13.633 1 97.94 709 TYR A O 1
ATOM 5711 N N . GLY A 1 710 ? -26.953 31.047 -14.5 1 98 710 GLY A N 1
ATOM 5712 C CA . GLY A 1 710 ? -27.969 30.641 -15.453 1 98 710 GLY A CA 1
ATOM 5713 C C . GLY A 1 710 ? -27.484 29.547 -16.406 1 98 710 GLY A C 1
ATOM 5714 O O . GLY A 1 710 ? -28.188 28.578 -16.641 1 98 710 GLY A O 1
ATOM 5715 N N . ILE A 1 711 ? -26.344 29.719 -16.906 1 98.19 711 ILE A N 1
ATOM 5716 C CA . ILE A 1 711 ? -25.766 28.75 -17.812 1 98.19 711 ILE A CA 1
ATOM 5717 C C . ILE A 1 711 ? -25.516 27.438 -17.062 1 98.19 711 ILE A C 1
ATOM 5719 O O . ILE A 1 711 ? -25.828 26.359 -17.594 1 98.19 711 ILE A O 1
ATOM 5723 N N . LEU A 1 712 ? -25.016 27.531 -15.867 1 98.44 712 LEU A N 1
ATOM 5724 C CA . LEU A 1 712 ? -24.734 26.328 -15.086 1 98.44 712 LEU A CA 1
ATOM 5725 C C . LEU A 1 712 ? -26.031 25.578 -14.75 1 98.44 712 LEU A C 1
ATOM 5727 O O . LEU A 1 712 ? -26.109 24.359 -14.898 1 98.44 712 LEU A O 1
ATOM 5731 N N . TYR A 1 713 ? -27.094 26.328 -14.305 1 98.5 713 TYR A N 1
ATOM 5732 C CA . TYR A 1 713 ? -28.391 25.719 -14.008 1 98.5 713 TYR A CA 1
ATOM 5733 C C . TYR A 1 713 ? -28.953 25.031 -15.242 1 98.5 713 TYR A C 1
ATOM 5735 O O . TYR A 1 713 ? -29.359 23.859 -15.172 1 98.5 713 TYR A O 1
ATOM 5743 N N . ALA A 1 714 ? -28.875 25.719 -16.344 1 98.56 714 ALA A N 1
ATOM 5744 C CA . ALA A 1 714 ? -29.469 25.203 -17.578 1 98.56 714 ALA A CA 1
ATOM 5745 C C . ALA A 1 714 ? -28.734 23.953 -18.062 1 98.56 714 ALA A C 1
ATOM 5747 O O . ALA A 1 714 ? -29.359 23 -18.516 1 98.56 714 ALA A O 1
ATOM 5748 N N . THR A 1 715 ? -27.469 24.016 -17.969 1 98.56 715 THR A N 1
ATOM 5749 C CA . THR A 1 715 ? -26.688 22.875 -18.422 1 98.56 715 THR A CA 1
ATOM 5750 C C . THR A 1 715 ? -26.906 21.656 -17.531 1 98.56 715 THR A C 1
ATOM 5752 O O . THR A 1 715 ? -27.047 20.531 -18.016 1 98.56 715 THR A O 1
ATOM 5755 N N . VAL A 1 716 ? -26.922 21.859 -16.188 1 98.56 716 VAL A N 1
ATOM 5756 C CA . VAL A 1 716 ? -27.141 20.766 -15.25 1 98.56 716 VAL A CA 1
ATOM 5757 C C . VAL A 1 716 ? -28.516 20.141 -15.484 1 98.56 716 VAL A C 1
ATOM 5759 O O . VAL A 1 716 ? -28.641 18.922 -15.594 1 98.56 716 VAL A O 1
ATOM 5762 N N . ILE A 1 717 ? -29.531 20.953 -15.609 1 98.56 717 ILE A N 1
ATOM 5763 C CA . ILE A 1 717 ? -30.891 20.5 -15.812 1 98.56 717 ILE A CA 1
ATOM 5764 C C . ILE A 1 717 ? -31.031 19.875 -17.203 1 98.56 717 ILE A C 1
ATOM 5766 O O . ILE A 1 717 ? -31.609 18.797 -17.359 1 98.56 717 ILE A O 1
ATOM 5770 N N . GLY A 1 718 ? -30.469 20.531 -18.219 1 98.62 718 GLY A N 1
ATOM 5771 C CA . GLY A 1 718 ? -30.531 20.047 -19.578 1 98.62 718 GLY A CA 1
ATOM 5772 C C . GLY A 1 718 ? -29.906 18.672 -19.75 1 98.62 718 GLY A C 1
ATOM 5773 O O . GLY A 1 718 ? -30.5 17.797 -20.391 1 98.62 718 GLY A O 1
ATOM 5774 N N . LEU A 1 719 ? -28.781 18.516 -19.219 1 98.56 719 LEU A N 1
ATOM 5775 C CA . LEU A 1 719 ? -28.109 17.219 -19.328 1 98.56 719 LEU A CA 1
ATOM 5776 C C . LEU A 1 719 ? -28.859 16.141 -18.562 1 98.56 719 LEU A C 1
ATOM 5778 O O . LEU A 1 719 ? -28.891 14.984 -18.969 1 98.56 719 LEU A O 1
ATOM 5782 N N . TYR A 1 720 ? -29.422 16.547 -17.422 1 98.5 720 TYR A N 1
ATOM 5783 C CA . TYR A 1 720 ? -30.25 15.602 -16.672 1 98.5 720 TYR A CA 1
ATOM 5784 C C . TYR A 1 720 ? -31.406 15.102 -17.516 1 98.5 720 TYR A C 1
ATOM 5786 O O . TYR A 1 720 ? -31.672 13.898 -17.562 1 98.5 720 TYR A O 1
ATOM 5794 N N . ILE A 1 721 ? -32.031 15.984 -18.188 1 98.19 721 ILE A N 1
ATOM 5795 C CA . ILE A 1 721 ? -33.188 15.648 -19.016 1 98.19 721 ILE A CA 1
ATOM 5796 C C . ILE A 1 721 ? -32.719 14.828 -20.219 1 98.19 721 ILE A C 1
ATOM 5798 O O . ILE A 1 721 ? -33.375 13.859 -20.609 1 98.19 721 ILE A O 1
ATOM 5802 N N . PHE A 1 722 ? -31.625 15.203 -20.75 1 98.06 722 PHE A N 1
ATOM 5803 C CA . PHE A 1 722 ? -31.047 14.484 -21.875 1 98.06 722 PHE A CA 1
ATOM 5804 C C . PHE A 1 722 ? -30.781 13.031 -21.531 1 98.06 722 PHE A C 1
ATOM 5806 O O . PHE A 1 722 ? -31.078 12.125 -22.312 1 98.06 722 PHE A O 1
ATOM 5813 N N . PHE A 1 723 ? -30.312 12.734 -20.344 1 98.12 723 PHE A N 1
ATOM 5814 C CA . PHE A 1 723 ? -29.938 11.383 -19.938 1 98.12 723 PHE A CA 1
ATOM 5815 C C . PHE A 1 723 ? -31.016 10.773 -19.047 1 98.12 723 PHE A C 1
ATOM 5817 O O . PHE A 1 723 ? -30.797 9.727 -18.438 1 98.12 723 PHE A O 1
ATOM 5824 N N . MET A 1 724 ? -32.125 11.297 -18.938 1 96.75 724 MET A N 1
ATOM 5825 C CA . MET A 1 724 ? -33.188 10.914 -18.047 1 96.75 724 MET A CA 1
ATOM 5826 C C . MET A 1 724 ? -33.688 9.5 -18.344 1 96.75 724 MET A C 1
ATOM 5828 O O . MET A 1 724 ? -34.031 8.75 -17.438 1 96.75 724 MET A O 1
ATOM 5832 N N . PRO A 1 725 ? -33.625 9 -19.594 1 96.75 725 PRO A N 1
ATOM 5833 C CA . PRO A 1 725 ? -34.094 7.648 -19.875 1 96.75 725 PRO A CA 1
ATOM 5834 C C . PRO A 1 725 ? -33.281 6.57 -19.172 1 96.75 725 PRO A C 1
ATOM 5836 O O . PRO A 1 725 ? -33.812 5.508 -18.828 1 96.75 725 PRO A O 1
ATOM 5839 N N . ILE A 1 726 ? -32.062 6.824 -18.953 1 96.75 726 ILE A N 1
ATOM 5840 C CA . ILE A 1 726 ? -31.234 5.801 -18.312 1 96.75 726 ILE A CA 1
ATOM 5841 C C . ILE A 1 726 ? -31.672 5.637 -16.859 1 96.75 726 ILE A C 1
ATOM 5843 O O . ILE A 1 726 ? -31.375 4.617 -16.234 1 96.75 726 ILE A O 1
ATOM 5847 N N . SER A 1 727 ? -32.344 6.641 -16.281 1 97.12 727 SER A N 1
ATOM 5848 C CA . SER A 1 727 ? -32.781 6.613 -14.898 1 97.12 727 SER A CA 1
ATOM 5849 C C . SER A 1 727 ? -34.25 6.211 -14.805 1 97.12 727 SER A C 1
ATOM 5851 O O . SER A 1 727 ? -34.625 5.457 -13.906 1 97.12 727 SER A O 1
ATOM 5853 N N . TRP A 1 728 ? -35.031 6.668 -15.727 1 96.75 728 TRP A N 1
ATOM 5854 C CA . TRP A 1 728 ? -36.469 6.445 -15.664 1 96.75 728 TRP A CA 1
ATOM 5855 C C . TRP A 1 728 ? -36.875 5.152 -16.375 1 96.75 728 TRP A C 1
ATOM 5857 O O . TRP A 1 728 ? -37.969 4.641 -16.188 1 96.75 728 TRP A O 1
ATOM 5867 N N . GLY A 1 729 ? -35.969 4.586 -17.156 1 96.5 729 GLY A N 1
ATOM 5868 C CA . GLY A 1 729 ? -36.188 3.33 -17.859 1 96.5 729 GLY A CA 1
ATOM 5869 C C . GLY A 1 729 ? -36.188 3.475 -19.375 1 96.5 729 GLY A C 1
ATOM 5870 O O . GLY A 1 729 ? -36.875 4.316 -19.922 1 96.5 729 GLY A O 1
ATOM 5871 N N . MET A 1 730 ? -35.312 2.773 -20.016 1 96.62 730 MET A N 1
ATOM 5872 C CA . MET A 1 730 ? -35.25 2.703 -21.469 1 96.62 730 MET A CA 1
ATOM 5873 C C . MET A 1 730 ? -36.156 1.595 -22 1 96.62 730 MET A C 1
ATOM 5875 O O . MET A 1 730 ? -35.875 0.411 -21.797 1 96.62 730 MET A O 1
ATOM 5879 N N . VAL A 1 731 ? -37.156 2.053 -22.672 1 95.81 731 VAL A N 1
ATOM 5880 C CA . VAL A 1 731 ? -38.125 1.096 -23.172 1 95.81 731 VAL A CA 1
ATOM 5881 C C . VAL A 1 731 ? -37.844 0.792 -24.641 1 95.81 731 VAL A C 1
ATOM 5883 O O . VAL A 1 731 ? -37.531 1.694 -25.422 1 95.81 731 VAL A O 1
ATOM 5886 N N . GLY A 1 732 ? -37.844 -0.484 -25.047 1 94.19 732 GLY A N 1
ATOM 5887 C CA . GLY A 1 732 ? -37.625 -0.864 -26.438 1 94.19 732 GLY A CA 1
ATOM 5888 C C . GLY A 1 732 ? -36.188 -1.203 -26.734 1 94.19 732 GLY A C 1
ATOM 5889 O O . GLY A 1 732 ? -35.406 -1.483 -25.828 1 94.19 732 GLY A O 1
ATOM 5890 N N . PRO A 1 733 ? -35.875 -1.198 -28.031 1 95.25 733 PRO A N 1
ATOM 5891 C CA . PRO A 1 733 ? -34.531 -1.551 -28.406 1 95.25 733 PRO A CA 1
ATOM 5892 C C . PRO A 1 733 ? -33.5 -0.512 -27.953 1 95.25 733 PRO A C 1
ATOM 5894 O O . PRO A 1 733 ? -33.781 0.69 -27.984 1 95.25 733 PRO A O 1
ATOM 5897 N N . ASN A 1 734 ? -32.438 -1 -27.469 1 94.12 734 ASN A N 1
ATOM 5898 C CA . ASN A 1 734 ? -31.375 -0.129 -26.953 1 94.12 734 ASN A CA 1
ATOM 5899 C C . ASN A 1 734 ? -30.844 0.804 -28.031 1 94.12 734 ASN A C 1
ATOM 5901 O O . ASN A 1 734 ? -30.312 1.875 -27.719 1 94.12 734 ASN A O 1
ATOM 5905 N N . GLN A 1 735 ? -30.953 0.434 -29.297 1 94.38 735 GLN A N 1
ATOM 5906 C CA . GLN A 1 735 ? -30.438 1.229 -30.406 1 94.38 735 GLN A CA 1
ATOM 5907 C C . GLN A 1 735 ? -31.156 2.57 -30.5 1 94.38 735 GLN A C 1
ATOM 5909 O O . GLN A 1 735 ? -30.625 3.531 -31.062 1 94.38 735 GLN A O 1
ATOM 5914 N N . GLN A 1 736 ? -32.312 2.664 -29.953 1 94.75 736 GLN A N 1
ATOM 5915 C CA . GLN A 1 736 ? -33.094 3.906 -29.938 1 94.75 736 GLN A CA 1
ATOM 5916 C C . GLN A 1 736 ? -32.406 4.961 -29.062 1 94.75 736 GLN A C 1
ATOM 5918 O O . GLN A 1 736 ? -32.688 6.156 -29.219 1 94.75 736 GLN A O 1
ATOM 5923 N N . TYR A 1 737 ? -31.594 4.512 -28.25 1 96.81 737 TYR A N 1
ATOM 5924 C CA . TYR A 1 737 ? -30.969 5.414 -27.281 1 96.81 737 TYR A CA 1
ATOM 5925 C C . TYR A 1 737 ? -29.484 5.609 -27.609 1 96.81 737 TYR A C 1
ATOM 5927 O O . TYR A 1 737 ? -28.703 5.984 -26.75 1 96.81 737 TYR A O 1
ATOM 5935 N N . LYS A 1 738 ? -29.062 5.422 -28.781 1 94.94 738 LYS A N 1
ATOM 5936 C CA . LYS A 1 738 ? -27.688 5.547 -29.25 1 94.94 738 LYS A CA 1
ATOM 5937 C C . LYS A 1 738 ? -27.172 6.977 -29.094 1 94.94 738 LYS A C 1
ATOM 5939 O O . LYS A 1 738 ? -25.969 7.199 -28.953 1 94.94 738 LYS A O 1
ATOM 5944 N N . TYR A 1 739 ? -28.109 7.945 -29.031 1 95.25 739 TYR A N 1
ATOM 5945 C CA . TYR A 1 739 ? -27.719 9.352 -28.953 1 95.25 739 TYR A CA 1
ATOM 5946 C C . TYR A 1 739 ? -27.078 9.664 -27.609 1 95.25 739 TYR A C 1
ATOM 5948 O O . TYR A 1 739 ? -26.375 10.664 -27.484 1 95.25 739 TYR A O 1
ATOM 5956 N N . MET A 1 740 ? -27.234 8.797 -26.656 1 96.62 740 MET A N 1
ATOM 5957 C CA . MET A 1 740 ? -26.688 9.039 -25.328 1 96.62 740 MET A CA 1
ATOM 5958 C C . MET A 1 740 ? -25.281 8.43 -25.203 1 96.62 740 MET A C 1
ATOM 5960 O O . MET A 1 740 ? -24.594 8.641 -24.203 1 96.62 740 MET A O 1
ATOM 5964 N N . LYS A 1 741 ? -24.891 7.629 -26.172 1 95.88 741 LYS A N 1
ATOM 5965 C CA . LYS A 1 741 ? -23.562 7.008 -26.172 1 95.88 741 LYS A CA 1
ATOM 5966 C C . LYS A 1 741 ? -22.5 7.98 -26.656 1 95.88 741 LYS A C 1
ATOM 5968 O O . LYS A 1 741 ? -22 7.859 -27.781 1 95.88 741 LYS A O 1
ATOM 5973 N N . TRP A 1 742 ? -22.094 8.828 -25.797 1 95.69 742 TRP A N 1
ATOM 5974 C CA . TRP A 1 742 ? -21.094 9.836 -26.141 1 95.69 742 TRP A CA 1
ATOM 5975 C C . TRP A 1 742 ? -19.703 9.203 -26.281 1 95.69 742 TRP A C 1
ATOM 5977 O O . TRP A 1 742 ? -18.875 9.703 -27.031 1 95.69 742 TRP A O 1
ATOM 5987 N N . PHE A 1 743 ? -19.406 8.117 -25.531 1 94.62 743 PHE A N 1
ATOM 5988 C CA . PHE A 1 743 ? -18.141 7.391 -25.578 1 94.62 743 PHE A CA 1
ATOM 5989 C C . PHE A 1 743 ? -18.375 5.898 -25.797 1 94.62 743 PHE A C 1
ATOM 5991 O O . PHE A 1 743 ? -19.422 5.371 -25.406 1 94.62 743 PHE A O 1
ATOM 5998 N N . ASP A 1 744 ? -17.422 5.191 -26.344 1 90.31 744 ASP A N 1
ATOM 5999 C CA . ASP A 1 744 ? -17.562 3.77 -26.641 1 90.31 744 ASP A CA 1
ATOM 6000 C C . ASP A 1 744 ? -17.656 2.938 -25.375 1 90.31 744 ASP A C 1
ATOM 6002 O O . ASP A 1 744 ? -18.281 1.88 -25.359 1 90.31 744 ASP A O 1
ATOM 6006 N N . ASN A 1 745 ? -17.078 3.475 -24.375 1 91.06 745 ASN A N 1
ATOM 6007 C CA . ASN A 1 745 ? -17.062 2.723 -23.125 1 91.06 745 ASN A CA 1
ATOM 6008 C C . ASN A 1 745 ? -18.391 2.846 -22.375 1 91.06 745 ASN A C 1
ATOM 6010 O O . ASN A 1 745 ? -18.625 2.148 -21.391 1 91.06 745 ASN A O 1
ATOM 6014 N N . TRP A 1 746 ? -19.25 3.775 -22.891 1 94.94 746 TRP A N 1
ATOM 6015 C CA . TRP A 1 746 ? -20.594 3.857 -22.359 1 94.94 746 TRP A CA 1
ATOM 6016 C C . TRP A 1 746 ? -21.516 2.828 -23.016 1 94.94 746 TRP A C 1
ATOM 6018 O O . TRP A 1 746 ? -22.203 3.143 -23.984 1 94.94 746 TRP A O 1
ATOM 6028 N N . ARG A 1 747 ? -21.578 1.706 -22.547 1 92.56 747 ARG A N 1
ATOM 6029 C CA . ARG A 1 747 ? -22.234 0.563 -23.188 1 92.56 747 ARG A CA 1
ATOM 6030 C C . ARG A 1 747 ? -23.75 0.674 -23.109 1 92.56 747 ARG A C 1
ATOM 6032 O O . ARG A 1 747 ? -24.406 -0.211 -22.562 1 92.56 747 ARG A O 1
ATOM 6039 N N . ILE A 1 748 ? -24.234 1.685 -23.688 1 94.12 748 ILE A N 1
ATOM 6040 C CA . ILE A 1 748 ? -25.672 1.948 -23.656 1 94.12 748 ILE A CA 1
ATOM 6041 C C . ILE A 1 748 ? -26.344 1.26 -24.844 1 94.12 748 ILE A C 1
ATOM 6043 O O . ILE A 1 748 ? -27.422 0.67 -24.703 1 94.12 748 ILE A O 1
ATOM 6047 N N . SER A 1 749 ? -25.641 1.271 -26.078 1 89.88 749 SER A N 1
ATOM 6048 C CA . SER A 1 749 ? -26.312 0.775 -27.281 1 89.88 749 SER A CA 1
ATOM 6049 C C . SER A 1 749 ? -25.547 -0.397 -27.891 1 89.88 749 SER A C 1
ATOM 6051 O O . SER A 1 749 ? -25.781 -0.758 -29.047 1 89.88 749 SER A O 1
ATOM 6053 N N . ASP A 1 750 ? -24.672 -0.95 -27.141 1 80.69 750 ASP A N 1
ATOM 6054 C CA . ASP A 1 750 ? -23.938 -2.109 -27.656 1 80.69 750 ASP A CA 1
ATOM 6055 C C . ASP A 1 750 ? -24.734 -3.396 -27.422 1 80.69 750 ASP A C 1
ATOM 6057 O O . ASP A 1 750 ? -25.547 -3.469 -26.5 1 80.69 750 ASP A O 1
ATOM 6061 N N . MET B 1 1 ? 42.188 26.703 -40.438 1 15.72 1 MET B N 1
ATOM 6062 C CA . MET B 1 1 ? 42.875 27.797 -41.094 1 15.72 1 MET B CA 1
ATOM 6063 C C . MET B 1 1 ? 42.469 29.141 -40.5 1 15.72 1 MET B C 1
ATOM 6065 O O . MET B 1 1 ? 42.875 30.203 -41 1 15.72 1 MET B O 1
ATOM 6069 N N . ALA B 1 2 ? 41.219 29.109 -40.156 1 16.78 2 ALA B N 1
ATOM 6070 C CA . ALA B 1 2 ? 40.562 30.312 -39.656 1 16.78 2 ALA B CA 1
ATOM 6071 C C . ALA B 1 2 ? 41.375 30.938 -38.531 1 16.78 2 ALA B C 1
ATOM 6073 O O . ALA B 1 2 ? 41.688 30.281 -37.531 1 16.78 2 ALA B O 1
ATOM 6074 N N . THR B 1 3 ? 41.719 32.125 -38.562 1 17.2 3 THR B N 1
ATOM 6075 C CA . THR B 1 3 ? 42.781 33.062 -38.75 1 17.2 3 THR B CA 1
ATOM 6076 C C . THR B 1 3 ? 43 33.906 -37.5 1 17.2 3 THR B C 1
ATOM 6078 O O . THR B 1 3 ? 42.125 34.031 -36.656 1 17.2 3 THR B O 1
ATOM 6081 N N . PRO B 1 4 ? 43.906 34.844 -37.562 1 17.89 4 PRO B N 1
ATOM 6082 C CA . PRO B 1 4 ? 45 35.5 -36.875 1 17.89 4 PRO B CA 1
ATOM 6083 C C . PRO B 1 4 ? 44.531 36.625 -35.969 1 17.89 4 PRO B C 1
ATOM 6085 O O . PRO B 1 4 ? 44.906 36.688 -34.781 1 17.89 4 PRO B O 1
ATOM 6088 N N . THR B 1 5 ? 44.125 37.688 -36.562 1 15.59 5 THR B N 1
ATOM 6089 C CA . THR B 1 5 ? 45.031 38.844 -36.438 1 15.59 5 THR B CA 1
ATOM 6090 C C . THR B 1 5 ? 44.625 39.719 -35.25 1 15.59 5 THR B C 1
ATOM 6092 O O . THR B 1 5 ? 45.438 40.062 -34.438 1 15.59 5 THR B O 1
ATOM 6095 N N . ASP B 1 6 ? 43.781 40.844 -35.469 1 14.96 6 ASP B N 1
ATOM 6096 C CA . ASP B 1 6 ? 44.344 42.188 -35.5 1 14.96 6 ASP B CA 1
ATOM 6097 C C . ASP B 1 6 ? 44.156 42.906 -34.188 1 14.96 6 ASP B C 1
ATOM 6099 O O . ASP B 1 6 ? 45.094 43.531 -33.656 1 14.96 6 ASP B O 1
ATOM 6103 N N . GLY B 1 7 ? 42.906 43.25 -33.812 1 16.19 7 GLY B N 1
ATOM 6104 C CA . GLY B 1 7 ? 42.656 44.688 -33.656 1 16.19 7 GLY B CA 1
ATOM 6105 C C . GLY B 1 7 ? 43.25 45.281 -32.406 1 16.19 7 GLY B C 1
ATOM 6106 O O . GLY B 1 7 ? 43.469 44.531 -31.422 1 16.19 7 GLY B O 1
ATOM 6107 N N . SER B 1 8 ? 43.594 46.594 -32.281 1 16.22 8 SER B N 1
ATOM 6108 C CA . SER B 1 8 ? 44.5 47.688 -31.969 1 16.22 8 SER B CA 1
ATOM 6109 C C . SER B 1 8 ? 44.375 48.094 -30.5 1 16.22 8 SER B C 1
ATOM 6111 O O . SER B 1 8 ? 43.438 47.688 -29.812 1 16.22 8 SER B O 1
ATOM 6113 N N . GLU B 1 9 ? 44.656 49.406 -30.125 1 15.5 9 GLU B N 1
ATOM 6114 C CA . GLU B 1 9 ? 45.656 50.281 -29.469 1 15.5 9 GLU B CA 1
ATOM 6115 C C . GLU B 1 9 ? 45.125 50.781 -28.141 1 15.5 9 GLU B C 1
ATOM 6117 O O . GLU B 1 9 ? 45.812 50.75 -27.125 1 15.5 9 GLU B O 1
ATOM 6122 N N . ARG B 1 10 ? 44 51.625 -28.094 1 15.66 10 ARG B N 1
ATOM 6123 C CA . ARG B 1 10 ? 44.281 53 -27.656 1 15.66 10 ARG B CA 1
ATOM 6124 C C . ARG B 1 10 ? 44.406 53.062 -26.141 1 15.66 10 ARG B C 1
ATOM 6126 O O . ARG B 1 10 ? 45.406 53.625 -25.625 1 15.66 10 ARG B O 1
ATOM 6133 N N . ALA B 1 11 ? 43.344 53.656 -25.359 1 16.06 11 ALA B N 1
ATOM 6134 C CA . ALA B 1 11 ? 43.344 55 -24.812 1 16.06 11 ALA B CA 1
ATOM 6135 C C . ALA B 1 11 ? 43.781 55 -23.344 1 16.06 11 ALA B C 1
ATOM 6137 O O . ALA B 1 11 ? 43.312 54.188 -22.547 1 16.06 11 ALA B O 1
ATOM 6138 N N . THR B 1 12 ? 44.906 55.688 -22.938 1 16.05 12 THR B N 1
ATOM 6139 C CA . THR B 1 12 ? 45.938 56.094 -21.969 1 16.05 12 THR B CA 1
ATOM 6140 C C . THR B 1 12 ? 45.281 56.562 -20.688 1 16.05 12 THR B C 1
ATOM 6142 O O . THR B 1 12 ? 44.062 56.812 -20.641 1 16.05 12 THR B O 1
ATOM 6145 N N . THR B 1 13 ? 45.938 57.688 -19.984 1 16.2 13 THR B N 1
ATOM 6146 C CA . THR B 1 13 ? 46.719 58.062 -18.828 1 16.2 13 THR B CA 1
ATOM 6147 C C . THR B 1 13 ? 45.938 59 -17.922 1 16.2 13 THR B C 1
ATOM 6149 O O . THR B 1 13 ? 46.344 59.25 -16.781 1 16.2 13 THR B O 1
ATOM 6152 N N . ALA B 1 14 ? 44.875 59.75 -18.219 1 14.93 14 ALA B N 1
ATOM 6153 C CA . ALA B 1 14 ? 45.031 61.188 -17.906 1 14.93 14 ALA B CA 1
ATOM 6154 C C . ALA B 1 14 ? 45.031 61.406 -16.406 1 14.93 14 ALA B C 1
ATOM 6156 O O . ALA B 1 14 ? 45.906 62.094 -15.875 1 14.93 14 ALA B O 1
ATOM 6157 N N . SER B 1 15 ? 43.844 61.531 -15.734 1 16.09 15 SER B N 1
ATOM 6158 C CA . SER B 1 15 ? 43.438 62.844 -15.281 1 16.09 15 SER B CA 1
ATOM 6159 C C . SER B 1 15 ? 44.031 63.188 -13.922 1 16.09 15 SER B C 1
ATOM 6161 O O . SER B 1 15 ? 44.406 62.281 -13.172 1 16.09 15 SER B O 1
ATOM 6163 N N . GLY B 1 16 ? 44.188 64.562 -13.422 1 15.83 16 GLY B N 1
ATOM 6164 C CA . GLY B 1 16 ? 44.906 65.688 -12.883 1 15.83 16 GLY B CA 1
ATOM 6165 C C . GLY B 1 16 ? 44.75 65.875 -11.383 1 15.83 16 GLY B C 1
ATOM 6166 O O . GLY B 1 16 ? 45.344 66.75 -10.781 1 15.83 16 GLY B O 1
ATOM 6167 N N . ALA B 1 17 ? 43.688 65.25 -10.719 1 17.44 17 ALA B N 1
ATOM 6168 C CA . ALA B 1 17 ? 43.156 66.25 -9.805 1 17.44 17 ALA B CA 1
ATOM 6169 C C . ALA B 1 17 ? 44.188 66.688 -8.734 1 17.44 17 ALA B C 1
ATOM 6171 O O . ALA B 1 17 ? 45.062 65.875 -8.391 1 17.44 17 ALA B O 1
ATOM 6172 N N . ASP B 1 18 ? 44.094 67.938 -8.25 1 17.45 18 ASP B N 1
ATOM 6173 C CA . ASP B 1 18 ? 44.75 69.125 -7.738 1 17.45 18 ASP B CA 1
ATOM 6174 C C . ASP B 1 18 ? 45.25 68.875 -6.312 1 17.45 18 ASP B C 1
ATOM 6176 O O . ASP B 1 18 ? 44.656 68.125 -5.547 1 17.45 18 ASP B O 1
ATOM 6180 N N . PRO B 1 19 ? 46.406 69.438 -5.98 1 17.28 19 PRO B N 1
ATOM 6181 C CA . PRO B 1 19 ? 47.5 69.375 -4.996 1 17.28 19 PRO B CA 1
ATOM 6182 C C . PRO B 1 19 ? 47.094 69.938 -3.637 1 17.28 19 PRO B C 1
ATOM 6184 O O . PRO B 1 19 ? 47.75 69.688 -2.629 1 17.28 19 PRO B O 1
ATOM 6187 N N . PHE B 1 20 ? 46.031 70.938 -3.586 1 17.41 20 PHE B N 1
ATOM 6188 C CA . PHE B 1 20 ? 46.438 72.062 -2.803 1 17.41 20 PHE B CA 1
ATOM 6189 C C . PHE B 1 20 ? 46.594 71.688 -1.33 1 17.41 20 PHE B C 1
ATOM 6191 O O . PHE B 1 20 ? 46 70.75 -0.87 1 17.41 20 PHE B O 1
ATOM 6198 N N . GLY B 1 21 ? 47.312 72.625 -0.527 1 18.16 21 GLY B N 1
ATOM 6199 C CA . GLY B 1 21 ? 48.312 72.938 0.505 1 18.16 21 GLY B CA 1
ATOM 6200 C C . GLY B 1 21 ? 47.688 73.125 1.878 1 18.16 21 GLY B C 1
ATOM 6201 O O . GLY B 1 21 ? 48.375 73.5 2.818 1 18.16 21 GLY B O 1
ATOM 6202 N N . ASP B 1 22 ? 46.406 72.688 2.164 1 17.81 22 ASP B N 1
ATOM 6203 C CA . ASP B 1 22 ? 45.781 73.562 3.188 1 17.81 22 ASP B CA 1
ATOM 6204 C C . ASP B 1 22 ? 46.594 73.5 4.488 1 17.81 22 ASP B C 1
ATOM 6206 O O . ASP B 1 22 ? 47.031 72.375 4.895 1 17.81 22 ASP B O 1
ATOM 6210 N N . ALA B 1 23 ? 47.031 74.688 4.941 1 19.61 23 ALA B N 1
ATOM 6211 C CA . ALA B 1 23 ? 47.875 75.312 5.918 1 19.61 23 ALA B CA 1
ATOM 6212 C C . ALA B 1 23 ? 47.375 75.062 7.34 1 19.61 23 ALA B C 1
ATOM 6214 O O . ALA B 1 23 ? 46.438 75.75 7.793 1 19.61 23 ALA B O 1
ATOM 6215 N N . ALA B 1 24 ? 47.031 73.875 7.68 1 19.53 24 ALA B N 1
ATOM 6216 C CA . ALA B 1 24 ? 46.406 73.75 8.984 1 19.53 24 ALA B CA 1
ATOM 6217 C C . ALA B 1 24 ? 47.281 74.312 10.078 1 19.53 24 ALA B C 1
ATOM 6219 O O . ALA B 1 24 ? 48.406 73.875 10.281 1 19.53 24 ALA B O 1
ATOM 6220 N N . ARG B 1 25 ? 47.094 75.688 10.305 1 19.91 25 ARG B N 1
ATOM 6221 C CA . ARG B 1 25 ? 47.75 76.562 11.25 1 19.91 25 ARG B CA 1
ATOM 6222 C C . ARG B 1 25 ? 47.75 75.938 12.656 1 19.91 25 ARG B C 1
ATOM 6224 O O . ARG B 1 25 ? 46.688 75.688 13.227 1 19.91 25 ARG B O 1
ATOM 6231 N N . ARG B 1 26 ? 48.688 75.125 12.922 1 21.16 26 ARG B N 1
ATOM 6232 C CA . ARG B 1 26 ? 48.875 74.438 14.188 1 21.16 26 ARG B CA 1
ATOM 6233 C C . ARG B 1 26 ? 48.969 75.438 15.344 1 21.16 26 ARG B C 1
ATOM 6235 O O . ARG B 1 26 ? 49.844 76.25 15.359 1 21.16 26 ARG B O 1
ATOM 6242 N N . ARG B 1 27 ? 47.781 75.812 15.781 1 19.56 27 ARG B N 1
ATOM 6243 C CA . ARG B 1 27 ? 47.656 76.812 16.844 1 19.56 27 ARG B CA 1
ATOM 6244 C C . ARG B 1 27 ? 48.531 76.438 18.031 1 19.56 27 ARG B C 1
ATOM 6246 O O . ARG B 1 27 ? 48.625 75.312 18.422 1 19.56 27 ARG B O 1
ATOM 6253 N N . ASN B 1 28 ? 49.438 77.312 18.391 1 20.02 28 ASN B N 1
ATOM 6254 C CA . ASN B 1 28 ? 50.562 77.5 19.297 1 20.02 28 ASN B CA 1
ATOM 6255 C C . ASN B 1 28 ? 50.125 77.375 20.75 1 20.02 28 ASN B C 1
ATOM 6257 O O . ASN B 1 28 ? 50.906 77.688 21.672 1 20.02 28 ASN B O 1
ATOM 6261 N N . ASN B 1 29 ? 49 76.75 21.094 1 21.33 29 ASN B N 1
ATOM 6262 C CA . ASN B 1 29 ? 48.594 77.312 22.391 1 21.33 29 ASN B CA 1
ATOM 6263 C C . ASN B 1 29 ? 49.688 77.062 23.453 1 21.33 29 ASN B C 1
ATOM 6265 O O . ASN B 1 29 ? 50.312 76 23.453 1 21.33 29 ASN B O 1
ATOM 6269 N N . PRO B 1 30 ? 49.906 78.125 24.281 1 22.31 30 PRO B N 1
ATOM 6270 C CA . PRO B 1 30 ? 51.031 78.438 25.172 1 22.31 30 PRO B CA 1
ATOM 6271 C C . PRO B 1 30 ? 51.188 77.438 26.312 1 22.31 30 PRO B C 1
ATOM 6273 O O . PRO B 1 30 ? 50.25 76.75 26.656 1 22.31 30 PRO B O 1
ATOM 6276 N N . PRO B 1 31 ? 52.375 77.312 26.875 1 23.39 31 PRO B N 1
ATOM 6277 C CA . PRO B 1 31 ? 53.062 76.375 27.766 1 23.39 31 PRO B CA 1
ATOM 6278 C C . PRO B 1 31 ? 52.594 76.438 29.203 1 23.39 31 PRO B C 1
ATOM 6280 O O . PRO B 1 31 ? 52.719 77.5 29.844 1 23.39 31 PRO B O 1
ATOM 6283 N N . VAL B 1 32 ? 51.344 76.188 29.516 1 22.05 32 VAL B N 1
ATOM 6284 C CA . VAL B 1 32 ? 50.906 76.438 30.891 1 22.05 32 VAL B CA 1
ATOM 6285 C C . VAL B 1 32 ? 51.938 75.875 31.875 1 22.05 32 VAL B C 1
ATOM 6287 O O . VAL B 1 32 ? 52.406 74.75 31.672 1 22.05 32 VAL B O 1
ATOM 6290 N N . ALA B 1 33 ? 52.188 76.625 32.875 1 22.31 33 ALA B N 1
ATOM 6291 C CA . ALA B 1 33 ? 53.312 76.812 33.781 1 22.31 33 ALA B CA 1
ATOM 6292 C C . ALA B 1 33 ? 53.406 75.562 34.719 1 22.31 33 ALA B C 1
ATOM 6294 O O . ALA B 1 33 ? 54.5 75 34.844 1 22.31 33 ALA B O 1
ATOM 6295 N N . PRO B 1 34 ? 52.656 75.688 35.812 1 23.52 34 PRO B N 1
ATOM 6296 C CA . PRO B 1 34 ? 53.375 76 37.094 1 23.52 34 PRO B CA 1
ATOM 6297 C C . PRO B 1 34 ? 53.812 74.688 37.812 1 23.52 34 PRO B C 1
ATOM 6299 O O . PRO B 1 34 ? 54.969 74.562 38.188 1 23.52 34 PRO B O 1
ATOM 6302 N N . THR B 1 35 ? 52.844 74.188 38.719 1 21.98 35 THR B N 1
ATOM 6303 C CA . THR B 1 35 ? 53.031 74.25 40.156 1 21.98 35 THR B CA 1
ATOM 6304 C C . THR B 1 35 ? 53.781 73 40.625 1 21.98 35 THR B C 1
ATOM 6306 O O . THR B 1 35 ? 54.844 73.062 41.219 1 21.98 35 THR B O 1
ATOM 6309 N N . ALA B 1 36 ? 53.188 72.312 41.812 1 25.58 36 ALA B N 1
ATOM 6310 C CA . ALA B 1 36 ? 53.75 71.938 43.094 1 25.58 36 ALA B CA 1
ATOM 6311 C C . ALA B 1 36 ? 54.438 70.562 43.031 1 25.58 36 ALA B C 1
ATOM 6313 O O . ALA B 1 36 ? 54.125 69.75 42.125 1 25.58 36 ALA B O 1
ATOM 6314 N N . THR B 1 37 ? 55.406 70.438 43.781 1 25.02 37 THR B N 1
ATOM 6315 C CA . THR B 1 37 ? 56.531 69.562 44 1 25.02 37 THR B CA 1
ATOM 6316 C C . THR B 1 37 ? 56.062 68.125 44.344 1 25.02 37 THR B C 1
ATOM 6318 O O . THR B 1 37 ? 55.906 67.812 45.5 1 25.02 37 THR B O 1
ATOM 6321 N N . GLU B 1 38 ? 54.969 67.625 43.656 1 24.16 38 GLU B N 1
ATOM 6322 C CA . GLU B 1 38 ? 54.438 66.438 44.25 1 24.16 38 GLU B CA 1
ATOM 6323 C C . GLU B 1 38 ? 55.531 65.375 44.469 1 24.16 38 GLU B C 1
ATOM 6325 O O . GLU B 1 38 ? 56.344 65.125 43.562 1 24.16 38 GLU B O 1
ATOM 6330 N N . LYS B 1 39 ? 55.906 65.25 45.781 1 33 39 LYS B N 1
ATOM 6331 C CA . LYS B 1 39 ? 56.938 64.312 46.188 1 33 39 LYS B CA 1
ATOM 6332 C C . LYS B 1 39 ? 56.75 62.969 45.5 1 33 39 LYS B C 1
ATOM 6334 O O . LYS B 1 39 ? 55.625 62.5 45.312 1 33 39 LYS B O 1
ATOM 6339 N N . PRO B 1 40 ? 57.75 62.469 44.844 1 28.75 40 PRO B N 1
ATOM 6340 C CA . PRO B 1 40 ? 57.781 61.25 44 1 28.75 40 PRO B CA 1
ATOM 6341 C C . PRO B 1 40 ? 57.312 60 44.75 1 28.75 40 PRO B C 1
ATOM 6343 O O . PRO B 1 40 ? 57.812 59.688 45.812 1 28.75 40 PRO B O 1
ATOM 6346 N N . GLN B 1 41 ? 55.969 59.906 44.969 1 28.91 41 GLN B N 1
ATOM 6347 C CA . GLN B 1 41 ? 55.562 58.719 45.719 1 28.91 41 GLN B CA 1
ATOM 6348 C C . GLN B 1 41 ? 56.312 57.469 45.219 1 28.91 41 GLN B C 1
ATOM 6350 O O . GLN B 1 41 ? 56.531 57.344 44 1 28.91 41 GLN B O 1
ATOM 6355 N N . PRO B 1 42 ? 57.094 56.812 46.125 1 30.66 42 PRO B N 1
ATOM 6356 C CA . PRO B 1 42 ? 57.938 55.719 45.656 1 30.66 42 PRO B CA 1
ATOM 6357 C C . PRO B 1 42 ? 57.156 54.719 44.781 1 30.66 42 PRO B C 1
ATOM 6359 O O . PRO B 1 42 ? 55.938 54.594 44.906 1 30.66 42 PRO B O 1
ATOM 6362 N N . GLU B 1 43 ? 57.562 54.5 43.562 1 28.52 43 GLU B N 1
ATOM 6363 C CA . GLU B 1 43 ? 57.062 53.594 42.562 1 28.52 43 GLU B CA 1
ATOM 6364 C C . GLU B 1 43 ? 56.844 52.188 43.125 1 28.52 43 GLU B C 1
ATOM 6366 O O . GLU B 1 43 ? 57.812 51.5 43.5 1 28.52 43 GLU B O 1
ATOM 6371 N N . ASP B 1 44 ? 56.062 52.062 44.156 1 28.94 44 ASP B N 1
ATOM 6372 C CA . ASP B 1 44 ? 55.906 50.688 44.625 1 28.94 44 ASP B CA 1
ATOM 6373 C C . ASP B 1 44 ? 55.688 49.719 43.469 1 28.94 44 ASP B C 1
ATOM 6375 O O . ASP B 1 44 ? 54.812 49.906 42.656 1 28.94 44 ASP B O 1
ATOM 6379 N N . LYS B 1 45 ? 56.812 49.125 43.031 1 32.22 45 LYS B N 1
ATOM 6380 C CA . LYS B 1 45 ? 56.906 48.062 42 1 32.22 45 LYS B CA 1
ATOM 6381 C C . LYS B 1 45 ? 55.812 47.031 42.219 1 32.22 45 LYS B C 1
ATOM 6383 O O . LYS B 1 45 ? 55.938 46.094 43 1 32.22 45 LYS B O 1
ATOM 6388 N N . LYS B 1 46 ? 54.625 47.406 42.344 1 33.47 46 LYS B N 1
ATOM 6389 C CA . LYS B 1 46 ? 53.594 46.375 42.25 1 33.47 46 LYS B CA 1
ATOM 6390 C C . LYS B 1 46 ? 53.906 45.406 41.094 1 33.47 46 LYS B C 1
ATOM 6392 O O . LYS B 1 46 ? 54.031 45.812 39.938 1 33.47 46 LYS B O 1
ATOM 6397 N N . LYS B 1 47 ? 54.594 44.375 41.438 1 34.09 47 LYS B N 1
ATOM 6398 C CA . LYS B 1 47 ? 54.781 43.125 40.719 1 34.09 47 LYS B CA 1
ATOM 6399 C C . LYS B 1 47 ? 53.531 42.75 39.938 1 34.09 47 LYS B C 1
ATOM 6401 O O . LYS B 1 47 ? 52.469 42.469 40.531 1 34.09 47 LYS B O 1
ATOM 6406 N N . ALA B 1 48 ? 53.219 43.5 38.906 1 34.09 48 ALA B N 1
ATOM 6407 C CA . ALA B 1 48 ? 52.25 43 37.938 1 34.09 48 ALA B CA 1
ATOM 6408 C C . ALA B 1 48 ? 52.312 41.469 37.844 1 34.09 48 ALA B C 1
ATOM 6410 O O . ALA B 1 48 ? 53.344 40.938 37.406 1 34.09 48 ALA B O 1
ATOM 6411 N N . LEU B 1 49 ? 51.906 40.844 38.938 1 32.66 49 LEU B N 1
ATOM 6412 C CA . LEU B 1 49 ? 51.781 39.406 38.719 1 32.66 49 LEU B CA 1
ATOM 6413 C C . LEU B 1 49 ? 51.281 39.094 37.312 1 32.66 49 LEU B C 1
ATOM 6415 O O . LEU B 1 49 ? 50.219 39.562 36.906 1 32.66 49 LEU B O 1
ATOM 6419 N N . VAL B 1 50 ? 52.188 39.188 36.375 1 34.28 50 VAL B N 1
ATOM 6420 C CA . VAL B 1 50 ? 51.906 38.594 35.062 1 34.28 50 VAL B CA 1
ATOM 6421 C C . VAL B 1 50 ? 50.906 37.469 35.219 1 34.28 50 VAL B C 1
ATOM 6423 O O . VAL B 1 50 ? 51.094 36.594 36.062 1 34.28 50 VAL B O 1
ATOM 6426 N N . PRO B 1 51 ? 49.594 37.844 35.062 1 37.53 51 PRO B N 1
ATOM 6427 C CA . PRO B 1 51 ? 48.781 36.625 35.062 1 37.53 51 PRO B CA 1
ATOM 6428 C C . PRO B 1 51 ? 49.562 35.406 34.562 1 37.53 51 PRO B C 1
ATOM 6430 O O . PRO B 1 51 ? 50.219 35.5 33.531 1 37.53 51 PRO B O 1
ATOM 6433 N N . VAL B 1 52 ? 50.312 34.781 35.469 1 37.47 52 VAL B N 1
ATOM 6434 C CA . VAL B 1 52 ? 50.906 33.5 35.062 1 37.47 52 VAL B CA 1
ATOM 6435 C C . VAL B 1 52 ? 50.031 32.875 33.969 1 37.47 52 VAL B C 1
ATOM 6437 O O . VAL B 1 52 ? 48.812 32.719 34.125 1 37.47 52 VAL B O 1
ATOM 6440 N N . LYS B 1 53 ? 50.469 33.125 32.781 1 42.94 53 LYS B N 1
ATOM 6441 C CA . LYS B 1 53 ? 49.938 32.25 31.75 1 42.94 53 LYS B CA 1
ATOM 6442 C C . LYS B 1 53 ? 49.594 30.875 32.344 1 42.94 53 LYS B C 1
ATOM 6444 O O . LYS B 1 53 ? 50.438 30.172 32.875 1 42.94 53 LYS B O 1
ATOM 6449 N N . LYS B 1 54 ? 48.531 30.844 33.125 1 45 54 LYS B N 1
ATOM 6450 C CA . LYS B 1 54 ? 48.094 29.516 33.5 1 45 54 LYS B CA 1
ATOM 6451 C C . LYS B 1 54 ? 48.625 28.469 32.5 1 45 54 LYS B C 1
ATOM 6453 O O . LYS B 1 54 ? 48.375 28.578 31.297 1 45 54 LYS B O 1
ATOM 6458 N N . GLU B 1 55 ? 49.75 27.969 32.719 1 45.56 55 GLU B N 1
ATOM 6459 C CA . GLU B 1 55 ? 50.281 26.812 31.984 1 45.56 55 GLU B CA 1
ATOM 6460 C C . GLU B 1 55 ? 49.156 25.906 31.5 1 45.56 55 GLU B C 1
ATOM 6462 O O . GLU B 1 55 ? 48.312 25.469 32.312 1 45.56 55 GLU B O 1
ATOM 6467 N N . GLN B 1 56 ? 48.625 26.156 30.297 1 53.44 56 GLN B N 1
ATOM 6468 C CA . GLN B 1 56 ? 47.688 25.234 29.688 1 53.44 56 GLN B CA 1
ATOM 6469 C C . GLN B 1 56 ? 47.969 23.797 30.094 1 53.44 56 GLN B C 1
ATOM 6471 O O . GLN B 1 56 ? 49.062 23.281 29.859 1 53.44 56 GLN B O 1
ATOM 6476 N N . SER B 1 57 ? 47.438 23.328 31.266 1 57.25 57 SER B N 1
ATOM 6477 C CA . SER B 1 57 ? 47.562 21.938 31.688 1 57.25 57 SER B CA 1
ATOM 6478 C C . SER B 1 57 ? 47.562 20.984 30.5 1 57.25 57 SER B C 1
ATOM 6480 O O . SER B 1 57 ? 47.094 21.344 29.422 1 57.25 57 SER B O 1
ATOM 6482 N N . PHE B 1 58 ? 48.531 20.062 30.547 1 59.44 58 PHE B N 1
ATOM 6483 C CA . PHE B 1 58 ? 48.625 19 29.562 1 59.44 58 PHE B CA 1
ATOM 6484 C C . PHE B 1 58 ? 47.25 18.594 29.062 1 59.44 58 PHE B C 1
ATOM 6486 O O . PHE B 1 58 ? 47.031 18.375 27.859 1 59.44 58 PHE B O 1
ATOM 6493 N N . LEU B 1 59 ? 46.312 18.625 29.922 1 61.88 59 LEU B N 1
ATOM 6494 C CA . LEU B 1 59 ? 44.938 18.281 29.547 1 61.88 59 LEU B CA 1
ATOM 6495 C C . LEU B 1 59 ? 44.344 19.391 28.688 1 61.88 59 LEU B C 1
ATOM 6497 O O . LEU B 1 59 ? 43.562 19.109 27.766 1 61.88 59 LEU B O 1
ATOM 6501 N N . ASP B 1 60 ? 44.688 20.609 28.984 1 66.5 60 ASP B N 1
ATOM 6502 C CA . ASP B 1 60 ? 44.219 21.734 28.188 1 66.5 60 ASP B CA 1
ATOM 6503 C C . ASP B 1 60 ? 44.812 21.734 26.797 1 66.5 60 ASP B C 1
ATOM 6505 O O . ASP B 1 60 ? 44.156 22.094 25.812 1 66.5 60 ASP B O 1
ATOM 6509 N N . CYS B 1 61 ? 46.125 21.328 26.828 1 64.88 61 CYS B N 1
ATOM 6510 C CA . CYS B 1 61 ? 46.812 21.203 25.547 1 64.88 61 CYS B CA 1
ATOM 6511 C C . CYS B 1 61 ? 46.156 20.109 24.688 1 64.88 61 CYS B C 1
ATOM 6513 O O . CYS B 1 61 ? 45.969 20.297 23.5 1 64.88 61 CYS B O 1
ATOM 6515 N N . ILE B 1 62 ? 45.875 19.016 25.297 1 65.12 62 ILE B N 1
ATOM 6516 C CA . ILE B 1 62 ? 45.219 17.922 24.594 1 65.12 62 ILE B CA 1
ATOM 6517 C C . ILE B 1 62 ? 43.812 18.359 24.141 1 65.12 62 ILE B C 1
ATOM 6519 O O . ILE B 1 62 ? 43.375 18.031 23.047 1 65.12 62 ILE B O 1
ATOM 6523 N N . ALA B 1 63 ? 43.281 19.047 24.969 1 73.62 63 ALA B N 1
ATOM 6524 C CA . ALA B 1 63 ? 41.969 19.547 24.656 1 73.62 63 ALA B CA 1
ATOM 6525 C C . ALA B 1 63 ? 42 20.5 23.469 1 73.62 63 ALA B C 1
ATOM 6527 O O . ALA B 1 63 ? 41.062 20.531 22.656 1 73.62 63 ALA B O 1
ATOM 6528 N N . SER B 1 64 ? 43.156 21.266 23.375 1 79 64 SER B N 1
ATOM 6529 C CA . SER B 1 64 ? 43.25 22.219 22.266 1 79 64 SER B CA 1
ATOM 6530 C C . SER B 1 64 ? 43.531 21.5 20.953 1 79 64 SER B C 1
ATOM 6532 O O . SER B 1 64 ? 43.188 22.016 19.875 1 79 64 SER B O 1
ATOM 6534 N N . TRP B 1 65 ? 44.031 20.266 21.062 1 84.81 65 TRP B N 1
ATOM 6535 C CA . TRP B 1 65 ? 44.344 19.516 19.844 1 84.81 65 TRP B CA 1
ATOM 6536 C C . TRP B 1 65 ? 43.312 18.406 19.609 1 84.81 65 TRP B C 1
ATOM 6538 O O . TRP B 1 65 ? 43.5 17.562 18.75 1 84.81 65 TRP B O 1
ATOM 6548 N N . GLU B 1 66 ? 42.219 18.422 20.297 1 87.38 66 GLU B N 1
ATOM 6549 C CA . GLU B 1 66 ? 41.219 17.375 20.219 1 87.38 66 GLU B CA 1
ATOM 6550 C C . GLU B 1 66 ? 40.625 17.297 18.812 1 87.38 66 GLU B C 1
ATOM 6552 O O . GLU B 1 66 ? 40.375 16.203 18.312 1 87.38 66 GLU B O 1
ATOM 6557 N N . TRP B 1 67 ? 40.5 18.359 18.094 1 86.19 67 TRP B N 1
ATOM 6558 C CA . TRP B 1 67 ? 39.844 18.422 16.797 1 86.19 67 TRP B CA 1
ATOM 6559 C C . TRP B 1 67 ? 40.688 17.703 15.742 1 86.19 67 TRP B C 1
ATOM 6561 O O . TRP B 1 67 ? 40.156 17.312 14.695 1 86.19 67 TRP B O 1
ATOM 6571 N N . ILE B 1 68 ? 41.906 17.422 16.031 1 90.31 68 ILE B N 1
ATOM 6572 C CA . ILE B 1 68 ? 42.75 16.703 15.109 1 90.31 68 ILE B CA 1
ATOM 6573 C C . ILE B 1 68 ? 43.031 15.297 15.648 1 90.31 68 ILE B C 1
ATOM 6575 O O . ILE B 1 68 ? 42.969 14.312 14.898 1 90.31 68 ILE B O 1
ATOM 6579 N N . VAL B 1 69 ? 43.281 15.211 16.875 1 92.25 69 VAL B N 1
ATOM 6580 C CA . VAL B 1 69 ? 43.719 13.953 17.484 1 92.25 69 VAL B CA 1
ATOM 6581 C C . VAL B 1 69 ? 42.594 12.953 17.5 1 92.25 69 VAL B C 1
ATOM 6583 O O . VAL B 1 69 ? 42.75 11.789 17.125 1 92.25 69 VAL B O 1
ATOM 6586 N N . ALA B 1 70 ? 41.469 13.398 17.922 1 94.12 70 ALA B N 1
ATOM 6587 C CA . ALA B 1 70 ? 40.344 12.477 18.078 1 94.12 70 ALA B CA 1
ATOM 6588 C C . ALA B 1 70 ? 39.969 11.836 16.734 1 94.12 70 ALA B C 1
ATOM 6590 O O . ALA B 1 70 ? 39.938 10.609 16.625 1 94.12 70 ALA B O 1
ATOM 6591 N N . PRO B 1 71 ? 39.812 12.625 15.672 1 94.81 71 PRO B N 1
ATOM 6592 C CA . PRO B 1 71 ? 39.469 11.992 14.391 1 94.81 71 PRO B CA 1
ATOM 6593 C C . PRO B 1 71 ? 40.562 11.047 13.906 1 94.81 71 PRO B C 1
ATOM 6595 O O . PRO B 1 71 ? 40.281 10.016 13.297 1 94.81 71 PRO B O 1
ATOM 6598 N N . VAL B 1 72 ? 41.781 11.359 14.148 1 95.94 72 VAL B N 1
ATOM 6599 C CA . VAL B 1 72 ? 42.906 10.516 13.727 1 95.94 72 VAL B CA 1
ATOM 6600 C C . VAL B 1 72 ? 42.875 9.203 14.508 1 95.94 72 VAL B C 1
ATOM 6602 O O . VAL B 1 72 ? 43.031 8.125 13.922 1 95.94 72 VAL B O 1
ATOM 6605 N N . VAL B 1 73 ? 42.688 9.328 15.781 1 96.62 73 VAL B N 1
ATOM 6606 C CA . VAL B 1 73 ? 42.656 8.133 16.625 1 96.62 73 VAL B CA 1
ATOM 6607 C C . VAL B 1 73 ? 41.469 7.266 16.203 1 96.62 73 VAL B C 1
ATOM 6609 O O . VAL B 1 73 ? 41.594 6.051 16.047 1 96.62 73 VAL B O 1
ATOM 6612 N N . PHE B 1 74 ? 40.312 7.883 16.078 1 97.81 74 PHE B N 1
ATOM 6613 C CA . PHE B 1 74 ? 39.125 7.137 15.672 1 97.81 74 PHE B CA 1
ATOM 6614 C C . PHE B 1 74 ? 39.312 6.5 14.305 1 97.81 74 PHE B C 1
ATOM 6616 O O . PHE B 1 74 ? 38.844 5.391 14.055 1 97.81 74 PHE B O 1
ATOM 6623 N N . THR B 1 75 ? 40 7.207 13.422 1 98 75 THR B N 1
ATOM 6624 C CA . THR B 1 75 ? 40.281 6.656 12.102 1 98 75 THR B CA 1
ATOM 6625 C C . THR B 1 75 ? 41.219 5.449 12.203 1 98 75 THR B C 1
ATOM 6627 O O . THR B 1 75 ? 40.969 4.426 11.547 1 98 75 THR B O 1
ATOM 6630 N N . PHE B 1 76 ? 42.188 5.57 13.008 1 98 76 PHE B N 1
ATOM 6631 C CA . PHE B 1 76 ? 43.125 4.457 13.211 1 98 76 PHE B CA 1
ATOM 6632 C C . PHE B 1 76 ? 42.375 3.25 13.789 1 98 76 PHE B C 1
ATOM 6634 O O . PHE B 1 76 ? 42.562 2.125 13.32 1 98 76 PHE B O 1
ATOM 6641 N N . LEU B 1 77 ? 41.594 3.49 14.758 1 98.19 77 LEU B N 1
ATOM 6642 C CA . LEU B 1 77 ? 40.812 2.406 15.367 1 98.19 77 LEU B CA 1
ATOM 6643 C C . LEU B 1 77 ? 39.844 1.795 14.367 1 98.19 77 LEU B C 1
ATOM 6645 O O . LEU B 1 77 ? 39.594 0.59 14.406 1 98.19 77 LEU B O 1
ATOM 6649 N N . ALA B 1 78 ? 39.312 2.658 13.523 1 98.44 78 ALA B N 1
ATOM 6650 C CA . ALA B 1 78 ? 38.406 2.168 12.492 1 98.44 78 ALA B CA 1
ATOM 6651 C C . ALA B 1 78 ? 39.125 1.211 11.547 1 98.44 78 ALA B C 1
ATOM 6653 O O . ALA B 1 78 ? 38.625 0.126 11.25 1 98.44 78 ALA B O 1
ATOM 6654 N N . PHE B 1 79 ? 40.312 1.575 11.102 1 98.19 79 PHE B N 1
ATOM 6655 C CA . PHE B 1 79 ? 41.094 0.713 10.211 1 98.19 79 PHE B CA 1
ATOM 6656 C C . PHE B 1 79 ? 41.531 -0.547 10.938 1 98.19 79 PHE B C 1
ATOM 6658 O O . PHE B 1 79 ? 41.531 -1.639 10.367 1 98.19 79 PHE B O 1
ATOM 6665 N N . PHE B 1 80 ? 41.812 -0.403 12.125 1 97.88 80 PHE B N 1
ATOM 6666 C CA . PHE B 1 80 ? 42.25 -1.555 12.906 1 97.88 80 PHE B CA 1
ATOM 6667 C C . PHE B 1 80 ? 41.125 -2.572 13.047 1 97.88 80 PHE B C 1
ATOM 6669 O O . PHE B 1 80 ? 41.344 -3.764 12.797 1 97.88 80 PHE B O 1
ATOM 6676 N N . THR B 1 81 ? 40 -2.16 13.492 1 97.62 81 THR B N 1
ATOM 6677 C CA . THR B 1 81 ? 38.875 -3.068 13.727 1 97.62 81 THR B CA 1
ATOM 6678 C C . THR B 1 81 ? 38.406 -3.719 12.43 1 97.62 81 THR B C 1
ATOM 6680 O O . THR B 1 81 ? 37.969 -4.871 12.422 1 97.62 81 THR B O 1
ATOM 6683 N N . ARG B 1 82 ? 38.531 -3.045 11.281 1 97.81 82 ARG B N 1
ATOM 6684 C CA . ARG B 1 82 ? 38.031 -3.58 10.023 1 97.81 82 ARG B CA 1
ATOM 6685 C C . ARG B 1 82 ? 39.125 -4.363 9.289 1 97.81 82 ARG B C 1
ATOM 6687 O O . ARG B 1 82 ? 38.812 -5.277 8.516 1 97.81 82 ARG B O 1
ATOM 6694 N N . PHE B 1 83 ? 40.438 -4.09 9.562 1 97.44 83 PHE B N 1
ATOM 6695 C CA . PHE B 1 83 ? 41.5 -4.719 8.789 1 97.44 83 PHE B CA 1
ATOM 6696 C C . PHE B 1 83 ? 42.094 -5.906 9.547 1 97.44 83 PHE B C 1
ATOM 6698 O O . PHE B 1 83 ? 42.688 -6.805 8.945 1 97.44 83 PHE B O 1
ATOM 6705 N N . TRP B 1 84 ? 41.938 -5.895 10.812 1 95.25 84 TRP B N 1
ATOM 6706 C CA . TRP B 1 84 ? 42.594 -6.918 11.625 1 95.25 84 TRP B CA 1
ATOM 6707 C C . TRP B 1 84 ? 42.094 -8.312 11.242 1 95.25 84 TRP B C 1
ATOM 6709 O O . TRP B 1 84 ? 40.906 -8.578 11.258 1 95.25 84 TRP B O 1
ATOM 6719 N N . GLN B 1 85 ? 42.969 -9.227 10.828 1 95 85 GLN B N 1
ATOM 6720 C CA . GLN B 1 85 ? 42.719 -10.617 10.477 1 95 85 GLN B CA 1
ATOM 6721 C C . GLN B 1 85 ? 41.594 -10.734 9.438 1 95 85 GLN B C 1
ATOM 6723 O O . GLN B 1 85 ? 40.719 -11.594 9.539 1 95 85 GLN B O 1
ATOM 6728 N N . ILE B 1 86 ? 41.625 -9.852 8.547 1 96.44 86 ILE B N 1
ATOM 6729 C CA . ILE B 1 86 ? 40.562 -9.797 7.531 1 96.44 86 ILE B CA 1
ATOM 6730 C C . ILE B 1 86 ? 40.719 -10.977 6.57 1 96.44 86 ILE B C 1
ATOM 6732 O O . ILE B 1 86 ? 39.75 -11.414 5.953 1 96.44 86 ILE B O 1
ATOM 6736 N N . GLY B 1 87 ? 41.906 -11.586 6.496 1 95.56 87 GLY B N 1
ATOM 6737 C CA . GLY B 1 87 ? 42.156 -12.703 5.602 1 95.56 87 GLY B CA 1
ATOM 6738 C C . GLY B 1 87 ? 42.062 -14.055 6.293 1 95.56 87 GLY B C 1
ATOM 6739 O O . GLY B 1 87 ? 42.469 -15.078 5.738 1 95.56 87 GLY B O 1
ATOM 6740 N N . LEU B 1 88 ? 41.5 -14.047 7.43 1 95.56 88 LEU B N 1
ATOM 6741 C CA . LEU B 1 88 ? 41.469 -15.266 8.234 1 95.56 88 LEU B CA 1
ATOM 6742 C C . LEU B 1 88 ? 40.719 -16.375 7.508 1 95.56 88 LEU B C 1
ATOM 6744 O O . LEU B 1 88 ? 41.188 -17.5 7.434 1 95.56 88 LEU B O 1
ATOM 6748 N N . SER B 1 89 ? 39.531 -16.094 7.008 1 95.56 89 SER B N 1
ATOM 6749 C CA . SER B 1 89 ? 38.781 -17.078 6.25 1 95.56 89 SER B CA 1
ATOM 6750 C C . SER B 1 89 ? 39.188 -17.078 4.777 1 95.56 89 SER B C 1
ATOM 6752 O O . SER B 1 89 ? 38.969 -16.078 4.082 1 95.56 89 SER B O 1
ATOM 6754 N N . PRO B 1 90 ? 39.625 -18.141 4.254 1 95.25 90 PRO B N 1
ATOM 6755 C CA . PRO B 1 90 ? 40.062 -18.172 2.857 1 95.25 90 PRO B CA 1
ATOM 6756 C C . PRO B 1 90 ? 38.969 -18.609 1.895 1 95.25 90 PRO B C 1
ATOM 6758 O O . PRO B 1 90 ? 39.25 -19.016 0.765 1 95.25 90 PRO B O 1
ATOM 6761 N N . ILE B 1 91 ? 37.75 -18.578 2.336 1 95.81 91 ILE B N 1
ATOM 6762 C CA . ILE B 1 91 ? 36.688 -19.047 1.468 1 95.81 91 ILE B CA 1
ATOM 6763 C C . ILE B 1 91 ? 35.781 -17.875 1.058 1 95.81 91 ILE B C 1
ATOM 6765 O O . ILE B 1 91 ? 35.75 -16.844 1.751 1 95.81 91 ILE B O 1
ATOM 6769 N N . VAL B 1 92 ? 35.156 -18.078 -0.082 1 96.44 92 VAL B N 1
ATOM 6770 C CA . VAL B 1 92 ? 34.156 -17.109 -0.543 1 96.44 92 VAL B CA 1
ATOM 6771 C C . VAL B 1 92 ? 32.969 -17.094 0.405 1 96.44 92 VAL B C 1
ATOM 6773 O O . VAL B 1 92 ? 32.281 -18.109 0.562 1 96.44 92 VAL B O 1
ATOM 6776 N N . THR B 1 93 ? 32.781 -15.953 0.961 1 95.06 93 THR B N 1
ATOM 6777 C CA . THR B 1 93 ? 31.75 -15.859 2.008 1 95.06 93 THR B CA 1
ATOM 6778 C C . THR B 1 93 ? 30.531 -15.086 1.516 1 95.06 93 THR B C 1
ATOM 6780 O O . THR B 1 93 ? 30.656 -13.953 1.043 1 95.06 93 THR B O 1
ATOM 6783 N N . TRP B 1 94 ? 29.406 -15.742 1.604 1 92.62 94 TRP B N 1
ATOM 6784 C CA . TRP B 1 94 ? 28.109 -15.125 1.381 1 92.62 94 TRP B CA 1
ATOM 6785 C C . TRP B 1 94 ? 28.062 -14.43 0.024 1 92.62 94 TRP B C 1
ATOM 6787 O O . TRP B 1 94 ? 28.25 -15.07 -1.015 1 92.62 94 TRP B O 1
ATOM 6797 N N . ASP B 1 95 ? 27.781 -13.102 -0.034 1 91.62 95 ASP B N 1
ATOM 6798 C CA . ASP B 1 95 ? 27.484 -12.391 -1.273 1 91.62 95 ASP B CA 1
ATOM 6799 C C . ASP B 1 95 ? 28.781 -12 -1.995 1 91.62 95 ASP B C 1
ATOM 6801 O O . ASP B 1 95 ? 28.734 -11.359 -3.047 1 91.62 95 ASP B O 1
ATOM 6805 N N . GLU B 1 96 ? 29.953 -12.383 -1.39 1 95.38 96 GLU B N 1
ATOM 6806 C CA . GLU B 1 96 ? 31.172 -12.281 -2.182 1 95.38 96 GLU B CA 1
ATOM 6807 C C . GLU B 1 96 ? 31.047 -13.07 -3.484 1 95.38 96 GLU B C 1
ATOM 6809 O O . GLU B 1 96 ? 31.688 -12.719 -4.484 1 95.38 96 GLU B O 1
ATOM 6814 N N . ALA B 1 97 ? 30.25 -14.094 -3.406 1 93.81 97 ALA B N 1
ATOM 6815 C CA . ALA B 1 97 ? 30.016 -14.938 -4.578 1 93.81 97 ALA B CA 1
ATOM 6816 C C . ALA B 1 97 ? 29.391 -14.141 -5.715 1 93.81 97 ALA B C 1
ATOM 6818 O O . ALA B 1 97 ? 29.672 -14.391 -6.891 1 93.81 97 ALA B O 1
ATOM 6819 N N . HIS B 1 98 ? 28.656 -13.203 -5.309 1 92.88 98 HIS B N 1
ATOM 6820 C CA . HIS B 1 98 ? 27.969 -12.406 -6.316 1 92.88 98 HIS B CA 1
ATOM 6821 C C . HIS B 1 98 ? 28.828 -11.234 -6.773 1 92.88 98 HIS B C 1
ATOM 6823 O O . HIS B 1 98 ? 29.109 -11.086 -7.965 1 92.88 98 HIS B O 1
ATOM 6829 N N . PHE B 1 99 ? 29.312 -10.523 -5.879 1 95.19 99 PHE B N 1
ATOM 6830 C CA . PHE B 1 99 ? 29.969 -9.266 -6.23 1 95.19 99 PHE B CA 1
ATOM 6831 C C . PHE B 1 99 ? 31.422 -9.508 -6.66 1 95.19 99 PHE B C 1
ATOM 6833 O O . PHE B 1 99 ? 31.953 -8.781 -7.5 1 95.19 99 PHE B O 1
ATOM 6840 N N . GLY B 1 100 ? 31.969 -10.508 -6.098 1 95.25 100 GLY B N 1
ATOM 6841 C CA . GLY B 1 100 ? 33.281 -10.906 -6.613 1 95.25 100 GLY B CA 1
ATOM 6842 C C . GLY B 1 100 ? 33.219 -11.367 -8.062 1 95.25 100 GLY B C 1
ATOM 6843 O O . GLY B 1 100 ? 34.125 -11.031 -8.852 1 95.25 100 GLY B O 1
ATOM 6844 N N . LYS B 1 101 ? 32.188 -12.094 -8.32 1 95.12 101 LYS B N 1
ATOM 6845 C CA . LYS B 1 101 ? 31.984 -12.562 -9.688 1 95.12 101 LYS B CA 1
ATOM 6846 C C . LYS B 1 101 ? 31.844 -11.398 -10.656 1 95.12 101 LYS B C 1
ATOM 6848 O O . LYS B 1 101 ? 32.406 -11.43 -11.758 1 95.12 101 LYS B O 1
ATOM 6853 N N . PHE B 1 102 ? 31.234 -10.391 -10.289 1 96.06 102 PHE B N 1
ATOM 6854 C CA . PHE B 1 102 ? 31.062 -9.219 -11.141 1 96.06 102 PHE B CA 1
ATOM 6855 C C . PHE B 1 102 ? 32.406 -8.492 -11.312 1 96.06 102 PHE B C 1
ATOM 6857 O O . PHE B 1 102 ? 32.688 -7.957 -12.391 1 96.06 102 PHE B O 1
ATOM 6864 N N . GLY B 1 103 ? 33.156 -8.461 -10.242 1 95.69 103 GLY B N 1
ATOM 6865 C CA . GLY B 1 103 ? 34.5 -7.93 -10.383 1 95.69 103 GLY B CA 1
ATOM 6866 C C . GLY B 1 103 ? 35.312 -8.672 -11.414 1 95.69 103 GLY B C 1
ATOM 6867 O O . GLY B 1 103 ? 36.062 -8.055 -12.18 1 95.69 103 GLY B O 1
ATOM 6868 N N . SER B 1 104 ? 35.125 -9.969 -11.461 1 95.88 104 SER B N 1
ATOM 6869 C CA . SER B 1 104 ? 35.844 -10.797 -12.43 1 95.88 104 SER B CA 1
ATOM 6870 C C . SER B 1 104 ? 35.438 -10.453 -13.859 1 95.88 104 SER B C 1
ATOM 6872 O O . SER B 1 104 ? 36.25 -10.406 -14.766 1 95.88 104 SER B O 1
ATOM 6874 N N . HIS B 1 105 ? 34.188 -10.227 -14.023 1 96.25 105 HIS B N 1
ATOM 6875 C CA . HIS B 1 105 ? 33.688 -9.883 -15.352 1 96.25 105 HIS B CA 1
ATOM 6876 C C . HIS B 1 105 ? 34.312 -8.578 -15.844 1 96.25 105 HIS B C 1
ATOM 6878 O O . HIS B 1 105 ? 34.594 -8.438 -17.031 1 96.25 105 HIS B O 1
ATOM 6884 N N . TYR B 1 106 ? 34.531 -7.664 -15 1 97.19 106 TYR B N 1
ATOM 6885 C CA . TYR B 1 106 ? 35.188 -6.414 -15.398 1 97.19 106 TYR B CA 1
ATOM 6886 C C . TYR B 1 106 ? 36.625 -6.66 -15.82 1 97.19 106 TYR B C 1
ATOM 6888 O O . TYR B 1 106 ? 37.125 -6.055 -16.781 1 97.19 106 TYR B O 1
ATOM 6896 N N . LEU B 1 107 ? 37.25 -7.469 -15.125 1 96.44 107 LEU B N 1
ATOM 6897 C CA . LEU B 1 107 ? 38.656 -7.754 -15.438 1 96.44 107 LEU B CA 1
ATOM 6898 C C . LEU B 1 107 ? 38.781 -8.508 -16.75 1 96.44 107 LEU B C 1
ATOM 6900 O O . LEU B 1 107 ? 39.719 -8.281 -17.531 1 96.44 107 LEU B O 1
ATOM 6904 N N . LYS B 1 108 ? 37.75 -9.328 -16.984 1 96.12 108 LYS B N 1
ATOM 6905 C CA . LYS B 1 108 ? 37.719 -10.055 -18.25 1 96.12 108 LYS B CA 1
ATOM 6906 C C . LYS B 1 108 ? 37.094 -9.211 -19.344 1 96.12 108 LYS B C 1
ATOM 6908 O O . LYS B 1 108 ? 37.094 -9.594 -20.516 1 96.12 108 LYS B O 1
ATOM 6913 N N . ARG B 1 109 ? 36.469 -8.094 -18.953 1 96.81 109 ARG B N 1
ATOM 6914 C CA . ARG B 1 109 ? 35.781 -7.164 -19.828 1 96.81 109 ARG B CA 1
ATOM 6915 C C . ARG B 1 109 ? 34.594 -7.844 -20.516 1 96.81 109 ARG B C 1
ATOM 6917 O O . ARG B 1 109 ? 34.375 -7.629 -21.703 1 96.81 109 ARG B O 1
ATOM 6924 N N . GLU B 1 110 ? 34 -8.734 -19.766 1 95.94 110 GLU B N 1
ATOM 6925 C CA . GLU B 1 110 ? 32.812 -9.461 -20.234 1 95.94 110 GLU B CA 1
ATOM 6926 C C . GLU B 1 110 ? 31.531 -8.789 -19.766 1 95.94 110 GLU B C 1
ATOM 6928 O O . GLU B 1 110 ? 31.406 -8.453 -18.594 1 95.94 110 GLU B O 1
ATOM 6933 N N . PHE B 1 111 ? 30.641 -8.711 -20.688 1 95.12 111 PHE B N 1
ATOM 6934 C CA . PHE B 1 111 ? 29.391 -8.047 -20.344 1 95.12 111 PHE B CA 1
ATOM 6935 C C . PHE B 1 111 ? 28.547 -8.938 -19.438 1 95.12 111 PHE B C 1
ATOM 6937 O O . PHE B 1 111 ? 28.484 -10.148 -19.641 1 95.12 111 PHE B O 1
ATOM 6944 N N . TYR B 1 112 ? 27.984 -8.367 -18.391 1 94.56 112 TYR B N 1
ATOM 6945 C CA . TYR B 1 112 ? 27.094 -9.047 -17.453 1 94.56 112 TYR B CA 1
ATOM 6946 C C . TYR B 1 112 ? 25.906 -8.172 -17.078 1 94.56 112 TYR B C 1
ATOM 6948 O O . TYR B 1 112 ? 25.891 -6.973 -17.391 1 94.56 112 TYR B O 1
ATOM 6956 N N . PHE B 1 113 ? 24.906 -8.727 -16.578 1 92.12 113 PHE B N 1
ATOM 6957 C CA . PHE B 1 113 ? 23.719 -7.992 -16.141 1 92.12 113 PHE B CA 1
ATOM 6958 C C . PHE B 1 113 ? 23.531 -8.117 -14.641 1 92.12 113 PHE B C 1
ATOM 6960 O O . PHE B 1 113 ? 23.672 -9.203 -14.078 1 92.12 113 PHE B O 1
ATOM 6967 N N . ASP B 1 114 ? 23.281 -7.008 -14.016 1 93.19 114 ASP B N 1
ATOM 6968 C CA . ASP B 1 114 ? 22.922 -6.973 -12.602 1 93.19 114 ASP B CA 1
ATOM 6969 C C . ASP B 1 114 ? 21.891 -5.875 -12.328 1 93.19 114 ASP B C 1
ATOM 6971 O O . ASP B 1 114 ? 21.781 -4.918 -13.094 1 93.19 114 ASP B O 1
ATOM 6975 N N . VAL B 1 115 ? 21.266 -6.039 -11.195 1 91.94 115 VAL B N 1
ATOM 6976 C CA . VAL B 1 115 ? 20.156 -5.148 -10.875 1 91.94 115 VAL B CA 1
ATOM 6977 C C . VAL B 1 115 ? 20.688 -3.828 -10.32 1 91.94 115 VAL B C 1
ATOM 6979 O O . VAL B 1 115 ? 19.984 -2.82 -10.305 1 91.94 115 VAL B O 1
ATOM 6982 N N . HIS B 1 116 ? 21.891 -3.76 -9.805 1 95 116 HIS B N 1
ATOM 6983 C CA . HIS B 1 116 ? 22.438 -2.545 -9.219 1 95 116 HIS B CA 1
ATOM 6984 C C . HIS B 1 116 ? 23.281 -1.769 -10.234 1 95 116 HIS B C 1
ATOM 6986 O O . HIS B 1 116 ? 23.875 -2.361 -11.133 1 95 116 HIS B O 1
ATOM 6992 N N . PRO B 1 117 ? 23.391 -0.453 -10.062 1 97.19 117 PRO B N 1
ATOM 6993 C CA . PRO B 1 117 ? 24.25 0.354 -10.922 1 97.19 117 PRO B CA 1
ATOM 6994 C C . PRO B 1 117 ? 25.719 -0.045 -10.828 1 97.19 117 PRO B C 1
ATOM 6996 O O . PRO B 1 117 ? 26.109 -0.723 -9.875 1 97.19 117 PRO B O 1
ATOM 6999 N N . PRO B 1 118 ? 26.484 0.344 -11.75 1 97.44 118 PRO B N 1
ATOM 7000 C CA . PRO B 1 118 ? 27.766 -0.314 -11.961 1 97.44 118 PRO B CA 1
ATOM 7001 C C . PRO B 1 118 ? 28.875 0.25 -11.062 1 97.44 118 PRO B C 1
ATOM 7003 O O . PRO B 1 118 ? 29.906 -0.398 -10.867 1 97.44 118 PRO B O 1
ATOM 7006 N N . ALA B 1 119 ? 28.75 1.433 -10.398 1 98 119 ALA B N 1
ATOM 7007 C CA . ALA B 1 119 ? 29.875 2.107 -9.75 1 98 119 ALA B CA 1
ATOM 7008 C C . ALA B 1 119 ? 30.516 1.213 -8.688 1 98 119 ALA B C 1
ATOM 7010 O O . ALA B 1 119 ? 31.734 1.045 -8.664 1 98 119 ALA B O 1
ATOM 7011 N N . GLY B 1 120 ? 29.703 0.681 -7.805 1 97.81 120 GLY B N 1
ATOM 7012 C CA . GLY B 1 120 ? 30.25 -0.197 -6.773 1 97.81 120 GLY B CA 1
ATOM 7013 C C . GLY B 1 120 ? 30.969 -1.409 -7.34 1 97.81 120 GLY B C 1
ATOM 7014 O O . GLY B 1 120 ? 32.031 -1.783 -6.855 1 97.81 120 GLY B O 1
ATOM 7015 N N . LYS B 1 121 ? 30.438 -2.025 -8.32 1 97.88 121 LYS B N 1
ATOM 7016 C CA . LYS B 1 121 ? 31.031 -3.213 -8.938 1 97.88 121 LYS B CA 1
ATOM 7017 C C . LYS B 1 121 ? 32.281 -2.865 -9.703 1 97.88 121 LYS B C 1
ATOM 7019 O O . LYS B 1 121 ? 33.219 -3.662 -9.766 1 97.88 121 LYS B O 1
ATOM 7024 N N . LEU B 1 122 ? 32.281 -1.697 -10.312 1 98.06 122 LEU B N 1
ATOM 7025 C CA . LEU B 1 122 ? 33.5 -1.211 -10.961 1 98.06 122 LEU B CA 1
ATOM 7026 C C . LEU B 1 122 ? 34.625 -1.075 -9.961 1 98.06 122 LEU B C 1
ATOM 7028 O O . LEU B 1 122 ? 35.781 -1.435 -10.258 1 98.06 122 LEU B O 1
ATOM 7032 N N . LEU B 1 123 ? 34.312 -0.604 -8.797 1 98.06 123 LEU B N 1
ATOM 7033 C CA . LEU B 1 123 ? 35.312 -0.461 -7.75 1 98.06 123 LEU B CA 1
ATOM 7034 C C . LEU B 1 123 ? 35.781 -1.825 -7.273 1 98.06 123 LEU B C 1
ATOM 7036 O O . LEU B 1 123 ? 36.969 -1.991 -6.949 1 98.06 123 LEU B O 1
ATOM 7040 N N . VAL B 1 124 ? 34.906 -2.766 -7.203 1 97.5 124 VAL B N 1
ATOM 7041 C CA . VAL B 1 124 ? 35.281 -4.129 -6.855 1 97.5 124 VAL B CA 1
ATOM 7042 C C . VAL B 1 124 ? 36.25 -4.676 -7.914 1 97.5 124 VAL B C 1
ATOM 7044 O O . VAL B 1 124 ? 37.25 -5.305 -7.582 1 97.5 124 VAL B O 1
ATOM 7047 N N . GLY B 1 125 ? 35.875 -4.43 -9.234 1 97.25 125 GLY B N 1
ATOM 7048 C CA . GLY B 1 125 ? 36.781 -4.797 -10.305 1 97.25 125 GLY B CA 1
ATOM 7049 C C . GLY B 1 125 ? 38.156 -4.145 -10.164 1 97.25 125 GLY B C 1
ATOM 7050 O O . GLY B 1 125 ? 39.188 -4.793 -10.391 1 97.25 125 GLY B O 1
ATOM 7051 N N . LEU B 1 126 ? 38.156 -2.904 -9.789 1 97.12 126 LEU B N 1
ATOM 7052 C CA . LEU B 1 126 ? 39.406 -2.182 -9.586 1 97.12 126 LEU B CA 1
ATOM 7053 C C . LEU B 1 126 ? 40.25 -2.811 -8.461 1 97.12 126 LEU B C 1
ATOM 7055 O O . LEU B 1 126 ? 41.469 -2.904 -8.562 1 97.12 126 LEU B O 1
ATOM 7059 N N . SER B 1 127 ? 39.594 -3.186 -7.398 1 96.88 127 SER B N 1
ATOM 7060 C CA . SER B 1 127 ? 40.281 -3.852 -6.301 1 96.88 127 SER B CA 1
ATOM 7061 C C . SER B 1 127 ? 41 -5.109 -6.785 1 96.88 127 SER B C 1
ATOM 7063 O O . SER B 1 127 ? 42.125 -5.387 -6.367 1 96.88 127 SER B O 1
ATOM 7065 N N . GLY B 1 128 ? 40.375 -5.852 -7.621 1 96.06 128 GLY B N 1
ATOM 7066 C CA . GLY B 1 128 ? 41 -7.02 -8.211 1 96.06 128 GLY B CA 1
ATOM 7067 C C . GLY B 1 128 ? 42.188 -6.668 -9.086 1 96.06 128 GLY B C 1
ATOM 7068 O O . GLY B 1 128 ? 43.25 -7.32 -9.008 1 96.06 128 GLY B O 1
ATOM 7069 N N . LEU B 1 129 ? 42 -5.672 -9.859 1 95.94 129 LEU B N 1
ATOM 7070 C CA . LEU B 1 129 ? 43.062 -5.227 -10.734 1 95.94 129 LEU B CA 1
ATOM 7071 C C . LEU B 1 129 ? 44.312 -4.828 -9.93 1 95.94 129 LEU B C 1
ATOM 7073 O O . LEU B 1 129 ? 45.438 -5.223 -10.258 1 95.94 129 LEU B O 1
ATOM 7077 N N . LEU B 1 130 ? 44.094 -4.133 -8.883 1 96.19 130 LEU B N 1
ATOM 7078 C CA . LEU B 1 130 ? 45.188 -3.668 -8.039 1 96.19 130 LEU B CA 1
ATOM 7079 C C . LEU B 1 130 ? 45.812 -4.832 -7.281 1 96.19 130 LEU B C 1
ATOM 7081 O O . LEU B 1 130 ? 47 -4.773 -6.922 1 96.19 130 LEU B O 1
ATOM 7085 N N . ALA B 1 131 ? 45.062 -5.82 -7.066 1 95 131 ALA B N 1
ATOM 7086 C CA . ALA B 1 131 ? 45.562 -7.008 -6.379 1 95 131 ALA B CA 1
ATOM 7087 C C . ALA B 1 131 ? 46.281 -7.934 -7.344 1 95 131 ALA B C 1
ATOM 7089 O O . ALA B 1 131 ? 46.812 -8.977 -6.938 1 95 131 ALA B O 1
ATOM 7090 N N . GLY B 1 132 ? 46.281 -7.672 -8.625 1 92.69 132 GLY B N 1
ATOM 7091 C CA . GLY B 1 132 ? 46.938 -8.492 -9.633 1 92.69 132 GLY B CA 1
ATOM 7092 C C . GLY B 1 132 ? 46.094 -9.672 -10.078 1 92.69 132 GLY B C 1
ATOM 7093 O O . GLY B 1 132 ? 46.625 -10.664 -10.578 1 92.69 132 GLY B O 1
ATOM 7094 N N . TYR B 1 133 ? 44.875 -9.586 -9.852 1 92.81 133 TYR B N 1
ATOM 7095 C CA . TYR B 1 133 ? 43.938 -10.625 -10.195 1 92.81 133 TYR B CA 1
ATOM 7096 C C . TYR B 1 133 ? 43.5 -10.508 -11.656 1 92.81 133 TYR B C 1
ATOM 7098 O O . TYR B 1 133 ? 43.312 -9.398 -12.164 1 92.81 133 TYR B O 1
ATOM 7106 N N . ASN B 1 134 ? 43.375 -11.641 -12.375 1 91.5 134 ASN B N 1
ATOM 7107 C CA . ASN B 1 134 ? 43.094 -11.617 -13.812 1 91.5 134 ASN B CA 1
ATOM 7108 C C . ASN B 1 134 ? 41.656 -11.922 -14.102 1 91.5 134 ASN B C 1
ATOM 7110 O O . ASN B 1 134 ? 41.25 -11.984 -15.266 1 91.5 134 ASN B O 1
ATOM 7114 N N . GLY B 1 135 ? 40.875 -12.227 -13.172 1 92.69 135 GLY B N 1
ATOM 7115 C CA . GLY B 1 135 ? 39.438 -12.414 -13.391 1 92.69 135 GLY B CA 1
ATOM 7116 C C . GLY B 1 135 ? 39.062 -13.859 -13.672 1 92.69 135 GLY B C 1
ATOM 7117 O O . GLY B 1 135 ? 37.938 -14.156 -13.984 1 92.69 135 GLY B O 1
ATOM 7118 N N . SER B 1 136 ? 39.875 -14.812 -13.461 1 90.88 136 SER B N 1
ATOM 7119 C CA . SER B 1 136 ? 39.656 -16.203 -13.867 1 90.88 136 SER B CA 1
ATOM 7120 C C . SER B 1 136 ? 38.844 -16.969 -12.82 1 90.88 136 SER B C 1
ATOM 7122 O O . SER B 1 136 ? 38.281 -18.016 -13.117 1 90.88 136 SER B O 1
ATOM 7124 N N . PHE B 1 137 ? 38.719 -16.453 -11.617 1 93.44 137 PHE B N 1
ATOM 7125 C CA . PHE B 1 137 ? 38.094 -17.172 -10.516 1 93.44 137 PHE B CA 1
ATOM 7126 C C . PHE B 1 137 ? 36.562 -16.984 -10.57 1 93.44 137 PHE B C 1
ATOM 7128 O O . PHE B 1 137 ? 36.094 -15.875 -10.812 1 93.44 137 PHE B O 1
ATOM 7135 N N . GLU B 1 138 ? 35.781 -17.984 -10.32 1 90.88 138 GLU B N 1
ATOM 7136 C CA . GLU B 1 138 ? 34.344 -17.969 -10.492 1 90.88 138 GLU B CA 1
ATOM 7137 C C . GLU B 1 138 ? 33.656 -17.5 -9.219 1 90.88 138 GLU B C 1
ATOM 7139 O O . GLU B 1 138 ? 32.469 -17.172 -9.242 1 90.88 138 GLU B O 1
ATOM 7144 N N . PHE B 1 139 ? 34.281 -17.453 -8.156 1 94.25 139 PHE B N 1
ATOM 7145 C CA . PHE B 1 139 ? 33.75 -17 -6.879 1 94.25 139 PHE B CA 1
ATOM 7146 C C . PHE B 1 139 ? 32.531 -17.828 -6.484 1 94.25 139 PHE B C 1
ATOM 7148 O O . PHE B 1 139 ? 31.5 -17.281 -6.098 1 94.25 139 PHE B O 1
ATOM 7155 N N . LYS B 1 140 ? 32.562 -19.094 -6.523 1 93.38 140 LYS B N 1
ATOM 7156 C CA . LYS B 1 140 ? 31.5 -19.969 -6.039 1 93.38 140 LYS B CA 1
ATOM 7157 C C . LYS B 1 140 ? 31.391 -19.906 -4.52 1 93.38 140 LYS B C 1
ATOM 7159 O O . LYS B 1 140 ? 32.406 -19.891 -3.82 1 93.38 140 LYS B O 1
ATOM 7164 N N . SER B 1 141 ? 30.234 -19.938 -4.078 1 92.12 141 SER B N 1
ATOM 7165 C CA . SER B 1 141 ? 30.016 -19.828 -2.639 1 92.12 141 SER B CA 1
ATOM 7166 C C . SER B 1 141 ? 30.703 -20.969 -1.888 1 92.12 141 SER B C 1
ATOM 7168 O O . SER B 1 141 ? 30.547 -22.141 -2.25 1 92.12 141 SER B O 1
ATOM 7170 N N . GLY B 1 142 ? 31.5 -20.625 -0.927 1 93.06 142 GLY B N 1
ATOM 7171 C CA . GLY B 1 142 ? 32.125 -21.625 -0.075 1 93.06 142 GLY B CA 1
ATOM 7172 C C . GLY B 1 142 ? 33.438 -22.141 -0.633 1 93.06 142 GLY B C 1
ATOM 7173 O O . GLY B 1 142 ? 34.156 -22.891 0.038 1 93.06 142 GLY B O 1
ATOM 7174 N N . GLU B 1 143 ? 33.781 -21.703 -1.767 1 94.5 143 GLU B N 1
ATOM 7175 C CA . GLU B 1 143 ? 35 -22.172 -2.393 1 94.5 143 GLU B CA 1
ATOM 7176 C C . GLU B 1 143 ? 36.219 -21.453 -1.823 1 94.5 143 GLU B C 1
ATOM 7178 O O . GLU B 1 143 ? 36.156 -20.266 -1.491 1 94.5 143 GLU B O 1
ATOM 7183 N N . THR B 1 144 ? 37.312 -22.203 -1.758 1 95.5 144 THR B N 1
ATOM 7184 C CA . THR B 1 144 ? 38.562 -21.641 -1.271 1 95.5 144 THR B CA 1
ATOM 7185 C C . THR B 1 144 ? 39.219 -20.781 -2.344 1 95.5 144 THR B C 1
ATOM 7187 O O . THR B 1 144 ? 39.281 -21.172 -3.514 1 95.5 144 THR B O 1
ATOM 7190 N N . TYR B 1 145 ? 39.688 -19.656 -1.922 1 95.31 145 TYR B N 1
ATOM 7191 C CA . TYR B 1 145 ? 40.375 -18.781 -2.852 1 95.31 145 TYR B CA 1
ATOM 7192 C C . TYR B 1 145 ? 41.656 -19.422 -3.34 1 95.31 145 TYR B C 1
ATOM 7194 O O . TYR B 1 145 ? 42.438 -19.984 -2.547 1 95.31 145 TYR B O 1
ATOM 7202 N N . PRO B 1 146 ? 41.875 -19.312 -4.598 1 92.75 146 PRO B N 1
ATOM 7203 C CA . PRO B 1 146 ? 43.156 -19.812 -5.094 1 92.75 146 PRO B CA 1
ATOM 7204 C C . PRO B 1 146 ? 44.344 -18.953 -4.656 1 92.75 146 PRO B C 1
ATOM 7206 O O . PRO B 1 146 ? 44.156 -17.797 -4.277 1 92.75 146 PRO B O 1
ATOM 7209 N N . GLU B 1 147 ? 45.5 -19.484 -4.711 1 87.75 147 GLU B N 1
ATOM 7210 C CA . GLU B 1 147 ? 46.719 -18.812 -4.254 1 87.75 147 GLU B CA 1
ATOM 7211 C C . GLU B 1 147 ? 47.031 -17.594 -5.121 1 87.75 147 GLU B C 1
ATOM 7213 O O . GLU B 1 147 ? 47.625 -16.641 -4.652 1 87.75 147 GLU B O 1
ATOM 7218 N N . GLU B 1 148 ? 46.469 -17.578 -6.258 1 86.12 148 GLU B N 1
ATOM 7219 C CA . GLU B 1 148 ? 46.781 -16.516 -7.211 1 86.12 148 GLU B CA 1
ATOM 7220 C C . GLU B 1 148 ? 45.969 -15.258 -6.926 1 86.12 148 GLU B C 1
ATOM 7222 O O . GLU B 1 148 ? 46.312 -14.18 -7.43 1 86.12 148 GLU B O 1
ATOM 7227 N N . ILE B 1 149 ? 45.031 -15.422 -6.125 1 90.5 149 ILE B N 1
ATOM 7228 C CA . ILE B 1 149 ? 44.188 -14.281 -5.844 1 90.5 149 ILE B CA 1
ATOM 7229 C C . ILE B 1 149 ? 44.5 -13.727 -4.461 1 90.5 149 ILE B C 1
ATOM 7231 O O . ILE B 1 149 ? 44.438 -14.445 -3.463 1 90.5 149 ILE B O 1
ATOM 7235 N N . ASN B 1 150 ? 44.844 -12.469 -4.441 1 95.44 150 ASN B N 1
ATOM 7236 C CA . ASN B 1 150 ? 45.031 -11.766 -3.176 1 95.44 150 ASN B CA 1
ATOM 7237 C C . ASN B 1 150 ? 43.688 -11.234 -2.646 1 95.44 150 ASN B C 1
ATOM 7239 O O . ASN B 1 150 ? 43.469 -10.031 -2.656 1 95.44 150 ASN B O 1
ATOM 7243 N N . TYR B 1 151 ? 42.938 -12.156 -2.131 1 95.25 151 TYR B N 1
ATOM 7244 C CA . TYR B 1 151 ? 41.594 -11.797 -1.648 1 95.25 151 TYR B CA 1
ATOM 7245 C C . TYR B 1 151 ? 41.688 -10.906 -0.419 1 95.25 151 TYR B C 1
ATOM 7247 O O . TYR B 1 151 ? 40.75 -10.141 -0.133 1 95.25 151 TYR B O 1
ATOM 7255 N N . THR B 1 152 ? 42.781 -10.984 0.39 1 96.62 152 THR B N 1
ATOM 7256 C CA . THR B 1 152 ? 42.969 -10.141 1.565 1 96.62 152 THR B CA 1
ATOM 7257 C C . THR B 1 152 ? 43 -8.664 1.174 1 96.62 152 THR B C 1
ATOM 7259 O O . THR B 1 152 ? 42.344 -7.836 1.808 1 96.62 152 THR B O 1
ATOM 7262 N N . PHE B 1 153 ? 43.719 -8.422 0.133 1 96.88 153 PHE B N 1
ATOM 7263 C CA . PHE B 1 153 ? 43.781 -7.043 -0.35 1 96.88 153 PHE B CA 1
ATOM 7264 C C . PHE B 1 153 ? 42.406 -6.586 -0.854 1 96.88 153 PHE B C 1
ATOM 7266 O O . PHE B 1 153 ? 42 -5.453 -0.598 1 96.88 153 PHE B O 1
ATOM 7273 N N . MET B 1 154 ? 41.75 -7.379 -1.577 1 96.81 154 MET B N 1
ATOM 7274 C CA . MET B 1 154 ? 40.438 -7.023 -2.092 1 96.81 154 MET B CA 1
ATOM 7275 C C . MET B 1 154 ? 39.469 -6.715 -0.951 1 96.81 154 MET B C 1
ATOM 7277 O O . MET B 1 154 ? 38.688 -5.75 -1.02 1 96.81 154 MET B O 1
ATOM 7281 N N . ARG B 1 155 ? 39.5 -7.551 0.096 1 97.88 155 ARG B N 1
ATOM 7282 C CA . ARG B 1 155 ? 38.656 -7.309 1.264 1 97.88 155 ARG B CA 1
ATOM 7283 C C . ARG B 1 155 ? 39.062 -6.004 1.953 1 97.88 155 ARG B C 1
ATOM 7285 O O . ARG B 1 155 ? 38.188 -5.258 2.4 1 97.88 155 ARG B O 1
ATOM 7292 N N . GLN B 1 156 ? 40.344 -5.754 2.008 1 97.94 156 GLN B N 1
ATOM 7293 C CA . GLN B 1 156 ? 40.812 -4.512 2.617 1 97.94 156 GLN B CA 1
ATOM 7294 C C . GLN B 1 156 ? 40.312 -3.299 1.832 1 97.94 156 GLN B C 1
ATOM 7296 O O . GLN B 1 156 ? 39.938 -2.289 2.422 1 97.94 156 GLN B O 1
ATOM 7301 N N . PHE B 1 157 ? 40.406 -3.428 0.542 1 97.56 157 PHE B N 1
ATOM 7302 C CA . PHE B 1 157 ? 39.906 -2.354 -0.313 1 97.56 157 PHE B CA 1
ATOM 7303 C C . PHE B 1 157 ? 38.469 -2.037 -0.005 1 97.56 157 PHE B C 1
ATOM 7305 O O . PHE B 1 157 ? 38.094 -0.87 0.137 1 97.56 157 PHE B O 1
ATOM 7312 N N . ASN B 1 158 ? 37.656 -3.027 0.117 1 97.12 158 ASN B N 1
ATOM 7313 C CA . ASN B 1 158 ? 36.219 -2.838 0.421 1 97.12 158 ASN B CA 1
ATOM 7314 C C . ASN B 1 158 ? 36.031 -2.348 1.852 1 97.12 158 ASN B C 1
ATOM 7316 O O . ASN B 1 158 ? 35.156 -1.513 2.107 1 97.12 158 ASN B O 1
ATOM 7320 N N . ALA B 1 159 ? 36.781 -2.828 2.783 1 98.19 159 ALA B N 1
ATOM 7321 C CA . ALA B 1 159 ? 36.688 -2.439 4.188 1 98.19 159 ALA B CA 1
ATOM 7322 C C . ALA B 1 159 ? 37.062 -0.979 4.383 1 98.19 159 ALA B C 1
ATOM 7324 O O . ALA B 1 159 ? 36.656 -0.342 5.355 1 98.19 159 ALA B O 1
ATOM 7325 N N . PHE B 1 160 ? 37.938 -0.477 3.467 1 98.31 160 PHE B N 1
ATOM 7326 C CA . PHE B 1 160 ? 38.375 0.915 3.514 1 98.31 160 PHE B CA 1
ATOM 7327 C C . PHE B 1 160 ? 37.156 1.854 3.557 1 98.31 160 PHE B C 1
ATOM 7329 O O . PHE B 1 160 ? 37.125 2.787 4.359 1 98.31 160 PHE B O 1
ATOM 7336 N N . TRP B 1 161 ? 36.188 1.59 2.752 1 98.19 161 TRP B N 1
ATOM 7337 C CA . TRP B 1 161 ? 35 2.439 2.662 1 98.19 161 TRP B CA 1
ATOM 7338 C C . TRP B 1 161 ? 34.188 2.404 3.961 1 98.19 161 TRP B C 1
ATOM 7340 O O . TRP B 1 161 ? 33.625 3.414 4.367 1 98.19 161 TRP B O 1
ATOM 7350 N N . GLY B 1 162 ? 34.156 1.228 4.609 1 97.81 162 GLY B N 1
ATOM 7351 C CA . GLY B 1 162 ? 33.469 1.119 5.902 1 97.81 162 GLY B CA 1
ATOM 7352 C C . GLY B 1 162 ? 34.219 1.823 7.016 1 97.81 162 GLY B C 1
ATOM 7353 O O . GLY B 1 162 ? 33.625 2.43 7.898 1 97.81 162 GLY B O 1
ATOM 7354 N N . ALA B 1 163 ? 35.531 1.791 6.926 1 98.5 163 ALA B N 1
ATOM 7355 C CA . ALA B 1 163 ? 36.375 2.41 7.949 1 98.5 163 ALA B CA 1
ATOM 7356 C C . ALA B 1 163 ? 36.25 3.932 7.91 1 98.5 163 ALA B C 1
ATOM 7358 O O . ALA B 1 163 ? 36.188 4.582 8.953 1 98.5 163 ALA B O 1
ATOM 7359 N N . VAL B 1 164 ? 36.156 4.484 6.781 1 98.31 164 VAL B N 1
ATOM 7360 C CA . VAL B 1 164 ? 36.156 5.934 6.617 1 98.31 164 VAL B CA 1
ATOM 7361 C C . VAL B 1 164 ? 34.812 6.496 7.109 1 98.31 164 VAL B C 1
ATOM 7363 O O . VAL B 1 164 ? 34.719 7.699 7.352 1 98.31 164 VAL B O 1
ATOM 7366 N N . CYS B 1 165 ? 33.812 5.676 7.328 1 98.56 165 CYS B N 1
ATOM 7367 C CA . CYS B 1 165 ? 32.531 6.125 7.848 1 98.56 165 CYS B CA 1
ATOM 7368 C C . CYS B 1 165 ? 32.656 6.652 9.266 1 98.56 165 CYS B C 1
ATOM 7370 O O . CYS B 1 165 ? 31.891 7.523 9.688 1 98.56 165 CYS B O 1
ATOM 7372 N N . VAL B 1 166 ? 33.656 6.18 10 1 98.75 166 VAL B N 1
ATOM 7373 C CA . VAL B 1 166 ? 33.812 6.52 11.406 1 98.75 166 VAL B CA 1
ATOM 7374 C C . VAL B 1 166 ? 34.219 7.98 11.547 1 98.75 166 VAL B C 1
ATOM 7376 O O . VAL B 1 166 ? 33.562 8.766 12.211 1 98.75 166 VAL B O 1
ATOM 7379 N N . PRO B 1 167 ? 35.344 8.406 10.859 1 98.31 167 PRO B N 1
ATOM 7380 C CA . PRO B 1 167 ? 35.656 9.836 10.961 1 98.31 167 PRO B CA 1
ATOM 7381 C C . PRO B 1 167 ? 34.562 10.727 10.352 1 98.31 167 PRO B C 1
ATOM 7383 O O . PRO B 1 167 ? 34.344 11.852 10.812 1 98.31 167 PRO B O 1
ATOM 7386 N N . LEU B 1 168 ? 33.875 10.297 9.352 1 98.62 168 LEU B N 1
ATOM 7387 C CA . LEU B 1 168 ? 32.781 11.078 8.773 1 98.62 168 LEU B CA 1
ATOM 7388 C C . LEU B 1 168 ? 31.656 11.273 9.781 1 98.62 168 LEU B C 1
ATOM 7390 O O . LEU B 1 168 ? 31.047 12.336 9.828 1 98.62 168 LEU B O 1
ATOM 7394 N N . ALA B 1 169 ? 31.406 10.203 10.547 1 98.69 169 ALA B N 1
ATOM 7395 C CA . ALA B 1 169 ? 30.391 10.32 11.586 1 98.69 169 ALA B CA 1
ATOM 7396 C C . ALA B 1 169 ? 30.797 11.344 12.648 1 98.69 169 ALA B C 1
ATOM 7398 O O . ALA B 1 169 ? 29.953 12.102 13.141 1 98.69 169 ALA B O 1
ATOM 7399 N N . TYR B 1 170 ? 32.094 11.367 12.953 1 98.5 170 TYR B N 1
ATOM 7400 C CA . TYR B 1 170 ? 32.656 12.344 13.891 1 98.5 170 TYR B CA 1
ATOM 7401 C C . TYR B 1 170 ? 32.375 13.766 13.398 1 98.5 170 TYR B C 1
ATOM 7403 O O . TYR B 1 170 ? 31.828 14.586 14.133 1 98.5 170 TYR B O 1
ATOM 7411 N N . PHE B 1 171 ? 32.656 13.992 12.18 1 98.38 171 PHE B N 1
ATOM 7412 C CA . PHE B 1 171 ? 32.531 15.344 11.633 1 98.38 171 PHE B CA 1
ATOM 7413 C C . PHE B 1 171 ? 31.078 15.703 11.414 1 98.38 171 PHE B C 1
ATOM 7415 O O . PHE B 1 171 ? 30.703 16.875 11.492 1 98.38 171 PHE B O 1
ATOM 7422 N N . THR B 1 172 ? 30.219 14.719 11.172 1 98.69 172 THR B N 1
ATOM 7423 C CA . THR B 1 172 ? 28.797 14.977 11.047 1 98.69 172 THR B CA 1
ATOM 7424 C C . THR B 1 172 ? 28.219 15.43 12.383 1 98.69 172 THR B C 1
ATOM 7426 O O . THR B 1 172 ? 27.484 16.422 12.453 1 98.69 172 THR B O 1
ATOM 7429 N N . ALA B 1 173 ? 28.594 14.711 13.438 1 98.56 173 ALA B N 1
ATOM 7430 C CA . ALA B 1 173 ? 28.109 15.078 14.766 1 98.56 173 ALA B CA 1
ATOM 7431 C C . ALA B 1 173 ? 28.578 16.469 15.156 1 98.56 173 ALA B C 1
ATOM 7433 O O . ALA B 1 173 ? 27.828 17.25 15.758 1 98.56 173 ALA B O 1
ATOM 7434 N N . LYS B 1 174 ? 29.797 16.797 14.734 1 97.81 174 LYS B N 1
ATOM 7435 C CA . LYS B 1 174 ? 30.328 18.141 14.977 1 97.81 174 LYS B CA 1
ATOM 7436 C C . LYS B 1 174 ? 29.562 19.172 14.172 1 97.81 174 LYS B C 1
ATOM 7438 O O . LYS B 1 174 ? 29.219 20.25 14.688 1 97.81 174 LYS B O 1
ATOM 7443 N N . ALA B 1 175 ? 29.281 18.828 12.984 1 97.94 175 ALA B N 1
ATOM 7444 C CA . ALA B 1 175 ? 28.547 19.734 12.102 1 97.94 175 ALA B CA 1
ATOM 7445 C C . ALA B 1 175 ? 27.125 19.953 12.594 1 97.94 175 ALA B C 1
ATOM 7447 O O . ALA B 1 175 ? 26.516 21 12.312 1 97.94 175 ALA B O 1
ATOM 7448 N N . LEU B 1 176 ? 26.578 19.047 13.391 1 98.12 176 LEU B N 1
ATOM 7449 C CA . LEU B 1 176 ? 25.234 19.172 13.953 1 98.12 176 LEU B CA 1
ATOM 7450 C C . LEU B 1 176 ? 25.266 19.891 15.289 1 98.12 176 LEU B C 1
ATOM 7452 O O . LEU B 1 176 ? 24.25 20 15.969 1 98.12 176 LEU B O 1
ATOM 7456 N N . HIS B 1 177 ? 26.5 20.328 15.727 1 97.31 177 HIS B N 1
ATOM 7457 C CA . HIS B 1 177 ? 26.734 21.172 16.875 1 97.31 177 HIS B CA 1
ATOM 7458 C C . HIS B 1 177 ? 26.469 20.438 18.188 1 97.31 177 HIS B C 1
ATOM 7460 O O . HIS B 1 177 ? 25.891 21 19.125 1 97.31 177 HIS B O 1
ATOM 7466 N N . PHE B 1 178 ? 26.766 19.156 18.172 1 97.69 178 PHE B N 1
ATOM 7467 C CA . PHE B 1 178 ? 26.766 18.406 19.422 1 97.69 178 PHE B CA 1
ATOM 7468 C C . PHE B 1 178 ? 27.953 18.797 20.297 1 97.69 178 PHE B C 1
ATOM 7470 O O . PHE B 1 178 ? 28.984 19.234 19.781 1 97.69 178 PHE B O 1
ATOM 7477 N N . LYS B 1 179 ? 27.766 18.578 21.594 1 96.5 179 LYS B N 1
ATOM 7478 C CA . LYS B 1 179 ? 28.922 18.719 22.484 1 96.5 179 LYS B CA 1
ATOM 7479 C C . LYS B 1 179 ? 29.891 17.547 22.312 1 96.5 179 LYS B C 1
ATOM 7481 O O . LYS B 1 179 ? 29.5 16.484 21.828 1 96.5 179 LYS B O 1
ATOM 7486 N N . LEU B 1 180 ? 31.062 17.688 22.672 1 95.62 180 LEU B N 1
ATOM 7487 C CA . LEU B 1 180 ? 32.156 16.766 22.375 1 95.62 180 LEU B CA 1
ATOM 7488 C C . LEU B 1 180 ? 31.844 15.367 22.891 1 95.62 180 LEU B C 1
ATOM 7490 O O . LEU B 1 180 ? 32.031 14.383 22.156 1 95.62 180 LEU B O 1
ATOM 7494 N N . PRO B 1 181 ? 31.328 15.25 24.125 1 96.94 181 PRO B N 1
ATOM 7495 C CA . PRO B 1 181 ? 31.031 13.883 24.578 1 96.94 181 PRO B CA 1
ATOM 7496 C C . PRO B 1 181 ? 30 13.188 23.688 1 96.94 181 PRO B C 1
ATOM 7498 O O . PRO B 1 181 ? 30.094 11.977 23.469 1 96.94 181 PRO B O 1
ATOM 7501 N N . ALA B 1 182 ? 29.031 13.922 23.219 1 98.12 182 ALA B N 1
ATOM 7502 C CA . ALA B 1 182 ? 28.031 13.352 22.328 1 98.12 182 ALA B CA 1
ATOM 7503 C C . ALA B 1 182 ? 28.625 13.016 20.969 1 98.12 182 ALA B C 1
ATOM 7505 O O . ALA B 1 182 ? 28.25 12.023 20.344 1 98.12 182 ALA B O 1
ATOM 7506 N N . VAL B 1 183 ? 29.547 13.867 20.5 1 98.31 183 VAL B N 1
ATOM 7507 C CA . VAL B 1 183 ? 30.25 13.602 19.25 1 98.31 183 VAL B CA 1
ATOM 7508 C C . VAL B 1 183 ? 31.016 12.273 19.359 1 98.31 183 VAL B C 1
ATOM 7510 O O . VAL B 1 183 ? 30.938 11.43 18.469 1 98.31 183 VAL B O 1
ATOM 7513 N N . TRP B 1 184 ? 31.672 12.102 20.484 1 98.31 184 TRP B N 1
ATOM 7514 C CA . TRP B 1 184 ? 32.406 10.875 20.703 1 98.31 184 TRP B CA 1
ATOM 7515 C C . TRP B 1 184 ? 31.484 9.672 20.797 1 98.31 184 TRP B C 1
ATOM 7517 O O . TRP B 1 184 ? 31.812 8.578 20.344 1 98.31 184 TRP B O 1
ATOM 7527 N N . LEU B 1 185 ? 30.375 9.891 21.391 1 98.56 185 LEU B N 1
ATOM 7528 C CA . LEU B 1 185 ? 29.406 8.805 21.531 1 98.56 185 LEU B CA 1
ATOM 7529 C C . LEU B 1 185 ? 28.938 8.32 20.172 1 98.56 185 LEU B C 1
ATOM 7531 O O . LEU B 1 185 ? 28.969 7.121 19.891 1 98.56 185 LEU B O 1
ATOM 7535 N N . VAL B 1 186 ? 28.484 9.273 19.328 1 98.75 186 VAL B N 1
ATOM 7536 C CA . VAL B 1 186 ? 28.031 8.922 17.984 1 98.75 186 VAL B CA 1
ATOM 7537 C C . VAL B 1 186 ? 29.156 8.219 17.219 1 98.75 186 VAL B C 1
ATOM 7539 O O . VAL B 1 186 ? 28.922 7.203 16.562 1 98.75 186 VAL B O 1
ATOM 7542 N N . THR B 1 187 ? 30.359 8.719 17.328 1 98.81 187 THR B N 1
ATOM 7543 C CA . THR B 1 187 ? 31.516 8.148 16.641 1 98.81 187 THR B CA 1
ATOM 7544 C C . THR B 1 187 ? 31.797 6.73 17.141 1 98.81 187 THR B C 1
ATOM 7546 O O . THR B 1 187 ? 32.031 5.824 16.328 1 98.81 187 THR B O 1
ATOM 7549 N N . LEU B 1 188 ? 31.688 6.562 18.391 1 98.62 188 LEU B N 1
ATOM 7550 C CA . LEU B 1 188 ? 31.938 5.254 18.984 1 98.62 188 LEU B CA 1
ATOM 7551 C C . LEU B 1 188 ? 30.859 4.258 18.578 1 98.62 188 LEU B C 1
ATOM 7553 O O . LEU B 1 188 ? 31.141 3.078 18.359 1 98.62 188 LEU B O 1
ATOM 7557 N N . MET B 1 189 ? 29.672 4.707 18.547 1 98.88 189 MET B N 1
ATOM 7558 C CA . MET B 1 189 ? 28.578 3.82 18.156 1 98.88 189 MET B CA 1
ATOM 7559 C C . MET B 1 189 ? 28.75 3.33 16.719 1 98.88 189 MET B C 1
ATOM 7561 O O . MET B 1 189 ? 28.422 2.188 16.406 1 98.88 189 MET B O 1
ATOM 7565 N N . VAL B 1 190 ? 29.266 4.203 15.836 1 98.81 190 VAL B N 1
ATOM 7566 C CA . VAL B 1 190 ? 29.531 3.797 14.461 1 98.81 190 VAL B CA 1
ATOM 7567 C C . VAL B 1 190 ? 30.766 2.898 14.414 1 98.81 190 VAL B C 1
ATOM 7569 O O . VAL B 1 190 ? 30.797 1.905 13.688 1 98.81 190 VAL B O 1
ATOM 7572 N N . LEU 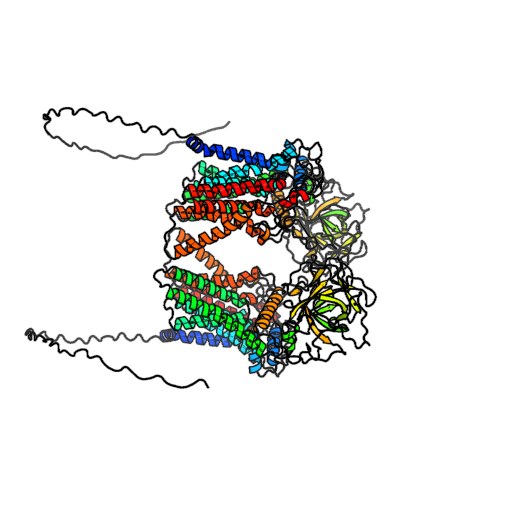B 1 191 ? 31.75 3.205 15.219 1 98.75 191 LEU B N 1
ATOM 7573 C CA . LEU B 1 191 ? 33 2.441 15.281 1 98.75 191 LEU B CA 1
ATOM 7574 C C . LEU B 1 191 ? 32.75 1.049 15.852 1 98.75 191 LEU B C 1
ATOM 7576 O O . LEU B 1 191 ? 33.219 0.055 15.297 1 98.75 191 LEU B O 1
ATOM 7580 N N . CYS B 1 192 ? 31.984 1.043 16.953 1 98.62 192 CYS B N 1
ATOM 7581 C CA . CYS B 1 192 ? 31.766 -0.198 17.688 1 98.62 192 CYS B CA 1
ATOM 7582 C C . CYS B 1 192 ? 30.406 -0.803 17.359 1 98.62 192 CYS B C 1
ATOM 7584 O O . CYS B 1 192 ? 29.688 -1.235 18.25 1 98.62 192 CYS B O 1
ATOM 7586 N N . GLU B 1 193 ? 30 -0.66 16.172 1 98.44 193 GLU B N 1
ATOM 7587 C CA . GLU B 1 193 ? 28.844 -1.37 15.664 1 98.44 193 GLU B CA 1
ATOM 7588 C C . GLU B 1 193 ? 29.25 -2.65 14.938 1 98.44 193 GLU B C 1
ATOM 7590 O O . GLU B 1 193 ? 29.812 -2.598 13.844 1 98.44 193 GLU B O 1
ATOM 7595 N N . ASN B 1 194 ? 28.922 -3.779 15.508 1 98.5 194 ASN B N 1
ATOM 7596 C CA . ASN B 1 194 ? 29.391 -5.066 15 1 98.5 194 ASN B CA 1
ATOM 7597 C C . ASN B 1 194 ? 28.875 -5.328 13.586 1 98.5 194 ASN B C 1
ATOM 7599 O O . ASN B 1 194 ? 29.594 -5.863 12.742 1 98.5 194 ASN B O 1
ATOM 7603 N N . SER B 1 195 ? 27.641 -5.023 13.344 1 97.94 195 SER B N 1
ATOM 7604 C CA . SER B 1 195 ? 27.078 -5.266 12.016 1 97.94 195 SER B CA 1
ATOM 7605 C C . SER B 1 195 ? 27.812 -4.453 10.953 1 97.94 195 SER B C 1
ATOM 7607 O O . SER B 1 195 ? 28.094 -4.957 9.859 1 97.94 195 SER B O 1
ATOM 7609 N N . TYR B 1 196 ? 28.172 -3.158 11.25 1 98.31 196 TYR B N 1
ATOM 7610 C CA . TYR B 1 196 ? 28.938 -2.334 10.328 1 98.31 196 TYR B CA 1
ATOM 7611 C C . TYR B 1 196 ? 30.328 -2.924 10.094 1 98.31 196 TYR B C 1
ATOM 7613 O O . TYR B 1 196 ? 30.812 -2.951 8.961 1 98.31 196 TYR B O 1
ATOM 7621 N N . THR B 1 197 ? 30.922 -3.381 11.156 1 98.25 197 THR B N 1
ATOM 7622 C CA . THR B 1 197 ? 32.25 -3.971 11.055 1 98.25 197 THR B CA 1
ATOM 7623 C C . THR B 1 197 ? 32.219 -5.227 10.188 1 98.25 197 THR B C 1
ATOM 7625 O O . THR B 1 197 ? 33.031 -5.367 9.266 1 98.25 197 THR B O 1
ATOM 7628 N N . THR B 1 198 ? 31.266 -6.086 10.445 1 97.75 198 THR B N 1
ATOM 7629 C CA . THR B 1 198 ? 31.188 -7.367 9.75 1 97.75 198 THR B CA 1
ATOM 7630 C C . THR B 1 198 ? 30.906 -7.16 8.266 1 97.75 198 THR B C 1
ATOM 7632 O O . THR B 1 198 ? 31.609 -7.699 7.41 1 97.75 198 THR B O 1
ATOM 7635 N N . ILE B 1 199 ? 29.953 -6.359 7.957 1 96.94 199 ILE B N 1
ATOM 7636 C CA . ILE B 1 199 ? 29.5 -6.207 6.574 1 96.94 199 ILE B CA 1
ATOM 7637 C C . ILE B 1 199 ? 30.594 -5.512 5.758 1 96.94 199 ILE B C 1
ATOM 7639 O O . ILE B 1 199 ? 30.719 -5.738 4.551 1 96.94 199 ILE B O 1
ATOM 7643 N N . SER B 1 200 ? 31.438 -4.723 6.398 1 97.44 200 SER B N 1
ATOM 7644 C CA . SER B 1 200 ? 32.469 -3.945 5.707 1 97.44 200 SER B CA 1
ATOM 7645 C C . SER B 1 200 ? 33.688 -4.801 5.387 1 97.44 200 SER B C 1
ATOM 7647 O O . SER B 1 200 ? 34.5 -4.414 4.566 1 97.44 200 SER B O 1
ATOM 7649 N N . ARG B 1 201 ? 33.781 -5.898 5.941 1 97.38 201 ARG B N 1
ATOM 7650 C CA . ARG B 1 201 ? 35.031 -6.676 5.867 1 97.38 201 ARG B CA 1
ATOM 7651 C C . ARG B 1 201 ? 35 -7.621 4.672 1 97.38 201 ARG B C 1
ATOM 7653 O O . ARG B 1 201 ? 35.969 -8.344 4.426 1 97.38 201 ARG B O 1
ATOM 7660 N N . PHE B 1 202 ? 33.938 -7.676 3.916 1 97.25 202 PHE B N 1
ATOM 7661 C CA . PHE B 1 202 ? 33.812 -8.602 2.793 1 97.25 202 PHE B CA 1
ATOM 7662 C C . PHE B 1 202 ? 33.625 -7.84 1.486 1 97.25 202 PHE B C 1
ATOM 7664 O O . PHE B 1 202 ? 33.469 -6.617 1.489 1 97.25 202 PHE B O 1
ATOM 7671 N N . ILE B 1 203 ? 33.781 -8.547 0.404 1 97.06 203 ILE B N 1
ATOM 7672 C CA . ILE B 1 203 ? 33.656 -7.949 -0.922 1 97.06 203 ILE B CA 1
ATOM 7673 C C . ILE B 1 203 ? 32.188 -7.742 -1.262 1 97.06 203 ILE B C 1
ATOM 7675 O O . ILE B 1 203 ? 31.594 -8.562 -1.965 1 97.06 203 ILE B O 1
ATOM 7679 N N . LEU B 1 204 ? 31.672 -6.633 -0.732 1 96.56 204 LEU B N 1
ATOM 7680 C CA . LEU B 1 204 ? 30.266 -6.297 -0.865 1 96.56 204 LEU B CA 1
ATOM 7681 C C . LEU B 1 204 ? 30.094 -4.828 -1.246 1 96.56 204 LEU B C 1
ATOM 7683 O O . LEU B 1 204 ? 31.031 -4.039 -1.144 1 96.56 204 LEU B O 1
ATOM 7687 N N . LEU B 1 205 ? 28.953 -4.449 -1.683 1 96.94 205 LEU B N 1
ATOM 7688 C CA . LEU B 1 205 ? 28.656 -3.072 -2.066 1 96.94 205 LEU B CA 1
ATOM 7689 C C . LEU B 1 205 ? 28.156 -2.27 -0.87 1 96.94 205 LEU B C 1
ATOM 7691 O O . LEU B 1 205 ? 28.109 -1.038 -0.918 1 96.94 205 LEU B O 1
ATOM 7695 N N . ASP B 1 206 ? 27.828 -2.924 0.186 1 96.56 206 ASP B N 1
ATOM 7696 C CA . ASP B 1 206 ? 27.141 -2.299 1.311 1 96.56 206 ASP B CA 1
ATOM 7697 C C . ASP B 1 206 ? 28.047 -1.296 2.021 1 96.56 206 ASP B C 1
ATOM 7699 O O . ASP B 1 206 ? 27.578 -0.273 2.521 1 96.56 206 ASP B O 1
ATOM 7703 N N . SER B 1 207 ? 29.344 -1.604 2.08 1 97.12 207 SER B N 1
ATOM 7704 C CA . SER B 1 207 ? 30.281 -0.649 2.682 1 97.12 207 SER B CA 1
ATOM 7705 C C . SER B 1 207 ? 30.328 0.65 1.885 1 97.12 207 SER B C 1
ATOM 7707 O O . SER B 1 207 ? 30.359 1.738 2.463 1 97.12 207 SER B O 1
ATOM 7709 N N . MET B 1 208 ? 30.297 0.544 0.593 1 97.94 208 MET B N 1
ATOM 7710 C CA . MET B 1 208 ? 30.312 1.722 -0.27 1 97.94 208 MET B CA 1
ATOM 7711 C C . MET B 1 208 ? 29 2.482 -0.175 1 97.94 208 MET B C 1
ATOM 7713 O O . MET B 1 208 ? 28.984 3.715 -0.193 1 97.94 208 MET B O 1
ATOM 7717 N N . LEU B 1 209 ? 27.906 1.717 -0.086 1 98 209 LEU B N 1
ATOM 7718 C CA . LEU B 1 209 ? 26.594 2.334 0.118 1 98 209 LEU B CA 1
ATOM 7719 C C . LEU B 1 209 ? 26.562 3.125 1.422 1 98 209 LEU B C 1
ATOM 7721 O O . LEU B 1 209 ? 26.109 4.27 1.449 1 98 209 LEU B O 1
ATOM 7725 N N . LEU B 1 210 ? 27.062 2.494 2.457 1 98.12 210 LEU B N 1
ATOM 7726 C CA . LEU B 1 210 ? 27.109 3.158 3.754 1 98.12 210 LEU B CA 1
ATOM 7727 C C . LEU B 1 210 ? 27.984 4.414 3.691 1 98.12 210 LEU B C 1
ATOM 7729 O O . LEU B 1 210 ? 27.594 5.465 4.211 1 98.12 210 LEU B O 1
ATOM 7733 N N . PHE B 1 211 ? 29.141 4.281 3.008 1 98.31 211 PHE B N 1
ATOM 7734 C CA . PHE B 1 211 ? 30.031 5.426 2.842 1 98.31 211 PHE B CA 1
ATOM 7735 C C . PHE B 1 211 ? 29.312 6.57 2.131 1 98.31 211 PHE B C 1
ATOM 7737 O O . PHE B 1 211 ? 29.359 7.715 2.584 1 98.31 211 PHE B O 1
ATOM 7744 N N . GLY B 1 212 ? 28.641 6.254 1.058 1 98.5 212 GLY B N 1
ATOM 7745 C CA . GLY B 1 212 ? 27.906 7.273 0.324 1 98.5 212 GLY B CA 1
ATOM 7746 C C . GLY B 1 212 ? 26.828 7.953 1.155 1 98.5 212 GLY B C 1
ATOM 7747 O O . GLY B 1 212 ? 26.656 9.172 1.089 1 98.5 212 GLY B O 1
ATOM 7748 N N . THR B 1 213 ? 26.094 7.203 1.979 1 98.62 213 THR B N 1
ATOM 7749 C CA . THR B 1 213 ? 25.016 7.73 2.811 1 98.62 213 THR B CA 1
ATOM 7750 C C . THR B 1 213 ? 25.578 8.633 3.908 1 98.62 213 THR B C 1
ATOM 7752 O O . THR B 1 213 ? 25.078 9.742 4.113 1 98.62 213 THR B O 1
ATOM 7755 N N . VAL B 1 214 ? 26.656 8.141 4.547 1 98.69 214 VAL B N 1
ATOM 7756 C CA . VAL B 1 214 ? 27.281 8.875 5.648 1 98.69 214 VAL B CA 1
ATOM 7757 C C . VAL B 1 214 ? 27.953 10.141 5.113 1 98.69 214 VAL B C 1
ATOM 7759 O O . VAL B 1 214 ? 27.828 11.211 5.707 1 98.69 214 VAL B O 1
ATOM 7762 N N . ALA B 1 215 ? 28.609 10.016 3.957 1 98.75 215 ALA B N 1
ATOM 7763 C CA . ALA B 1 215 ? 29.266 11.156 3.342 1 98.75 215 ALA B CA 1
ATOM 7764 C C . ALA B 1 215 ? 28.266 12.219 2.912 1 98.75 215 ALA B C 1
ATOM 7766 O O . ALA B 1 215 ? 28.484 13.414 3.117 1 98.75 215 ALA B O 1
ATOM 7767 N N . THR B 1 216 ? 27.172 11.797 2.316 1 98.81 216 THR B N 1
ATOM 7768 C CA . THR B 1 216 ? 26.141 12.734 1.895 1 98.81 216 THR B CA 1
ATOM 7769 C C . THR B 1 216 ? 25.562 13.484 3.094 1 98.81 216 THR B C 1
ATOM 7771 O O . THR B 1 216 ? 25.328 14.688 3.029 1 98.81 216 THR B O 1
ATOM 7774 N N . THR B 1 217 ? 25.344 12.773 4.176 1 98.75 217 THR B N 1
ATOM 7775 C CA . THR B 1 217 ? 24.812 13.391 5.387 1 98.75 217 THR B CA 1
ATOM 7776 C C . THR B 1 217 ? 25.781 14.438 5.934 1 98.75 217 THR B C 1
ATOM 7778 O O . THR B 1 217 ? 25.359 15.523 6.34 1 98.75 217 THR B O 1
ATOM 7781 N N . LEU B 1 218 ? 27.094 14.125 5.914 1 98.75 218 LEU B N 1
ATOM 7782 C CA . LEU B 1 218 ? 28.109 15.086 6.355 1 98.75 218 LEU B CA 1
ATOM 7783 C C . LEU B 1 218 ? 28.094 16.328 5.461 1 98.75 218 LEU B C 1
ATOM 7785 O O . LEU B 1 218 ? 28.078 17.453 5.953 1 98.75 218 LEU B O 1
ATOM 7789 N N . CYS B 1 219 ? 28.125 16.078 4.137 1 98.69 219 CYS B N 1
ATOM 7790 C CA . CYS B 1 219 ? 28.141 17.188 3.195 1 98.69 219 CYS B CA 1
ATOM 7791 C C . CYS B 1 219 ? 26.906 18.078 3.367 1 98.69 219 CYS B C 1
ATOM 7793 O O . CYS B 1 219 ? 27.016 19.297 3.336 1 98.69 219 CYS B O 1
ATOM 7795 N N . TRP B 1 220 ? 25.766 17.438 3.566 1 97.94 220 TRP B N 1
ATOM 7796 C CA . TRP B 1 220 ? 24.531 18.188 3.791 1 97.94 220 TRP B CA 1
ATOM 7797 C C . TRP B 1 220 ? 24.609 19.031 5.055 1 97.94 220 TRP B C 1
ATOM 7799 O O . TRP B 1 220 ? 24.25 20.203 5.047 1 97.94 220 TRP B O 1
ATOM 7809 N N . ALA B 1 221 ? 25.094 18.469 6.152 1 98.25 221 ALA B N 1
ATOM 7810 C CA . ALA B 1 221 ? 25.188 19.172 7.426 1 98.25 221 ALA B CA 1
ATOM 7811 C C . ALA B 1 221 ? 26.156 20.359 7.324 1 98.25 221 ALA B C 1
ATOM 7813 O O . ALA B 1 221 ? 25.859 21.438 7.828 1 98.25 221 ALA B O 1
ATOM 7814 N N . LYS B 1 222 ? 27.281 20.172 6.617 1 98.25 222 LYS B N 1
ATOM 7815 C CA . LYS B 1 222 ? 28.25 21.234 6.434 1 98.25 222 LYS B CA 1
ATOM 7816 C C . LYS B 1 222 ? 27.688 22.344 5.551 1 98.25 222 LYS B C 1
ATOM 7818 O O . LYS B 1 222 ? 27.859 23.531 5.836 1 98.25 222 LYS B O 1
ATOM 7823 N N . PHE B 1 223 ? 27 22.016 4.516 1 97.94 223 PHE B N 1
ATOM 7824 C CA . PHE B 1 223 ? 26.359 22.984 3.639 1 97.94 223 PHE B CA 1
ATOM 7825 C C . PHE B 1 223 ? 25.297 23.781 4.398 1 97.94 223 PHE B C 1
ATOM 7827 O O . PHE B 1 223 ? 25.234 25 4.258 1 97.94 223 PHE B O 1
ATOM 7834 N N . HIS B 1 224 ? 24.531 23.047 5.242 1 97.19 224 HIS B N 1
ATOM 7835 C CA . HIS B 1 224 ? 23.516 23.719 6.051 1 97.19 224 HIS B CA 1
ATOM 7836 C C . HIS B 1 224 ? 24.141 24.781 6.949 1 97.19 224 HIS B C 1
ATOM 7838 O O . HIS B 1 224 ? 23.578 25.859 7.105 1 97.19 224 HIS B O 1
ATOM 7844 N N . ASN B 1 225 ? 25.281 24.484 7.504 1 97.12 225 ASN B N 1
ATOM 7845 C CA . ASN B 1 225 ? 25.938 25.406 8.43 1 97.12 225 ASN B CA 1
ATOM 7846 C C . ASN B 1 225 ? 26.422 26.656 7.719 1 97.12 225 ASN B C 1
ATOM 7848 O O . ASN B 1 225 ? 26.703 27.672 8.367 1 97.12 225 ASN B O 1
ATOM 7852 N N . LEU B 1 226 ? 26.453 26.625 6.375 1 96.62 226 LEU B N 1
ATOM 7853 C CA . LEU B 1 226 ? 26.938 27.766 5.602 1 96.62 226 LEU B CA 1
ATOM 7854 C C . LEU B 1 226 ? 25.781 28.5 4.949 1 96.62 226 LEU B C 1
ATOM 7856 O O . LEU B 1 226 ? 25.984 29.281 4.02 1 96.62 226 LEU B O 1
ATOM 7860 N N . ARG B 1 227 ? 24.578 28.281 5.387 1 91.94 227 ARG B N 1
ATOM 7861 C CA . ARG B 1 227 ? 23.391 28.859 4.77 1 91.94 227 ARG B CA 1
ATOM 7862 C C . ARG B 1 227 ? 23.391 30.375 4.863 1 91.94 227 ARG B C 1
ATOM 7864 O O . ARG B 1 227 ? 22.797 31.062 4.023 1 91.94 227 ARG B O 1
ATOM 7871 N N . LYS B 1 228 ? 24.125 30.969 5.859 1 91.81 228 LYS B N 1
ATOM 7872 C CA . LYS B 1 228 ? 24.188 32.406 6.035 1 91.81 228 LYS B CA 1
ATOM 7873 C C . LYS B 1 228 ? 25.359 33 5.277 1 91.81 228 LYS B C 1
ATOM 7875 O O . LYS B 1 228 ? 25.5 34.25 5.211 1 91.81 228 LYS B O 1
ATOM 7880 N N . LYS B 1 229 ? 26.281 32.188 4.73 1 95.81 229 LYS B N 1
ATOM 7881 C CA . LYS B 1 229 ? 27.422 32.594 3.92 1 95.81 229 LYS B CA 1
ATOM 7882 C C . LYS B 1 229 ? 27.312 32.062 2.498 1 95.81 229 LYS B C 1
ATOM 7884 O O . LYS B 1 229 ? 28.25 31.469 1.984 1 95.81 229 LYS B O 1
ATOM 7889 N N . SER B 1 230 ? 26.203 32.5 1.852 1 95.06 230 SER B N 1
ATOM 7890 C CA . SER B 1 230 ? 25.875 31.938 0.543 1 95.06 230 SER B CA 1
ATOM 7891 C C . SER B 1 230 ? 26.844 32.438 -0.526 1 95.06 230 SER B C 1
ATOM 7893 O O . SER B 1 230 ? 27.297 33.594 -0.465 1 95.06 230 SER B O 1
ATOM 7895 N N . PHE B 1 231 ? 27.234 31.594 -1.431 1 96.31 231 PHE B N 1
ATOM 7896 C CA . PHE B 1 231 ? 28 31.875 -2.639 1 96.31 231 PHE B CA 1
ATOM 7897 C C . PHE B 1 231 ? 29.453 32.125 -2.303 1 96.31 231 PHE B C 1
ATOM 7899 O O . PHE B 1 231 ? 30.203 32.688 -3.119 1 96.31 231 PHE B O 1
ATOM 7906 N N . THR B 1 232 ? 29.875 31.828 -1.071 1 97.25 232 THR B N 1
ATOM 7907 C CA . THR B 1 232 ? 31.297 31.734 -0.768 1 97.25 232 THR B CA 1
ATOM 7908 C C . THR B 1 232 ? 31.891 30.469 -1.358 1 97.25 232 THR B C 1
ATOM 7910 O O . THR B 1 232 ? 31.156 29.531 -1.691 1 97.25 232 THR B O 1
ATOM 7913 N N . PRO B 1 233 ? 33.125 30.438 -1.532 1 97 233 PRO B N 1
ATOM 7914 C CA . PRO B 1 233 ? 33.75 29.234 -2.064 1 97 233 PRO B CA 1
ATOM 7915 C C . PRO B 1 233 ? 33.5 28 -1.184 1 97 233 PRO B C 1
ATOM 7917 O O . PRO B 1 233 ? 33.344 26.891 -1.695 1 97 233 PRO B O 1
ATOM 7920 N N . GLU B 1 234 ? 33.469 28.188 0.096 1 97.38 234 GLU B N 1
ATOM 7921 C CA . GLU B 1 234 ? 33.219 27.078 1.001 1 97.38 234 GLU B CA 1
ATOM 7922 C C . GLU B 1 234 ? 31.797 26.562 0.839 1 97.38 234 GLU B C 1
ATOM 7924 O O . GLU B 1 234 ? 31.562 25.344 0.848 1 97.38 234 GLU B O 1
ATOM 7929 N N . TRP B 1 235 ? 30.922 27.531 0.739 1 97.88 235 TRP B N 1
ATOM 7930 C CA . TRP B 1 235 ? 29.531 27.203 0.494 1 97.88 235 TRP B CA 1
ATOM 7931 C C . TRP B 1 235 ? 29.375 26.391 -0.793 1 97.88 235 TRP B C 1
ATOM 7933 O O . TRP B 1 235 ? 28.734 25.344 -0.807 1 97.88 235 TRP B O 1
ATOM 7943 N N . ALA B 1 236 ? 30.016 26.812 -1.845 1 97.69 236 ALA B N 1
ATOM 7944 C CA . ALA B 1 236 ? 29.953 26.156 -3.145 1 97.69 236 ALA B CA 1
ATOM 7945 C C . ALA B 1 236 ? 30.641 24.781 -3.096 1 97.69 236 ALA B C 1
ATOM 7947 O O . ALA B 1 236 ? 30.172 23.828 -3.732 1 97.69 236 ALA B O 1
ATOM 7948 N N . PHE B 1 237 ? 31.719 24.75 -2.32 1 98.19 237 PHE B N 1
ATOM 7949 C CA . PHE B 1 237 ? 32.469 23.5 -2.184 1 98.19 237 PHE B CA 1
ATOM 7950 C C . PHE B 1 237 ? 31.609 22.406 -1.573 1 98.19 237 PHE B C 1
ATOM 7952 O O . PHE B 1 237 ? 31.516 21.312 -2.117 1 98.19 237 PHE B O 1
ATOM 7959 N N . TRP B 1 238 ? 30.953 22.688 -0.512 1 98.25 238 TRP B N 1
ATOM 7960 C CA . TRP B 1 238 ? 30.172 21.688 0.182 1 98.25 238 TRP B CA 1
ATOM 7961 C C . TRP B 1 238 ? 28.906 21.344 -0.604 1 98.25 238 TRP B C 1
ATOM 7963 O O . TRP B 1 238 ? 28.438 20.203 -0.575 1 98.25 238 TRP B O 1
ATOM 7973 N N . LEU B 1 239 ? 28.328 22.312 -1.297 1 98.5 239 LEU B N 1
ATOM 7974 C CA . LEU B 1 239 ? 27.203 22.031 -2.174 1 98.5 239 LEU B CA 1
ATOM 7975 C C . LEU B 1 239 ? 27.609 21.094 -3.307 1 98.5 239 LEU B C 1
ATOM 7977 O O . LEU B 1 239 ? 26.906 20.141 -3.611 1 98.5 239 LEU B O 1
ATOM 7981 N N . PHE B 1 240 ? 28.75 21.359 -3.879 1 98.5 240 PHE B N 1
ATOM 7982 C CA . PHE B 1 240 ? 29.297 20.531 -4.945 1 98.5 240 PHE B CA 1
ATOM 7983 C C . PHE B 1 240 ? 29.562 19.109 -4.445 1 98.5 240 PHE B C 1
ATOM 7985 O O . PHE B 1 240 ? 29.219 18.141 -5.109 1 98.5 240 PHE B O 1
ATOM 7992 N N . LEU B 1 241 ? 30.156 19.031 -3.271 1 98.62 241 LEU B N 1
ATOM 7993 C CA . LEU B 1 241 ? 30.469 17.734 -2.701 1 98.62 241 LEU B CA 1
ATOM 7994 C C . LEU B 1 241 ? 29.203 16.953 -2.371 1 98.62 241 LEU B C 1
ATOM 7996 O O . LEU B 1 241 ? 29.172 15.727 -2.465 1 98.62 241 LEU B O 1
ATOM 8000 N N . THR B 1 242 ? 28.156 17.688 -1.971 1 98.69 242 THR B N 1
ATOM 8001 C CA . THR B 1 242 ? 26.859 17.047 -1.727 1 98.69 242 THR B CA 1
ATOM 8002 C C . THR B 1 242 ? 26.328 16.391 -3.004 1 98.69 242 THR B C 1
ATOM 8004 O O . THR B 1 242 ? 25.906 15.242 -2.988 1 98.69 242 THR B O 1
ATOM 8007 N N . GLY B 1 243 ? 26.391 17.094 -4.098 1 98.62 243 GLY B N 1
ATOM 8008 C CA . GLY B 1 243 ? 25.969 16.547 -5.375 1 98.62 243 GLY B CA 1
ATOM 8009 C C . GLY B 1 243 ? 26.797 15.367 -5.824 1 98.62 243 GLY B C 1
ATOM 8010 O O . GLY B 1 243 ? 26.25 14.375 -6.316 1 98.62 243 GLY B O 1
ATOM 8011 N N . LEU B 1 244 ? 28.125 15.484 -5.609 1 98.56 244 LEU B N 1
ATOM 8012 C CA . LEU B 1 244 ? 29.016 14.398 -5.977 1 98.56 244 LEU B CA 1
ATOM 8013 C C . LEU B 1 244 ? 28.719 13.141 -5.16 1 98.56 244 LEU B C 1
ATOM 8015 O O . LEU B 1 244 ? 28.719 12.031 -5.703 1 98.56 244 LEU B O 1
ATOM 8019 N N . SER B 1 245 ? 28.5 13.383 -3.922 1 98.62 245 SER B N 1
ATOM 8020 C CA . SER B 1 245 ? 28.219 12.258 -3.031 1 98.62 245 SER B CA 1
ATOM 8021 C C . SER B 1 245 ? 26.891 11.609 -3.367 1 98.62 245 SER B C 1
ATOM 8023 O O . SER B 1 245 ? 26.766 10.383 -3.34 1 98.62 245 SER B O 1
ATOM 8025 N N . ILE B 1 246 ? 25.875 12.383 -3.701 1 98.62 246 ILE B N 1
ATOM 8026 C CA . ILE B 1 246 ? 24.578 11.859 -4.117 1 98.62 246 ILE B CA 1
ATOM 8027 C C . ILE B 1 246 ? 24.734 11.023 -5.387 1 98.62 246 ILE B C 1
ATOM 8029 O O . ILE B 1 246 ? 24.203 9.922 -5.48 1 98.62 246 ILE B O 1
ATOM 8033 N N . GLY B 1 247 ? 25.484 11.555 -6.355 1 98.62 247 GLY B N 1
ATOM 8034 C CA . GLY B 1 247 ? 25.734 10.805 -7.574 1 98.62 247 GLY B CA 1
ATOM 8035 C C . GLY B 1 247 ? 26.438 9.484 -7.32 1 98.62 247 GLY B C 1
ATOM 8036 O O . GLY B 1 247 ? 26.109 8.469 -7.93 1 98.62 247 GLY B O 1
ATOM 8037 N N . PHE B 1 248 ? 27.375 9.508 -6.398 1 98.5 248 PHE B N 1
ATOM 8038 C CA . PHE B 1 248 ? 28.156 8.312 -6.082 1 98.5 248 PHE B CA 1
ATOM 8039 C C . PHE B 1 248 ? 27.266 7.242 -5.445 1 98.5 248 PHE B C 1
ATOM 8041 O O . PHE B 1 248 ? 27.25 6.098 -5.902 1 98.5 248 PHE B O 1
ATOM 8048 N N . VAL B 1 249 ? 26.531 7.617 -4.41 1 98.38 249 VAL B N 1
ATOM 8049 C CA . VAL B 1 249 ? 25.75 6.633 -3.668 1 98.38 249 VAL B CA 1
ATOM 8050 C C . VAL B 1 249 ? 24.656 6.062 -4.566 1 98.38 249 VAL B C 1
ATOM 8052 O O . VAL B 1 249 ? 24.359 4.863 -4.508 1 98.38 249 VAL B O 1
ATOM 8055 N N . CYS B 1 250 ? 24.047 6.84 -5.465 1 98.06 250 CYS B N 1
ATOM 8056 C CA . CYS B 1 250 ? 23.016 6.367 -6.375 1 98.06 250 CYS B CA 1
ATOM 8057 C C . CYS B 1 250 ? 23.594 5.457 -7.445 1 98.06 250 CYS B C 1
ATOM 8059 O O . CYS B 1 250 ? 22.891 4.641 -8.031 1 98.06 250 CYS B O 1
ATOM 8061 N N . SER B 1 251 ? 24.891 5.656 -7.691 1 98.5 251 SER B N 1
ATOM 8062 C CA . SER B 1 251 ? 25.547 4.84 -8.703 1 98.5 251 SER B CA 1
ATOM 8063 C C . SER B 1 251 ? 26 3.5 -8.133 1 98.5 251 SER B C 1
ATOM 8065 O O . SER B 1 251 ? 26.453 2.625 -8.867 1 98.5 251 SER B O 1
ATOM 8067 N N . VAL B 1 252 ? 25.906 3.381 -6.812 1 98 252 VAL B N 1
ATOM 8068 C CA . VAL B 1 252 ? 26.234 2.119 -6.156 1 98 252 VAL B CA 1
ATOM 8069 C C . VAL B 1 252 ? 24.969 1.271 -6.012 1 98 252 VAL B C 1
ATOM 8071 O O . VAL B 1 252 ? 24.938 0.119 -6.445 1 98 252 VAL B O 1
ATOM 8074 N N . LYS B 1 253 ? 23.984 1.801 -5.383 1 96.56 253 LYS B N 1
ATOM 8075 C CA . LYS B 1 253 ? 22.656 1.197 -5.238 1 96.56 253 LYS B CA 1
ATOM 8076 C C . LYS B 1 253 ? 21.562 2.252 -5.32 1 96.56 253 LYS B C 1
ATOM 8078 O O . LYS B 1 253 ? 21.719 3.365 -4.812 1 96.56 253 LYS B O 1
ATOM 8083 N N . TRP B 1 254 ? 20.391 1.914 -5.766 1 95.5 254 TRP B N 1
ATOM 8084 C CA . TRP B 1 254 ? 19.281 2.852 -5.895 1 95.5 254 TRP B CA 1
ATOM 8085 C C . TRP B 1 254 ? 18.734 3.232 -4.523 1 95.5 254 TRP B C 1
ATOM 8087 O O . TRP B 1 254 ? 18.016 4.234 -4.391 1 95.5 254 TRP B O 1
ATOM 8097 N N . VAL B 1 255 ? 19.047 2.467 -3.494 1 94.31 255 VAL B N 1
ATOM 8098 C CA . VAL B 1 255 ? 18.688 2.82 -2.127 1 94.31 255 VAL B CA 1
ATOM 8099 C C . VAL B 1 255 ? 19.297 4.172 -1.762 1 94.31 255 VAL B C 1
ATOM 8101 O O . VAL B 1 255 ? 18.812 4.848 -0.848 1 94.31 255 VAL B O 1
ATOM 8104 N N . GLY B 1 256 ? 20.297 4.566 -2.475 1 96.56 256 GLY B N 1
ATOM 8105 C CA . GLY B 1 256 ? 20.906 5.875 -2.295 1 96.56 256 GLY B CA 1
ATOM 8106 C C . GLY B 1 256 ? 19.953 7.02 -2.557 1 96.56 256 GLY B C 1
ATOM 8107 O O . GLY B 1 256 ? 20.203 8.148 -2.125 1 96.56 256 GLY B O 1
ATOM 8108 N N . LEU B 1 257 ? 18.797 6.754 -3.188 1 96.38 257 LEU B N 1
ATOM 8109 C CA . LEU B 1 257 ? 17.797 7.773 -3.48 1 96.38 257 LEU B CA 1
ATOM 8110 C C . LEU B 1 257 ? 17.125 8.266 -2.201 1 96.38 257 LEU B C 1
ATOM 8112 O O . LEU B 1 257 ? 16.594 9.367 -2.162 1 96.38 257 LEU B O 1
ATOM 8116 N N . PHE B 1 258 ? 17.25 7.484 -1.145 1 97.56 258 PHE B N 1
ATOM 8117 C CA . PHE B 1 258 ? 16.562 7.863 0.092 1 97.56 258 PHE B CA 1
ATOM 8118 C C . PHE B 1 258 ? 17.297 9.016 0.773 1 97.56 258 PHE B C 1
ATOM 8120 O O . PHE B 1 258 ? 16.656 9.945 1.285 1 97.56 258 PHE B O 1
ATOM 8127 N N . VAL B 1 259 ? 18.625 8.984 0.789 1 98.19 259 VAL B N 1
ATOM 8128 C CA . VAL B 1 259 ? 19.375 10.109 1.354 1 98.19 259 VAL B CA 1
ATOM 8129 C C . VAL B 1 259 ? 19.266 11.32 0.433 1 98.19 259 VAL B C 1
ATOM 8131 O O . VAL B 1 259 ? 19.297 12.461 0.895 1 98.19 259 VAL B O 1
ATOM 8134 N N . THR B 1 260 ? 19.125 11.062 -0.919 1 98.12 260 THR B N 1
ATOM 8135 C CA . THR B 1 260 ? 18.859 12.141 -1.872 1 98.12 260 THR B CA 1
ATOM 8136 C C . THR B 1 260 ? 17.547 12.844 -1.536 1 98.12 260 THR B C 1
ATOM 8138 O O . THR B 1 260 ? 17.469 14.078 -1.567 1 98.12 260 THR B O 1
ATOM 8141 N N . ALA B 1 261 ? 16.609 12.031 -1.154 1 98.19 261 ALA B N 1
ATOM 8142 C CA . ALA B 1 261 ? 15.328 12.594 -0.767 1 98.19 261 ALA B CA 1
ATOM 8143 C C . ALA B 1 261 ? 15.461 13.461 0.479 1 98.19 261 ALA B C 1
ATOM 8145 O O . ALA B 1 261 ? 14.781 14.484 0.606 1 98.19 261 ALA B O 1
ATOM 8146 N N . LEU B 1 262 ? 16.266 13.031 1.382 1 98.25 262 LEU B N 1
ATOM 8147 C CA . LEU B 1 262 ? 16.516 13.828 2.582 1 98.25 262 LEU B CA 1
ATOM 8148 C C . LEU B 1 262 ? 17.078 15.195 2.223 1 98.25 262 LEU B C 1
ATOM 8150 O O . LEU B 1 262 ? 16.562 16.219 2.693 1 98.25 262 LEU B O 1
ATOM 8154 N N . VAL B 1 263 ? 18.062 15.211 1.365 1 98.5 263 VAL B N 1
ATOM 8155 C CA . VAL B 1 263 ? 18.672 16.469 0.914 1 98.5 263 VAL B CA 1
ATOM 8156 C C . VAL B 1 263 ? 17.641 17.281 0.131 1 98.5 263 VAL B C 1
ATOM 8158 O O . VAL B 1 263 ? 17.594 18.516 0.25 1 98.5 263 VAL B O 1
ATOM 8161 N N . GLY B 1 264 ? 16.844 16.578 -0.662 1 98.31 264 GLY B N 1
ATOM 8162 C CA . GLY B 1 264 ? 15.789 17.25 -1.411 1 98.31 264 GLY B CA 1
ATOM 8163 C C . GLY B 1 264 ? 14.781 17.938 -0.524 1 98.31 264 GLY B C 1
ATOM 8164 O O . GLY B 1 264 ? 14.398 19.078 -0.791 1 98.31 264 GLY B O 1
ATOM 8165 N N . LEU B 1 265 ? 14.359 17.297 0.54 1 97.81 265 LEU B N 1
ATOM 8166 C CA . LEU B 1 265 ? 13.406 17.891 1.474 1 97.81 265 LEU B CA 1
ATOM 8167 C C . LEU B 1 265 ? 14 19.125 2.133 1 97.81 265 LEU B C 1
ATOM 8169 O O . LEU B 1 265 ? 13.312 20.141 2.279 1 97.81 265 LEU B O 1
ATOM 8173 N N . TYR B 1 266 ? 15.258 19.016 2.541 1 98.06 266 TYR B N 1
ATOM 8174 C CA . TYR B 1 266 ? 15.938 20.172 3.115 1 98.06 266 TYR B CA 1
ATOM 8175 C C . TYR B 1 266 ? 16 21.312 2.111 1 98.06 266 TYR B C 1
ATOM 8177 O O . TYR B 1 266 ? 15.781 22.484 2.467 1 98.06 266 TYR B O 1
ATOM 8185 N N . THR B 1 267 ? 16.297 20.984 0.877 1 98.06 267 THR B N 1
ATOM 8186 C CA . THR B 1 267 ? 16.438 22 -0.168 1 98.06 267 THR B CA 1
ATOM 8187 C C . THR B 1 267 ? 15.109 22.703 -0.425 1 98.06 267 THR B C 1
ATOM 8189 O O . THR B 1 267 ? 15.07 23.922 -0.57 1 98.06 267 THR B O 1
ATOM 8192 N N . ILE B 1 268 ? 14.031 21.953 -0.427 1 97.12 268 ILE B N 1
ATOM 8193 C CA . ILE B 1 268 ? 12.703 22.531 -0.62 1 97.12 268 ILE B CA 1
ATOM 8194 C C . ILE B 1 268 ? 12.383 23.5 0.521 1 97.12 268 ILE B C 1
ATOM 8196 O O . ILE B 1 268 ? 11.906 24.609 0.288 1 97.12 268 ILE B O 1
ATOM 8200 N N . GLU B 1 269 ? 12.711 23.094 1.711 1 96.56 269 GLU B N 1
ATOM 8201 C CA . GLU B 1 269 ? 12.453 23.938 2.877 1 96.56 269 GLU B CA 1
ATOM 8202 C C . GLU B 1 269 ? 13.297 25.203 2.836 1 96.56 269 GLU B C 1
ATOM 8204 O O . GLU B 1 269 ? 12.797 26.297 3.08 1 96.56 269 GLU B O 1
ATOM 8209 N N . ASP B 1 270 ? 14.578 25.016 2.547 1 96.56 270 ASP B N 1
ATOM 8210 C CA . ASP B 1 270 ? 15.492 26.156 2.504 1 96.56 270 ASP B CA 1
ATOM 8211 C C . ASP B 1 270 ? 15.086 27.141 1.423 1 96.56 270 ASP B C 1
ATOM 8213 O O . ASP B 1 270 ? 15.055 28.359 1.667 1 96.56 270 ASP B O 1
ATOM 8217 N N . LEU B 1 271 ? 14.734 26.703 0.235 1 96.5 271 LEU B N 1
ATOM 8218 C CA . LEU B 1 271 ? 14.328 27.578 -0.857 1 96.5 271 LEU B CA 1
ATOM 8219 C C . LEU B 1 271 ? 12.977 28.219 -0.569 1 96.5 271 LEU B C 1
ATOM 8221 O O . LEU B 1 271 ? 12.727 29.359 -0.961 1 96.5 271 LEU B O 1
ATOM 8225 N N . TRP B 1 272 ? 12.133 27.469 0.105 1 95.62 272 TRP B N 1
ATOM 8226 C CA . TRP B 1 272 ? 10.844 28.016 0.519 1 95.62 272 TRP B CA 1
ATOM 8227 C C . TRP B 1 272 ? 11.031 29.219 1.451 1 95.62 272 TRP B C 1
ATOM 8229 O O . TRP B 1 272 ? 10.375 30.25 1.288 1 95.62 272 TRP B O 1
ATOM 8239 N N . ASN B 1 273 ? 11.938 29.094 2.424 1 94.75 273 ASN B N 1
ATOM 8240 C CA . ASN B 1 273 ? 12.234 30.172 3.348 1 94.75 273 ASN B CA 1
ATOM 8241 C C . ASN B 1 273 ? 12.852 31.375 2.627 1 94.75 273 ASN B C 1
ATOM 8243 O O . ASN B 1 273 ? 12.523 32.531 2.918 1 94.75 273 ASN B O 1
ATOM 8247 N N . LYS B 1 274 ? 13.703 31.094 1.69 1 95.94 274 LYS B N 1
ATOM 8248 C CA . LYS B 1 274 ? 14.312 32.188 0.915 1 95.94 274 LYS B CA 1
ATOM 8249 C C . LYS B 1 274 ? 13.281 32.844 0.02 1 95.94 274 LYS B C 1
ATOM 8251 O O . LYS B 1 274 ? 13.336 34.062 -0.186 1 95.94 274 LYS B O 1
ATOM 8256 N N . PHE B 1 275 ? 12.367 32.094 -0.504 1 95.25 275 PHE B N 1
ATOM 8257 C CA . PHE B 1 275 ? 11.266 32.625 -1.296 1 95.25 275 PHE B CA 1
ATOM 8258 C C . PHE B 1 275 ? 10.398 33.562 -0.458 1 95.25 275 PHE B C 1
ATOM 8260 O O . PHE B 1 275 ? 9.891 34.562 -0.963 1 95.25 275 PHE B O 1
ATOM 8267 N N . GLY B 1 276 ? 10.328 33.281 0.793 1 94.69 276 GLY B N 1
ATOM 8268 C CA . GLY B 1 276 ? 9.523 34.094 1.703 1 94.69 276 GLY B CA 1
ATOM 8269 C C . GLY B 1 276 ? 10.234 35.375 2.152 1 94.69 276 GLY B C 1
ATOM 8270 O O . GLY B 1 276 ? 9.594 36.281 2.664 1 94.69 276 GLY B O 1
ATOM 8271 N N . ASP B 1 277 ? 11.531 35.375 2.008 1 93.94 277 ASP B N 1
ATOM 8272 C CA . ASP B 1 277 ? 12.297 36.594 2.336 1 93.94 277 ASP B CA 1
ATOM 8273 C C . ASP B 1 277 ? 12.164 37.625 1.237 1 93.94 277 ASP B C 1
ATOM 8275 O O . ASP B 1 277 ? 12.922 37.625 0.264 1 93.94 277 ASP B O 1
ATOM 8279 N N . THR B 1 278 ? 11.297 38.531 1.449 1 91.62 278 THR B N 1
ATOM 8280 C CA . THR B 1 278 ? 10.969 39.5 0.431 1 91.62 278 THR B CA 1
ATOM 8281 C C . THR B 1 278 ? 12.109 40.531 0.272 1 91.62 278 THR B C 1
ATOM 8283 O O . THR B 1 278 ? 12.148 41.281 -0.704 1 91.62 278 THR B O 1
ATOM 8286 N N . LYS B 1 279 ? 12.984 40.594 1.213 1 94.06 279 LYS B N 1
ATOM 8287 C CA . LYS B 1 279 ? 14.125 41.5 1.134 1 94.06 279 LYS B CA 1
ATOM 8288 C C . LYS B 1 279 ? 15.188 40.969 0.175 1 94.06 279 LYS B C 1
ATOM 8290 O O . LYS B 1 279 ? 16.047 41.719 -0.276 1 94.06 279 LYS B O 1
ATOM 8295 N N . MET B 1 280 ? 15.133 39.75 -0.202 1 94.12 280 MET B N 1
ATOM 8296 C CA . MET B 1 280 ? 16.094 39.125 -1.106 1 94.12 280 MET B CA 1
ATOM 8297 C C . MET B 1 280 ? 15.742 39.438 -2.561 1 94.12 280 MET B C 1
ATOM 8299 O O . MET B 1 280 ? 14.617 39.156 -2.994 1 94.12 280 MET B O 1
ATOM 8303 N N . PRO B 1 281 ? 16.688 40 -3.312 1 95.44 281 PRO B N 1
ATOM 8304 C CA . PRO B 1 281 ? 16.438 40.25 -4.734 1 95.44 281 PRO B CA 1
ATOM 8305 C C . PRO B 1 281 ? 16.141 38.969 -5.512 1 95.44 281 PRO B C 1
ATOM 8307 O O . PRO B 1 281 ? 16.688 37.906 -5.199 1 95.44 281 PRO B O 1
ATOM 8310 N N . VAL B 1 282 ? 15.352 39.062 -6.512 1 93.94 282 VAL B N 1
ATOM 8311 C CA . VAL B 1 282 ? 14.891 37.938 -7.309 1 93.94 282 VAL B CA 1
ATOM 8312 C C . VAL B 1 282 ? 16.078 37.281 -8.008 1 93.94 282 VAL B C 1
ATOM 8314 O O . VAL B 1 282 ? 16.109 36.062 -8.18 1 93.94 282 VAL B O 1
ATOM 8317 N N . LYS B 1 283 ? 17.047 38.031 -8.367 1 96.06 283 LYS B N 1
ATOM 8318 C CA . LYS B 1 283 ? 18.234 37.469 -9.039 1 96.06 283 LYS B CA 1
ATOM 8319 C C . LYS B 1 283 ? 19 36.562 -8.109 1 96.06 283 LYS B C 1
ATOM 8321 O O . LYS B 1 283 ? 19.547 35.531 -8.555 1 96.06 283 LYS B O 1
ATOM 8326 N N . VAL B 1 284 ? 19.078 36.969 -6.84 1 96.75 284 VAL B N 1
ATOM 8327 C CA . VAL B 1 284 ? 19.781 36.156 -5.867 1 96.75 284 VAL B CA 1
ATOM 8328 C C . VAL B 1 284 ? 19.016 34.875 -5.625 1 96.75 284 VAL B C 1
ATOM 8330 O O . VAL B 1 284 ? 19.609 33.781 -5.523 1 96.75 284 VAL B O 1
ATOM 8333 N N . LEU B 1 285 ? 17.734 35 -5.566 1 96.38 285 LEU B N 1
ATOM 8334 C CA . LEU B 1 285 ? 16.891 33.812 -5.41 1 96.38 285 LEU B CA 1
ATOM 8335 C C . LEU B 1 285 ? 17.062 32.875 -6.602 1 96.38 285 LEU B C 1
ATOM 8337 O O . LEU B 1 285 ? 17.188 31.672 -6.422 1 96.38 285 LEU B O 1
ATOM 8341 N N . ALA B 1 286 ? 17.031 33.438 -7.801 1 97.44 286 ALA B N 1
ATOM 8342 C CA . ALA B 1 286 ? 17.234 32.625 -9.008 1 97.44 286 ALA B CA 1
ATOM 8343 C C . ALA B 1 286 ? 18.594 31.938 -8.992 1 97.44 286 ALA B C 1
ATOM 8345 O O . ALA B 1 286 ? 18.719 30.797 -9.453 1 97.44 286 ALA B O 1
ATOM 8346 N N . ALA B 1 287 ? 19.547 32.625 -8.484 1 97.81 287 ALA B N 1
ATOM 8347 C CA . ALA B 1 287 ? 20.891 32.031 -8.375 1 97.81 287 ALA B CA 1
ATOM 8348 C C . ALA B 1 287 ? 20.906 30.859 -7.406 1 97.81 287 ALA B C 1
ATOM 8350 O O . ALA B 1 287 ? 21.594 29.875 -7.641 1 97.81 287 ALA B O 1
ATOM 8351 N N . HIS B 1 288 ? 20.203 31.031 -6.277 1 97.81 288 HIS B N 1
ATOM 8352 C CA . HIS B 1 288 ? 20.078 29.922 -5.332 1 97.81 288 HIS B CA 1
ATOM 8353 C C . HIS B 1 288 ? 19.453 28.703 -5.988 1 97.81 288 HIS B C 1
ATOM 8355 O O . HIS B 1 288 ? 19.922 27.578 -5.816 1 97.81 288 HIS B O 1
ATOM 8361 N N . VAL B 1 289 ? 18.391 28.891 -6.73 1 97.94 289 VAL B N 1
ATOM 8362 C CA . VAL B 1 289 ? 17.688 27.797 -7.406 1 97.94 289 VAL B CA 1
ATOM 8363 C C . VAL B 1 289 ? 18.625 27.172 -8.445 1 97.94 289 VAL B C 1
ATOM 8365 O O . VAL B 1 289 ? 18.719 25.938 -8.523 1 97.94 289 VAL B O 1
ATOM 8368 N N . ALA B 1 290 ? 19.281 28 -9.203 1 98.12 290 ALA B N 1
ATOM 8369 C CA . ALA B 1 290 ? 20.188 27.5 -10.234 1 98.12 290 ALA B CA 1
ATOM 8370 C C . ALA B 1 290 ? 21.328 26.688 -9.625 1 98.12 290 ALA B C 1
ATOM 8372 O O . ALA B 1 290 ? 21.734 25.672 -10.18 1 98.12 290 ALA B O 1
ATOM 8373 N N . ALA B 1 291 ? 21.859 27.172 -8.531 1 98.25 291 ALA B N 1
ATOM 8374 C CA . ALA B 1 291 ? 22.938 26.453 -7.852 1 98.25 291 ALA B CA 1
ATOM 8375 C C . ALA B 1 291 ? 22.484 25.062 -7.402 1 98.25 291 ALA B C 1
ATOM 8377 O O . ALA B 1 291 ? 23.219 24.078 -7.551 1 98.25 291 ALA B O 1
ATOM 8378 N N . ARG B 1 292 ? 21.281 25.016 -6.875 1 98 292 ARG B N 1
ATOM 8379 C CA . ARG B 1 292 ? 20.75 23.734 -6.41 1 98 292 ARG B CA 1
ATOM 8380 C C . ARG B 1 292 ? 20.453 22.812 -7.582 1 98 292 ARG B C 1
ATOM 8382 O O . ARG B 1 292 ? 20.734 21.609 -7.52 1 98 292 ARG B O 1
ATOM 8389 N N . VAL B 1 293 ? 19.906 23.297 -8.656 1 98.06 293 VAL B N 1
ATOM 8390 C CA . VAL B 1 293 ? 19.594 22.484 -9.828 1 98.06 293 VAL B CA 1
ATOM 8391 C C . VAL B 1 293 ? 20.891 21.938 -10.43 1 98.06 293 VAL B C 1
ATOM 8393 O O . VAL B 1 293 ? 20.969 20.75 -10.758 1 98.06 293 VAL B O 1
ATOM 8396 N N . SER B 1 294 ? 21.891 22.719 -10.508 1 98.25 294 SER B N 1
ATOM 8397 C CA . SER B 1 294 ? 23.172 22.328 -11.109 1 98.25 294 SER B CA 1
ATOM 8398 C C . SER B 1 294 ? 23.891 21.312 -10.242 1 98.25 294 SER B C 1
ATOM 8400 O O . SER B 1 294 ? 24.359 20.281 -10.742 1 98.25 294 SER B O 1
ATOM 8402 N N . CYS B 1 295 ? 23.891 21.531 -8.93 1 98.44 295 CYS B N 1
ATOM 8403 C CA . CYS B 1 295 ? 24.75 20.719 -8.078 1 98.44 295 CYS B CA 1
ATOM 8404 C C . CYS B 1 295 ? 23.984 19.531 -7.504 1 98.44 295 CYS B C 1
ATOM 8406 O O . CYS B 1 295 ? 24.594 18.516 -7.137 1 98.44 295 CYS B O 1
ATOM 8408 N N . LEU B 1 296 ? 22.672 19.609 -7.406 1 98.38 296 LEU B N 1
ATOM 8409 C CA . LEU B 1 296 ? 21.953 18.562 -6.715 1 98.38 296 LEU B CA 1
ATOM 8410 C C . LEU B 1 296 ? 21.109 17.75 -7.691 1 98.38 296 LEU B C 1
ATOM 8412 O O . LEU B 1 296 ? 20.516 16.734 -7.32 1 98.38 296 LEU B O 1
ATOM 8416 N N . ILE B 1 297 ? 20.969 18.141 -8.938 1 98 297 ILE B N 1
ATOM 8417 C CA . ILE B 1 297 ? 20.219 17.375 -9.93 1 98 297 ILE B CA 1
ATOM 8418 C C . ILE B 1 297 ? 21.125 17 -11.094 1 98 297 ILE B C 1
ATOM 8420 O O . ILE B 1 297 ? 21.406 15.82 -11.32 1 98 297 ILE B O 1
ATOM 8424 N N . ILE B 1 298 ? 21.797 17.984 -11.742 1 98.38 298 ILE B N 1
ATOM 8425 C CA . ILE B 1 298 ? 22.578 17.75 -12.953 1 98.38 298 ILE B CA 1
ATOM 8426 C C . ILE B 1 298 ? 23.859 17 -12.609 1 98.38 298 ILE B C 1
ATOM 8428 O O . ILE B 1 298 ? 24.188 16.016 -13.266 1 98.38 298 ILE B O 1
ATOM 8432 N N . LEU B 1 299 ? 24.531 17.469 -11.602 1 98.5 299 LEU B N 1
ATOM 8433 C CA . LEU B 1 299 ? 25.797 16.859 -11.234 1 98.5 299 LEU B CA 1
ATOM 8434 C C . LEU B 1 299 ? 25.609 15.406 -10.828 1 98.5 299 LEU B C 1
ATOM 8436 O O . LEU B 1 299 ? 26.281 14.516 -11.336 1 98.5 299 LEU B O 1
ATOM 8440 N N . PRO B 1 300 ? 24.719 15.109 -9.891 1 98.5 300 PRO B N 1
ATOM 8441 C CA . PRO B 1 300 ? 24.516 13.703 -9.555 1 98.5 300 PRO B CA 1
ATOM 8442 C C . PRO B 1 300 ? 24.125 12.859 -10.766 1 98.5 300 PRO B C 1
ATOM 8444 O O . PRO B 1 300 ? 24.562 11.711 -10.891 1 98.5 300 PRO B O 1
ATOM 8447 N N . PHE B 1 301 ? 23.344 13.367 -11.648 1 98 301 PHE B N 1
ATOM 8448 C CA . PHE B 1 301 ? 22.953 12.648 -12.852 1 98 301 PHE B CA 1
ATOM 8449 C C . PHE B 1 301 ? 24.172 12.391 -13.742 1 98 301 PHE B C 1
ATOM 8451 O O . PHE B 1 301 ? 24.297 11.32 -14.336 1 98 301 PHE B O 1
ATOM 8458 N N . ALA B 1 302 ? 24.969 13.375 -13.859 1 98.31 302 ALA B N 1
ATOM 8459 C CA . ALA B 1 302 ? 26.188 13.227 -14.648 1 98.31 302 ALA B CA 1
ATOM 8460 C C . ALA B 1 302 ? 27.078 12.125 -14.086 1 98.31 302 ALA B C 1
ATOM 8462 O O . ALA B 1 302 ? 27.672 11.336 -14.836 1 98.31 302 ALA B O 1
ATOM 8463 N N . VAL B 1 303 ? 27.188 12.133 -12.805 1 98.38 303 VAL B N 1
ATOM 8464 C CA . VAL B 1 303 ? 27.984 11.094 -12.164 1 98.38 303 VAL B CA 1
ATOM 8465 C C . VAL B 1 303 ? 27.359 9.727 -12.422 1 98.38 303 VAL B C 1
ATOM 8467 O O . VAL B 1 303 ? 28.062 8.766 -12.727 1 98.38 303 VAL B O 1
ATOM 8470 N N . TYR B 1 304 ? 26.078 9.625 -12.328 1 98.31 304 TYR B N 1
ATOM 8471 C CA . TYR B 1 304 ? 25.344 8.398 -12.617 1 98.31 304 TYR B CA 1
ATOM 8472 C C . TYR B 1 304 ? 25.578 7.949 -14.055 1 98.31 304 TYR B C 1
ATOM 8474 O O . TYR B 1 304 ? 25.875 6.781 -14.305 1 98.31 304 TYR B O 1
ATOM 8482 N N . LEU B 1 305 ? 25.531 8.867 -14.984 1 97.94 305 LEU B N 1
ATOM 8483 C CA . LEU B 1 305 ? 25.75 8.594 -16.391 1 97.94 305 LEU B CA 1
ATOM 8484 C C . LEU B 1 305 ? 27.188 8.156 -16.641 1 97.94 305 LEU B C 1
ATOM 8486 O O . LEU B 1 305 ? 27.438 7.25 -17.438 1 97.94 305 LEU B O 1
ATOM 8490 N N . LEU B 1 306 ? 28.047 8.836 -16 1 97.94 306 LEU B N 1
ATOM 8491 C CA . LEU B 1 306 ? 29.469 8.516 -16.172 1 97.94 306 LEU B CA 1
ATOM 8492 C C . LEU B 1 306 ? 29.75 7.086 -15.734 1 97.94 306 LEU B C 1
ATOM 8494 O O . LEU B 1 306 ? 30.547 6.391 -16.359 1 97.94 306 LEU B O 1
ATOM 8498 N N . SER B 1 307 ? 29.125 6.641 -14.664 1 98 307 SER B N 1
ATOM 8499 C CA . SER B 1 307 ? 29.344 5.273 -14.203 1 98 307 SER B CA 1
ATOM 8500 C C . SER B 1 307 ? 28.906 4.262 -15.258 1 98 307 SER B C 1
ATOM 8502 O O . SER B 1 307 ? 29.594 3.26 -15.477 1 98 307 SER B O 1
ATOM 8504 N N . PHE B 1 308 ? 27.844 4.488 -15.961 1 97.94 308 PHE B N 1
ATOM 8505 C CA . PHE B 1 308 ? 27.375 3.58 -17 1 97.94 308 PHE B CA 1
ATOM 8506 C C . PHE B 1 308 ? 28.25 3.697 -18.25 1 97.94 308 PHE B C 1
ATOM 8508 O O . PHE B 1 308 ? 28.469 2.707 -18.953 1 97.94 308 PHE B O 1
ATOM 8515 N N . ALA B 1 309 ? 28.703 4.926 -18.531 1 97.56 309 ALA B N 1
ATOM 8516 C CA . ALA B 1 309 ? 29.625 5.098 -19.656 1 97.56 309 ALA B CA 1
ATOM 8517 C C . ALA B 1 309 ? 30.875 4.258 -19.484 1 97.56 309 ALA B C 1
ATOM 8519 O O . ALA B 1 309 ? 31.328 3.592 -20.406 1 97.56 309 ALA B O 1
ATOM 8520 N N . ILE B 1 310 ? 31.375 4.328 -18.297 1 97.88 310 ILE B N 1
ATOM 8521 C CA . ILE B 1 310 ? 32.562 3.539 -18 1 97.88 310 ILE B CA 1
ATOM 8522 C C . ILE B 1 310 ? 32.25 2.051 -18.094 1 97.88 310 ILE B C 1
ATOM 8524 O O . ILE B 1 310 ? 33.031 1.266 -18.625 1 97.88 310 ILE B O 1
ATOM 8528 N N . HIS B 1 311 ? 31.094 1.658 -17.594 1 97.38 311 HIS B N 1
ATOM 8529 C CA . HIS B 1 311 ? 30.609 0.281 -17.625 1 97.38 311 HIS B CA 1
ATOM 8530 C C . HIS B 1 311 ? 30.609 -0.255 -19.062 1 97.38 311 HIS B C 1
ATOM 8532 O O . HIS B 1 311 ? 31.156 -1.327 -19.328 1 97.38 311 HIS B O 1
ATOM 8538 N N . PHE B 1 312 ? 30.109 0.521 -20 1 95.94 312 PHE B N 1
ATOM 8539 C CA . PHE B 1 312 ? 30.016 0.095 -21.391 1 95.94 312 PHE B CA 1
ATOM 8540 C C . PHE B 1 312 ? 31.375 0.142 -22.062 1 95.94 312 PHE B C 1
ATOM 8542 O O . PHE B 1 312 ? 31.672 -0.671 -22.953 1 95.94 312 PHE B O 1
ATOM 8549 N N . TRP B 1 313 ? 32.125 1.083 -21.625 1 95.75 313 TRP B N 1
ATOM 8550 C CA . TRP B 1 313 ? 33.469 1.233 -22.219 1 95.75 313 TRP B CA 1
ATOM 8551 C C . TRP B 1 313 ? 34.375 0.071 -21.812 1 95.75 313 TRP B C 1
ATOM 8553 O O . TRP B 1 313 ? 35.219 -0.348 -22.594 1 95.75 313 TRP B O 1
ATOM 8563 N N . VAL B 1 314 ? 34.125 -0.422 -20.656 1 96.56 314 VAL B N 1
ATOM 8564 C CA . VAL B 1 314 ? 35 -1.478 -20.125 1 96.56 314 VAL B CA 1
ATOM 8565 C C . VAL B 1 314 ? 34.5 -2.836 -20.625 1 96.56 314 VAL B C 1
ATOM 8567 O O . VAL B 1 314 ? 35.312 -3.682 -21.031 1 96.56 314 VAL B O 1
ATOM 8570 N N . LEU B 1 315 ? 33.25 -3.053 -20.625 1 96.88 315 LEU B N 1
ATOM 8571 C CA . LEU B 1 315 ? 32.688 -4.359 -20.969 1 96.88 315 LEU B CA 1
ATOM 8572 C C . LEU B 1 315 ? 32.469 -4.477 -22.469 1 96.88 315 LEU B C 1
ATOM 8574 O O . LEU B 1 315 ? 31.359 -4.254 -22.953 1 96.88 315 LEU B O 1
ATOM 8578 N N . THR B 1 316 ? 33.469 -4.953 -23.172 1 94.81 316 THR B N 1
ATOM 8579 C CA . THR B 1 316 ? 33.406 -4.969 -24.625 1 94.81 316 THR B CA 1
ATOM 8580 C C . THR B 1 316 ? 33.281 -6.398 -25.156 1 94.81 316 THR B C 1
ATOM 8582 O O . THR B 1 316 ? 32.969 -6.613 -26.328 1 94.81 316 THR B O 1
ATOM 8585 N N . ASN B 1 317 ? 33.5 -7.395 -24.266 1 95.31 317 ASN B N 1
ATOM 8586 C CA . ASN B 1 317 ? 33.406 -8.797 -24.672 1 95.31 317 ASN B CA 1
ATOM 8587 C C . ASN B 1 317 ? 32.062 -9.391 -24.344 1 95.31 317 ASN B C 1
ATOM 8589 O O . ASN B 1 317 ? 31.391 -8.969 -23.391 1 95.31 317 ASN B O 1
ATOM 8593 N N . SER B 1 318 ? 31.641 -10.375 -25.156 1 92.69 318 SER B N 1
ATOM 8594 C CA . SER B 1 318 ? 30.406 -11.086 -24.906 1 92.69 318 SER B CA 1
ATOM 8595 C C . SER B 1 318 ? 30.469 -11.875 -23.594 1 92.69 318 SER B C 1
ATOM 8597 O O . SER B 1 318 ? 31.5 -12.453 -23.266 1 92.69 318 SER B O 1
ATOM 8599 N N . GLY B 1 319 ? 29.344 -11.797 -22.953 1 91.31 319 GLY B N 1
ATOM 8600 C CA . GLY B 1 319 ? 29.281 -12.492 -21.672 1 91.31 319 GLY B CA 1
ATOM 8601 C C . GLY B 1 319 ? 27.875 -12.953 -21.312 1 91.31 319 GLY B C 1
ATOM 8602 O O . GLY B 1 319 ? 26.969 -12.93 -22.156 1 91.31 319 GLY B O 1
ATOM 8603 N N . PRO B 1 320 ? 27.641 -13.445 -20.141 1 87.81 320 PRO B N 1
ATOM 8604 C CA . PRO B 1 320 ? 26.391 -14.086 -19.734 1 87.81 320 PRO B CA 1
ATOM 8605 C C . PRO B 1 320 ? 25.203 -13.109 -19.703 1 87.81 320 PRO B C 1
ATOM 8607 O O . PRO B 1 320 ? 24.047 -13.531 -19.75 1 87.81 320 PRO B O 1
ATOM 8610 N N . GLY B 1 321 ? 25.438 -11.867 -19.625 1 88.19 321 GLY B N 1
ATOM 8611 C CA . GLY B 1 321 ? 24.344 -10.922 -19.5 1 88.19 321 GLY B CA 1
ATOM 8612 C C . GLY B 1 321 ? 23.953 -10.281 -20.828 1 88.19 321 GLY B C 1
ATOM 8613 O O . GLY B 1 321 ? 23.141 -9.359 -20.859 1 88.19 321 GLY B O 1
ATOM 8614 N N . ASP B 1 322 ? 24.438 -10.781 -21.922 1 88 322 ASP B N 1
ATOM 8615 C CA . ASP B 1 322 ? 24.234 -10.203 -23.25 1 88 322 ASP B CA 1
ATOM 8616 C C . ASP B 1 322 ? 22.75 -10.18 -23.609 1 88 322 ASP B C 1
ATOM 8618 O O . ASP B 1 322 ? 22.25 -9.188 -24.141 1 88 322 ASP B O 1
ATOM 8622 N N . ALA B 1 323 ? 22.094 -11.234 -23.203 1 82.06 323 ALA B N 1
ATOM 8623 C CA . ALA B 1 323 ? 20.719 -11.469 -23.672 1 82.06 323 ALA B CA 1
ATOM 8624 C C . ALA B 1 323 ? 19.766 -10.43 -23.109 1 82.06 323 ALA B C 1
ATOM 8626 O O . ALA B 1 323 ? 18.656 -10.25 -23.625 1 82.06 323 ALA B O 1
ATOM 8627 N N . GLN B 1 324 ? 20.156 -9.758 -22.109 1 86.25 324 GLN B N 1
ATOM 8628 C CA . GLN B 1 324 ? 19.297 -8.758 -21.484 1 86.25 324 GLN B CA 1
ATOM 8629 C C . GLN B 1 324 ? 19.297 -7.457 -22.297 1 86.25 324 GLN B C 1
ATOM 8631 O O . GLN B 1 324 ? 18.422 -6.602 -22.094 1 86.25 324 GLN B O 1
ATOM 8636 N N . MET B 1 325 ? 20.203 -7.336 -23.172 1 89.81 325 MET B N 1
ATOM 8637 C CA . MET B 1 325 ? 20.328 -6.121 -23.984 1 89.81 325 MET B CA 1
ATOM 8638 C C . MET B 1 325 ? 19.766 -6.332 -25.375 1 89.81 325 MET B C 1
ATOM 8640 O O . MET B 1 325 ? 19.594 -7.469 -25.812 1 89.81 325 MET B O 1
ATOM 8644 N N . PRO B 1 326 ? 19.484 -5.246 -26.016 1 87.25 326 PRO B N 1
ATOM 8645 C CA . PRO B 1 326 ? 19 -5.367 -27.391 1 87.25 326 PRO B CA 1
ATOM 8646 C C . PRO B 1 326 ? 20 -6.047 -28.328 1 87.25 326 PRO B C 1
ATOM 8648 O O . PRO B 1 326 ? 21.203 -6.012 -28.062 1 87.25 326 PRO B O 1
ATOM 8651 N N . SER B 1 327 ? 19.438 -6.621 -29.344 1 86.88 327 SER B N 1
ATOM 8652 C CA . SER B 1 327 ? 20.25 -7.371 -30.297 1 86.88 327 SER B CA 1
ATOM 8653 C C . SER B 1 327 ? 21.328 -6.496 -30.922 1 86.88 327 SER B C 1
ATOM 8655 O O . SER B 1 327 ? 22.453 -6.949 -31.125 1 86.88 327 SER B O 1
ATOM 8657 N N . LEU B 1 328 ? 20.984 -5.312 -31.188 1 84.81 328 LEU B N 1
ATOM 8658 C CA . LEU B 1 328 ? 21.953 -4.414 -31.812 1 84.81 328 LEU B CA 1
ATOM 8659 C C . LEU B 1 328 ? 23.156 -4.184 -30.891 1 84.81 328 LEU B C 1
ATOM 8661 O O . LEU B 1 328 ? 24.297 -4.109 -31.344 1 84.81 328 LEU B O 1
ATOM 8665 N N . PHE B 1 329 ? 23 -4.012 -29.641 1 89.81 329 PHE B N 1
ATOM 8666 C CA . PHE B 1 329 ? 24.062 -3.877 -28.672 1 89.81 329 PHE B CA 1
ATOM 8667 C C . PHE B 1 329 ? 24.922 -5.133 -28.625 1 89.81 329 PHE B C 1
ATOM 8669 O O . PHE B 1 329 ? 26.156 -5.047 -28.625 1 89.81 329 PHE B O 1
ATOM 8676 N N . GLN B 1 330 ? 24.234 -6.242 -28.594 1 88.44 330 GLN B N 1
ATOM 8677 C CA . GLN B 1 330 ? 24.922 -7.523 -28.531 1 88.44 330 GLN B CA 1
ATOM 8678 C C . GLN B 1 330 ? 25.844 -7.707 -29.734 1 88.44 330 GLN B C 1
ATOM 8680 O O . GLN B 1 330 ? 26.953 -8.242 -29.609 1 88.44 330 GLN B O 1
ATOM 8685 N N . ALA B 1 331 ? 25.406 -7.277 -30.828 1 87.38 331 ALA B N 1
ATOM 8686 C CA . ALA B 1 331 ? 26.141 -7.457 -32.094 1 87.38 331 ALA B CA 1
ATOM 8687 C C . ALA B 1 331 ? 27.453 -6.684 -32.062 1 87.38 331 ALA B C 1
ATOM 8689 O O . ALA B 1 331 ? 28.359 -6.965 -32.844 1 87.38 331 ALA B O 1
ATOM 8690 N N . ASN B 1 332 ? 27.578 -5.746 -31.188 1 88.31 332 ASN B N 1
ATOM 8691 C CA . ASN B 1 332 ? 28.781 -4.926 -31.109 1 88.31 332 ASN B CA 1
ATOM 8692 C C . ASN B 1 332 ? 29.75 -5.453 -30.062 1 88.31 332 ASN B C 1
ATOM 8694 O O . ASN B 1 332 ? 30.828 -4.887 -29.875 1 88.31 332 ASN B O 1
ATOM 8698 N N . LEU B 1 333 ? 29.406 -6.488 -29.438 1 91 333 LEU B N 1
ATOM 8699 C CA . LEU B 1 333 ? 30.297 -7.105 -28.469 1 91 333 LEU B CA 1
ATOM 8700 C C . LEU B 1 333 ? 31.281 -8.062 -29.156 1 91 333 LEU B C 1
ATOM 8702 O O . LEU B 1 333 ? 30.906 -8.773 -30.078 1 91 333 LEU B O 1
ATOM 8706 N N . ARG B 1 334 ? 32.438 -8.031 -28.672 1 91.06 334 ARG B N 1
ATOM 8707 C CA . ARG B 1 334 ? 33.438 -8.945 -29.203 1 91.06 334 ARG B CA 1
ATOM 8708 C C . ARG B 1 334 ? 33.125 -10.383 -28.797 1 91.06 334 ARG B C 1
ATOM 8710 O O . ARG B 1 334 ? 32.906 -10.656 -27.609 1 91.06 334 ARG B O 1
ATOM 8717 N N . GLY B 1 335 ? 33.156 -11.227 -29.766 1 86.88 335 GLY B N 1
ATOM 8718 C CA . GLY B 1 335 ? 32.938 -12.633 -29.469 1 86.88 335 GLY B CA 1
ATOM 8719 C C . GLY B 1 335 ? 31.484 -13.055 -29.531 1 86.88 335 GLY B C 1
ATOM 8720 O O . GLY B 1 335 ? 31.156 -14.203 -29.234 1 86.88 335 GLY B O 1
ATOM 8721 N N . THR B 1 336 ? 30.656 -12.164 -29.891 1 86.5 336 THR B N 1
ATOM 8722 C CA . THR B 1 336 ? 29.234 -12.492 -29.953 1 86.5 336 THR B CA 1
ATOM 8723 C C . THR B 1 336 ? 28.922 -13.328 -31.188 1 86.5 336 THR B C 1
ATOM 8725 O O . THR B 1 336 ? 29.641 -13.281 -32.188 1 86.5 336 THR B O 1
ATOM 8728 N N . GLU B 1 337 ? 27.859 -14.117 -31 1 79.44 337 GLU B N 1
ATOM 8729 C CA . GLU B 1 337 ? 27.359 -14.891 -32.156 1 79.44 337 GLU B CA 1
ATOM 8730 C C . GLU B 1 337 ? 26.203 -14.172 -32.812 1 79.44 337 GLU B C 1
ATOM 8732 O O . GLU B 1 337 ? 25.797 -14.547 -33.938 1 79.44 337 GLU B O 1
ATOM 8737 N N . VAL B 1 338 ? 25.828 -13.195 -32.156 1 82.69 338 VAL B N 1
ATOM 8738 C CA . VAL B 1 338 ? 24.672 -12.484 -32.688 1 82.69 338 VAL B CA 1
ATOM 8739 C C . VAL B 1 338 ? 25.062 -11.672 -33.906 1 82.69 338 VAL B C 1
ATOM 8741 O O . VAL B 1 338 ? 26.016 -10.891 -33.875 1 82.69 338 VAL B O 1
ATOM 8744 N N . GLY B 1 339 ? 24.359 -11.938 -34.969 1 77.06 339 GLY B N 1
ATOM 8745 C CA . GLY B 1 339 ? 24.562 -11.195 -36.219 1 77.06 339 GLY B CA 1
ATOM 8746 C C . GLY B 1 339 ? 25.75 -11.664 -37 1 77.06 339 GLY B C 1
ATOM 8747 O O . GLY B 1 339 ? 25.969 -11.211 -38.125 1 77.06 339 GLY B O 1
ATOM 8748 N N . ARG B 1 340 ? 26.469 -12.523 -36.438 1 79.56 340 ARG B N 1
ATOM 8749 C CA . ARG B 1 340 ? 27.656 -12.992 -37.156 1 79.56 340 ARG B CA 1
ATOM 8750 C C . ARG B 1 340 ? 27.281 -13.859 -38.344 1 79.56 340 ARG B C 1
ATOM 8752 O O . ARG B 1 340 ? 26.484 -14.797 -38.219 1 79.56 340 ARG B O 1
ATOM 8759 N N . ASP B 1 341 ? 27.828 -13.547 -39.438 1 79.19 341 ASP B N 1
ATOM 8760 C CA . ASP B 1 341 ? 27.641 -14.297 -40.656 1 79.19 341 ASP B CA 1
ATOM 8761 C C . ASP B 1 341 ? 26.156 -14.391 -41.031 1 79.19 341 ASP B C 1
ATOM 8763 O O . ASP B 1 341 ? 25.719 -15.383 -41.625 1 79.19 341 ASP B O 1
ATOM 8767 N N . SER B 1 342 ? 25.359 -13.5 -40.531 1 86.44 342 SER B N 1
ATOM 8768 C CA . SER B 1 342 ? 23.922 -13.5 -40.812 1 86.44 342 SER B CA 1
ATOM 8769 C C . SER B 1 342 ? 23.609 -12.617 -42.031 1 86.44 342 SER B C 1
ATOM 8771 O O . SER B 1 342 ? 24.062 -11.477 -42.125 1 86.44 342 SER B O 1
ATOM 8773 N N . PRO B 1 343 ? 22.844 -13.266 -42.969 1 89.31 343 PRO B N 1
ATOM 8774 C CA . PRO B 1 343 ? 22.375 -12.406 -44.031 1 89.31 343 PRO B CA 1
ATOM 8775 C C . PRO B 1 343 ? 21.547 -11.219 -43.562 1 89.31 343 PRO B C 1
ATOM 8777 O O . PRO B 1 343 ? 20.859 -11.32 -42.531 1 89.31 343 PRO B O 1
ATOM 8780 N N . LEU B 1 344 ? 21.609 -10.141 -44.219 1 86.88 344 LEU B N 1
ATOM 8781 C CA . LEU B 1 344 ? 20.984 -8.898 -43.812 1 86.88 344 LEU B CA 1
ATOM 8782 C C . LEU B 1 344 ? 19.469 -8.953 -44 1 86.88 344 LEU B C 1
ATOM 8784 O O . LEU B 1 344 ? 18.703 -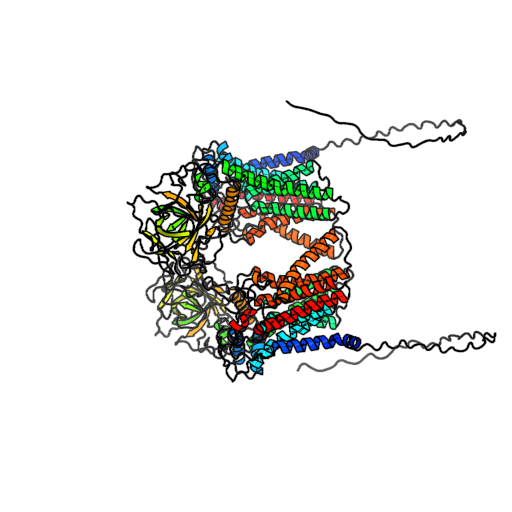8.602 -43.094 1 86.88 344 LEU B O 1
ATOM 8788 N N . GLU B 1 345 ? 19.078 -9.43 -45.156 1 91.06 345 GLU B N 1
ATOM 8789 C CA . GLU B 1 345 ? 17.656 -9.406 -45.5 1 91.06 345 GLU B CA 1
ATOM 8790 C C . GLU B 1 345 ? 17.031 -10.789 -45.375 1 91.06 345 GLU B C 1
ATOM 8792 O O . GLU B 1 345 ? 17.656 -11.797 -45.75 1 91.06 345 GLU B O 1
ATOM 8797 N N . LEU B 1 346 ? 15.852 -10.734 -44.844 1 92.88 346 LEU B N 1
ATOM 8798 C CA . LEU B 1 346 ? 15.117 -11.977 -44.594 1 92.88 346 LEU B CA 1
ATOM 8799 C C . LEU B 1 346 ? 14.359 -12.406 -45.844 1 92.88 346 LEU B C 1
ATOM 8801 O O . LEU B 1 346 ? 13.805 -11.562 -46.562 1 92.88 346 LEU B O 1
ATOM 8805 N N . ALA B 1 347 ? 14.359 -13.719 -46.062 1 94.56 347 ALA B N 1
ATOM 8806 C CA . ALA B 1 347 ? 13.617 -14.32 -47.188 1 94.56 347 ALA B CA 1
ATOM 8807 C C . ALA B 1 347 ? 12.898 -15.586 -46.75 1 94.56 347 ALA B C 1
ATOM 8809 O O . ALA B 1 347 ? 13.164 -16.109 -45.656 1 94.56 347 ALA B O 1
ATOM 8810 N N . ILE B 1 348 ? 11.867 -15.992 -47.531 1 94.44 348 ILE B N 1
ATOM 8811 C CA . ILE B 1 348 ? 11.18 -17.25 -47.281 1 94.44 348 ILE B CA 1
ATOM 8812 C C . ILE B 1 348 ? 12.188 -18.391 -47.281 1 94.44 348 ILE B C 1
ATOM 8814 O O . ILE B 1 348 ? 13.047 -18.484 -48.156 1 94.44 348 ILE B O 1
ATOM 8818 N N . GLY B 1 349 ? 12.109 -19.172 -46.219 1 93.38 349 GLY B N 1
ATOM 8819 C CA . GLY B 1 349 ? 13.055 -20.281 -46.062 1 93.38 349 GLY B CA 1
ATOM 8820 C C . GLY B 1 349 ? 14.148 -19.969 -45.062 1 93.38 349 GLY B C 1
ATOM 8821 O O . GLY B 1 349 ? 14.945 -20.859 -44.719 1 93.38 349 GLY B O 1
ATOM 8822 N N . SER B 1 350 ? 14.188 -18.828 -44.562 1 94.81 350 SER B N 1
ATOM 8823 C CA . SER B 1 350 ? 15.203 -18.406 -43.594 1 94.81 350 SER B CA 1
ATOM 8824 C C . SER B 1 350 ? 14.961 -19.047 -42.25 1 94.81 350 SER B C 1
ATOM 8826 O O . SER B 1 350 ? 13.82 -19.172 -41.812 1 94.81 350 SER B O 1
ATOM 8828 N N . ARG B 1 351 ? 16 -19.516 -41.625 1 94.81 351 ARG B N 1
ATOM 8829 C CA . ARG B 1 351 ? 16.016 -19.969 -40.219 1 94.81 351 ARG B CA 1
ATOM 8830 C C . ARG B 1 351 ? 16.484 -18.844 -39.312 1 94.81 351 ARG B C 1
ATOM 8832 O O . ARG B 1 351 ? 17.609 -18.359 -39.438 1 94.81 351 ARG B O 1
ATOM 8839 N N . VAL B 1 352 ? 15.648 -18.5 -38.375 1 95.06 352 VAL B N 1
ATOM 8840 C CA . VAL B 1 352 ? 15.977 -17.297 -37.625 1 95.06 352 VAL B CA 1
ATOM 8841 C C . VAL B 1 352 ? 15.664 -17.531 -36.125 1 95.06 352 VAL B C 1
ATOM 8843 O O . VAL B 1 352 ? 14.938 -18.453 -35.781 1 95.06 352 VAL B O 1
ATOM 8846 N N . THR B 1 353 ? 16.266 -16.75 -35.25 1 93.94 353 THR B N 1
ATOM 8847 C CA . THR B 1 353 ? 15.844 -16.562 -33.875 1 93.94 353 THR B CA 1
ATOM 8848 C C . THR B 1 353 ? 15.211 -15.18 -33.688 1 93.94 353 THR B C 1
ATOM 8850 O O . THR B 1 353 ? 15.734 -14.18 -34.188 1 93.94 353 THR B O 1
ATOM 8853 N N . ILE B 1 354 ? 14.102 -15.164 -33.094 1 95.12 354 ILE B N 1
ATOM 8854 C CA . ILE B 1 354 ? 13.32 -13.938 -32.938 1 95.12 354 ILE B CA 1
ATOM 8855 C C . ILE B 1 354 ? 13.312 -13.516 -31.484 1 95.12 354 ILE B C 1
ATOM 8857 O O . ILE B 1 354 ? 12.984 -14.312 -30.594 1 95.12 354 ILE B O 1
ATOM 8861 N N . LYS B 1 355 ? 13.68 -12.305 -31.266 1 93.75 355 LYS B N 1
ATOM 8862 C CA . LYS B 1 355 ? 13.75 -11.805 -29.891 1 93.75 355 LYS B CA 1
ATOM 8863 C C . LYS B 1 355 ? 12.719 -10.703 -29.656 1 93.75 355 LYS B C 1
ATOM 8865 O O . LYS B 1 355 ? 12.523 -9.836 -30.516 1 93.75 355 LYS B O 1
ATOM 8870 N N . ASN B 1 356 ? 12.047 -10.82 -28.547 1 94.44 356 ASN B N 1
ATOM 8871 C CA . ASN B 1 356 ? 11.133 -9.758 -28.141 1 94.44 356 ASN B CA 1
ATOM 8872 C C . ASN B 1 356 ? 11.891 -8.492 -27.75 1 94.44 356 ASN B C 1
ATOM 8874 O O . ASN B 1 356 ? 12.922 -8.562 -27.078 1 94.44 356 ASN B O 1
ATOM 8878 N N . MET B 1 357 ? 11.414 -7.344 -28.109 1 90.06 357 MET B N 1
ATOM 8879 C CA . MET B 1 357 ? 12.156 -6.098 -27.953 1 90.06 357 MET B CA 1
ATOM 8880 C C . MET B 1 357 ? 11.734 -5.379 -26.672 1 90.06 357 MET B C 1
ATOM 8882 O O . MET B 1 357 ? 12.18 -4.262 -26.406 1 90.06 357 MET B O 1
ATOM 8886 N N . GLY B 1 358 ? 10.805 -5.945 -25.984 1 87.19 358 GLY B N 1
ATOM 8887 C CA . GLY B 1 358 ? 10.477 -5.375 -24.688 1 87.19 358 GLY B CA 1
ATOM 8888 C C . GLY B 1 358 ? 11.641 -5.367 -23.719 1 87.19 358 GLY B C 1
ATOM 8889 O O . GLY B 1 358 ? 12.68 -5.973 -23.984 1 87.19 358 GLY B O 1
ATOM 8890 N N . TYR B 1 359 ? 11.531 -4.578 -22.672 1 82.25 359 TYR B N 1
ATOM 8891 C CA . TYR B 1 359 ? 12.586 -4.512 -21.672 1 82.25 359 TYR B CA 1
ATOM 8892 C C . TYR B 1 359 ? 12.789 -5.863 -21 1 82.25 359 TYR B C 1
ATOM 8894 O O . TYR B 1 359 ? 11.891 -6.383 -20.344 1 82.25 359 TYR B O 1
ATOM 8902 N N . GLY B 1 360 ? 13.945 -6.402 -21.219 1 78.31 360 GLY B N 1
ATOM 8903 C CA . GLY B 1 360 ? 14.211 -7.738 -20.719 1 78.31 360 GLY B CA 1
ATOM 8904 C C . GLY B 1 360 ? 13.555 -8.828 -21.547 1 78.31 360 GLY B C 1
ATOM 8905 O O . GLY B 1 360 ? 13.25 -9.906 -21.031 1 78.31 360 GLY B O 1
ATOM 8906 N N . GLY B 1 361 ? 13.25 -8.578 -22.656 1 86.12 361 GLY B N 1
ATOM 8907 C CA . GLY B 1 361 ? 12.594 -9.539 -23.531 1 86.12 361 GLY B CA 1
ATOM 8908 C C . GLY B 1 361 ? 13.461 -10.742 -23.859 1 86.12 361 GLY B C 1
ATOM 8909 O O . GLY B 1 361 ? 14.688 -10.625 -23.953 1 86.12 361 GLY B O 1
ATOM 8910 N N . GLY B 1 362 ? 12.836 -11.922 -24.031 1 88.5 362 GLY B N 1
ATOM 8911 C CA . GLY B 1 362 ? 13.531 -13.164 -24.359 1 88.5 362 GLY B CA 1
ATOM 8912 C C . GLY B 1 362 ? 13.344 -13.594 -25.797 1 88.5 362 GLY B C 1
ATOM 8913 O O . GLY B 1 362 ? 12.852 -12.828 -26.625 1 88.5 362 GLY B O 1
ATOM 8914 N N . LEU B 1 363 ? 13.945 -14.75 -26.109 1 92.94 363 LEU B N 1
ATOM 8915 C CA . LEU B 1 363 ? 13.828 -15.352 -27.438 1 92.94 363 LEU B CA 1
ATOM 8916 C C . LEU B 1 363 ? 12.562 -16.203 -27.531 1 92.94 363 LEU B C 1
ATOM 8918 O O . LEU B 1 363 ? 12.203 -16.906 -26.594 1 92.94 363 LEU B O 1
ATOM 8922 N N . LEU B 1 364 ? 11.898 -16 -28.688 1 95.62 364 LEU B N 1
ATOM 8923 C CA . LEU B 1 364 ? 10.75 -16.859 -28.938 1 95.62 364 LEU B CA 1
ATOM 8924 C C . LEU B 1 364 ? 11.156 -18.328 -28.906 1 95.62 364 LEU B C 1
ATOM 8926 O O . LEU B 1 364 ? 12.078 -18.734 -29.625 1 95.62 364 LEU B O 1
ATOM 8930 N N . HIS B 1 365 ? 10.508 -19.062 -28.094 1 93.31 365 HIS B N 1
ATOM 8931 C CA . HIS B 1 365 ? 10.953 -20.406 -27.734 1 93.31 365 HIS B CA 1
ATOM 8932 C C . HIS B 1 365 ? 9.781 -21.391 -27.719 1 93.31 365 HIS B C 1
ATOM 8934 O O . HIS B 1 365 ? 8.641 -21 -27.469 1 93.31 365 HIS B O 1
ATOM 8940 N N . SER B 1 366 ? 10.055 -22.625 -28.125 1 95.19 366 SER B N 1
ATOM 8941 C CA . SER B 1 366 ? 9.078 -23.703 -28 1 95.19 366 SER B CA 1
ATOM 8942 C C . SER B 1 366 ? 9.758 -25.047 -27.75 1 95.19 366 SER B C 1
ATOM 8944 O O . SER B 1 366 ? 10.977 -25.172 -27.922 1 95.19 366 SER B O 1
ATOM 8946 N N . HIS B 1 367 ? 9.016 -25.969 -27.188 1 93.19 367 HIS B N 1
ATOM 8947 C CA . HIS B 1 367 ? 9.469 -27.328 -26.891 1 93.19 367 HIS B CA 1
ATOM 8948 C C . HIS B 1 367 ? 8.305 -28.312 -26.906 1 93.19 367 HIS B C 1
ATOM 8950 O O . HIS B 1 367 ? 7.148 -27.906 -27.047 1 93.19 367 HIS B O 1
ATOM 8956 N N . VAL B 1 368 ? 8.617 -29.547 -26.672 1 92.06 368 VAL B N 1
ATOM 8957 C CA . VAL B 1 368 ? 7.664 -30.625 -26.906 1 92.06 368 VAL B CA 1
ATOM 8958 C C . VAL B 1 368 ? 6.586 -30.609 -25.828 1 92.06 368 VAL B C 1
ATOM 8960 O O . VAL B 1 368 ? 5.496 -31.141 -26.016 1 92.06 368 VAL B O 1
ATOM 8963 N N . GLN B 1 369 ? 6.777 -29.953 -24.719 1 92.06 369 GLN B N 1
ATOM 8964 C CA . GLN B 1 369 ? 5.809 -29.953 -23.625 1 92.06 369 GLN B CA 1
ATOM 8965 C C . GLN B 1 369 ? 4.543 -29.188 -24.031 1 92.06 369 GLN B C 1
ATOM 8967 O O . GLN B 1 369 ? 4.605 -28.203 -24.766 1 92.06 369 GLN B O 1
ATOM 8972 N N . THR B 1 370 ? 3.434 -29.656 -23.562 1 92.75 370 THR B N 1
ATOM 8973 C CA . THR B 1 370 ? 2.135 -29.094 -23.891 1 92.75 370 THR B CA 1
ATOM 8974 C C . THR B 1 370 ? 1.558 -28.312 -22.703 1 92.75 370 THR B C 1
ATOM 8976 O O . THR B 1 370 ? 2.002 -28.5 -21.578 1 92.75 370 THR B O 1
ATOM 8979 N N . TYR B 1 371 ? 0.625 -27.453 -23.031 1 92 371 TYR B N 1
ATOM 8980 C CA . TYR B 1 371 ? -0.093 -26.75 -21.969 1 92 371 TYR B CA 1
ATOM 8981 C C . TYR B 1 371 ? -0.938 -27.719 -21.141 1 92 371 TYR B C 1
ATOM 8983 O O . TYR B 1 371 ? -1.663 -28.547 -21.703 1 92 371 TYR B O 1
ATOM 8991 N N . PRO B 1 372 ? -0.88 -27.641 -19.812 1 83.25 372 PRO B N 1
ATOM 8992 C CA . PRO B 1 372 ? -1.679 -28.531 -18.969 1 83.25 372 PRO B CA 1
ATOM 8993 C C . PRO B 1 372 ? -3.17 -28.203 -19.016 1 83.25 372 PRO B C 1
ATOM 8995 O O . PRO B 1 372 ? -4.008 -29.094 -18.797 1 83.25 372 PRO B O 1
ATOM 8998 N N . GLU B 1 373 ? -3.486 -26.938 -19.125 1 78 373 GLU B N 1
ATOM 8999 C CA . GLU B 1 373 ? -4.871 -26.484 -19.25 1 78 373 GLU B CA 1
ATOM 9000 C C . GLU B 1 373 ? -5.07 -25.656 -20.516 1 78 373 GLU B C 1
ATOM 9002 O O . GLU B 1 373 ? -4.102 -25.203 -21.125 1 78 373 GLU B O 1
ATOM 9007 N N . GLY B 1 374 ? -6.273 -25.547 -21 1 84 374 GLY B N 1
ATOM 9008 C CA . GLY B 1 374 ? -6.59 -24.797 -22.219 1 84 374 GLY B CA 1
ATOM 9009 C C . GLY B 1 374 ? -6.621 -25.672 -23.453 1 84 374 GLY B C 1
ATOM 9010 O O . GLY B 1 374 ? -7.363 -26.656 -23.516 1 84 374 GLY B O 1
ATOM 9011 N N . SER B 1 375 ? -5.715 -25.422 -24.422 1 89.62 375 SER B N 1
ATOM 9012 C CA . SER B 1 375 ? -5.734 -26.125 -25.703 1 89.62 375 SER B CA 1
ATOM 9013 C C . SER B 1 375 ? -5.027 -27.469 -25.609 1 89.62 375 SER B C 1
ATOM 9015 O O . SER B 1 375 ? -5.234 -28.344 -26.453 1 89.62 375 SER B O 1
ATOM 9017 N N . ASN B 1 376 ? -4.102 -27.609 -24.641 1 90.75 376 ASN B N 1
ATOM 9018 C CA . ASN B 1 376 ? -3.25 -28.781 -24.484 1 90.75 376 ASN B CA 1
ATOM 9019 C C . ASN B 1 376 ? -2.311 -28.953 -25.688 1 90.75 376 ASN B C 1
ATOM 9021 O O . ASN B 1 376 ? -1.852 -30.062 -25.969 1 90.75 376 ASN B O 1
ATOM 9025 N N . GLN B 1 377 ? -2.123 -27.938 -26.422 1 93.69 377 GLN B N 1
ATOM 9026 C CA . GLN B 1 377 ? -1.168 -27.922 -27.516 1 93.69 377 GLN B CA 1
ATOM 9027 C C . GLN B 1 377 ? 0.242 -27.609 -27.016 1 93.69 377 GLN B C 1
ATOM 9029 O O . GLN B 1 377 ? 0.458 -27.438 -25.828 1 93.69 377 GLN B O 1
ATOM 9034 N N . GLN B 1 378 ? 1.166 -27.609 -28.031 1 94.94 378 GLN B N 1
ATOM 9035 C CA . GLN B 1 378 ? 2.572 -27.406 -27.688 1 94.94 378 GLN B CA 1
ATOM 9036 C C . GLN B 1 378 ? 2.811 -26 -27.141 1 94.94 378 GLN B C 1
ATOM 9038 O O . GLN B 1 378 ? 2.311 -25.031 -27.703 1 94.94 378 GLN B O 1
ATOM 9043 N N . GLN B 1 379 ? 3.633 -25.891 -26.094 1 95.25 379 GLN B N 1
ATOM 9044 C CA . GLN B 1 379 ? 3.855 -24.625 -25.422 1 95.25 379 GLN B CA 1
ATOM 9045 C C . GLN B 1 379 ? 4.746 -23.703 -26.25 1 95.25 379 GLN B C 1
ATOM 9047 O O . GLN B 1 379 ? 5.691 -24.156 -26.891 1 95.25 379 GLN B O 1
ATOM 9052 N N . VAL B 1 380 ? 4.418 -22.453 -26.266 1 96.19 380 VAL B N 1
ATOM 9053 C CA . VAL B 1 380 ? 5.281 -21.406 -26.781 1 96.19 380 VAL B CA 1
ATOM 9054 C C . VAL B 1 380 ? 5.602 -20.391 -25.688 1 96.19 380 VAL B C 1
ATOM 9056 O O . VAL B 1 380 ? 4.695 -19.875 -25.031 1 96.19 380 VAL B O 1
ATOM 9059 N N . THR B 1 381 ? 6.844 -20.156 -25.422 1 95.25 381 THR B N 1
ATOM 9060 C CA . THR B 1 381 ? 7.297 -19.266 -24.359 1 95.25 381 THR B CA 1
ATOM 9061 C C . THR B 1 381 ? 8.461 -18.406 -24.844 1 95.25 381 THR B C 1
ATOM 9063 O O . THR B 1 381 ? 8.797 -18.406 -26.031 1 95.25 381 THR B O 1
ATOM 9066 N N . CYS B 1 382 ? 8.922 -17.547 -23.984 1 93.5 382 CYS B N 1
ATOM 9067 C CA . CYS B 1 382 ? 10.148 -16.797 -24.219 1 93.5 382 CYS B CA 1
ATOM 9068 C C . CYS B 1 382 ? 11.133 -16.984 -23.078 1 93.5 382 CYS B C 1
ATOM 9070 O O . CYS B 1 382 ? 10.727 -17.125 -21.922 1 93.5 382 CYS B O 1
ATOM 9072 N N . TYR B 1 383 ? 12.312 -17.078 -23.328 1 87.19 383 TYR B N 1
ATOM 9073 C CA . TYR B 1 383 ? 13.32 -17.094 -22.281 1 87.19 383 TYR B CA 1
ATOM 9074 C C . TYR B 1 383 ? 14.648 -16.562 -22.781 1 87.19 383 TYR B C 1
ATOM 9076 O O . TYR B 1 383 ? 14.797 -16.281 -23.984 1 87.19 383 TYR B O 1
ATOM 9084 N N . HIS B 1 384 ? 15.734 -16.359 -22.062 1 81.94 384 HIS B N 1
ATOM 9085 C CA . HIS B 1 384 ? 16.938 -15.594 -22.375 1 81.94 384 HIS B CA 1
ATOM 9086 C C . HIS B 1 384 ? 18.078 -16.5 -22.797 1 81.94 384 HIS B C 1
ATOM 9088 O O . HIS B 1 384 ? 19.078 -16.031 -23.359 1 81.94 384 HIS B O 1
ATOM 9094 N N . HIS B 1 385 ? 17.922 -17.734 -22.766 1 79.94 385 HIS B N 1
ATOM 9095 C CA . HIS B 1 385 ? 19.016 -18.641 -23.109 1 79.94 385 HIS B CA 1
ATOM 9096 C C . HIS B 1 385 ? 18.984 -18.984 -24.594 1 79.94 385 HIS B C 1
ATOM 9098 O O . HIS B 1 385 ? 17.922 -19.125 -25.188 1 79.94 385 HIS B O 1
ATOM 9104 N N . LYS B 1 386 ? 20.172 -19.109 -25.109 1 80.75 386 LYS B N 1
ATOM 9105 C CA . LYS B 1 386 ? 20.297 -19.453 -26.516 1 80.75 386 LYS B CA 1
ATOM 9106 C C . LYS B 1 386 ? 20.422 -20.969 -26.703 1 80.75 386 LYS B C 1
ATOM 9108 O O . LYS B 1 386 ? 21.359 -21.578 -26.188 1 80.75 386 LYS B O 1
ATOM 9113 N N . ASP B 1 387 ? 19.453 -21.469 -27.391 1 84.62 387 ASP B N 1
ATOM 9114 C CA . ASP B 1 387 ? 19.5 -22.891 -27.719 1 84.62 387 ASP B CA 1
ATOM 9115 C C . ASP B 1 387 ? 18.734 -23.156 -29.016 1 84.62 387 ASP B C 1
ATOM 9117 O O . ASP B 1 387 ? 18.234 -22.234 -29.656 1 84.62 387 ASP B O 1
ATOM 9121 N N . ALA B 1 388 ? 18.719 -24.359 -29.391 1 89.5 388 ALA B N 1
ATOM 9122 C CA . ALA B 1 388 ? 18.141 -24.75 -30.672 1 89.5 388 ALA B CA 1
ATOM 9123 C C . ALA B 1 388 ? 16.625 -24.656 -30.656 1 89.5 388 ALA B C 1
ATOM 9125 O O . ALA B 1 388 ? 15.984 -24.594 -31.703 1 89.5 388 ALA B O 1
ATOM 9126 N N . ASN B 1 389 ? 16.062 -24.641 -29.469 1 93.06 389 ASN B N 1
ATOM 9127 C CA . ASN B 1 389 ? 14.609 -24.547 -29.344 1 93.06 389 ASN B CA 1
ATOM 9128 C C . ASN B 1 389 ? 14.109 -23.141 -29.672 1 93.06 389 ASN B C 1
ATOM 9130 O O . ASN B 1 389 ? 12.906 -22.906 -29.75 1 93.06 389 ASN B O 1
ATOM 9134 N N . ASN B 1 390 ? 15.086 -22.266 -30 1 94.31 390 ASN B N 1
ATOM 9135 C CA . ASN B 1 390 ? 14.734 -20.891 -30.312 1 94.31 390 ASN B CA 1
ATOM 9136 C C . ASN B 1 390 ? 14.625 -20.672 -31.828 1 94.31 390 ASN B C 1
ATOM 9138 O O . ASN B 1 390 ? 14.258 -19.578 -32.281 1 94.31 390 ASN B O 1
ATOM 9142 N N . ASP B 1 391 ? 14.875 -21.672 -32.625 1 95.12 391 ASP B N 1
ATOM 9143 C CA . ASP B 1 391 ? 14.953 -21.516 -34.062 1 95.12 391 ASP B CA 1
ATOM 9144 C C . ASP B 1 391 ? 13.578 -21.656 -34.719 1 95.12 391 ASP B C 1
ATOM 9146 O O . ASP B 1 391 ? 12.836 -22.594 -34.406 1 95.12 391 ASP B O 1
ATOM 9150 N N . TRP B 1 392 ? 13.344 -20.734 -35.594 1 96.81 392 TRP B N 1
ATOM 9151 C CA . TRP B 1 392 ? 12.094 -20.719 -36.344 1 96.81 392 TRP B CA 1
ATOM 9152 C C . TRP B 1 392 ? 12.359 -20.547 -37.844 1 96.81 392 TRP B C 1
ATOM 9154 O O . TRP B 1 392 ? 13.297 -19.859 -38.219 1 96.81 392 TRP B O 1
ATOM 9164 N N . PHE B 1 393 ? 11.484 -21.109 -38.656 1 96 393 PHE B N 1
ATOM 9165 C CA . PHE B 1 393 ? 11.531 -20.938 -40.125 1 96 393 PHE B CA 1
ATOM 9166 C C . PHE B 1 393 ? 10.414 -20.016 -40.594 1 96 393 PHE B C 1
ATOM 9168 O O . PHE B 1 393 ? 9.281 -20.125 -40.125 1 96 393 PHE B O 1
ATOM 9175 N N . PHE B 1 394 ? 10.797 -19.141 -41.469 1 95.94 394 PHE B N 1
ATOM 9176 C CA . PHE B 1 394 ? 9.773 -18.391 -42.156 1 95.94 394 PHE B CA 1
ATOM 9177 C C . PHE B 1 394 ? 9.305 -19.141 -43.406 1 95.94 394 PHE B C 1
ATOM 9179 O O . PHE B 1 394 ? 10.094 -19.422 -44.312 1 95.94 394 PHE B O 1
ATOM 9186 N N . TYR B 1 395 ? 8.055 -19.422 -43.438 1 94.94 395 TYR B N 1
ATOM 9187 C CA . TYR B 1 395 ? 7.449 -20.156 -44.562 1 94.94 395 TYR B CA 1
ATOM 9188 C C . TYR B 1 395 ? 6.301 -19.359 -45.156 1 94.94 395 TYR B C 1
ATOM 9190 O O . TYR B 1 395 ? 5.723 -18.484 -44.531 1 94.94 395 TYR B O 1
ATOM 9198 N N . PRO B 1 396 ? 6.012 -19.656 -46.438 1 94 396 PRO B N 1
ATOM 9199 C CA . PRO B 1 396 ? 4.883 -18.969 -47.062 1 94 396 PRO B CA 1
ATOM 9200 C C . PRO B 1 396 ? 3.537 -19.359 -46.438 1 94 396 PRO B C 1
ATOM 9202 O O . PRO B 1 396 ? 3.412 -20.422 -45.844 1 94 396 PRO B O 1
ATOM 9205 N N . ASN B 1 397 ? 2.594 -18.406 -46.5 1 92.88 397 ASN B N 1
ATOM 9206 C CA . ASN B 1 397 ? 1.247 -18.734 -46.062 1 92.88 397 ASN B CA 1
ATOM 9207 C C . ASN B 1 397 ? 0.642 -19.875 -46.875 1 92.88 397 ASN B C 1
ATOM 9209 O O . ASN B 1 397 ? 1.173 -20.234 -47.938 1 92.88 397 ASN B O 1
ATOM 9213 N N . ARG B 1 398 ? -0.382 -20.484 -46.438 1 91.44 398 ARG B N 1
ATOM 9214 C CA . ARG B 1 398 ? -0.946 -21.688 -47.031 1 91.44 398 ARG B CA 1
ATOM 9215 C C . ARG B 1 398 ? -1.631 -21.391 -48.344 1 91.44 398 ARG B C 1
ATOM 9217 O O . ARG B 1 398 ? -1.89 -22.297 -49.156 1 91.44 398 ARG B O 1
ATOM 9224 N N . ARG B 1 399 ? -1.794 -20.094 -48.719 1 89.94 399 ARG B N 1
ATOM 9225 C CA . ARG B 1 399 ? -2.445 -19.688 -49.938 1 89.94 399 ARG B CA 1
ATOM 9226 C C . ARG B 1 399 ? -1.42 -19.453 -51.062 1 89.94 399 ARG B C 1
ATOM 9228 O O . ARG B 1 399 ? -1.776 -19.344 -52.219 1 89.94 399 ARG B O 1
ATOM 9235 N N . GLU B 1 400 ? -0.218 -19.375 -50.656 1 89.81 400 GLU B N 1
ATOM 9236 C CA . GLU B 1 400 ? 0.856 -19.094 -51.625 1 89.81 400 GLU B CA 1
ATOM 9237 C C . GLU B 1 400 ? 1.584 -20.375 -52.031 1 89.81 400 GLU B C 1
ATOM 9239 O O . GLU B 1 400 ? 1.369 -21.438 -51.406 1 89.81 400 GLU B O 1
ATOM 9244 N N . GLN B 1 401 ? 2.455 -20.141 -53.031 1 86.38 401 GLN B N 1
ATOM 9245 C CA . GLN B 1 401 ? 3.25 -21.266 -53.531 1 86.38 401 GLN B CA 1
ATOM 9246 C C . GLN B 1 401 ? 4.16 -21.812 -52.406 1 86.38 401 GLN B C 1
ATOM 9248 O O . GLN B 1 401 ? 4.781 -21.047 -51.688 1 86.38 401 GLN B O 1
ATOM 9253 N N . ALA B 1 402 ? 4.172 -23.125 -52.312 1 87.5 402 ALA B N 1
ATOM 9254 C CA . ALA B 1 402 ? 4.977 -23.781 -51.281 1 87.5 402 ALA B CA 1
ATOM 9255 C C . ALA B 1 402 ? 6.461 -23.5 -51.5 1 87.5 402 ALA B C 1
ATOM 9257 O O . ALA B 1 402 ? 6.914 -23.281 -52.625 1 87.5 402 ALA B O 1
ATOM 9258 N N . TYR B 1 403 ? 7.113 -23.359 -50.438 1 88.69 403 TYR B N 1
ATOM 9259 C CA . TYR B 1 403 ? 8.555 -23.141 -50.469 1 88.69 403 TYR B CA 1
ATOM 9260 C C . TYR B 1 403 ? 9.281 -24.391 -50.969 1 88.69 403 TYR B C 1
ATOM 9262 O O . TYR B 1 403 ? 9.031 -25.5 -50.5 1 88.69 403 TYR B O 1
ATOM 9270 N N . ASP B 1 404 ? 10.094 -24.141 -51.938 1 84.94 404 ASP B N 1
ATOM 9271 C CA . ASP B 1 404 ? 10.945 -25.188 -52.5 1 84.94 404 ASP B CA 1
ATOM 9272 C C . ASP B 1 404 ? 12.422 -24.875 -52.281 1 84.94 404 ASP B C 1
ATOM 9274 O O . ASP B 1 404 ? 12.953 -23.906 -52.812 1 84.94 404 ASP B O 1
ATOM 9278 N N . GLU B 1 405 ? 13.062 -25.672 -51.5 1 84.75 405 GLU B N 1
ATOM 9279 C CA . GLU B 1 405 ? 14.461 -25.484 -51.125 1 84.75 405 GLU B CA 1
ATOM 9280 C C . GLU B 1 405 ? 15.367 -25.516 -52.344 1 84.75 405 GLU B C 1
ATOM 9282 O O . GLU B 1 405 ? 16.453 -24.922 -52.344 1 84.75 405 GLU B O 1
ATOM 9287 N N . ASN B 1 406 ? 14.906 -26.141 -53.469 1 85 406 ASN B N 1
ATOM 9288 C CA . ASN B 1 406 ? 15.75 -26.328 -54.656 1 85 406 ASN B CA 1
ATOM 9289 C C . ASN B 1 406 ? 15.523 -25.234 -55.688 1 85 406 ASN B C 1
ATOM 9291 O O . ASN B 1 406 ? 16.234 -25.156 -56.688 1 85 406 ASN B O 1
ATOM 9295 N N . SER B 1 407 ? 14.617 -24.453 -55.375 1 85 407 SER B N 1
ATOM 9296 C CA . SER B 1 407 ? 14.375 -23.344 -56.312 1 85 407 SER B CA 1
ATOM 9297 C C . SER B 1 407 ? 15.344 -22.188 -56.062 1 85 407 SER B C 1
ATOM 9299 O O . SER B 1 407 ? 15.719 -21.922 -54.906 1 85 407 SER B O 1
ATOM 9301 N N . ASP B 1 408 ? 15.82 -21.547 -57.125 1 82 408 ASP B N 1
ATOM 9302 C CA . ASP B 1 408 ? 16.75 -20.422 -57.031 1 82 408 ASP B CA 1
ATOM 9303 C C . ASP B 1 408 ? 16 -19.109 -56.812 1 82 408 ASP B C 1
ATOM 9305 O O . ASP B 1 408 ? 16.625 -18.062 -56.656 1 82 408 ASP B O 1
ATOM 9309 N N . GLU B 1 409 ? 14.734 -19.219 -56.688 1 86.69 409 GLU B N 1
ATOM 9310 C CA . GLU B 1 409 ? 13.969 -18 -56.5 1 86.69 409 GLU B CA 1
ATOM 9311 C C . GLU B 1 409 ? 14.008 -17.547 -55.031 1 86.69 409 GLU B C 1
ATOM 9313 O O . GLU B 1 409 ? 13.75 -18.344 -54.125 1 86.69 409 GLU B O 1
ATOM 9318 N N . ILE B 1 410 ? 14.469 -16.328 -54.844 1 91.38 410 ILE B N 1
ATOM 9319 C CA . ILE B 1 410 ? 14.516 -15.758 -53.5 1 91.38 410 ILE B CA 1
ATOM 9320 C C . ILE B 1 410 ? 13.32 -14.828 -53.312 1 91.38 410 ILE B C 1
ATOM 9322 O O . ILE B 1 410 ? 13.156 -13.852 -54.031 1 91.38 410 ILE B O 1
ATOM 9326 N N . ARG B 1 411 ? 12.453 -15.109 -52.406 1 92.94 411 ARG B N 1
ATOM 9327 C CA . ARG B 1 411 ? 11.305 -14.289 -52.062 1 92.94 411 ARG B CA 1
ATOM 9328 C C . ARG B 1 411 ? 11.539 -13.555 -50.75 1 92.94 411 ARG B C 1
ATOM 9330 O O . ARG B 1 411 ? 11.523 -14.172 -49.688 1 92.94 411 ARG B O 1
ATOM 9337 N N . TYR B 1 412 ? 11.688 -12.305 -50.875 1 93.88 412 TYR B N 1
ATOM 9338 C CA . TYR B 1 412 ? 11.953 -11.508 -49.656 1 93.88 412 TYR B CA 1
ATOM 9339 C C . TYR B 1 412 ? 10.664 -11.203 -48.906 1 93.88 412 TYR B C 1
ATOM 9341 O O . TYR B 1 412 ? 9.578 -11.219 -49.5 1 93.88 412 TYR B O 1
ATOM 9349 N N . ILE B 1 413 ? 10.773 -11.008 -47.625 1 94.19 413 ILE B N 1
ATOM 9350 C CA . ILE B 1 413 ? 9.656 -10.695 -46.719 1 94.19 413 ILE B CA 1
ATOM 9351 C C . ILE B 1 413 ? 9.727 -9.234 -46.312 1 94.19 413 ILE B C 1
ATOM 9353 O O . ILE B 1 413 ? 10.805 -8.703 -46.031 1 94.19 413 ILE B O 1
ATOM 9357 N N . GLY B 1 414 ? 8.586 -8.539 -46.312 1 93.38 414 GLY B N 1
ATOM 9358 C CA . GLY B 1 414 ? 8.523 -7.137 -45.938 1 93.38 414 GLY B CA 1
ATOM 9359 C C . GLY B 1 414 ? 7.266 -6.781 -45.156 1 93.38 414 GLY B C 1
ATOM 9360 O O . GLY B 1 414 ? 6.578 -7.664 -44.656 1 93.38 414 GLY B O 1
ATOM 9361 N N . ASP B 1 415 ? 7.078 -5.492 -45.062 1 95.56 415 ASP B N 1
ATOM 9362 C CA . ASP B 1 415 ? 5.906 -4.984 -44.344 1 95.56 415 ASP B CA 1
ATOM 9363 C C . ASP B 1 415 ? 4.617 -5.449 -45.031 1 95.56 415 ASP B C 1
ATOM 9365 O O . ASP B 1 415 ? 4.477 -5.348 -46.25 1 95.56 415 ASP B O 1
ATOM 9369 N N . GLY B 1 416 ? 3.711 -5.992 -44.219 1 94.69 416 GLY B N 1
ATOM 9370 C CA . GLY B 1 416 ? 2.426 -6.426 -44.75 1 94.69 416 GLY B CA 1
ATOM 9371 C C . GLY B 1 416 ? 2.426 -7.867 -45.219 1 94.69 416 GLY B C 1
ATOM 9372 O O . GLY B 1 416 ? 1.37 -8.43 -45.531 1 94.69 416 GLY B O 1
ATOM 9373 N N . SER B 1 417 ? 3.551 -8.539 -45.25 1 95.19 417 SER B N 1
ATOM 9374 C CA . SER B 1 417 ? 3.631 -9.938 -45.688 1 95.19 417 SER B CA 1
ATOM 9375 C C . SER B 1 417 ? 2.973 -10.859 -44.656 1 95.19 417 SER B C 1
ATOM 9377 O O . SER B 1 417 ? 3.086 -10.648 -43.438 1 95.19 417 SER B O 1
ATOM 9379 N N . THR B 1 418 ? 2.174 -11.836 -45.156 1 96.5 418 THR B N 1
ATOM 9380 C CA . THR B 1 418 ? 1.601 -12.883 -44.344 1 96.5 418 THR B CA 1
ATOM 9381 C C . THR B 1 418 ? 2.436 -14.156 -44.406 1 96.5 418 THR B C 1
ATOM 9383 O O . THR B 1 418 ? 2.658 -14.688 -45.5 1 96.5 418 THR B O 1
ATOM 9386 N N . VAL B 1 419 ? 2.914 -14.602 -43.281 1 96.5 419 VAL B N 1
ATOM 9387 C CA . VAL B 1 419 ? 3.842 -15.727 -43.281 1 96.5 419 VAL B CA 1
ATOM 9388 C C . VAL B 1 419 ? 3.416 -16.734 -42.219 1 96.5 419 VAL B C 1
ATOM 9390 O O . VAL B 1 419 ? 2.523 -16.469 -41.406 1 96.5 419 VAL B O 1
ATOM 9393 N N . ARG B 1 420 ? 4 -17.938 -42.281 1 96.75 420 ARG B N 1
ATOM 9394 C CA . ARG B 1 420 ? 3.932 -18.953 -41.25 1 96.75 420 ARG B CA 1
ATOM 9395 C C . ARG B 1 420 ? 5.293 -19.141 -40.562 1 96.75 420 ARG B C 1
ATOM 9397 O O . ARG B 1 420 ? 6.324 -19.125 -41.25 1 96.75 420 ARG B O 1
ATOM 9404 N N . LEU B 1 421 ? 5.285 -19.219 -39.312 1 97.06 421 LEU B N 1
ATOM 9405 C CA . LEU B 1 421 ? 6.492 -19.531 -38.562 1 97.06 421 LEU B CA 1
ATOM 9406 C C . LEU B 1 421 ? 6.473 -20.984 -38.094 1 97.06 421 LEU B C 1
ATOM 9408 O O . LEU B 1 421 ? 5.547 -21.406 -37.375 1 97.06 421 LEU B O 1
ATOM 9412 N N . ILE B 1 422 ? 7.414 -21.703 -38.469 1 96.25 422 ILE B N 1
ATOM 9413 C CA . ILE B 1 422 ? 7.5 -23.109 -38.125 1 96.25 422 ILE B CA 1
ATOM 9414 C C . ILE B 1 422 ? 8.664 -23.344 -37.156 1 96.25 422 ILE B C 1
ATOM 9416 O O . ILE B 1 422 ? 9.797 -22.922 -37.438 1 96.25 422 ILE B O 1
ATOM 9420 N N . HIS B 1 423 ? 8.359 -23.953 -36.125 1 96.81 423 HIS B N 1
ATOM 9421 C CA . HIS B 1 423 ? 9.422 -24.281 -35.156 1 96.81 423 HIS B CA 1
ATOM 9422 C C . HIS B 1 423 ? 10.383 -25.312 -35.75 1 96.81 423 HIS B C 1
ATOM 9424 O O . HIS B 1 423 ? 9.953 -26.391 -36.188 1 96.81 423 HIS B O 1
ATOM 9430 N N . ALA B 1 424 ? 11.594 -25.062 -35.688 1 95.06 424 ALA B N 1
ATOM 9431 C CA . ALA B 1 424 ? 12.586 -25.859 -36.406 1 95.06 424 ALA B CA 1
ATOM 9432 C C . ALA B 1 424 ? 12.711 -27.266 -35.812 1 95.06 424 ALA B C 1
ATOM 9434 O O . ALA B 1 424 ? 12.812 -28.25 -36.562 1 95.06 424 ALA B O 1
ATOM 9435 N N . GLN B 1 425 ? 12.688 -27.406 -34.562 1 94.44 425 GLN B N 1
ATOM 9436 C CA . GLN B 1 425 ? 12.945 -28.688 -33.906 1 94.44 425 GLN B CA 1
ATOM 9437 C C . GLN B 1 425 ? 11.711 -29.578 -33.969 1 94.44 425 GLN B C 1
ATOM 9439 O O . GLN B 1 425 ? 11.828 -30.797 -34.156 1 94.44 425 GLN B O 1
ATOM 9444 N N . THR B 1 426 ? 10.562 -29.031 -33.75 1 94.69 426 THR B N 1
ATOM 9445 C CA . THR B 1 426 ? 9.367 -29.859 -33.656 1 94.69 426 THR B CA 1
ATOM 9446 C C . THR B 1 426 ? 8.594 -29.859 -34.969 1 94.69 426 THR B C 1
ATOM 9448 O O . THR B 1 426 ? 7.746 -30.734 -35.188 1 94.69 426 THR B O 1
ATOM 9451 N N . GLY B 1 427 ? 8.766 -28.875 -35.812 1 94.44 427 GLY B N 1
ATOM 9452 C CA . GLY B 1 427 ? 8.102 -28.812 -37.094 1 94.44 427 GLY B CA 1
ATOM 9453 C C . GLY B 1 427 ? 6.676 -28.297 -37 1 94.44 427 GLY B C 1
ATOM 9454 O O . GLY B 1 427 ? 5.918 -28.391 -37.969 1 94.44 427 GLY B O 1
ATOM 9455 N N . ARG B 1 428 ? 6.324 -27.781 -35.938 1 96.06 428 ARG B N 1
ATOM 9456 C CA . ARG B 1 428 ? 4.953 -27.312 -35.75 1 96.06 428 ARG B CA 1
ATOM 9457 C C . ARG B 1 428 ? 4.832 -25.828 -36 1 96.06 428 ARG B C 1
ATOM 9459 O O . ARG B 1 428 ? 5.816 -25.078 -35.906 1 96.06 428 ARG B O 1
ATOM 9466 N N . ASN B 1 429 ? 3.604 -25.406 -36.344 1 96.5 429 ASN B N 1
ATOM 9467 C CA . ASN B 1 429 ? 3.357 -24.016 -36.688 1 96.5 429 ASN B CA 1
ATOM 9468 C C . ASN B 1 429 ? 3.014 -23.172 -35.469 1 96.5 429 ASN B C 1
ATOM 9470 O O . ASN B 1 429 ? 2.287 -23.625 -34.594 1 96.5 429 ASN B O 1
ATOM 9474 N N . LEU B 1 430 ? 3.57 -21.922 -35.469 1 97.38 430 LEU B N 1
ATOM 9475 C CA . LEU B 1 430 ? 3.088 -20.953 -34.5 1 97.38 430 LEU B CA 1
ATOM 9476 C C . LEU B 1 430 ? 1.611 -20.641 -34.719 1 97.38 430 LEU B C 1
ATOM 9478 O O . LEU B 1 430 ? 1.215 -20.266 -35.844 1 97.38 430 LEU B O 1
ATOM 9482 N N . HIS B 1 431 ? 0.86 -20.812 -33.688 1 96.12 431 HIS B N 1
ATOM 9483 C CA . HIS B 1 431 ? -0.592 -20.859 -33.812 1 96.12 431 HIS B CA 1
ATOM 9484 C C . HIS B 1 431 ? -1.271 -20.141 -32.656 1 96.12 431 HIS B C 1
ATOM 9486 O O . HIS B 1 431 ? -0.681 -20 -31.578 1 96.12 431 HIS B O 1
ATOM 9492 N N . SER B 1 432 ? -2.398 -19.516 -32.938 1 96.62 432 SER B N 1
ATOM 9493 C CA . SER B 1 432 ? -3.26 -19.016 -31.891 1 96.62 432 SER B CA 1
ATOM 9494 C C . SER B 1 432 ? -4.719 -19.375 -32.125 1 96.62 432 SER B C 1
ATOM 9496 O O . SER B 1 432 ? -5.074 -19.812 -33.219 1 96.62 432 SER B O 1
ATOM 9498 N N . HIS B 1 433 ? -5.602 -19.391 -31.094 1 94.69 433 HIS B N 1
ATOM 9499 C CA . HIS B 1 433 ? -7.012 -19.781 -31.125 1 94.69 433 HIS B CA 1
ATOM 9500 C C . HIS B 1 433 ? -7.805 -19.047 -30.047 1 94.69 433 HIS B C 1
ATOM 9502 O O . HIS B 1 433 ? -7.25 -18.234 -29.312 1 94.69 433 HIS B O 1
ATOM 9508 N N . GLU B 1 434 ? -9.055 -19.312 -30.094 1 93.25 434 GLU B N 1
ATOM 9509 C CA . GLU B 1 434 ? -9.945 -18.609 -29.172 1 93.25 434 GLU B CA 1
ATOM 9510 C C . GLU B 1 434 ? -9.953 -19.266 -27.797 1 93.25 434 GLU B C 1
ATOM 9512 O O . GLU B 1 434 ? -11 -19.719 -27.328 1 93.25 434 GLU B O 1
ATOM 9517 N N . ILE B 1 435 ? -8.828 -19.391 -27.234 1 93.25 435 ILE B N 1
ATOM 9518 C CA . ILE B 1 435 ? -8.617 -19.906 -25.875 1 93.25 435 ILE B CA 1
ATOM 9519 C C . ILE B 1 435 ? -7.812 -18.906 -25.062 1 93.25 435 ILE B C 1
ATOM 9521 O O . ILE B 1 435 ? -6.801 -18.375 -25.531 1 93.25 435 ILE B O 1
ATOM 9525 N N . PRO B 1 436 ? -8.328 -18.625 -23.875 1 90.81 436 PRO B N 1
ATOM 9526 C CA . PRO B 1 436 ? -7.586 -17.672 -23.047 1 90.81 436 PRO B CA 1
ATOM 9527 C C . PRO B 1 436 ? -6.199 -18.172 -22.672 1 90.81 436 PRO B C 1
ATOM 9529 O O . PRO B 1 436 ? -6.02 -19.375 -22.453 1 90.81 436 PRO B O 1
ATOM 9532 N N . ALA B 1 437 ? -5.25 -17.281 -22.609 1 92.88 437 ALA B N 1
ATOM 9533 C CA . ALA B 1 437 ? -3.895 -17.625 -22.188 1 92.88 437 ALA B CA 1
ATOM 9534 C C . ALA B 1 437 ? -3.873 -18.109 -20.75 1 92.88 437 ALA B C 1
ATOM 9536 O O . ALA B 1 437 ? -4.789 -17.812 -19.969 1 92.88 437 ALA B O 1
ATOM 9537 N N . PRO B 1 438 ? -2.918 -18.828 -20.453 1 86.81 438 PRO B N 1
ATOM 9538 C CA . PRO B 1 438 ? -2.898 -19.469 -19.141 1 86.81 438 PRO B CA 1
ATOM 9539 C C . PRO B 1 438 ? -2.859 -18.469 -17.984 1 86.81 438 PRO B C 1
ATOM 9541 O O . PRO B 1 438 ? -3.566 -18.641 -16.984 1 86.81 438 PRO B O 1
ATOM 9544 N N . MET B 1 439 ? -1.976 -17.516 -18.109 1 85.81 439 MET B N 1
ATOM 9545 C CA . MET B 1 439 ? -1.843 -16.547 -17.016 1 85.81 439 MET B CA 1
ATOM 9546 C C . MET B 1 439 ? -2.627 -15.281 -17.312 1 85.81 439 MET B C 1
ATOM 9548 O O . MET B 1 439 ? -3.41 -14.82 -16.469 1 85.81 439 MET B O 1
ATOM 9552 N N . THR B 1 440 ? -2.41 -14.695 -18.438 1 87.81 440 THR B N 1
ATOM 9553 C CA . THR B 1 440 ? -3.123 -13.492 -18.859 1 87.81 440 THR B CA 1
ATOM 9554 C C . THR B 1 440 ? -4.414 -13.859 -19.578 1 87.81 440 THR B C 1
ATOM 9556 O O . THR B 1 440 ? -4.465 -13.844 -20.812 1 87.81 440 THR B O 1
ATOM 9559 N N . LYS B 1 441 ? -5.418 -13.953 -18.891 1 84.31 441 LYS B N 1
ATOM 9560 C CA . LYS B 1 441 ? -6.66 -14.523 -19.422 1 84.31 441 LYS B CA 1
ATOM 9561 C C . LYS B 1 441 ? -7.332 -13.562 -20.406 1 84.31 441 LYS B C 1
ATOM 9563 O O . LYS B 1 441 ? -8.141 -13.984 -21.234 1 84.31 441 LYS B O 1
ATOM 9568 N N . SER B 1 442 ? -6.984 -12.328 -20.297 1 82.5 442 SER B N 1
ATOM 9569 C CA . SER B 1 442 ? -7.539 -11.359 -21.234 1 82.5 442 SER B CA 1
ATOM 9570 C C . SER B 1 442 ? -6.977 -11.555 -22.641 1 82.5 442 SER B C 1
ATOM 9572 O O . SER B 1 442 ? -7.562 -11.094 -23.609 1 82.5 442 SER B O 1
ATOM 9574 N N . ASP B 1 443 ? -5.816 -12.219 -22.734 1 92.62 443 ASP B N 1
ATOM 9575 C CA . ASP B 1 443 ? -5.184 -12.492 -24.016 1 92.62 443 ASP B CA 1
ATOM 9576 C C . ASP B 1 443 ? -5.496 -13.914 -24.484 1 92.62 443 ASP B C 1
ATOM 9578 O O . ASP B 1 443 ? -6.125 -14.688 -23.766 1 92.62 443 ASP B O 1
ATOM 9582 N N . LYS B 1 444 ? -5.117 -14.188 -25.734 1 95.31 444 LYS B N 1
ATOM 9583 C CA . LYS B 1 444 ? -5.324 -15.516 -26.297 1 95.31 444 LYS B CA 1
ATOM 9584 C C . LYS B 1 444 ? -4.059 -16.359 -26.172 1 95.31 444 LYS B C 1
ATOM 9586 O O . LYS B 1 444 ? -2.945 -15.836 -26.219 1 95.31 444 LYS B O 1
ATOM 9591 N N . GLU B 1 445 ? -4.309 -17.625 -26.031 1 95.94 445 GLU B N 1
ATOM 9592 C CA . GLU B 1 445 ? -3.201 -18.578 -25.922 1 95.94 445 GLU B CA 1
ATOM 9593 C C . GLU B 1 445 ? -2.463 -18.703 -27.25 1 95.94 445 GLU B C 1
ATOM 9595 O O . GLU B 1 445 ? -3.088 -18.75 -28.312 1 95.94 445 GLU B O 1
ATOM 9600 N N . VAL B 1 446 ? -1.132 -18.672 -27.219 1 97.44 446 VAL B N 1
ATOM 9601 C CA . VAL B 1 446 ? -0.295 -18.953 -28.375 1 97.44 446 VAL B CA 1
ATOM 9602 C C . VAL B 1 446 ? 0.342 -20.344 -28.234 1 97.44 446 VAL B C 1
ATOM 9604 O O . VAL B 1 446 ? 0.931 -20.641 -27.188 1 97.44 446 VAL B O 1
ATOM 9607 N N . SER B 1 447 ? 0.196 -21.172 -29.25 1 96.56 447 SER B N 1
ATOM 9608 C CA . SER B 1 447 ? 0.699 -22.531 -29.203 1 96.56 447 SER B CA 1
ATOM 9609 C C . SER B 1 447 ? 1.327 -22.938 -30.531 1 96.56 447 SER B C 1
ATOM 9611 O O . SER B 1 447 ? 1.341 -22.141 -31.484 1 96.56 447 SER B O 1
ATOM 9613 N N . CYS B 1 448 ? 2.021 -24.016 -30.516 1 95.38 448 CYS B N 1
ATOM 9614 C CA . CYS B 1 448 ? 2.443 -24.641 -31.766 1 95.38 448 CYS B CA 1
ATOM 9615 C C . CYS B 1 448 ? 1.513 -25.797 -32.125 1 95.38 448 CYS B C 1
ATOM 9617 O O . CYS B 1 448 ? 1.172 -26.625 -31.281 1 95.38 448 CYS B O 1
ATOM 9619 N N . TYR B 1 449 ? 1.187 -25.797 -33.312 1 93.94 449 TYR B N 1
ATOM 9620 C CA . TYR B 1 449 ? 0.188 -26.766 -33.75 1 93.94 449 TYR B CA 1
ATOM 9621 C C . TYR B 1 449 ? 0.495 -27.266 -35.156 1 93.94 449 TYR B C 1
ATOM 9623 O O . TYR B 1 449 ? 1.078 -26.547 -35.969 1 93.94 449 TYR B O 1
ATOM 9631 N N . GLY B 1 450 ? 0.145 -28.547 -35.344 1 92.38 450 GLY B N 1
ATOM 9632 C CA . GLY B 1 450 ? 0.215 -29.109 -36.688 1 92.38 450 GLY B CA 1
ATOM 9633 C C . GLY B 1 450 ? 1.635 -29.359 -37.156 1 92.38 450 GLY B C 1
ATOM 9634 O O . GLY B 1 450 ? 2.504 -29.703 -36.344 1 92.38 450 GLY B O 1
ATOM 9635 N N . ASN B 1 451 ? 1.774 -29.422 -38.469 1 90.94 451 ASN B N 1
ATOM 9636 C CA . ASN B 1 451 ? 3.059 -29.594 -39.156 1 90.94 451 ASN B CA 1
ATOM 9637 C C . ASN B 1 451 ? 3.078 -28.875 -40.5 1 90.94 451 ASN B C 1
ATOM 9639 O O . ASN B 1 451 ? 2.312 -27.938 -40.75 1 90.94 451 ASN B O 1
ATOM 9643 N N . LEU B 1 452 ? 3.961 -29.219 -41.312 1 87.75 452 LEU B N 1
ATOM 9644 C CA . LEU B 1 452 ? 4.125 -28.547 -42.594 1 87.75 452 LEU B CA 1
ATOM 9645 C C . LEU B 1 452 ? 2.865 -28.688 -43.438 1 87.75 452 LEU B C 1
ATOM 9647 O O . LEU B 1 452 ? 2.471 -27.734 -44.125 1 87.75 452 LEU B O 1
ATOM 9651 N N . THR B 1 453 ? 2.191 -29.797 -43.312 1 86.81 453 THR B N 1
ATOM 9652 C CA . THR B 1 453 ? 1.05 -30.078 -44.188 1 86.81 453 THR B CA 1
ATOM 9653 C C . THR B 1 453 ? -0.259 -29.953 -43.406 1 86.81 453 THR B C 1
ATOM 9655 O O . THR B 1 453 ? -1.287 -29.578 -44 1 86.81 453 THR B O 1
ATOM 9658 N N . VAL B 1 454 ? -0.207 -30.234 -42.188 1 89.06 454 VAL B N 1
ATOM 9659 C CA . VAL B 1 454 ? -1.401 -30.188 -41.375 1 89.06 454 VAL B CA 1
ATOM 9660 C C . VAL B 1 454 ? -1.492 -28.844 -40.656 1 89.06 454 VAL B C 1
ATOM 9662 O O . VAL B 1 454 ? -0.545 -28.422 -40 1 89.06 454 VAL B O 1
ATOM 9665 N N . GLY B 1 455 ? -2.473 -28.141 -40.844 1 89.31 455 GLY B N 1
ATOM 9666 C CA . GLY B 1 455 ? -2.713 -26.859 -40.188 1 89.31 455 GLY B CA 1
ATOM 9667 C C . GLY B 1 455 ? -3.949 -26.156 -40.688 1 89.31 455 GLY B C 1
ATOM 9668 O O . GLY B 1 455 ? -4.777 -26.766 -41.375 1 89.31 455 GLY B O 1
ATOM 9669 N N . ASP B 1 456 ? -4.215 -24.938 -40.25 1 91.19 456 ASP B N 1
ATOM 9670 C CA . ASP B 1 456 ? -5.352 -24.141 -40.656 1 91.19 456 ASP B CA 1
ATOM 9671 C C . ASP B 1 456 ? -4.961 -22.672 -40.812 1 91.19 456 ASP B C 1
ATOM 9673 O O . ASP B 1 456 ? -3.773 -22.328 -40.781 1 91.19 456 ASP B O 1
ATOM 9677 N N . GLU B 1 457 ? -5.898 -21.812 -41.094 1 92.56 457 GLU B N 1
ATOM 9678 C CA . GLU B 1 457 ? -5.664 -20.406 -41.344 1 92.56 457 GLU B CA 1
ATOM 9679 C C . GLU B 1 457 ? -5.172 -19.672 -40.094 1 92.56 457 GLU B C 1
ATOM 9681 O O . GLU B 1 457 ? -4.633 -18.578 -40.188 1 92.56 457 GLU B O 1
ATOM 9686 N N . LYS B 1 458 ? -5.293 -20.312 -39 1 95.06 458 LYS B N 1
ATOM 9687 C CA . LYS B 1 458 ? -4.895 -19.688 -37.75 1 95.06 458 LYS B CA 1
ATOM 9688 C C . LYS B 1 458 ? -3.395 -19.828 -37.5 1 95.06 458 LYS B C 1
ATOM 9690 O O . LYS B 1 458 ? -2.891 -19.469 -36.438 1 95.06 458 LYS B O 1
ATOM 9695 N N . ASP B 1 459 ? -2.686 -20.328 -38.531 1 95.5 459 ASP B N 1
ATOM 9696 C CA . ASP B 1 459 ? -1.229 -20.422 -38.469 1 95.5 459 ASP B CA 1
ATOM 9697 C C . ASP B 1 459 ? -0.582 -19.188 -39.094 1 95.5 459 ASP B C 1
ATOM 9699 O O . ASP B 1 459 ? 0.641 -19.031 -39.062 1 95.5 459 ASP B O 1
ATOM 9703 N N . HIS B 1 460 ? -1.407 -18.297 -39.656 1 96.25 460 HIS B N 1
ATOM 9704 C CA . HIS B 1 460 ? -0.892 -17.188 -40.469 1 96.25 460 HIS B CA 1
ATOM 9705 C C . HIS B 1 460 ? -0.679 -15.953 -39.594 1 96.25 460 HIS B C 1
ATOM 9707 O O . HIS B 1 460 ? -1.557 -15.57 -38.812 1 96.25 460 HIS B O 1
ATOM 9713 N N . TRP B 1 461 ? 0.488 -15.352 -39.719 1 97.62 461 TRP B N 1
ATOM 9714 C CA . TRP B 1 461 ? 0.843 -14.117 -39.031 1 97.62 461 TRP B CA 1
ATOM 9715 C C . TRP B 1 461 ? 1.253 -13.039 -40.031 1 97.62 461 TRP B C 1
ATOM 9717 O O . TRP B 1 461 ? 2.088 -13.281 -40.906 1 97.62 461 TRP B O 1
ATOM 9727 N N . LYS B 1 462 ? 0.696 -11.914 -39.938 1 97.31 462 LYS B N 1
ATOM 9728 C CA . LYS B 1 462 ? 1.034 -10.773 -40.781 1 97.31 462 LYS B CA 1
ATOM 9729 C C . LYS B 1 462 ? 2.119 -9.914 -40.156 1 97.31 462 LYS B C 1
ATOM 9731 O O . LYS B 1 462 ? 2.018 -9.539 -38.969 1 97.31 462 LYS B O 1
ATOM 9736 N N . ILE B 1 463 ? 3.115 -9.57 -40.938 1 96.94 463 ILE B N 1
ATOM 9737 C CA . ILE B 1 463 ? 4.238 -8.781 -40.438 1 96.94 463 ILE B CA 1
ATOM 9738 C C . ILE B 1 463 ? 3.914 -7.293 -40.594 1 96.94 463 ILE B C 1
ATOM 9740 O O . ILE B 1 463 ? 3.521 -6.836 -41.656 1 96.94 463 ILE B O 1
ATOM 9744 N N . GLU B 1 464 ? 4.035 -6.594 -39.5 1 96.62 464 GLU B N 1
ATOM 9745 C CA . GLU B 1 464 ? 3.912 -5.141 -39.5 1 96.62 464 GLU B CA 1
ATOM 9746 C C . GLU B 1 464 ? 5.199 -4.48 -39 1 96.62 464 GLU B C 1
ATOM 9748 O O . GLU B 1 464 ? 5.547 -4.59 -37.812 1 96.62 464 GLU B O 1
ATOM 9753 N N . VAL B 1 465 ? 5.832 -3.744 -39.844 1 95.5 465 VAL B N 1
ATOM 9754 C CA . VAL B 1 465 ? 7.105 -3.125 -39.5 1 95.5 465 VAL B CA 1
ATOM 9755 C C . VAL B 1 465 ? 6.848 -1.85 -38.688 1 95.5 465 VAL B C 1
ATOM 9757 O O . VAL B 1 465 ? 6.055 -1.001 -39.094 1 95.5 465 VAL B O 1
ATOM 9760 N N . VAL B 1 466 ? 7.422 -1.729 -37.531 1 93.62 466 VAL B N 1
ATOM 9761 C CA . VAL B 1 466 ? 7.289 -0.56 -36.688 1 93.62 466 VAL B CA 1
ATOM 9762 C C . VAL B 1 466 ? 8.359 0.472 -37.031 1 93.62 466 VAL B C 1
ATOM 9764 O O . VAL B 1 466 ? 8.039 1.634 -37.312 1 93.62 466 VAL B O 1
ATOM 9767 N N . LYS B 1 467 ? 9.578 0.054 -37 1 88.75 467 LYS B N 1
ATOM 9768 C CA . LYS B 1 467 ? 10.695 0.939 -37.312 1 88.75 467 LYS B CA 1
ATOM 9769 C C . LYS B 1 467 ? 11.938 0.142 -37.719 1 88.75 467 LYS B C 1
ATOM 9771 O O . LYS B 1 467 ? 12.016 -1.058 -37.438 1 88.75 467 LYS B O 1
ATOM 9776 N N . ASP B 1 468 ? 12.734 0.71 -38.469 1 87 468 ASP B N 1
ATOM 9777 C CA . ASP B 1 468 ? 14.078 0.217 -38.781 1 87 468 ASP B CA 1
ATOM 9778 C C . ASP B 1 468 ? 15.141 1.264 -38.438 1 87 468 ASP B C 1
ATOM 9780 O O . ASP B 1 468 ? 15.047 2.41 -38.875 1 87 468 ASP B O 1
ATOM 9784 N N . THR B 1 469 ? 16.031 0.938 -37.688 1 77.62 469 THR B N 1
ATOM 9785 C CA . THR B 1 469 ? 17.016 1.88 -37.156 1 77.62 469 THR B CA 1
ATOM 9786 C C . THR B 1 469 ? 17.953 2.352 -38.281 1 77.62 469 THR B C 1
ATOM 9788 O O . THR B 1 469 ? 18.516 3.445 -38.219 1 77.62 469 THR B O 1
ATOM 9791 N N . ASN B 1 470 ? 18.141 1.667 -39.344 1 75 470 ASN B N 1
ATOM 9792 C CA . ASN B 1 470 ? 19.172 1.98 -40.312 1 75 470 ASN B CA 1
ATOM 9793 C C . ASN B 1 470 ? 18.562 2.311 -41.688 1 75 470 ASN B C 1
ATOM 9795 O O . ASN B 1 470 ? 19.25 2.83 -42.562 1 75 470 ASN B O 1
ATOM 9799 N N . SER B 1 471 ? 17.359 1.831 -41.812 1 78.62 471 SER B N 1
ATOM 9800 C CA . SER B 1 471 ? 16.797 2.014 -43.156 1 78.62 471 SER B CA 1
ATOM 9801 C C . SER B 1 471 ? 15.352 2.508 -43.094 1 78.62 471 SER B C 1
ATOM 9803 O O . SER B 1 471 ? 14.648 2.246 -42.094 1 78.62 471 SER B O 1
ATOM 9805 N N . ARG B 1 472 ? 14.977 3.283 -44.125 1 82.94 472 ARG B N 1
ATOM 9806 C CA . ARG B 1 472 ? 13.586 3.73 -44.25 1 82.94 472 ARG B CA 1
ATOM 9807 C C . ARG B 1 472 ? 12.797 2.814 -45.188 1 82.94 472 ARG B C 1
ATOM 9809 O O . ARG B 1 472 ? 11.578 2.961 -45.312 1 82.94 472 ARG B O 1
ATOM 9816 N N . ASP B 1 473 ? 13.594 1.832 -45.656 1 85.56 473 ASP B N 1
ATOM 9817 C CA . ASP B 1 473 ? 12.945 0.872 -46.531 1 85.56 473 ASP B CA 1
ATOM 9818 C C . ASP B 1 473 ? 12.242 -0.221 -45.75 1 85.56 473 ASP B C 1
ATOM 9820 O O . ASP B 1 473 ? 12.883 -1.007 -45.062 1 85.56 473 ASP B O 1
ATOM 9824 N N . ARG B 1 474 ? 10.898 -0.285 -45.875 1 89.31 474 ARG B N 1
ATOM 9825 C CA . ARG B 1 474 ? 10.102 -1.26 -45.125 1 89.31 474 ARG B CA 1
ATOM 9826 C C . ARG B 1 474 ? 9.781 -2.473 -46 1 89.31 474 ARG B C 1
ATOM 9828 O O . ARG B 1 474 ? 9.016 -3.35 -45.594 1 89.31 474 ARG B O 1
ATOM 9835 N N . SER B 1 475 ? 10.367 -2.529 -47.156 1 90.31 475 SER B N 1
ATOM 9836 C CA . SER B 1 475 ? 10.039 -3.611 -48.094 1 90.31 475 SER B CA 1
ATOM 9837 C C . SER B 1 475 ? 10.789 -4.891 -47.719 1 90.31 475 SER B C 1
ATOM 9839 O O . SER B 1 475 ? 10.422 -5.98 -48.156 1 90.31 475 SER B O 1
ATOM 9841 N N . LYS B 1 476 ? 11.797 -4.727 -47 1 92.31 476 LYS B N 1
ATOM 9842 C CA . LYS B 1 476 ? 12.562 -5.895 -46.562 1 92.31 476 LYS B CA 1
ATOM 9843 C C . LYS B 1 476 ? 12.859 -5.852 -45.062 1 92.31 476 LYS B C 1
ATOM 9845 O O . LYS B 1 476 ? 13.18 -4.797 -44.531 1 92.31 476 LYS B O 1
ATOM 9850 N N . ILE B 1 477 ? 12.633 -6.938 -44.469 1 93.44 477 ILE B N 1
ATOM 9851 C CA . ILE B 1 477 ? 12.977 -7.07 -43.062 1 93.44 477 ILE B CA 1
ATOM 9852 C C . ILE B 1 477 ? 14.469 -7.363 -42.938 1 93.44 477 ILE B C 1
ATOM 9854 O O . ILE B 1 477 ? 15.008 -8.227 -43.625 1 93.44 477 ILE B O 1
ATOM 9858 N N . ARG B 1 478 ? 15.094 -6.625 -42.094 1 90.5 478 ARG B N 1
ATOM 9859 C CA . ARG B 1 478 ? 16.531 -6.773 -41.938 1 90.5 478 ARG B CA 1
ATOM 9860 C C . ARG B 1 478 ? 16.859 -7.348 -40.562 1 90.5 478 ARG B C 1
ATOM 9862 O O . ARG B 1 478 ? 16.188 -7.027 -39.562 1 90.5 478 ARG B O 1
ATOM 9869 N N . THR B 1 479 ? 17.922 -8.086 -40.531 1 89.81 479 THR B N 1
ATOM 9870 C CA . THR B 1 479 ? 18.406 -8.695 -39.312 1 89.81 479 THR B CA 1
ATOM 9871 C C . THR B 1 479 ? 18.906 -7.625 -38.344 1 89.81 479 THR B C 1
ATOM 9873 O O . THR B 1 479 ? 19.594 -6.684 -38.75 1 89.81 479 THR B O 1
ATOM 9876 N N . LEU B 1 480 ? 18.5 -7.652 -37.094 1 87.5 480 LEU B N 1
ATOM 9877 C CA . LEU B 1 480 ? 18.969 -6.859 -35.969 1 87.5 480 LEU B CA 1
ATOM 9878 C C . LEU B 1 480 ? 18.312 -5.48 -35.969 1 87.5 480 LEU B C 1
ATOM 9880 O O . LEU B 1 480 ? 18.062 -4.922 -34.906 1 87.5 480 LEU B O 1
ATOM 9884 N N . THR B 1 481 ? 18.031 -4.867 -37.094 1 86.81 481 THR B N 1
ATOM 9885 C CA . THR B 1 481 ? 17.719 -3.447 -37.125 1 86.81 481 THR B CA 1
ATOM 9886 C C . THR B 1 481 ? 16.219 -3.234 -37.25 1 86.81 481 THR B C 1
ATOM 9888 O O . THR B 1 481 ? 15.688 -2.201 -36.844 1 86.81 481 THR B O 1
ATOM 9891 N N . THR B 1 482 ? 15.555 -4.152 -37.844 1 91.69 482 THR B N 1
ATOM 9892 C CA . THR B 1 482 ? 14.125 -3.963 -38.062 1 91.69 482 THR B CA 1
ATOM 9893 C C . THR B 1 482 ? 13.32 -4.422 -36.844 1 91.69 482 THR B C 1
ATOM 9895 O O . THR B 1 482 ? 13.523 -5.527 -36.344 1 91.69 482 THR B O 1
ATOM 9898 N N . ALA B 1 483 ? 12.523 -3.557 -36.375 1 93.56 483 ALA B N 1
ATOM 9899 C CA . ALA B 1 483 ? 11.523 -3.91 -35.375 1 93.56 483 ALA B CA 1
ATOM 9900 C C . ALA B 1 483 ? 10.156 -4.121 -36 1 93.56 483 ALA B C 1
ATOM 9902 O O . ALA B 1 483 ? 9.664 -3.26 -36.75 1 93.56 483 ALA B O 1
ATOM 9903 N N . PHE B 1 484 ? 9.586 -5.262 -35.812 1 96.25 484 PHE B N 1
ATOM 9904 C CA . PHE B 1 484 ? 8.297 -5.547 -36.438 1 96.25 484 PHE B CA 1
ATOM 9905 C C . PHE B 1 484 ? 7.348 -6.191 -35.438 1 96.25 484 PHE B C 1
ATOM 9907 O O . PHE B 1 484 ? 7.77 -6.637 -34.375 1 96.25 484 PHE B O 1
ATOM 9914 N N . ARG B 1 485 ? 6.078 -6.168 -35.719 1 97.69 485 ARG B N 1
ATOM 9915 C CA . ARG B 1 485 ? 5.023 -6.828 -34.969 1 97.69 485 ARG B CA 1
ATOM 9916 C C . ARG B 1 485 ? 4.387 -7.957 -35.781 1 97.69 485 ARG B C 1
ATOM 9918 O O . ARG B 1 485 ? 4.406 -7.934 -37 1 97.69 485 ARG B O 1
ATOM 9925 N N . LEU B 1 486 ? 3.947 -8.945 -35.156 1 97.69 486 LEU B N 1
ATOM 9926 C CA . LEU B 1 486 ? 3.266 -10.078 -35.781 1 97.69 486 LEU B CA 1
ATOM 9927 C C . LEU B 1 486 ? 1.779 -10.07 -35.438 1 97.69 486 LEU B C 1
ATOM 9929 O O . LEU B 1 486 ? 1.391 -10.406 -34.312 1 97.69 486 LEU B O 1
ATOM 9933 N N . LYS B 1 487 ? 1.014 -9.719 -36.375 1 97.62 487 LYS B N 1
ATOM 9934 C CA . LYS B 1 487 ? -0.438 -9.68 -36.219 1 97.62 487 LYS B CA 1
ATOM 9935 C C . LYS B 1 487 ? -1.075 -10.984 -36.719 1 97.62 487 LYS B C 1
ATOM 9937 O O . LYS B 1 487 ? -0.842 -11.414 -37.844 1 97.62 487 LYS B O 1
ATOM 9942 N N . HIS B 1 488 ? -1.826 -11.586 -35.844 1 96.75 488 HIS B N 1
ATOM 9943 C CA . HIS B 1 488 ? -2.557 -12.781 -36.25 1 96.75 488 HIS B CA 1
ATOM 9944 C C . HIS B 1 488 ? -3.609 -12.445 -37.312 1 96.75 488 HIS B C 1
ATOM 9946 O O . HIS B 1 488 ? -4.492 -11.625 -37.062 1 96.75 488 HIS B O 1
ATOM 9952 N N . GLU B 1 489 ? -3.611 -13.062 -38.375 1 94.69 489 GLU B N 1
ATOM 9953 C CA . GLU B 1 489 ? -4.43 -12.68 -39.5 1 94.69 489 GLU B CA 1
ATOM 9954 C C . GLU B 1 489 ? -5.914 -12.906 -39.219 1 94.69 489 GLU B C 1
ATOM 9956 O O . GLU B 1 489 ? -6.75 -12.07 -39.562 1 94.69 489 GLU B O 1
ATOM 9961 N N . VAL B 1 490 ? -6.27 -13.961 -38.594 1 94.75 490 VAL B N 1
ATOM 9962 C CA . VAL B 1 490 ? -7.656 -14.352 -38.375 1 94.75 490 VAL B CA 1
ATOM 9963 C C . VAL B 1 490 ? -8.211 -13.672 -37.125 1 94.75 490 VAL B C 1
ATOM 9965 O O . VAL B 1 490 ? -9.289 -13.062 -37.188 1 94.75 490 VAL B O 1
ATOM 9968 N N . LEU B 1 491 ? -7.438 -13.773 -36.094 1 95.12 491 LEU B N 1
ATOM 9969 C CA . LEU B 1 491 ? -7.938 -13.305 -34.812 1 95.12 491 LEU B CA 1
ATOM 9970 C C . LEU B 1 491 ? -7.664 -11.812 -34.625 1 95.12 491 LEU B C 1
ATOM 9972 O O . LEU B 1 491 ? -8.266 -11.164 -33.75 1 95.12 491 LEU B O 1
ATOM 9976 N N . GLY B 1 492 ? -6.699 -11.289 -35.375 1 94.94 492 GLY B N 1
ATOM 9977 C CA . GLY B 1 492 ? -6.402 -9.867 -35.312 1 94.94 492 GLY B CA 1
ATOM 9978 C C . GLY B 1 492 ? -5.605 -9.477 -34.094 1 94.94 492 GLY B C 1
ATOM 9979 O O . GLY B 1 492 ? -5.441 -8.289 -33.781 1 94.94 492 GLY B O 1
ATOM 9980 N N . CYS B 1 493 ? -5.238 -10.359 -33.312 1 96.38 493 CYS B N 1
ATOM 9981 C CA . CYS B 1 493 ? -4.461 -10.094 -32.094 1 96.38 493 CYS B CA 1
ATOM 9982 C C . CYS B 1 493 ? -2.971 -10.039 -32.438 1 96.38 493 CYS B C 1
ATOM 9984 O O . CYS B 1 493 ? -2.557 -10.352 -33.531 1 96.38 493 CYS B O 1
ATOM 9986 N N . TYR B 1 494 ? -2.148 -9.547 -31.531 1 97.75 494 TYR B N 1
ATOM 9987 C CA . TYR B 1 494 ? -0.715 -9.375 -31.75 1 97.75 494 TYR B CA 1
ATOM 9988 C C . TYR B 1 494 ? 0.088 -10.273 -30.828 1 97.75 494 TYR B C 1
ATOM 9990 O O . TYR B 1 494 ? -0.256 -10.43 -29.641 1 97.75 494 TYR B O 1
ATOM 9998 N N . LEU B 1 495 ? 1.155 -10.82 -31.328 1 97.38 495 LEU B N 1
ATOM 9999 C CA . LEU B 1 495 ? 2.061 -11.633 -30.531 1 97.38 495 LEU B CA 1
ATOM 10000 C C . LEU B 1 495 ? 2.781 -10.781 -29.5 1 97.38 495 LEU B C 1
ATOM 10002 O O . LEU B 1 495 ? 3.439 -9.797 -29.844 1 97.38 495 LEU B O 1
ATOM 10006 N N . ARG B 1 496 ? 2.648 -11.125 -28.234 1 96.56 496 ARG B N 1
ATOM 10007 C CA . ARG B 1 496 ? 3.168 -10.312 -27.141 1 96.56 496 ARG B CA 1
ATOM 10008 C C . ARG B 1 496 ? 3.855 -11.172 -26.094 1 96.56 496 ARG B C 1
ATOM 10010 O O . ARG B 1 496 ? 3.385 -12.266 -25.781 1 96.56 496 ARG B O 1
ATOM 10017 N N . ALA B 1 497 ? 4.977 -10.773 -25.688 1 94.12 497 ALA B N 1
ATOM 10018 C CA . ALA B 1 497 ? 5.652 -11.383 -24.531 1 94.12 497 ALA B CA 1
ATOM 10019 C C . ALA B 1 497 ? 5.906 -10.344 -23.438 1 94.12 497 ALA B C 1
ATOM 10021 O O . ALA B 1 497 ? 6.879 -9.586 -23.5 1 94.12 497 ALA B O 1
ATOM 10022 N N . GLY B 1 498 ? 5.055 -10.336 -22.5 1 86.56 498 GLY B N 1
ATOM 10023 C CA . GLY B 1 498 ? 5.129 -9.352 -21.438 1 86.56 498 GLY B CA 1
ATOM 10024 C C . GLY B 1 498 ? 6.051 -9.758 -20.312 1 86.56 498 GLY B C 1
ATOM 10025 O O . GLY B 1 498 ? 7.086 -10.391 -20.547 1 86.56 498 GLY B O 1
ATOM 10026 N N . THR B 1 499 ? 5.797 -9.328 -19.109 1 82.12 499 THR B N 1
ATOM 10027 C CA . THR B 1 499 ? 6.668 -9.562 -17.953 1 82.12 499 THR B CA 1
ATOM 10028 C C . THR B 1 499 ? 6.121 -10.68 -17.078 1 82.12 499 THR B C 1
ATOM 10030 O O . THR B 1 499 ? 6.688 -10.984 -16.031 1 82.12 499 THR B O 1
ATOM 10033 N N . VAL B 1 500 ? 5.016 -11.398 -17.562 1 86.12 500 VAL B N 1
ATOM 10034 C CA . VAL B 1 500 ? 4.379 -12.445 -16.766 1 86.12 500 VAL B CA 1
ATOM 10035 C C . VAL B 1 500 ? 5.07 -13.781 -17.016 1 86.12 500 VAL B C 1
ATOM 10037 O O . VAL B 1 500 ? 5.301 -14.164 -18.172 1 86.12 500 VAL B O 1
ATOM 10040 N N . ASN B 1 501 ? 5.461 -14.453 -15.906 1 85.75 501 ASN B N 1
ATOM 10041 C CA . ASN B 1 501 ? 6.094 -15.758 -16.016 1 85.75 501 ASN B CA 1
ATOM 10042 C C . ASN B 1 501 ? 5.09 -16.891 -15.812 1 85.75 501 ASN B C 1
ATOM 10044 O O . ASN B 1 501 ? 4.156 -16.75 -15.023 1 85.75 501 ASN B O 1
ATOM 10048 N N . LEU B 1 502 ? 5.32 -17.922 -16.5 1 86.56 502 LEU B N 1
ATOM 10049 C CA . LEU B 1 502 ? 4.523 -19.125 -16.328 1 86.56 502 LEU B CA 1
ATOM 10050 C C . LEU B 1 502 ? 4.918 -19.859 -15.047 1 86.56 502 LEU B C 1
ATOM 10052 O O . LEU B 1 502 ? 6.031 -19.688 -14.547 1 86.56 502 LEU B O 1
ATOM 10056 N N . PRO B 1 503 ? 3.967 -20.609 -14.469 1 79.44 503 PRO B N 1
ATOM 10057 C CA . PRO B 1 503 ? 4.305 -21.391 -13.281 1 79.44 503 PRO B CA 1
ATOM 10058 C C . PRO B 1 503 ? 5.32 -22.5 -13.578 1 79.44 503 PRO B C 1
ATOM 10060 O O . PRO B 1 503 ? 5.883 -22.547 -14.68 1 79.44 503 PRO B O 1
ATOM 10063 N N . GLN B 1 504 ? 5.547 -23.375 -12.641 1 76 504 GLN B N 1
ATOM 10064 C CA . GLN B 1 504 ? 6.59 -24.406 -12.727 1 76 504 GLN B CA 1
ATOM 10065 C C . GLN B 1 504 ? 6.371 -25.312 -13.93 1 76 504 GLN B C 1
ATOM 10067 O O . GLN B 1 504 ? 7.332 -25.781 -14.547 1 76 504 GLN B O 1
ATOM 10072 N N . TRP B 1 505 ? 5.188 -25.484 -14.305 1 77.62 505 TRP B N 1
ATOM 10073 C CA . TRP B 1 505 ? 4.934 -26.359 -15.445 1 77.62 505 TRP B CA 1
ATOM 10074 C C . TRP B 1 505 ? 5.426 -25.719 -16.734 1 77.62 505 TRP B C 1
ATOM 10076 O O . TRP B 1 505 ? 5.684 -26.422 -17.719 1 77.62 505 TRP B O 1
ATOM 10086 N N . GLY B 1 506 ? 5.551 -24.484 -16.734 1 86.69 506 GLY B N 1
ATOM 10087 C CA . GLY B 1 506 ? 6.098 -23.766 -17.875 1 86.69 506 GLY B CA 1
ATOM 10088 C C . GLY B 1 506 ? 7.539 -23.344 -17.688 1 86.69 506 GLY B C 1
ATOM 10089 O O . GLY B 1 506 ? 8.008 -22.406 -18.328 1 86.69 506 GLY B O 1
ATOM 10090 N N . PHE B 1 507 ? 8.172 -23.844 -16.625 1 83.38 507 PHE B N 1
ATOM 10091 C CA . PHE B 1 507 ? 9.586 -23.641 -16.328 1 83.38 507 PHE B CA 1
ATOM 10092 C C . PHE B 1 507 ? 9.859 -22.188 -15.93 1 83.38 507 PHE B C 1
ATOM 10094 O O . PHE B 1 507 ? 10.938 -21.656 -16.203 1 83.38 507 PHE B O 1
ATOM 10101 N N . LYS B 1 508 ? 8.805 -21.531 -15.57 1 83.06 508 LYS B N 1
ATOM 10102 C CA . LYS B 1 508 ? 8.883 -20.141 -15.125 1 83.06 508 LYS B CA 1
ATOM 10103 C C . LYS B 1 508 ? 9.359 -19.234 -16.25 1 83.06 508 LYS B C 1
ATOM 10105 O O . LYS B 1 508 ? 10.031 -18.219 -16 1 83.06 508 LYS B O 1
ATOM 10110 N N . GLN B 1 509 ? 9.109 -19.672 -17.422 1 88.94 509 GLN B N 1
ATOM 10111 C CA . GLN B 1 509 ? 9.469 -18.844 -18.578 1 88.94 509 GLN B CA 1
ATOM 10112 C C . GLN B 1 509 ? 8.43 -17.75 -18.812 1 88.94 509 GLN B C 1
ATOM 10114 O O . GLN B 1 509 ? 7.379 -17.734 -18.172 1 88.94 509 GLN B O 1
ATOM 10119 N N . ILE B 1 510 ? 8.836 -16.859 -19.734 1 91.12 510 ILE B N 1
ATOM 10120 C CA . ILE B 1 510 ? 7.957 -15.727 -20 1 91.12 510 ILE B CA 1
ATOM 10121 C C . ILE B 1 510 ? 6.742 -16.188 -20.812 1 91.12 510 ILE B C 1
ATOM 10123 O O . ILE B 1 510 ? 6.883 -16.906 -21.797 1 91.12 510 ILE B O 1
ATOM 10127 N N . GLU B 1 511 ? 5.551 -15.82 -20.328 1 93.94 511 GLU B N 1
ATOM 10128 C CA . GLU B 1 511 ? 4.328 -16.156 -21.047 1 93.94 511 GLU B CA 1
ATOM 10129 C C . GLU B 1 511 ? 4.246 -15.391 -22.375 1 93.94 511 GLU B C 1
ATOM 10131 O O . GLU B 1 511 ? 4.5 -14.188 -22.422 1 93.94 511 GLU B O 1
ATOM 10136 N N . THR B 1 512 ? 4.035 -16.047 -23.422 1 96.44 512 THR B N 1
ATOM 10137 C CA . THR B 1 512 ? 3.785 -15.461 -24.734 1 96.44 512 THR B CA 1
ATOM 10138 C C . THR B 1 512 ? 2.307 -15.555 -25.094 1 96.44 512 THR B C 1
ATOM 10140 O O . THR B 1 512 ? 1.724 -16.641 -25.078 1 96.44 512 THR B O 1
ATOM 10143 N N . THR B 1 513 ? 1.713 -14.445 -25.391 1 96.62 513 THR B N 1
ATOM 10144 C CA . THR B 1 513 ? 0.276 -14.406 -25.625 1 96.62 513 THR B CA 1
ATOM 10145 C C . THR B 1 513 ? -0.032 -13.625 -26.906 1 96.62 513 THR B C 1
ATOM 10147 O O . THR B 1 513 ? 0.872 -13.078 -27.531 1 96.62 513 THR B O 1
ATOM 10150 N N . CYS B 1 514 ? -1.244 -13.711 -27.359 1 97.19 514 CYS B N 1
ATOM 10151 C CA . CYS B 1 514 ? -1.779 -12.891 -28.453 1 97.19 514 CYS B CA 1
ATOM 10152 C C . CYS B 1 514 ? -2.738 -11.836 -27.906 1 97.19 514 CYS B C 1
ATOM 10154 O O . CYS B 1 514 ? -3.904 -12.133 -27.641 1 97.19 514 CYS B O 1
ATOM 10156 N N . THR B 1 515 ? -2.225 -10.641 -27.828 1 95.5 515 THR B N 1
ATOM 10157 C CA . THR B 1 515 ? -2.99 -9.578 -27.188 1 95.5 515 THR B CA 1
ATOM 10158 C C . THR B 1 515 ? -3.975 -8.953 -28.172 1 95.5 515 THR B C 1
ATOM 10160 O O . THR B 1 515 ? -3.641 -8.742 -29.344 1 95.5 515 THR B O 1
ATOM 10163 N N . LYS B 1 516 ? -5.168 -8.609 -27.75 1 91.75 516 LYS B N 1
ATOM 10164 C CA . LYS B 1 516 ? -6.23 -8.078 -28.594 1 91.75 516 LYS B CA 1
ATOM 10165 C C . LYS B 1 516 ? -6.059 -6.578 -28.812 1 91.75 516 LYS B C 1
ATOM 10167 O O . LYS B 1 516 ? -6.555 -6.027 -29.797 1 91.75 516 LYS B O 1
ATOM 10172 N N . THR B 1 517 ? -5.379 -5.953 -27.938 1 88.44 517 THR B N 1
ATOM 10173 C CA . THR B 1 517 ? -5.227 -4.504 -28 1 88.44 517 THR B CA 1
ATOM 10174 C C . THR B 1 517 ? -4.168 -4.113 -29.016 1 88.44 517 THR B C 1
ATOM 10176 O O . THR B 1 517 ? -3.047 -4.617 -28.984 1 88.44 517 THR B O 1
ATOM 10179 N N . ASN B 1 518 ? -4.539 -3.24 -29.938 1 92.12 518 ASN B N 1
ATOM 10180 C CA . ASN B 1 518 ? -3.598 -2.721 -30.922 1 92.12 518 ASN B CA 1
ATOM 10181 C C . ASN B 1 518 ? -2.887 -1.469 -30.406 1 92.12 518 ASN B C 1
ATOM 10183 O O . ASN B 1 518 ? -3.365 -0.352 -30.625 1 92.12 518 ASN B O 1
ATOM 10187 N N . ASN B 1 519 ? -1.797 -1.672 -29.766 1 91.56 519 ASN B N 1
ATOM 10188 C CA . ASN B 1 519 ? -0.964 -0.576 -29.281 1 91.56 519 ASN B CA 1
ATOM 10189 C C . ASN B 1 519 ? 0.433 -0.623 -29.891 1 91.56 519 ASN B C 1
ATOM 10191 O O . ASN B 1 519 ? 1.311 -1.328 -29.391 1 91.56 519 ASN B O 1
ATOM 10195 N N . PRO B 1 520 ? 0.631 0.171 -30.859 1 91.75 520 PRO B N 1
ATOM 10196 C CA . PRO B 1 520 ? 1.93 0.13 -31.531 1 91.75 520 PRO B CA 1
ATOM 10197 C C . PRO B 1 520 ? 3.076 0.59 -30.641 1 91.75 520 PRO B C 1
ATOM 10199 O O . PRO B 1 520 ? 4.246 0.364 -30.969 1 91.75 520 PRO B O 1
ATOM 10202 N N . ARG B 1 521 ? 2.75 1.235 -29.625 1 89.5 521 ARG B N 1
ATOM 10203 C CA . ARG B 1 521 ? 3.809 1.743 -28.75 1 89.5 521 ARG B CA 1
ATOM 10204 C C . ARG B 1 521 ? 4.199 0.708 -27.703 1 89.5 521 ARG B C 1
ATOM 10206 O O . ARG B 1 521 ? 5.172 0.894 -26.969 1 89.5 521 ARG B O 1
ATOM 10213 N N . ASP B 1 522 ? 3.471 -0.394 -27.578 1 91.31 522 ASP B N 1
ATOM 10214 C CA . ASP B 1 522 ? 3.811 -1.471 -26.656 1 91.31 522 ASP B CA 1
ATOM 10215 C C . ASP B 1 522 ? 5.008 -2.275 -27.172 1 91.31 522 ASP B C 1
ATOM 10217 O O . ASP B 1 522 ? 4.855 -3.141 -28.031 1 91.31 522 ASP B O 1
ATOM 10221 N N . THR B 1 523 ? 6.141 -2.006 -26.578 1 91.19 523 THR B N 1
ATOM 10222 C CA . THR B 1 523 ? 7.379 -2.619 -27.047 1 91.19 523 THR B CA 1
ATOM 10223 C C . THR B 1 523 ? 7.352 -4.129 -26.828 1 91.19 523 THR B C 1
ATOM 10225 O O . THR B 1 523 ? 8.156 -4.863 -27.406 1 91.19 523 THR B O 1
ATOM 10228 N N . TYR B 1 524 ? 6.469 -4.641 -26.031 1 93.5 524 TYR B N 1
ATOM 10229 C CA . TYR B 1 524 ? 6.379 -6.078 -25.781 1 93.5 524 TYR B CA 1
ATOM 10230 C C . TYR B 1 524 ? 5.73 -6.797 -26.953 1 93.5 524 TYR B C 1
ATOM 10232 O O . TYR B 1 524 ? 5.719 -8.023 -27.016 1 93.5 524 TYR B O 1
ATOM 10240 N N . THR B 1 525 ? 5.215 -6.047 -27.906 1 96.56 525 THR B N 1
ATOM 10241 C CA . THR B 1 525 ? 4.695 -6.625 -29.141 1 96.56 525 THR B CA 1
ATOM 10242 C C . THR B 1 525 ? 5.707 -6.488 -30.266 1 96.56 525 THR B C 1
ATOM 10244 O O . THR B 1 525 ? 5.461 -6.938 -31.391 1 96.56 525 THR B O 1
ATOM 10247 N N . HIS B 1 526 ? 6.852 -5.875 -30 1 95.81 526 HIS B N 1
ATOM 10248 C CA . HIS B 1 526 ? 7.887 -5.695 -31.016 1 95.81 526 HIS B CA 1
ATOM 10249 C C . HIS B 1 526 ? 8.867 -6.859 -31.016 1 95.81 526 HIS B C 1
ATOM 10251 O O . HIS B 1 526 ? 9.281 -7.328 -29.938 1 95.81 526 HIS B O 1
ATOM 10257 N N . TRP B 1 527 ? 9.195 -7.297 -32.156 1 95.88 527 TRP B N 1
ATOM 10258 C CA . TRP B 1 527 ? 10.125 -8.398 -32.312 1 95.88 527 TRP B CA 1
ATOM 10259 C C . TRP B 1 527 ? 11.227 -8.031 -33.312 1 95.88 527 TRP B C 1
ATOM 10261 O O . TRP B 1 527 ? 11.031 -7.168 -34.188 1 95.88 527 TRP B O 1
ATOM 10271 N N . ASN B 1 528 ? 12.375 -8.57 -33.219 1 93.81 528 ASN B N 1
ATOM 10272 C CA . ASN B 1 528 ? 13.453 -8.438 -34.188 1 93.81 528 ASN B CA 1
ATOM 10273 C C . ASN B 1 528 ? 14.172 -9.766 -34.438 1 93.81 528 ASN B C 1
ATOM 10275 O O . ASN B 1 528 ? 14.078 -10.672 -33.594 1 93.81 528 ASN B O 1
ATOM 10279 N N . VAL B 1 529 ? 14.766 -9.883 -35.531 1 93 529 VAL B N 1
ATOM 10280 C CA . VAL B 1 529 ? 15.539 -11.07 -35.875 1 93 529 VAL B CA 1
ATOM 10281 C C . VAL B 1 529 ? 16.953 -10.945 -35.312 1 93 529 VAL B C 1
ATOM 10283 O O . VAL B 1 529 ? 17.656 -9.969 -35.625 1 93 529 VAL B O 1
ATOM 10286 N N . GLU B 1 530 ? 17.312 -11.852 -34.469 1 89.69 530 GLU B N 1
ATOM 10287 C CA . GLU B 1 530 ? 18.625 -11.797 -33.844 1 89.69 530 GLU B CA 1
ATOM 10288 C C . GLU B 1 530 ? 19.656 -12.594 -34.656 1 89.69 530 GLU B C 1
ATOM 10290 O O . GLU B 1 530 ? 20.766 -12.109 -34.906 1 89.69 530 GLU B O 1
ATOM 10295 N N . SER B 1 531 ? 19.359 -13.789 -34.969 1 88.62 531 SER B N 1
ATOM 10296 C CA . SER B 1 531 ? 20.203 -14.641 -35.812 1 88.62 531 SER B CA 1
ATOM 10297 C C . SER B 1 531 ? 19.453 -15.078 -37.062 1 88.62 531 SER B C 1
ATOM 10299 O O . SER B 1 531 ? 18.234 -15.227 -37.031 1 88.62 531 SER B O 1
ATOM 10301 N N . HIS B 1 532 ? 20.234 -15.195 -38.094 1 92 532 HIS B N 1
ATOM 10302 C CA . HIS B 1 532 ? 19.672 -15.492 -39.406 1 92 532 HIS B CA 1
ATOM 10303 C C . HIS B 1 532 ? 20.609 -16.359 -40.25 1 92 532 HIS B C 1
ATOM 10305 O O . HIS B 1 532 ? 21.781 -16.031 -40.406 1 92 532 HIS B O 1
ATOM 10311 N N . THR B 1 533 ? 20.109 -17.453 -40.656 1 92.06 533 THR B N 1
ATOM 10312 C CA . THR B 1 533 ? 20.859 -18.312 -41.562 1 92.06 533 THR B CA 1
ATOM 10313 C C . THR B 1 533 ? 20.031 -18.656 -42.812 1 92.06 533 THR B C 1
ATOM 10315 O O . THR B 1 533 ? 18.844 -18.938 -42.688 1 92.06 533 THR B O 1
ATOM 10318 N N . ASN B 1 534 ? 20.531 -18.484 -43.844 1 91.56 534 ASN B N 1
ATOM 10319 C CA . ASN B 1 534 ? 19.984 -18.844 -45.156 1 91.56 534 ASN B CA 1
ATOM 10320 C C . ASN B 1 534 ? 21.078 -19.172 -46.156 1 91.56 534 ASN B C 1
ATOM 10322 O O . ASN B 1 534 ? 21.812 -18.297 -46.594 1 91.56 534 ASN B O 1
ATOM 10326 N N . PRO B 1 535 ? 21.125 -20.406 -46.594 1 87.31 535 PRO B N 1
ATOM 10327 C CA . PRO B 1 535 ? 22.203 -20.812 -47.5 1 87.31 535 PRO B CA 1
ATOM 10328 C C . PRO B 1 535 ? 22.141 -20.078 -48.844 1 87.31 535 PRO B C 1
ATOM 10330 O O . PRO B 1 535 ? 23.156 -20.016 -49.562 1 87.31 535 PRO B O 1
ATOM 10333 N N . LYS B 1 536 ? 21.078 -19.562 -49.219 1 89.25 536 LYS B N 1
ATOM 10334 C CA . LYS B 1 536 ? 20.922 -18.906 -50.5 1 89.25 536 LYS B CA 1
ATOM 10335 C C . LYS B 1 536 ? 21.359 -17.453 -50.438 1 89.25 536 LYS B C 1
ATOM 10337 O O . LYS B 1 536 ? 21.5 -16.797 -51.5 1 89.25 536 LYS B O 1
ATOM 10342 N N . LEU B 1 537 ? 21.516 -16.906 -49.281 1 90 537 LEU B N 1
ATOM 10343 C CA . LEU B 1 537 ? 21.828 -15.492 -49.125 1 90 537 LEU B CA 1
ATOM 10344 C C . LEU B 1 537 ? 23.25 -15.305 -48.594 1 90 537 LEU B C 1
ATOM 10346 O O . LEU B 1 537 ? 23.703 -16.078 -47.75 1 90 537 LEU B O 1
ATOM 10350 N N . PRO B 1 538 ? 23.922 -14.266 -49.031 1 86.69 538 PRO B N 1
ATOM 10351 C CA . PRO B 1 538 ? 25.281 -14 -48.531 1 86.69 538 PRO B CA 1
ATOM 10352 C C . PRO B 1 538 ? 25.281 -13.461 -47.125 1 86.69 538 PRO B C 1
ATOM 10354 O O . PRO B 1 538 ? 24.406 -12.688 -46.719 1 86.69 538 PRO B O 1
ATOM 10357 N N . PRO B 1 539 ? 26.328 -13.961 -46.438 1 83.38 539 PRO B N 1
ATOM 10358 C CA . PRO B 1 539 ? 26.438 -13.453 -45.062 1 83.38 539 PRO B CA 1
ATOM 10359 C C . PRO B 1 539 ? 26.859 -11.984 -45 1 83.38 539 PRO B C 1
ATOM 10361 O O . PRO B 1 539 ? 27.562 -11.508 -45.906 1 83.38 539 PRO B O 1
ATOM 10364 N N . ALA B 1 540 ? 26.281 -11.289 -44.219 1 75.06 540 ALA B N 1
ATOM 10365 C CA . ALA B 1 540 ? 26.656 -9.891 -44.031 1 75.06 540 ALA B CA 1
ATOM 10366 C C . ALA B 1 540 ? 27.594 -9.734 -42.812 1 75.06 540 ALA B C 1
ATOM 10368 O O . ALA B 1 540 ? 27.656 -10.617 -41.969 1 75.06 540 ALA B O 1
ATOM 10369 N N . GLU B 1 541 ? 28.578 -8.797 -42.812 1 64.44 541 GLU B N 1
ATOM 10370 C CA . GLU B 1 541 ? 29.469 -8.547 -41.688 1 64.44 541 GLU B CA 1
ATOM 10371 C C . GLU B 1 541 ? 28.719 -7.945 -40.531 1 64.44 541 GLU B C 1
ATOM 10373 O O . GLU B 1 541 ? 27.938 -7.004 -40.688 1 64.44 541 GLU B O 1
ATOM 10378 N N . PRO B 1 542 ? 29.016 -8.641 -39.344 1 58.94 542 PRO B N 1
ATOM 10379 C CA . PRO B 1 542 ? 28.438 -8.133 -38.094 1 58.94 542 PRO B CA 1
ATOM 10380 C C . PRO B 1 542 ? 29.047 -6.797 -37.656 1 58.94 542 PRO B C 1
ATOM 10382 O O . PRO B 1 542 ? 30.156 -6.453 -38.094 1 58.94 542 PRO B O 1
ATOM 10385 N N . GLY B 1 543 ? 28.391 -5.727 -37.312 1 58.94 543 GLY B N 1
ATOM 10386 C CA . GLY B 1 543 ? 28.969 -4.531 -36.719 1 58.94 543 GLY B CA 1
ATOM 10387 C C . GLY B 1 543 ? 28.766 -3.289 -37.594 1 58.94 543 GLY B C 1
ATOM 10388 O O . GLY B 1 543 ? 29.312 -2.229 -37.281 1 58.94 543 GLY B O 1
ATOM 10389 N N . GLN B 1 544 ? 28.156 -3.551 -38.625 1 62 544 GLN B N 1
ATOM 10390 C CA . GLN B 1 544 ? 27.922 -2.385 -39.5 1 62 544 GLN B CA 1
ATOM 10391 C C . GLN B 1 544 ? 27.031 -1.361 -38.781 1 62 544 GLN B C 1
ATOM 10393 O O . GLN B 1 544 ? 27.125 -0.162 -39.062 1 62 544 GLN B O 1
ATOM 10398 N N . TYR B 1 545 ? 26.375 -1.87 -37.75 1 71.38 545 TYR B N 1
ATOM 10399 C CA . TYR B 1 545 ? 25.5 -0.907 -37.125 1 71.38 545 TYR B CA 1
ATOM 10400 C C . TYR B 1 545 ? 25.828 -0.761 -35.625 1 71.38 545 TYR B C 1
ATOM 10402 O O . TYR B 1 545 ? 26.125 -1.751 -34.969 1 71.38 545 TYR B O 1
ATOM 10410 N N . LYS B 1 546 ? 26.047 0.536 -35.281 1 77.62 546 LYS B N 1
ATOM 10411 C CA . LYS B 1 546 ? 26.391 0.839 -33.875 1 77.62 546 LYS B CA 1
ATOM 10412 C C . LYS B 1 546 ? 25.156 1.251 -33.094 1 77.62 546 LYS B C 1
ATOM 10414 O O . LYS B 1 546 ? 24.234 1.86 -33.656 1 77.62 546 LYS B O 1
ATOM 10419 N N . SER B 1 547 ? 25.141 0.771 -31.859 1 81.81 547 SER B N 1
ATOM 10420 C CA . SER B 1 547 ? 24.062 1.194 -30.969 1 81.81 547 SER B CA 1
ATOM 10421 C C . SER B 1 547 ? 24.391 2.527 -30.312 1 81.81 547 SER B C 1
ATOM 10423 O O . SER B 1 547 ? 25.562 2.904 -30.203 1 81.81 547 SER B O 1
ATOM 10425 N N . GLN B 1 548 ? 23.406 3.254 -29.984 1 86.06 548 GLN B N 1
ATOM 10426 C CA . GLN B 1 548 ? 23.562 4.551 -29.344 1 86.06 548 GLN B CA 1
ATOM 10427 C C . GLN B 1 548 ? 23.625 4.398 -27.828 1 86.06 548 GLN B C 1
ATOM 10429 O O . GLN B 1 548 ? 22.844 3.645 -27.234 1 86.06 548 GLN B O 1
ATOM 10434 N N . PHE B 1 549 ? 24.484 5.191 -27.203 1 92.06 549 PHE B N 1
ATOM 10435 C CA . PHE B 1 549 ? 24.734 5.094 -25.766 1 92.06 549 PHE B CA 1
ATOM 10436 C C . PHE B 1 549 ? 23.469 5.355 -24.969 1 92.06 549 PHE B C 1
ATOM 10438 O O . PHE B 1 549 ? 23.125 4.594 -24.062 1 92.06 549 PHE B O 1
ATOM 10445 N N . LEU B 1 550 ? 22.781 6.453 -25.328 1 92.81 550 LEU B N 1
ATOM 10446 C CA . LEU B 1 550 ? 21.625 6.852 -24.531 1 92.81 550 LEU B CA 1
ATOM 10447 C C . LEU B 1 550 ? 20.531 5.793 -24.609 1 92.81 550 LEU B C 1
ATOM 10449 O O . LEU B 1 550 ? 19.812 5.566 -23.625 1 92.81 550 LEU B O 1
ATOM 10453 N N . GLN B 1 551 ? 20.406 5.102 -25.672 1 87.19 551 GLN B N 1
ATOM 10454 C CA . GLN B 1 551 ? 19.422 4.031 -25.797 1 87.19 551 GLN B CA 1
ATOM 10455 C C . GLN B 1 551 ? 19.812 2.82 -24.969 1 87.19 551 GLN B C 1
ATOM 10457 O O . GLN B 1 551 ? 18.969 2.223 -24.297 1 87.19 551 GLN B O 1
ATOM 10462 N N . ASP B 1 552 ? 21.094 2.521 -25.094 1 91.81 552 ASP B N 1
ATOM 10463 C CA . ASP B 1 552 ? 21.578 1.401 -24.312 1 91.81 552 ASP B CA 1
ATOM 10464 C C . ASP B 1 552 ? 21.453 1.689 -22.812 1 91.81 552 ASP B C 1
ATOM 10466 O O . ASP B 1 552 ? 21.109 0.803 -22.031 1 91.81 552 ASP B O 1
ATOM 10470 N N . PHE B 1 553 ? 21.797 2.973 -22.5 1 95.25 553 PHE B N 1
ATOM 10471 C CA . PHE B 1 553 ? 21.719 3.414 -21.109 1 95.25 553 PHE B CA 1
ATOM 10472 C C . PHE B 1 553 ? 20.281 3.273 -20.594 1 95.25 553 PHE B C 1
ATOM 10474 O O . PHE B 1 553 ? 20.062 2.697 -19.516 1 95.25 553 PHE B O 1
ATOM 10481 N N . ILE B 1 554 ? 19.297 3.75 -21.266 1 93.44 554 ILE B N 1
ATOM 10482 C CA . ILE B 1 554 ? 17.891 3.709 -20.859 1 93.44 554 ILE B CA 1
ATOM 10483 C C . ILE B 1 554 ? 17.422 2.26 -20.797 1 93.44 554 ILE B C 1
ATOM 10485 O O . ILE B 1 554 ? 16.766 1.859 -19.828 1 93.44 554 ILE B O 1
ATOM 10489 N N . HIS B 1 555 ? 17.781 1.471 -21.75 1 89.38 555 HIS B N 1
ATOM 10490 C CA . HIS B 1 555 ? 17.375 0.072 -21.781 1 89.38 555 HIS B CA 1
ATOM 10491 C C . HIS B 1 555 ? 17.891 -0.678 -20.562 1 89.38 555 HIS B C 1
ATOM 10493 O O . HIS B 1 555 ? 17.141 -1.4 -19.906 1 89.38 555 HIS B O 1
ATOM 10499 N N . LEU B 1 556 ? 19.125 -0.463 -20.359 1 93.69 556 LEU B N 1
ATOM 10500 C CA . LEU B 1 556 ? 19.719 -1.18 -19.234 1 93.69 556 LEU B CA 1
ATOM 10501 C C . LEU B 1 556 ? 19.078 -0.774 -17.922 1 93.69 556 LEU B C 1
ATOM 10503 O O . LEU B 1 556 ? 18.797 -1.624 -17.062 1 93.69 556 LEU B O 1
ATOM 10507 N N . ASN B 1 557 ? 18.828 0.482 -17.703 1 95.19 557 ASN B N 1
ATOM 10508 C CA . ASN B 1 557 ? 18.203 0.952 -16.484 1 95.19 557 ASN B CA 1
ATOM 10509 C C . ASN B 1 557 ? 16.797 0.381 -16.328 1 95.19 557 ASN B C 1
ATOM 10511 O O . ASN B 1 557 ? 16.391 -0.021 -15.234 1 95.19 557 ASN B O 1
ATOM 10515 N N . VAL B 1 558 ? 16.047 0.3 -17.375 1 90.25 558 VAL B N 1
ATOM 10516 C CA . VAL B 1 558 ? 14.688 -0.251 -17.328 1 90.25 558 VAL B CA 1
ATOM 10517 C C . VAL B 1 558 ? 14.758 -1.752 -17.062 1 90.25 558 VAL B C 1
ATOM 10519 O O . VAL B 1 558 ? 13.953 -2.285 -16.297 1 90.25 558 VAL B O 1
ATOM 10522 N N . ALA B 1 559 ? 15.68 -2.381 -17.719 1 87.75 559 ALA B N 1
ATOM 10523 C CA . ALA B 1 559 ? 15.859 -3.809 -17.469 1 87.75 559 ALA B CA 1
ATOM 10524 C C . ALA B 1 559 ? 16.203 -4.07 -16 1 87.75 559 ALA B C 1
ATOM 10526 O O . ALA B 1 559 ? 15.695 -5.023 -15.406 1 87.75 559 ALA B O 1
ATOM 10527 N N . MET B 1 560 ? 17.047 -3.227 -15.477 1 92.44 560 MET B N 1
ATOM 10528 C CA . MET B 1 560 ? 17.422 -3.336 -14.07 1 92.44 560 MET B CA 1
ATOM 10529 C C . MET B 1 560 ? 16.203 -3.162 -13.18 1 92.44 560 MET B C 1
ATOM 10531 O O . MET B 1 560 ? 15.992 -3.932 -12.234 1 92.44 560 MET B O 1
ATOM 10535 N N . MET B 1 561 ? 15.422 -2.205 -13.484 1 89.56 561 MET B N 1
ATOM 10536 C CA . MET B 1 561 ? 14.227 -1.919 -12.695 1 89.56 561 MET B CA 1
ATOM 10537 C C . MET B 1 561 ? 13.242 -3.082 -12.766 1 89.56 561 MET B C 1
ATOM 10539 O O . MET B 1 561 ? 12.688 -3.492 -11.742 1 89.56 561 MET B O 1
ATOM 10543 N N . THR B 1 562 ? 13.039 -3.623 -13.898 1 81.19 562 THR B N 1
ATOM 10544 C CA . THR B 1 562 ? 12.109 -4.73 -14.102 1 81.19 562 THR B CA 1
ATOM 10545 C C . THR B 1 562 ? 12.578 -5.977 -13.352 1 81.19 562 THR B C 1
ATOM 10547 O O . THR B 1 562 ? 11.781 -6.652 -12.703 1 81.19 562 THR B O 1
ATOM 10550 N N . SER B 1 563 ? 13.828 -6.184 -13.484 1 82.88 563 SER B N 1
ATOM 10551 C CA . SER B 1 563 ? 14.383 -7.348 -12.797 1 82.88 563 SER B CA 1
ATOM 10552 C C . SER B 1 563 ? 14.32 -7.184 -11.281 1 82.88 563 SER B C 1
ATOM 10554 O O . SER B 1 563 ? 14.062 -8.148 -10.562 1 82.88 563 SER B O 1
ATOM 10556 N N . ASN B 1 564 ? 14.594 -6.027 -10.883 1 85.25 564 ASN B N 1
ATOM 10557 C CA . ASN B 1 564 ? 14.523 -5.746 -9.453 1 85.25 564 ASN B CA 1
ATOM 10558 C C . ASN B 1 564 ? 13.117 -5.938 -8.906 1 85.25 564 ASN B C 1
ATOM 10560 O O . ASN B 1 564 ? 12.938 -6.457 -7.801 1 85.25 564 ASN B O 1
ATOM 10564 N N . ASN B 1 565 ? 12.133 -5.551 -9.648 1 76.94 565 ASN B N 1
ATOM 10565 C CA . ASN B 1 565 ? 10.742 -5.676 -9.242 1 76.94 565 ASN B CA 1
ATOM 10566 C C . ASN B 1 565 ? 10.281 -7.129 -9.25 1 76.94 565 ASN B C 1
ATOM 10568 O O . ASN B 1 565 ? 9.305 -7.484 -8.578 1 76.94 565 ASN B O 1
ATOM 10572 N N . ALA B 1 566 ? 10.977 -7.938 -9.953 1 71.88 566 ALA B N 1
ATOM 10573 C CA . ALA B 1 566 ? 10.594 -9.336 -10.094 1 71.88 566 ALA B CA 1
ATOM 10574 C C . ALA B 1 566 ? 11.148 -10.18 -8.953 1 71.88 566 ALA B C 1
ATOM 10576 O O . ALA B 1 566 ? 10.805 -11.359 -8.812 1 71.88 566 ALA B O 1
ATOM 10577 N N . LEU B 1 567 ? 11.992 -9.555 -8.094 1 75.94 567 LEU B N 1
ATOM 10578 C CA . LEU B 1 567 ? 12.57 -10.305 -6.984 1 75.94 567 LEU B CA 1
ATOM 10579 C C . LEU B 1 567 ? 11.57 -10.414 -5.832 1 75.94 567 LEU B C 1
ATOM 10581 O O . LEU B 1 567 ? 11.742 -9.766 -4.793 1 75.94 567 LEU B O 1
ATOM 10585 N N . VAL B 1 568 ? 10.531 -11.25 -5.969 1 72.06 568 VAL B N 1
ATOM 10586 C CA . VAL B 1 568 ? 9.516 -11.492 -4.953 1 72.06 568 VAL B CA 1
ATOM 10587 C C . VAL B 1 568 ? 9.789 -12.82 -4.242 1 72.06 568 VAL B C 1
ATOM 10589 O O . VAL B 1 568 ? 10.359 -13.734 -4.832 1 72.06 568 VAL B O 1
ATOM 10592 N N . PRO B 1 569 ? 9.453 -12.828 -2.945 1 70 569 PRO B N 1
ATOM 10593 C CA . PRO B 1 569 ? 9.664 -14.086 -2.219 1 70 569 PRO B CA 1
ATOM 10594 C C . PRO B 1 569 ? 8.953 -15.273 -2.867 1 70 569 PRO B C 1
ATOM 10596 O O . PRO B 1 569 ? 7.84 -15.125 -3.373 1 70 569 PRO B O 1
ATOM 10599 N N . ASP B 1 570 ? 9.75 -16.297 -3.09 1 63.59 570 ASP B N 1
ATOM 10600 C CA . ASP B 1 570 ? 9.156 -17.531 -3.584 1 63.59 570 ASP B CA 1
ATOM 10601 C C . ASP B 1 570 ? 8.312 -18.203 -2.502 1 63.59 570 ASP B C 1
ATOM 10603 O O . ASP B 1 570 ? 8.844 -18.625 -1.475 1 63.59 570 ASP B O 1
ATOM 10607 N N . PRO B 1 571 ? 7.031 -18.219 -2.682 1 59.97 571 PRO B N 1
ATOM 10608 C CA . PRO B 1 571 ? 6.184 -18.844 -1.66 1 59.97 571 PRO B CA 1
ATOM 10609 C C . PRO B 1 571 ? 6.516 -20.312 -1.441 1 59.97 571 PRO B C 1
ATOM 10611 O O . PRO B 1 571 ? 6.219 -20.859 -0.378 1 59.97 571 PRO B O 1
ATOM 10614 N N . ASP B 1 572 ? 7.262 -20.922 -2.441 1 59.28 572 ASP B N 1
ATOM 10615 C CA . ASP B 1 572 ? 7.508 -22.359 -2.375 1 59.28 572 ASP B CA 1
ATOM 10616 C C . ASP B 1 572 ? 8.844 -22.656 -1.697 1 59.28 572 ASP B C 1
ATOM 10618 O O . ASP B 1 572 ? 9.141 -23.812 -1.367 1 59.28 572 ASP B O 1
ATOM 10622 N N . LYS B 1 573 ? 9.641 -21.531 -1.535 1 58.09 573 LYS B N 1
ATOM 10623 C CA . LYS B 1 573 ? 10.953 -21.766 -0.939 1 58.09 573 LYS B CA 1
ATOM 10624 C C . LYS B 1 573 ? 11.094 -21.016 0.382 1 58.09 573 LYS B C 1
ATOM 10626 O O . LYS B 1 573 ? 10.773 -19.828 0.465 1 58.09 573 LYS B O 1
ATOM 10631 N N . GLN B 1 574 ? 11.281 -21.828 1.344 1 61.28 574 GLN B N 1
ATOM 10632 C CA . GLN B 1 574 ? 11.57 -21.188 2.623 1 61.28 574 GLN B CA 1
ATOM 10633 C C . GLN B 1 574 ? 12.984 -20.609 2.633 1 61.28 574 GLN B C 1
ATOM 10635 O O . GLN B 1 574 ? 13.961 -21.312 2.406 1 61.28 574 GLN B O 1
ATOM 10640 N N . ASP B 1 575 ? 13.078 -19.266 2.611 1 70.81 575 ASP B N 1
ATOM 10641 C CA . ASP B 1 575 ? 14.367 -18.609 2.752 1 70.81 575 ASP B CA 1
ATOM 10642 C C . ASP B 1 575 ? 14.664 -18.281 4.215 1 70.81 575 ASP B C 1
ATOM 10644 O O . ASP B 1 575 ? 14.148 -17.297 4.758 1 70.81 575 ASP B O 1
ATOM 10648 N N . ASP B 1 576 ? 15.547 -19.016 4.789 1 75.25 576 ASP B N 1
ATOM 10649 C CA . ASP B 1 576 ? 15.875 -18.891 6.207 1 75.25 576 ASP B CA 1
ATOM 10650 C C . ASP B 1 576 ? 16.719 -17.641 6.457 1 75.25 576 ASP B C 1
ATOM 10652 O O . ASP B 1 576 ? 16.859 -17.203 7.602 1 75.25 576 ASP B O 1
ATOM 10656 N N . LEU B 1 577 ? 17.219 -17.094 5.391 1 84.25 577 LEU B N 1
ATOM 10657 C CA . LEU B 1 577 ? 18.078 -15.938 5.562 1 84.25 577 LEU B CA 1
ATOM 10658 C C . LEU B 1 577 ? 17.281 -14.641 5.484 1 84.25 577 LEU B C 1
ATOM 10660 O O . LEU B 1 577 ? 17.766 -13.586 5.906 1 84.25 577 LEU B O 1
ATOM 10664 N N . ALA B 1 578 ? 16.125 -14.773 4.938 1 87.44 578 ALA B N 1
ATOM 10665 C CA . ALA B 1 578 ? 15.289 -13.586 4.762 1 87.44 578 ALA B CA 1
ATOM 10666 C C . ALA B 1 578 ? 14.773 -13.078 6.102 1 87.44 578 ALA B C 1
ATOM 10668 O O . ALA B 1 578 ? 14.742 -13.82 7.086 1 87.44 578 ALA B O 1
ATOM 10669 N N . SER B 1 579 ? 14.641 -11.773 6.195 1 92.19 579 SER B N 1
ATOM 10670 C CA . SER B 1 579 ? 14.102 -11.141 7.391 1 92.19 579 SER B CA 1
ATOM 10671 C C . SER B 1 579 ? 13.016 -10.125 7.039 1 92.19 579 SER B C 1
ATOM 10673 O O . SER B 1 579 ? 12.906 -9.695 5.891 1 92.19 579 SER B O 1
ATOM 10675 N N . GLN B 1 580 ? 12.227 -9.781 8.07 1 91.44 580 GLN B N 1
ATOM 10676 C CA . GLN B 1 580 ? 11.156 -8.805 7.895 1 91.44 580 GLN B CA 1
ATOM 10677 C C . GLN B 1 580 ? 11.547 -7.457 8.5 1 91.44 580 GLN B C 1
ATOM 10679 O O . GLN B 1 580 ? 12.367 -7.395 9.422 1 91.44 580 GLN B O 1
ATOM 10684 N N . TRP B 1 581 ? 10.844 -6.441 8.055 1 93.5 581 TRP B N 1
ATOM 10685 C CA . TRP B 1 581 ? 11.172 -5.07 8.422 1 93.5 581 TRP B CA 1
ATOM 10686 C C . TRP B 1 581 ? 11.055 -4.859 9.93 1 93.5 581 TRP B C 1
ATOM 10688 O O . TRP B 1 581 ? 11.844 -4.129 10.523 1 93.5 581 TRP B O 1
ATOM 10698 N N . TRP B 1 582 ? 10.094 -5.461 10.609 1 94.06 582 TRP B N 1
ATOM 10699 C CA . TRP B 1 582 ? 9.844 -5.188 12.016 1 94.06 582 TRP B CA 1
ATOM 10700 C C . TRP B 1 582 ? 10.922 -5.828 12.898 1 94.06 582 TRP B C 1
ATOM 10702 O O . TRP B 1 582 ? 11.086 -5.445 14.055 1 94.06 582 TRP B O 1
ATOM 10712 N N . GLN B 1 583 ? 11.727 -6.719 12.336 1 95.75 583 GLN B N 1
ATOM 10713 C CA . GLN B 1 583 ? 12.727 -7.465 13.094 1 95.75 583 GLN B CA 1
ATOM 10714 C C . GLN B 1 583 ? 14.016 -6.66 13.242 1 95.75 583 GLN B C 1
ATOM 10716 O O . GLN B 1 583 ? 14.797 -6.887 14.172 1 95.75 583 GLN B O 1
ATOM 10721 N N . TRP B 1 584 ? 14.281 -5.738 12.445 1 96.69 584 TRP B N 1
ATOM 10722 C CA . TRP B 1 584 ? 15.594 -5.109 12.32 1 96.69 584 TRP B CA 1
ATOM 10723 C C . TRP B 1 584 ? 15.852 -4.152 13.477 1 96.69 584 TRP B C 1
ATOM 10725 O O . TRP B 1 584 ? 16.859 -4.266 14.172 1 96.69 584 TRP B O 1
ATOM 10735 N N . PRO B 1 585 ? 14.844 -3.26 13.781 1 96.56 585 PRO B N 1
ATOM 10736 C CA . PRO B 1 585 ? 15.141 -2.279 14.828 1 96.56 585 PRO B CA 1
ATOM 10737 C C . PRO B 1 585 ? 15.297 -2.916 16.203 1 96.56 585 PRO B C 1
ATOM 10739 O O . PRO B 1 585 ? 15.969 -2.357 17.078 1 96.56 585 PRO B O 1
ATOM 10742 N N . ILE B 1 586 ? 14.789 -4.082 16.391 1 96 586 ILE B N 1
ATOM 10743 C CA . ILE B 1 586 ? 14.812 -4.695 17.703 1 96 586 ILE B CA 1
ATOM 10744 C C . ILE B 1 586 ? 15.812 -5.844 17.734 1 96 586 ILE B C 1
ATOM 10746 O O . ILE B 1 586 ? 15.883 -6.598 18.703 1 96 586 ILE B O 1
ATOM 10750 N N . LEU B 1 587 ? 16.594 -5.922 16.688 1 96.5 587 LEU B N 1
ATOM 10751 C CA . LEU B 1 587 ? 17.625 -6.953 16.609 1 96.5 587 LEU B CA 1
ATOM 10752 C C . LEU B 1 587 ? 17.031 -8.336 16.875 1 96.5 587 LEU B C 1
ATOM 10754 O O . LEU B 1 587 ? 17.547 -9.078 17.719 1 96.5 587 LEU B O 1
ATOM 10758 N N . HIS B 1 588 ? 15.977 -8.641 16.203 1 95 588 HIS B N 1
ATOM 10759 C CA . HIS B 1 588 ? 15.234 -9.883 16.406 1 95 588 HIS B CA 1
ATOM 10760 C C . HIS B 1 588 ? 15.953 -11.062 15.773 1 95 588 HIS B C 1
ATOM 10762 O O . HIS B 1 588 ? 15.883 -12.188 16.281 1 95 588 HIS B O 1
ATOM 10768 N N . VAL B 1 589 ? 16.641 -10.812 14.664 1 94.56 589 VAL B N 1
ATOM 10769 C CA . VAL B 1 589 ? 17.297 -11.906 13.945 1 94.56 589 VAL B CA 1
ATOM 10770 C C . VAL B 1 589 ? 18.641 -11.445 13.422 1 94.56 589 VAL B C 1
ATOM 10772 O O . VAL B 1 589 ? 18.906 -10.242 13.305 1 94.56 589 VAL B O 1
ATOM 10775 N N . GLY B 1 590 ? 19.531 -12.43 13.258 1 94.5 590 GLY B N 1
ATOM 10776 C CA . GLY B 1 590 ? 20.797 -12.258 12.555 1 94.5 590 GLY B CA 1
ATOM 10777 C C . GLY B 1 590 ? 20.875 -13.031 11.258 1 94.5 590 GLY B C 1
ATOM 10778 O O . GLY B 1 590 ? 19.859 -13.508 10.75 1 94.5 590 GLY B O 1
ATOM 10779 N N . LEU B 1 591 ? 22.062 -12.992 10.68 1 95.12 591 LEU B N 1
ATOM 10780 C CA . LEU B 1 591 ? 22.219 -13.68 9.398 1 95.12 591 LEU B CA 1
ATOM 10781 C C . LEU B 1 591 ? 23.531 -14.453 9.352 1 95.12 591 LEU B C 1
ATOM 10783 O O . LEU B 1 591 ? 24.594 -13.891 9.609 1 95.12 591 LEU B O 1
ATOM 10787 N N . ARG B 1 592 ? 23.391 -15.797 9.102 1 95.06 592 ARG B N 1
ATOM 10788 C CA . ARG B 1 592 ? 24.578 -16.625 8.883 1 95.06 592 ARG B CA 1
ATOM 10789 C C . ARG B 1 592 ? 25.188 -16.344 7.516 1 95.06 592 ARG B C 1
ATOM 10791 O O . ARG B 1 592 ? 24.516 -16.484 6.492 1 95.06 592 ARG B O 1
ATOM 10798 N N . MET B 1 593 ? 26.453 -16.062 7.496 1 94.94 593 MET B N 1
ATOM 10799 C CA . MET B 1 593 ? 27.062 -15.617 6.246 1 94.94 593 MET B CA 1
ATOM 10800 C C . MET B 1 593 ? 27.781 -16.766 5.551 1 94.94 593 MET B C 1
ATOM 10802 O O . MET B 1 593 ? 28.234 -16.625 4.414 1 94.94 593 MET B O 1
ATOM 10806 N N . CYS B 1 594 ? 27.938 -17.875 6.238 1 94 594 CYS B N 1
ATOM 10807 C CA . CYS B 1 594 ? 28.625 -19.031 5.672 1 94 594 CYS B CA 1
ATOM 10808 C C . CYS B 1 594 ? 28.203 -20.312 6.371 1 94 594 CYS B C 1
ATOM 10810 O O . CYS B 1 594 ? 27.234 -20.328 7.137 1 94 594 CYS B O 1
ATOM 10812 N N . SER B 1 595 ? 28.859 -21.391 6.012 1 92.44 595 SER B N 1
ATOM 10813 C CA . SER B 1 595 ? 28.562 -22.703 6.594 1 92.44 595 SER B CA 1
ATOM 10814 C C . SER B 1 595 ? 28.922 -22.734 8.078 1 92.44 595 SER B C 1
ATOM 10816 O O . SER B 1 595 ? 29.859 -22.062 8.508 1 92.44 595 SER B O 1
ATOM 10818 N N . TRP B 1 596 ? 28.266 -23.516 8.805 1 93 596 TRP B N 1
ATOM 10819 C CA . TRP B 1 596 ? 28.469 -23.625 10.242 1 93 596 TRP B CA 1
ATOM 10820 C C . TRP B 1 596 ? 29.234 -24.906 10.57 1 93 596 TRP B C 1
ATOM 10822 O O . TRP B 1 596 ? 29.141 -25.422 11.695 1 93 596 TRP B O 1
ATOM 10832 N N . ASP B 1 597 ? 29.984 -25.297 9.578 1 92.94 597 ASP B N 1
ATOM 10833 C CA . ASP B 1 597 ? 30.875 -26.438 9.781 1 92.94 597 ASP B CA 1
ATOM 10834 C C . ASP B 1 597 ? 32.062 -26.078 10.672 1 92.94 597 ASP B C 1
ATOM 10836 O O . ASP B 1 597 ? 32.531 -24.938 10.641 1 92.94 597 ASP B O 1
ATOM 10840 N N . ASP B 1 598 ? 32.625 -27 11.391 1 93.69 598 ASP B N 1
ATOM 10841 C CA . ASP B 1 598 ? 33.688 -26.766 12.367 1 93.69 598 ASP B CA 1
ATOM 10842 C C . ASP B 1 598 ? 34.969 -26.312 11.688 1 93.69 598 ASP B C 1
ATOM 10844 O O . ASP B 1 598 ? 35.781 -25.594 12.289 1 93.69 598 ASP B O 1
ATOM 10848 N N . LYS B 1 599 ? 35.219 -26.672 10.523 1 93.12 599 LYS B N 1
ATOM 10849 C CA . LYS B 1 599 ? 36.438 -26.344 9.812 1 93.12 599 LYS B CA 1
ATOM 10850 C C . LYS B 1 599 ? 36.375 -24.953 9.188 1 93.12 599 LYS B C 1
ATOM 10852 O O . LYS B 1 599 ? 37.375 -24.391 8.797 1 93.12 599 LYS B O 1
ATOM 10857 N N . THR B 1 600 ? 35.188 -24.438 9.078 1 94.88 600 THR B N 1
ATOM 10858 C CA . THR B 1 600 ? 34.969 -23.141 8.445 1 94.88 600 THR B CA 1
ATOM 10859 C C . THR B 1 600 ? 34.969 -22.031 9.492 1 94.88 600 THR B C 1
ATOM 10861 O O . THR B 1 600 ? 34.375 -22.188 10.562 1 94.88 600 THR B O 1
ATOM 10864 N N . VAL B 1 601 ? 35.688 -20.953 9.211 1 96.38 601 VAL B N 1
ATOM 10865 C CA . VAL B 1 601 ? 35.594 -19.766 10.055 1 96.38 601 VAL B CA 1
ATOM 10866 C C . VAL B 1 601 ? 34.219 -19.125 9.844 1 96.38 601 VAL B C 1
ATOM 10868 O O . VAL B 1 601 ? 33.844 -18.766 8.727 1 96.38 601 VAL B O 1
ATOM 10871 N N . LYS B 1 602 ? 33.469 -18.938 10.93 1 96.5 602 LYS B N 1
ATOM 10872 C CA . LYS B 1 602 ? 32.062 -18.531 10.828 1 96.5 602 LYS B CA 1
ATOM 10873 C C . LYS B 1 602 ? 31.922 -17.031 11.086 1 96.5 602 LYS B C 1
ATOM 10875 O O . LYS B 1 602 ? 32.625 -16.469 11.914 1 96.5 602 LYS B O 1
ATOM 10880 N N . TYR B 1 603 ? 31.094 -16.406 10.398 1 96.69 603 TYR B N 1
ATOM 10881 C CA . TYR B 1 603 ? 30.719 -15.008 10.586 1 96.69 603 TYR B CA 1
ATOM 10882 C C . TYR B 1 603 ? 29.219 -14.859 10.719 1 96.69 603 TYR B C 1
ATOM 10884 O O . TYR B 1 603 ? 28.453 -15.539 10.016 1 96.69 603 TYR B O 1
ATOM 10892 N N . PHE B 1 604 ? 28.781 -14.047 11.57 1 96.62 604 PHE B N 1
ATOM 10893 C CA . PHE B 1 604 ? 27.375 -13.82 11.859 1 96.62 604 PHE B CA 1
ATOM 10894 C C . PHE B 1 604 ? 27.047 -12.328 11.852 1 96.62 604 PHE B C 1
ATOM 10896 O O . PHE B 1 604 ? 27.734 -11.539 12.508 1 96.62 604 PHE B O 1
ATOM 10903 N N . LEU B 1 605 ? 26.094 -11.938 11.055 1 96.75 605 LEU B N 1
ATOM 10904 C CA . LEU B 1 605 ? 25.688 -10.539 10.969 1 96.75 605 LEU B CA 1
ATOM 10905 C C . LEU B 1 605 ? 24.719 -10.18 12.094 1 96.75 605 LEU B C 1
ATOM 10907 O O . LEU B 1 605 ? 23.547 -10.555 12.055 1 96.75 605 LEU B O 1
ATOM 10911 N N . LEU B 1 606 ? 25.172 -9.547 13.023 1 97.25 606 LEU B N 1
ATOM 10912 C CA . LEU B 1 606 ? 24.406 -9.086 14.188 1 97.25 606 LEU B CA 1
ATOM 10913 C C . LEU B 1 606 ? 25 -7.789 14.734 1 97.25 606 LEU B C 1
ATOM 10915 O O . LEU B 1 606 ? 26.219 -7.609 14.742 1 97.25 606 LEU B O 1
ATOM 10919 N N . GLY B 1 607 ? 24.141 -6.895 15.117 1 97.62 607 GLY B N 1
ATOM 10920 C CA . GLY B 1 607 ? 24.609 -5.59 15.57 1 97.62 607 GLY B CA 1
ATOM 10921 C C . GLY B 1 607 ? 24.828 -5.52 17.062 1 97.62 607 GLY B C 1
ATOM 10922 O O . GLY B 1 607 ? 24.562 -6.484 17.781 1 97.62 607 GLY B O 1
ATOM 10923 N N . ASN B 1 608 ? 25.453 -4.453 17.5 1 98.44 608 ASN B N 1
ATOM 10924 C CA . ASN B 1 608 ? 25.609 -4.137 18.922 1 98.44 608 ASN B CA 1
ATOM 10925 C C . ASN B 1 608 ? 24.281 -3.85 19.578 1 98.44 608 ASN B C 1
ATOM 10927 O O . ASN B 1 608 ? 23.578 -2.904 19.203 1 98.44 608 ASN B O 1
ATOM 10931 N N . PRO B 1 609 ? 23.906 -4.648 20.609 1 97.94 609 PRO B N 1
ATOM 10932 C CA . PRO B 1 609 ? 22.578 -4.531 21.203 1 97.94 609 PRO B CA 1
ATOM 10933 C C . PRO B 1 609 ? 22.281 -3.119 21.703 1 97.94 609 PRO B C 1
ATOM 10935 O O . PRO B 1 609 ? 21.172 -2.605 21.5 1 97.94 609 PRO B O 1
ATOM 10938 N N . LEU B 1 610 ? 23.203 -2.49 22.328 1 98 610 LEU B N 1
ATOM 10939 C CA . LEU B 1 610 ? 22.938 -1.15 22.844 1 98 610 LEU B CA 1
ATOM 10940 C C . LEU B 1 610 ? 22.719 -0.165 21.703 1 98 610 LEU B C 1
ATOM 10942 O O . LEU B 1 610 ? 21.859 0.714 21.781 1 98 610 LEU B O 1
ATOM 10946 N N . VAL B 1 611 ? 23.484 -0.266 20.641 1 98.38 611 VAL B N 1
ATOM 10947 C CA . VAL B 1 611 ? 23.344 0.638 19.516 1 98.38 611 VAL B CA 1
ATOM 10948 C C . VAL B 1 611 ? 21.969 0.454 18.859 1 98.38 611 VAL B C 1
ATOM 10950 O O . VAL B 1 611 ? 21.281 1.433 18.562 1 98.38 611 VAL B O 1
ATOM 10953 N N . TYR B 1 612 ? 21.531 -0.787 18.719 1 98.19 612 TYR B N 1
ATOM 10954 C CA . TYR B 1 612 ? 20.234 -1.066 18.094 1 98.19 612 TYR B CA 1
ATOM 10955 C C . TYR B 1 612 ? 19.094 -0.675 19.016 1 98.19 612 TYR B C 1
ATOM 10957 O O . TYR B 1 612 ? 18.281 0.193 18.688 1 98.19 612 TYR B O 1
ATOM 10965 N N . TRP B 1 613 ? 19.094 -1.204 20.203 1 98.12 613 TRP B N 1
ATOM 10966 C CA . TRP B 1 613 ? 17.984 -0.966 21.141 1 98.12 613 TRP B CA 1
ATOM 10967 C C . TRP B 1 613 ? 17.969 0.488 21.594 1 98.12 613 TRP B C 1
ATOM 10969 O O . TRP B 1 613 ? 16.906 1.1 21.688 1 98.12 613 TRP B O 1
ATOM 10979 N N . GLY B 1 614 ? 19.141 0.99 21.875 1 98.19 614 GLY B N 1
ATOM 10980 C CA . GLY B 1 614 ? 19.234 2.377 22.312 1 98.19 614 GLY B CA 1
ATOM 10981 C C . GLY B 1 614 ? 18.781 3.361 21.25 1 98.19 614 GLY B C 1
ATOM 10982 O O . GLY B 1 614 ? 18 4.27 21.531 1 98.19 614 GLY B O 1
ATOM 10983 N N . SER B 1 615 ? 19.25 3.213 20.062 1 98.19 615 SER B N 1
ATOM 10984 C CA . SER B 1 615 ? 18.891 4.137 18.984 1 98.19 615 SER B CA 1
ATOM 10985 C C . SER B 1 615 ? 17.422 3.998 18.625 1 98.19 615 SER B C 1
ATOM 10987 O O . SER B 1 615 ? 16.766 4.984 18.281 1 98.19 615 SER B O 1
ATOM 10989 N N . THR B 1 616 ? 16.844 2.768 18.656 1 98.25 616 THR B N 1
ATOM 10990 C CA . THR B 1 616 ? 15.422 2.57 18.406 1 98.25 616 THR B CA 1
ATOM 10991 C C . THR B 1 616 ? 14.578 3.252 19.484 1 98.25 616 THR B C 1
ATOM 10993 O O . THR B 1 616 ? 13.602 3.941 19.172 1 98.25 616 THR B O 1
ATOM 10996 N N . ALA B 1 617 ? 14.977 3.039 20.719 1 98.31 617 ALA B N 1
ATOM 10997 C CA . ALA B 1 617 ? 14.281 3.717 21.812 1 98.31 617 ALA B CA 1
ATOM 10998 C C . ALA B 1 617 ? 14.359 5.23 21.656 1 98.31 617 ALA B C 1
ATOM 11000 O O . ALA B 1 617 ? 13.406 5.945 21.969 1 98.31 617 ALA B O 1
ATOM 11001 N N . ALA B 1 618 ? 15.477 5.648 21.156 1 98.56 618 ALA B N 1
ATOM 11002 C CA . ALA B 1 618 ? 15.688 7.082 20.969 1 98.56 618 ALA B CA 1
ATOM 11003 C C . ALA B 1 618 ? 14.68 7.66 19.984 1 98.56 618 ALA B C 1
ATOM 11005 O O . ALA B 1 618 ? 14.219 8.797 20.156 1 98.56 618 ALA B O 1
ATOM 11006 N N . LEU B 1 619 ? 14.359 6.922 18.984 1 98.19 619 LEU B N 1
ATOM 11007 C CA . LEU B 1 619 ? 13.352 7.383 18.047 1 98.19 619 LEU B CA 1
ATOM 11008 C C . LEU B 1 619 ? 12.016 7.609 18.75 1 98.19 619 LEU B C 1
ATOM 11010 O O . LEU B 1 619 ? 11.367 8.641 18.531 1 98.19 619 LEU B O 1
ATOM 11014 N N . GLY B 1 620 ? 11.617 6.645 19.625 1 97.94 620 GLY B N 1
ATOM 11015 C CA . GLY B 1 620 ? 10.391 6.805 20.406 1 97.94 620 GLY B CA 1
ATOM 11016 C C . GLY B 1 620 ? 10.445 7.988 21.359 1 97.94 620 GLY B C 1
ATOM 11017 O O . GLY B 1 620 ? 9.5 8.773 21.422 1 97.94 620 GLY B O 1
ATOM 11018 N N . VAL B 1 621 ? 11.586 8.164 22.031 1 98.38 621 VAL B N 1
ATOM 11019 C CA . VAL B 1 621 ? 11.758 9.242 23 1 98.38 621 VAL B CA 1
ATOM 11020 C C . VAL B 1 621 ? 11.727 10.586 22.281 1 98.38 621 VAL B C 1
ATOM 11022 O O . VAL B 1 621 ? 11.18 11.562 22.797 1 98.38 621 VAL B O 1
ATOM 11025 N N . PHE B 1 622 ? 12.359 10.648 21.125 1 98.31 622 PHE B N 1
ATOM 11026 C CA . PHE B 1 622 ? 12.328 11.883 20.359 1 98.31 622 PHE B CA 1
ATOM 11027 C C . PHE B 1 622 ? 10.898 12.258 19.984 1 98.31 622 PHE B C 1
ATOM 11029 O O . PHE B 1 622 ? 10.516 13.422 20.078 1 98.31 622 PHE B O 1
ATOM 11036 N N . GLY B 1 623 ? 10.156 11.195 19.531 1 97.88 623 GLY B N 1
ATOM 11037 C CA . GLY B 1 623 ? 8.742 11.445 19.266 1 97.88 623 GLY B CA 1
ATOM 11038 C C . GLY B 1 623 ? 8.016 12.023 20.469 1 97.88 623 GLY B C 1
ATOM 11039 O O . GLY B 1 623 ? 7.266 12.992 20.344 1 97.88 623 GLY B O 1
ATOM 11040 N N . LEU B 1 624 ? 8.273 11.562 21.641 1 97.75 624 LEU B N 1
ATOM 11041 C CA . LEU B 1 624 ? 7.66 12.039 22.875 1 97.75 624 LEU B CA 1
ATOM 11042 C C . LEU B 1 624 ? 8.125 13.453 23.203 1 97.75 624 LEU B C 1
ATOM 11044 O O . LEU B 1 624 ? 7.355 14.266 23.703 1 97.75 624 LEU B O 1
ATOM 11048 N N . LEU B 1 625 ? 9.414 13.695 22.922 1 97.19 625 LEU B N 1
ATOM 11049 C CA . LEU B 1 625 ? 9.984 15.016 23.141 1 97.19 625 LEU B CA 1
ATOM 11050 C C . LEU B 1 625 ? 9.281 16.062 22.281 1 97.19 625 LEU B C 1
ATOM 11052 O O . LEU B 1 625 ? 8.922 17.141 22.766 1 97.19 625 LEU B O 1
ATOM 11056 N N . VAL B 1 626 ? 9.086 15.773 21.031 1 96.31 626 VAL B N 1
ATOM 11057 C CA . VAL B 1 626 ? 8.422 16.688 20.109 1 96.31 626 VAL B CA 1
ATOM 11058 C C . VAL B 1 626 ? 6.977 16.922 20.562 1 96.31 626 VAL B C 1
ATOM 11060 O O . VAL B 1 626 ? 6.492 18.047 20.562 1 96.31 626 VAL B O 1
ATOM 11063 N N . VAL B 1 627 ? 6.297 15.828 20.984 1 95.88 627 VAL B N 1
ATOM 11064 C CA . VAL B 1 627 ? 4.926 15.93 21.469 1 95.88 627 VAL B CA 1
ATOM 11065 C C . VAL B 1 627 ? 4.891 16.812 22.719 1 95.88 627 VAL B C 1
ATOM 11067 O O . VAL B 1 627 ? 4.023 17.672 22.844 1 95.88 627 VAL B O 1
ATOM 11070 N N . TRP B 1 628 ? 5.863 16.656 23.594 1 95.75 628 TRP B N 1
ATOM 11071 C CA . TRP B 1 628 ? 5.949 17.422 24.828 1 95.75 628 TRP B CA 1
ATOM 11072 C C . TRP B 1 628 ? 6.086 18.922 24.547 1 95.75 628 TRP B C 1
ATOM 11074 O O . TRP B 1 628 ? 5.316 19.734 25.062 1 95.75 628 TRP B O 1
ATOM 11084 N N . TYR B 1 629 ? 7.008 19.297 23.656 1 95.5 629 TYR B N 1
ATOM 11085 C CA . TYR B 1 629 ? 7.242 20.703 23.344 1 95.5 629 TYR B CA 1
ATOM 11086 C C . TYR B 1 629 ? 6.07 21.297 22.578 1 95.5 629 TYR B C 1
ATOM 11088 O O . TYR B 1 629 ? 5.723 22.453 22.766 1 95.5 629 TYR B O 1
ATOM 11096 N N . THR B 1 630 ? 5.414 20.484 21.719 1 94.75 630 THR B N 1
ATOM 11097 C CA . THR B 1 630 ? 4.281 20.953 20.938 1 94.75 630 THR B CA 1
ATOM 11098 C C . THR B 1 630 ? 3.078 21.234 21.828 1 94.75 630 THR B C 1
ATOM 11100 O O . THR B 1 630 ? 2.404 22.25 21.672 1 94.75 630 THR B O 1
ATOM 11103 N N . LEU B 1 631 ? 2.801 20.359 22.812 1 94.06 631 LEU B N 1
ATOM 11104 C CA . LEU B 1 631 ? 1.703 20.562 23.766 1 94.06 631 LEU B CA 1
ATOM 11105 C C . LEU B 1 631 ? 1.949 21.781 24.641 1 94.06 631 LEU B C 1
ATOM 11107 O O . LEU B 1 631 ? 1.035 22.578 24.859 1 94.06 631 LEU B O 1
ATOM 11111 N N . ARG B 1 632 ? 3.186 21.984 25.062 1 94.69 632 ARG B N 1
ATOM 11112 C CA . ARG B 1 632 ? 3.518 23.125 25.906 1 94.69 632 ARG B CA 1
ATOM 11113 C C . ARG B 1 632 ? 3.484 24.422 25.109 1 94.69 632 ARG B C 1
ATOM 11115 O O . ARG B 1 632 ? 3.059 25.453 25.609 1 94.69 632 ARG B O 1
ATOM 11122 N N . TRP B 1 633 ? 3.98 24.297 23.859 1 93.19 633 TRP B N 1
ATOM 11123 C CA . TRP B 1 633 ? 3.9 25.453 22.984 1 93.19 633 TRP B CA 1
ATOM 11124 C C . TRP B 1 633 ? 2.449 25.875 22.766 1 93.19 633 TRP B C 1
ATOM 11126 O O . TRP B 1 633 ? 2.125 27.062 22.797 1 93.19 633 TRP B O 1
ATOM 11136 N N . GLN B 1 634 ? 1.522 24.906 22.594 1 92.56 634 GLN B N 1
ATOM 11137 C CA . GLN B 1 634 ? 0.106 25.172 22.375 1 92.56 634 GLN B CA 1
ATOM 11138 C C . GLN B 1 634 ? -0.528 25.797 23.625 1 92.56 634 GLN B C 1
ATOM 11140 O O . GLN B 1 634 ? -1.446 26.609 23.516 1 92.56 634 GLN B O 1
ATOM 11145 N N . ARG B 1 635 ? 0.085 25.562 24.797 1 92.62 635 ARG B N 1
ATOM 11146 C CA . ARG B 1 635 ? -0.413 26.109 26.062 1 92.62 635 ARG B CA 1
ATOM 11147 C C . ARG B 1 635 ? 0.235 27.453 26.375 1 92.62 635 ARG B C 1
ATOM 11149 O O . ARG B 1 635 ? -0.024 28.047 27.422 1 92.62 635 ARG B O 1
ATOM 11156 N N . GLY B 1 636 ? 1.147 27.953 25.5 1 90.31 636 GLY B N 1
ATOM 11157 C CA . GLY B 1 636 ? 1.686 29.297 25.625 1 90.31 636 GLY B CA 1
ATOM 11158 C C . GLY B 1 636 ? 3.02 29.359 26.344 1 90.31 636 GLY B C 1
ATOM 11159 O O . GLY B 1 636 ? 3.547 30.438 26.609 1 90.31 636 GLY B O 1
ATOM 11160 N N . TYR B 1 637 ? 3.588 28.125 26.656 1 91.12 637 TYR B N 1
ATOM 11161 C CA . TYR B 1 637 ? 4.902 28.109 27.281 1 91.12 637 TYR B CA 1
ATOM 11162 C C . TYR B 1 637 ? 5.992 28.484 26.297 1 91.12 637 TYR B C 1
ATOM 11164 O O . TYR B 1 637 ? 5.965 28.047 25.141 1 91.12 637 TYR B O 1
ATOM 11172 N N . LYS B 1 638 ? 6.859 29.375 26.594 1 88.88 638 LYS B N 1
ATOM 11173 C CA . LYS B 1 638 ? 7.965 29.781 25.734 1 88.88 638 LYS B CA 1
ATOM 11174 C C . LYS B 1 638 ? 9.297 29.25 26.25 1 88.88 638 LYS B C 1
ATOM 11176 O O . LYS B 1 638 ? 10.203 30.016 26.578 1 88.88 638 LYS B O 1
ATOM 11181 N N . GLU B 1 639 ? 9.367 27.969 26.219 1 88.81 639 GLU B N 1
ATOM 11182 C CA . GLU B 1 639 ? 10.531 27.281 26.781 1 88.81 639 GLU B CA 1
ATOM 11183 C C . GLU B 1 639 ? 11.695 27.266 25.812 1 88.81 639 GLU B C 1
ATOM 11185 O O . GLU B 1 639 ? 12.859 27.344 26.219 1 88.81 639 GLU B O 1
ATOM 11190 N N . LEU B 1 640 ? 11.477 27.281 24.516 1 91.69 640 LEU B N 1
ATOM 11191 C CA . LEU B 1 640 ? 12.531 27.109 23.516 1 91.69 640 LEU B CA 1
ATOM 11192 C C . LEU B 1 640 ? 12.758 28.406 22.75 1 91.69 640 LEU B C 1
ATOM 11194 O O . LEU B 1 640 ? 11.805 29.016 22.25 1 91.69 640 LEU B O 1
ATOM 11198 N N . GLY B 1 641 ? 14.031 28.875 22.797 1 91.56 641 GLY B N 1
ATOM 11199 C CA . GLY B 1 641 ? 14.406 29.969 21.906 1 91.56 641 GLY B CA 1
ATOM 11200 C C . GLY B 1 641 ? 14.586 29.5 20.469 1 91.56 641 GLY B C 1
ATOM 11201 O O . GLY B 1 641 ? 14.469 28.312 20.172 1 91.56 641 GLY B O 1
ATOM 11202 N N . GLN B 1 642 ? 14.82 30.406 19.562 1 92.75 642 GLN B N 1
ATOM 11203 C CA . GLN B 1 642 ? 14.969 30.078 18.156 1 92.75 642 GLN B CA 1
ATOM 11204 C C . GLN B 1 642 ? 16.141 29.125 17.938 1 92.75 642 GLN B C 1
ATOM 11206 O O . GLN B 1 642 ? 16.078 28.234 17.078 1 92.75 642 GLN B O 1
ATOM 11211 N N . ASP B 1 643 ? 17.203 29.344 18.688 1 92.81 643 ASP B N 1
ATOM 11212 C CA . ASP B 1 643 ? 18.375 28.469 18.547 1 92.81 643 ASP B CA 1
ATOM 11213 C C . ASP B 1 643 ? 18.031 27.031 18.953 1 92.81 643 ASP B C 1
ATOM 11215 O O . ASP B 1 643 ? 18.5 26.078 18.312 1 92.81 643 ASP B O 1
ATOM 11219 N N . GLY B 1 644 ? 17.266 26.953 20.031 1 93.81 644 GLY B N 1
ATOM 11220 C CA . GLY B 1 644 ? 16.812 25.625 20.453 1 93.81 644 GLY B CA 1
ATOM 11221 C C . GLY B 1 644 ? 15.906 24.953 19.453 1 93.81 644 GLY B C 1
ATOM 11222 O O . GLY B 1 644 ? 16.031 23.75 19.203 1 93.81 644 GLY B O 1
ATOM 11223 N N . ILE B 1 645 ? 15.055 25.719 18.844 1 95.25 645 ILE B N 1
ATOM 11224 C CA . ILE B 1 645 ? 14.141 25.188 17.844 1 95.25 645 ILE B CA 1
ATOM 11225 C C . ILE B 1 645 ? 14.93 24.734 16.609 1 95.25 645 ILE B C 1
ATOM 11227 O O . ILE B 1 645 ? 14.656 23.656 16.062 1 95.25 645 ILE B O 1
ATOM 11231 N N . ASP B 1 646 ? 15.914 25.516 16.25 1 95.19 646 ASP B N 1
ATOM 11232 C CA . ASP B 1 646 ? 16.75 25.156 15.102 1 95.19 646 ASP B CA 1
ATOM 11233 C C . ASP B 1 646 ? 17.547 23.891 15.383 1 95.19 646 ASP B C 1
ATOM 11235 O O . ASP B 1 646 ? 17.703 23.047 14.5 1 95.19 646 ASP B O 1
ATOM 11239 N N . GLN B 1 647 ? 18 23.812 16.578 1 96.19 647 GLN B N 1
ATOM 11240 C CA . GLN B 1 647 ? 18.766 22.641 16.953 1 96.19 647 GLN B CA 1
ATOM 11241 C C . GLN B 1 647 ? 17.906 21.375 16.906 1 96.19 647 GLN B C 1
ATOM 11243 O O . GLN B 1 647 ? 18.344 20.359 16.359 1 96.19 647 GLN B O 1
ATOM 11248 N N . ILE B 1 648 ? 16.703 21.422 17.422 1 96.81 648 ILE B N 1
ATOM 11249 C CA . ILE B 1 648 ? 15.797 20.281 17.375 1 96.81 648 ILE B CA 1
ATOM 11250 C C . ILE B 1 648 ? 15.406 19.984 15.938 1 96.81 648 ILE B C 1
ATOM 11252 O O . ILE B 1 648 ? 15.328 18.812 15.539 1 96.81 648 ILE B O 1
ATOM 11256 N N . HIS B 1 649 ? 15.227 21.016 15.156 1 96.44 649 HIS B N 1
ATOM 11257 C CA . HIS B 1 649 ? 14.758 20.891 13.773 1 96.44 649 HIS B CA 1
ATOM 11258 C C . HIS B 1 649 ? 15.805 20.203 12.898 1 96.44 649 HIS B C 1
ATOM 11260 O O . HIS B 1 649 ? 15.5 19.219 12.227 1 96.44 649 HIS B O 1
ATOM 11266 N N . TYR B 1 650 ? 17.031 20.672 12.961 1 96.31 650 TYR B N 1
ATOM 11267 C CA . TYR B 1 650 ? 18.016 20.203 11.984 1 96.31 650 TYR B CA 1
ATOM 11268 C C . TYR B 1 650 ? 18.844 19.062 12.539 1 96.31 650 TYR B C 1
ATOM 11270 O O . TYR B 1 650 ? 19.266 18.172 11.789 1 96.31 650 TYR B O 1
ATOM 11278 N N . ALA B 1 651 ? 19.062 19.031 13.867 1 97.75 651 ALA B N 1
ATOM 11279 C CA . ALA B 1 651 ? 19.891 17.984 14.461 1 97.75 651 ALA B CA 1
ATOM 11280 C C . ALA B 1 651 ? 19.016 16.859 15.031 1 97.75 651 ALA B C 1
ATOM 11282 O O . ALA B 1 651 ? 19.516 15.773 15.344 1 97.75 651 ALA B O 1
ATOM 11283 N N . GLY B 1 652 ? 17.734 17.125 15.164 1 97.5 652 GLY B N 1
ATOM 11284 C CA . GLY B 1 652 ? 16.812 16.125 15.688 1 97.5 652 GLY B CA 1
ATOM 11285 C C . GLY B 1 652 ? 15.836 15.609 14.648 1 97.5 652 GLY B C 1
ATOM 11286 O O . GLY B 1 652 ? 15.922 14.445 14.242 1 97.5 652 GLY B O 1
ATOM 11287 N N . VAL B 1 653 ? 15.062 16.484 14.078 1 98 653 VAL B N 1
ATOM 11288 C CA . VAL B 1 653 ? 13.969 16.109 13.188 1 98 653 VAL B CA 1
ATOM 11289 C C . VAL B 1 653 ? 14.531 15.547 11.883 1 98 653 VAL B C 1
ATOM 11291 O O . VAL B 1 653 ? 14.047 14.531 11.383 1 98 653 VAL B O 1
ATOM 11294 N N . TYR B 1 654 ? 15.516 16.125 11.266 1 98.12 654 TYR B N 1
ATOM 11295 C CA . TYR B 1 654 ? 16 15.688 9.961 1 98.12 654 TYR B CA 1
ATOM 11296 C C . TYR B 1 654 ? 16.625 14.305 10.055 1 98.12 654 TYR B C 1
ATOM 11298 O O . TYR B 1 654 ? 16.422 13.461 9.172 1 98.12 654 TYR B O 1
ATOM 11306 N N . PRO B 1 655 ? 17.422 14.031 11.141 1 98.44 655 PRO B N 1
ATOM 11307 C CA . PRO B 1 655 ? 17.875 12.641 11.273 1 98.44 655 PRO B CA 1
ATOM 11308 C C . PRO B 1 655 ? 16.719 11.656 11.398 1 98.44 655 PRO B C 1
ATOM 11310 O O . PRO B 1 655 ? 16.781 10.555 10.828 1 98.44 655 PRO B O 1
ATOM 11313 N N . VAL B 1 656 ? 15.703 12.008 12.078 1 98.5 656 VAL B N 1
ATOM 11314 C CA . VAL B 1 656 ? 14.539 11.125 12.195 1 98.5 656 VAL B CA 1
ATOM 11315 C C . VAL B 1 656 ? 13.875 10.961 10.836 1 98.5 656 VAL B C 1
ATOM 11317 O O . VAL B 1 656 ? 13.453 9.859 10.477 1 98.5 656 VAL B O 1
ATOM 11320 N N . ILE B 1 657 ? 13.781 12.055 10.07 1 98.25 657 ILE B N 1
ATOM 11321 C CA . ILE B 1 657 ? 13.273 11.969 8.703 1 98.25 657 ILE B CA 1
ATOM 11322 C C . ILE B 1 657 ? 14.164 11.047 7.875 1 98.25 657 ILE B C 1
ATOM 11324 O O . ILE B 1 657 ? 13.672 10.25 7.078 1 98.25 657 ILE B O 1
ATOM 11328 N N . GLY B 1 658 ? 15.477 11.195 8.07 1 98.56 658 GLY B N 1
ATOM 11329 C CA . GLY B 1 658 ? 16.391 10.289 7.395 1 98.56 658 GLY B CA 1
ATOM 11330 C C . GLY B 1 658 ? 16.125 8.828 7.695 1 98.56 658 GLY B C 1
ATOM 11331 O O . GLY B 1 658 ? 16.125 7.992 6.789 1 98.56 658 GLY B O 1
ATOM 11332 N N . TRP B 1 659 ? 15.898 8.508 8.945 1 98.56 659 TRP B N 1
ATOM 11333 C CA . TRP B 1 659 ? 15.562 7.148 9.352 1 98.56 659 TRP B CA 1
ATOM 11334 C C . TRP B 1 659 ? 14.273 6.684 8.688 1 98.56 659 TRP B C 1
ATOM 11336 O O . TRP B 1 659 ? 14.203 5.578 8.156 1 98.56 659 TRP B O 1
ATOM 11346 N N . PHE B 1 660 ? 13.211 7.543 8.727 1 97.5 660 PHE B N 1
ATOM 11347 C CA . PHE B 1 660 ? 11.898 7.227 8.164 1 97.5 660 PHE B CA 1
ATOM 11348 C C . PHE B 1 660 ? 12.008 6.945 6.664 1 97.5 660 PHE B C 1
ATOM 11350 O O . PHE B 1 660 ? 11.43 5.984 6.164 1 97.5 660 PHE B O 1
ATOM 11357 N N . LEU B 1 661 ? 12.758 7.723 5.961 1 97.62 661 LEU B N 1
ATOM 11358 C CA . LEU B 1 661 ? 12.898 7.582 4.516 1 97.62 661 LEU B CA 1
ATOM 11359 C C . LEU B 1 661 ? 13.641 6.297 4.164 1 97.62 661 LEU B C 1
ATOM 11361 O O . LEU B 1 661 ? 13.375 5.684 3.129 1 97.62 661 LEU B O 1
ATOM 11365 N N . HIS B 1 662 ? 14.578 5.887 5.039 1 98.12 662 HIS B N 1
ATOM 11366 C CA . HIS B 1 662 ? 15.375 4.695 4.766 1 98.12 662 HIS B CA 1
ATOM 11367 C C . HIS B 1 662 ? 14.695 3.441 5.305 1 98.12 662 HIS B C 1
ATOM 11369 O O . HIS B 1 662 ? 15.156 2.326 5.051 1 98.12 662 HIS B O 1
ATOM 11375 N N . TYR B 1 663 ? 13.609 3.602 6.07 1 96.56 663 TYR B N 1
ATOM 11376 C CA . TYR B 1 663 ? 12.945 2.457 6.691 1 96.56 663 TYR B CA 1
ATOM 11377 C C . TYR B 1 663 ? 11.602 2.184 6.039 1 96.56 663 TYR B C 1
ATOM 11379 O O . TYR B 1 663 ? 11.281 1.037 5.715 1 96.56 663 TYR B O 1
ATOM 11387 N N . LEU B 1 664 ? 10.812 3.176 5.699 1 93.94 664 LEU B N 1
ATOM 11388 C CA . LEU B 1 664 ? 9.422 3.094 5.254 1 93.94 664 LEU B CA 1
ATOM 11389 C C . LEU B 1 664 ? 9.312 2.268 3.977 1 93.94 664 LEU B C 1
ATOM 11391 O O . LEU B 1 664 ? 8.406 1.438 3.846 1 93.94 664 LEU B O 1
ATOM 11395 N N . PRO B 1 665 ? 10.148 2.488 3.037 1 92.88 665 PRO B N 1
ATOM 11396 C CA . PRO B 1 665 ? 9.984 1.75 1.782 1 92.88 665 PRO B CA 1
ATOM 11397 C C . PRO B 1 665 ? 10.008 0.236 1.981 1 92.88 665 PRO B C 1
ATOM 11399 O O . PRO B 1 665 ? 9.336 -0.498 1.249 1 92.88 665 PRO B O 1
ATOM 11402 N N . PHE B 1 666 ? 10.742 -0.241 2.928 1 92.94 666 PHE B N 1
ATOM 11403 C CA . PHE B 1 666 ? 10.867 -1.678 3.141 1 92.94 666 PHE B CA 1
ATOM 11404 C C . PHE B 1 666 ? 9.633 -2.24 3.82 1 92.94 666 PHE B C 1
ATOM 11406 O O . PHE B 1 666 ? 9.414 -3.455 3.826 1 92.94 666 PHE B O 1
ATOM 11413 N N . ILE B 1 667 ? 8.812 -1.385 4.367 1 90.5 667 ILE B N 1
ATOM 11414 C CA . ILE B 1 667 ? 7.531 -1.809 4.926 1 90.5 667 ILE B CA 1
ATOM 11415 C C . ILE B 1 667 ? 6.527 -2.049 3.803 1 90.5 667 ILE B C 1
ATOM 11417 O O . ILE B 1 667 ? 5.754 -3.008 3.848 1 90.5 667 ILE B O 1
ATOM 11421 N N . VAL B 1 668 ? 6.562 -1.283 2.762 1 84.75 668 VAL B N 1
ATOM 11422 C CA . VAL B 1 668 ? 5.562 -1.302 1.698 1 84.75 668 VAL B CA 1
ATOM 11423 C C . VAL B 1 668 ? 6.008 -2.252 0.589 1 84.75 668 VAL B C 1
ATOM 11425 O O . VAL B 1 668 ? 5.172 -2.826 -0.115 1 84.75 668 VAL B O 1
ATOM 11428 N N . MET B 1 669 ? 7.234 -2.48 0.546 1 81.19 669 MET B N 1
ATOM 11429 C CA . MET B 1 669 ? 7.75 -3.266 -0.572 1 81.19 669 MET B CA 1
ATOM 11430 C C . MET B 1 669 ? 7.496 -4.754 -0.354 1 81.19 669 MET B C 1
ATOM 11432 O O . MET B 1 669 ? 7.609 -5.25 0.769 1 81.19 669 MET B O 1
ATOM 11436 N N . GLY B 1 670 ? 7.07 -5.5 -1.271 1 75.75 670 GLY B N 1
ATOM 11437 C CA . GLY B 1 670 ? 6.785 -6.926 -1.217 1 75.75 670 GLY B CA 1
ATOM 11438 C C . GLY B 1 670 ? 7.945 -7.781 -1.686 1 75.75 670 GLY B C 1
ATOM 11439 O O . GLY B 1 670 ? 7.746 -8.906 -2.15 1 75.75 670 GLY B O 1
ATOM 11440 N N . ARG B 1 671 ? 9.164 -7.266 -1.61 1 82.56 671 ARG B N 1
ATOM 11441 C CA . ARG B 1 671 ? 10.336 -8.031 -2.027 1 82.56 671 ARG B CA 1
ATOM 11442 C C . ARG B 1 671 ? 11 -8.711 -0.834 1 82.56 671 ARG B C 1
ATOM 11444 O O . ARG B 1 671 ? 10.633 -8.453 0.315 1 82.56 671 ARG B O 1
ATOM 11451 N N . VAL B 1 672 ? 11.977 -9.594 -1.183 1 85.56 672 VAL B N 1
ATOM 11452 C CA . VAL B 1 672 ? 12.75 -10.25 -0.135 1 85.56 672 VAL B CA 1
ATOM 11453 C C . VAL B 1 672 ? 13.688 -9.25 0.525 1 85.56 672 VAL B C 1
ATOM 11455 O O . VAL B 1 672 ? 14.336 -8.453 -0.16 1 85.56 672 VAL B O 1
ATOM 11458 N N . THR B 1 673 ? 13.711 -9.266 1.772 1 91.31 673 THR B N 1
ATOM 11459 C CA . THR B 1 673 ? 14.539 -8.305 2.502 1 91.31 673 THR B CA 1
ATOM 11460 C C . THR B 1 673 ? 15.453 -9.023 3.484 1 91.31 673 THR B C 1
ATOM 11462 O O . THR B 1 673 ? 15.172 -10.148 3.9 1 91.31 673 THR B O 1
ATOM 11465 N N . TYR B 1 674 ? 16.531 -8.43 3.805 1 92.81 674 TYR B N 1
ATOM 11466 C CA . TYR B 1 674 ? 17.531 -8.953 4.711 1 92.81 674 TYR B CA 1
ATOM 11467 C C . TYR B 1 674 ? 17.891 -7.934 5.785 1 92.81 674 TYR B C 1
ATOM 11469 O O . TYR B 1 674 ? 17.531 -6.758 5.672 1 92.81 674 TYR B O 1
ATOM 11477 N N . VAL B 1 675 ? 18.609 -8.312 6.746 1 95.06 675 VAL B N 1
ATOM 11478 C CA . VAL B 1 675 ? 18.891 -7.484 7.91 1 95.06 675 VAL B CA 1
ATOM 11479 C C . VAL B 1 675 ? 19.766 -6.301 7.504 1 95.06 675 VAL B C 1
ATOM 11481 O O . VAL B 1 675 ? 19.688 -5.227 8.102 1 95.06 675 VAL B O 1
ATOM 11484 N N . HIS B 1 676 ? 20.641 -6.465 6.543 1 95.44 676 HIS B N 1
ATOM 11485 C CA . HIS B 1 676 ? 21.578 -5.414 6.191 1 95.44 676 HIS B CA 1
ATOM 11486 C C . HIS B 1 676 ? 20.891 -4.246 5.504 1 95.44 676 HIS B C 1
ATOM 11488 O O . HIS B 1 676 ? 21.469 -3.164 5.367 1 95.44 676 HIS B O 1
ATOM 11494 N N . HIS B 1 677 ? 19.641 -4.41 5.078 1 95.31 677 HIS B N 1
ATOM 11495 C CA . HIS B 1 677 ? 18.875 -3.316 4.488 1 95.31 677 HIS B CA 1
ATOM 11496 C C . HIS B 1 677 ? 18.609 -2.213 5.508 1 95.31 677 HIS B C 1
ATOM 11498 O O . HIS B 1 677 ? 18.328 -1.071 5.137 1 95.31 677 HIS B O 1
ATOM 11504 N N . TYR B 1 678 ? 18.719 -2.484 6.785 1 96.75 678 TYR B N 1
ATOM 11505 C CA . TYR B 1 678 ? 18.438 -1.525 7.844 1 96.75 678 TYR B CA 1
ATOM 11506 C C . TYR B 1 678 ? 19.641 -0.632 8.109 1 96.75 678 TYR B C 1
ATOM 11508 O O . TYR B 1 678 ? 19.516 0.399 8.781 1 96.75 678 TYR B O 1
ATOM 11516 N N . TYR B 1 679 ? 20.797 -0.92 7.613 1 97.88 679 TYR B N 1
ATOM 11517 C CA . TYR B 1 679 ? 22.062 -0.331 8.047 1 97.88 679 TYR B CA 1
ATOM 11518 C C . TYR B 1 679 ? 22.109 1.161 7.742 1 97.88 679 TYR B C 1
ATOM 11520 O O . TYR B 1 679 ? 22.516 1.964 8.586 1 97.88 679 TYR B O 1
ATOM 11528 N N . PRO B 1 680 ? 21.625 1.573 6.555 1 98 680 PRO B N 1
ATOM 11529 C CA . PRO B 1 680 ? 21.562 3.023 6.363 1 98 680 PRO B CA 1
ATOM 11530 C C . PRO B 1 680 ? 20.625 3.713 7.344 1 98 680 PRO B C 1
ATOM 11532 O O . PRO B 1 680 ? 20.922 4.793 7.855 1 98 680 PRO B O 1
ATOM 11535 N N . ALA B 1 681 ? 19.484 3.1 7.598 1 98.38 681 ALA B N 1
ATOM 11536 C CA . ALA B 1 681 ? 18.516 3.654 8.555 1 98.38 681 ALA B CA 1
ATOM 11537 C C . ALA B 1 681 ? 19.109 3.707 9.961 1 98.38 681 ALA B C 1
ATOM 11539 O O . ALA B 1 681 ? 18.859 4.652 10.711 1 98.38 681 ALA B O 1
ATOM 11540 N N . LEU B 1 682 ? 19.891 2.709 10.281 1 98.56 682 LEU B N 1
ATOM 11541 C CA . LEU B 1 682 ? 20.516 2.639 11.594 1 98.56 682 LEU B CA 1
ATOM 11542 C C . LEU B 1 682 ? 21.406 3.854 11.844 1 98.56 682 LEU B C 1
ATOM 11544 O O . LEU B 1 682 ? 21.453 4.383 12.953 1 98.56 682 LEU B O 1
ATOM 11548 N N . TYR B 1 683 ? 22.125 4.336 10.844 1 98.62 683 TYR B N 1
ATOM 11549 C CA . TYR B 1 683 ? 22.984 5.504 10.977 1 98.62 683 TYR B CA 1
ATOM 11550 C C . TYR B 1 683 ? 22.188 6.711 11.469 1 98.62 683 TYR B C 1
ATOM 11552 O O . TYR B 1 683 ? 22.641 7.426 12.367 1 98.62 683 TYR B O 1
ATOM 11560 N N . PHE B 1 684 ? 21.047 6.918 10.953 1 98.81 684 PHE B N 1
ATOM 11561 C CA . PHE B 1 684 ? 20.219 8.055 11.336 1 98.81 684 PHE B CA 1
ATOM 11562 C C . PHE B 1 684 ? 19.641 7.863 12.734 1 98.81 684 PHE B C 1
ATOM 11564 O O . PHE B 1 684 ? 19.469 8.828 13.477 1 98.81 684 PHE B O 1
ATOM 11571 N N . ALA B 1 685 ? 19.344 6.637 13.055 1 98.75 685 ALA B N 1
ATOM 11572 C CA . ALA B 1 685 ? 18.906 6.344 14.414 1 98.75 685 ALA B CA 1
ATOM 11573 C C . ALA B 1 685 ? 20 6.652 15.43 1 98.75 685 ALA B C 1
ATOM 11575 O O . ALA B 1 685 ? 19.734 7.145 16.531 1 98.75 685 ALA B O 1
ATOM 11576 N N . ILE B 1 686 ? 21.234 6.383 15.062 1 98.88 686 ILE B N 1
ATOM 11577 C CA . ILE B 1 686 ? 22.391 6.676 15.914 1 98.88 686 ILE B CA 1
ATOM 11578 C C . ILE B 1 686 ? 22.5 8.188 16.109 1 98.88 686 ILE B C 1
ATOM 11580 O O . ILE B 1 686 ? 22.734 8.656 17.234 1 98.88 686 ILE B O 1
ATOM 11584 N N . LEU B 1 687 ? 22.312 8.906 15.047 1 98.81 687 LEU B N 1
ATOM 11585 C CA . LEU B 1 687 ? 22.359 10.359 15.148 1 98.81 687 LEU B CA 1
ATOM 11586 C C . LEU B 1 687 ? 21.281 10.875 16.078 1 98.81 687 LEU B C 1
ATOM 11588 O O . LEU B 1 687 ? 21.5 11.805 16.859 1 98.81 687 LEU B O 1
ATOM 11592 N N . CYS B 1 688 ? 20.125 10.242 15.977 1 98.69 688 CYS B N 1
ATOM 11593 C CA . CYS B 1 688 ? 19.031 10.625 16.859 1 98.69 688 CYS B CA 1
ATOM 11594 C C . CYS B 1 688 ? 19.375 10.352 18.312 1 98.69 688 CYS B C 1
ATOM 11596 O O . CYS B 1 688 ? 19.078 11.172 19.188 1 98.69 688 CYS B O 1
ATOM 11598 N N . PHE B 1 689 ? 20 9.258 18.547 1 98.75 689 PHE B N 1
ATOM 11599 C CA . PHE B 1 689 ? 20.453 8.93 19.891 1 98.75 689 PHE B CA 1
ATOM 11600 C C . PHE B 1 689 ? 21.469 9.945 20.391 1 98.75 689 PHE B C 1
ATOM 11602 O O . PHE B 1 689 ? 21.391 10.406 21.531 1 98.75 689 PHE B O 1
ATOM 11609 N N . GLY B 1 690 ? 22.406 10.273 19.547 1 98.69 690 GLY B N 1
ATOM 11610 C CA . GLY B 1 690 ? 23.375 11.297 19.891 1 98.69 690 GLY B CA 1
ATOM 11611 C C . GLY B 1 690 ? 22.75 12.633 20.219 1 98.69 690 GLY B C 1
ATOM 11612 O O . GLY B 1 690 ? 23.141 13.305 21.172 1 98.69 690 GLY B O 1
ATOM 11613 N N . PHE B 1 691 ? 21.75 13.023 19.469 1 98.5 691 PHE B N 1
ATOM 11614 C CA . PHE B 1 691 ? 21.047 14.273 19.719 1 98.5 691 PHE B CA 1
ATOM 11615 C C . PHE B 1 691 ? 20.375 14.266 21.094 1 98.5 691 PHE B C 1
ATOM 11617 O O . PHE B 1 691 ? 20.516 15.219 21.859 1 98.5 691 PHE B O 1
ATOM 11624 N N . LEU B 1 692 ? 19.672 13.164 21.391 1 98.5 692 LEU B N 1
ATOM 11625 C CA . LEU B 1 692 ? 18.938 13.094 22.656 1 98.5 692 LEU B CA 1
ATOM 11626 C C . LEU B 1 692 ? 19.891 13.086 23.844 1 98.5 692 LEU B C 1
ATOM 11628 O O . LEU B 1 692 ? 19.625 13.719 24.859 1 98.5 692 LEU B O 1
ATOM 11632 N N . ALA B 1 693 ? 21 12.336 23.688 1 98.31 693 ALA B N 1
ATOM 11633 C CA . ALA B 1 693 ? 22 12.344 24.75 1 98.31 693 ALA B CA 1
ATOM 11634 C C . ALA B 1 693 ? 22.516 13.758 25 1 98.31 693 ALA B C 1
ATOM 11636 O O . ALA B 1 693 ? 22.609 14.203 26.141 1 98.31 693 ALA B O 1
ATOM 11637 N N . ASP B 1 694 ? 22.781 14.43 23.938 1 98.06 694 ASP B N 1
ATOM 11638 C CA . ASP B 1 694 ? 23.281 15.797 24.047 1 98.06 694 ASP B CA 1
ATOM 11639 C C . ASP B 1 694 ? 22.219 16.719 24.625 1 98.06 694 ASP B C 1
ATOM 11641 O O . ASP B 1 694 ? 22.5 17.516 25.531 1 98.06 694 ASP B O 1
ATOM 11645 N N . TRP B 1 695 ? 20.984 16.609 24.172 1 97.19 695 TRP B N 1
ATOM 11646 C CA . TRP B 1 695 ? 19.891 17.5 24.547 1 97.19 695 TRP B CA 1
ATOM 11647 C C . TRP B 1 695 ? 19.562 17.359 26.031 1 97.19 695 TRP B C 1
ATOM 11649 O O . TRP B 1 695 ? 19.375 18.359 26.719 1 97.19 695 TRP B O 1
ATOM 11659 N N . PHE B 1 696 ? 19.641 16.156 26.609 1 96.75 696 PHE B N 1
ATOM 11660 C CA . PHE B 1 696 ? 19.25 15.922 27.984 1 96.75 696 PHE B CA 1
ATOM 11661 C C . PHE B 1 696 ? 20.422 16.172 28.922 1 96.75 696 PHE B C 1
ATOM 11663 O O . PHE B 1 696 ? 20.219 16.578 30.078 1 96.75 696 PHE B O 1
ATOM 11670 N N . LEU B 1 697 ? 21.656 16.016 28.453 1 96.62 697 LEU B N 1
ATOM 11671 C CA . LEU B 1 697 ? 22.797 16.031 29.375 1 96.62 697 LEU B CA 1
ATOM 11672 C C . LEU B 1 697 ? 23.531 17.359 29.297 1 96.62 697 LEU B C 1
ATOM 11674 O O . LEU B 1 697 ? 24.312 17.703 30.188 1 96.62 697 LEU B O 1
ATOM 11678 N N . ARG B 1 698 ? 23.344 18.094 28.266 1 92.69 698 ARG B N 1
ATOM 11679 C CA . ARG B 1 698 ? 24.125 19.312 28.047 1 92.69 698 ARG B CA 1
ATOM 11680 C C . ARG B 1 698 ? 23.953 20.297 29.203 1 92.69 698 ARG B C 1
ATOM 11682 O O . ARG B 1 698 ? 24.875 21.031 29.562 1 92.69 698 ARG B O 1
ATOM 11689 N N . ALA B 1 699 ? 22.75 20.328 29.844 1 91.31 699 ALA B N 1
ATOM 11690 C CA . ALA B 1 699 ? 22.469 21.297 30.906 1 91.31 699 ALA B CA 1
ATOM 11691 C C . ALA B 1 699 ? 22.812 20.734 32.281 1 91.31 699 ALA B C 1
ATOM 11693 O O . ALA B 1 699 ? 22.719 21.438 33.281 1 91.31 699 ALA B O 1
ATOM 11694 N N . LYS B 1 700 ? 23.328 19.578 32.312 1 94.62 700 LYS B N 1
ATOM 11695 C CA . LYS B 1 700 ? 23.625 18.938 33.594 1 94.62 700 LYS B CA 1
ATOM 11696 C C . LYS B 1 700 ? 25.062 19.219 34.031 1 94.62 700 LYS B C 1
ATOM 11698 O O . LYS B 1 700 ? 25.844 19.781 33.25 1 94.62 700 LYS B O 1
ATOM 11703 N N . SER B 1 701 ? 25.359 18.812 35.25 1 95.31 701 SER B N 1
ATOM 11704 C CA . SER B 1 701 ? 26.688 19.047 35.812 1 95.31 701 SER B CA 1
ATOM 11705 C C . SER B 1 701 ? 27.75 18.203 35.094 1 95.31 701 SER B C 1
ATOM 11707 O O . SER B 1 701 ? 27.422 17.188 34.5 1 95.31 701 SER B O 1
ATOM 11709 N N . LYS B 1 702 ? 28.953 18.594 35.094 1 93.94 702 LYS B N 1
ATOM 11710 C CA . LYS B 1 702 ? 30.062 17.891 34.438 1 93.94 702 LYS B CA 1
ATOM 11711 C C . LYS B 1 702 ? 30.234 16.484 35 1 93.94 702 LYS B C 1
ATOM 11713 O O . LYS B 1 702 ? 30.594 15.555 34.281 1 93.94 702 LYS B O 1
ATOM 11718 N N . LEU B 1 703 ? 29.969 16.406 36.25 1 94.94 703 LEU B N 1
ATOM 11719 C CA . LEU B 1 703 ? 30.062 15.109 36.875 1 94.94 703 LEU B CA 1
ATOM 11720 C C . LEU B 1 703 ? 29 14.156 36.344 1 94.94 703 LEU B C 1
ATOM 11722 O O . LEU B 1 703 ? 29.297 13.008 36 1 94.94 703 LEU B O 1
ATOM 11726 N N . THR B 1 704 ? 27.781 14.648 36.281 1 96.31 704 THR B N 1
ATOM 11727 C CA . THR B 1 704 ? 26.688 13.844 35.781 1 96.31 704 THR B CA 1
ATOM 11728 C C . THR B 1 704 ? 26.938 13.469 34.312 1 96.31 704 THR B C 1
ATOM 11730 O O . THR B 1 704 ? 26.672 12.336 33.906 1 96.31 704 THR B O 1
ATOM 11733 N N . GLN B 1 705 ? 27.422 14.391 33.562 1 96.62 705 GLN B N 1
ATOM 11734 C CA . GLN B 1 705 ? 27.766 14.117 32.156 1 96.62 705 GLN B CA 1
ATOM 11735 C C . GLN B 1 705 ? 28.844 13.039 32.062 1 96.62 705 GLN B C 1
ATOM 11737 O O . GLN B 1 705 ? 28.719 12.094 31.281 1 96.62 705 GLN B O 1
ATOM 11742 N N . GLY B 1 706 ? 29.906 13.219 32.875 1 96 706 GLY B N 1
ATOM 11743 C CA . GLY B 1 706 ? 31 12.266 32.844 1 96 706 GLY B CA 1
ATOM 11744 C C . GLY B 1 706 ? 30.578 10.852 33.188 1 96 706 GLY B C 1
ATOM 11745 O O . GLY B 1 706 ? 31 9.898 32.531 1 96 706 GLY B O 1
ATOM 11746 N N . ILE B 1 707 ? 29.719 10.719 34.125 1 97.44 707 ILE B N 1
ATOM 11747 C CA . ILE B 1 707 ? 29.25 9.406 34.531 1 97.44 707 ILE B CA 1
ATOM 11748 C C . ILE B 1 707 ? 28.344 8.812 33.469 1 97.44 707 ILE B C 1
ATOM 11750 O O . ILE B 1 707 ? 28.516 7.652 33.062 1 97.44 707 ILE B O 1
ATOM 11754 N N . ALA B 1 708 ? 27.406 9.633 33 1 97.81 708 ALA B N 1
ATOM 11755 C CA . ALA B 1 708 ? 26.453 9.148 31.984 1 97.81 708 ALA B CA 1
ATOM 11756 C C . ALA B 1 708 ? 27.172 8.734 30.703 1 97.81 708 ALA B C 1
ATOM 11758 O O . ALA B 1 708 ? 26.969 7.621 30.219 1 97.81 708 ALA B O 1
ATOM 11759 N N . TYR B 1 709 ? 28 9.586 30.156 1 97.94 709 TYR B N 1
ATOM 11760 C CA . TYR B 1 709 ? 28.734 9.258 28.938 1 97.94 709 TYR B CA 1
ATOM 11761 C C . TYR B 1 709 ? 29.734 8.133 29.188 1 97.94 709 TYR B C 1
ATOM 11763 O O . TYR B 1 709 ? 29.969 7.301 28.312 1 97.94 709 TYR B O 1
ATOM 11771 N N . GLY B 1 710 ? 30.344 8.109 30.359 1 98 710 GLY B N 1
ATOM 11772 C CA . GLY B 1 710 ? 31.25 7.02 30.703 1 98 710 GLY B CA 1
ATOM 11773 C C . GLY B 1 710 ? 30.578 5.656 30.641 1 98 710 GLY B C 1
ATOM 11774 O O . GLY B 1 710 ? 31.141 4.711 30.078 1 98 710 GLY B O 1
ATOM 11775 N N . ILE B 1 711 ? 29.453 5.582 31.172 1 98.19 711 ILE B N 1
ATOM 11776 C CA . ILE B 1 711 ? 28.688 4.336 31.172 1 98.19 711 ILE B CA 1
ATOM 11777 C C . ILE B 1 711 ? 28.328 3.969 29.734 1 98.19 711 ILE B C 1
ATOM 11779 O O . ILE B 1 711 ? 28.453 2.811 29.328 1 98.19 711 ILE B O 1
ATOM 11783 N N . LEU B 1 712 ? 27.891 4.934 28.969 1 98.44 712 LEU B N 1
ATOM 11784 C CA . LEU B 1 712 ? 27.516 4.684 27.578 1 98.44 712 LEU B CA 1
ATOM 11785 C C . LEU B 1 712 ? 28.719 4.227 26.75 1 98.44 712 LEU B C 1
ATOM 11787 O O . LEU B 1 712 ? 28.625 3.258 26 1 98.44 712 LEU B O 1
ATOM 11791 N N . TYR B 1 713 ? 29.891 4.926 26.906 1 98.5 713 TYR B N 1
ATOM 11792 C CA . TYR B 1 713 ? 31.109 4.539 26.203 1 98.5 713 TYR B CA 1
ATOM 11793 C C . TYR B 1 713 ? 31.516 3.113 26.562 1 98.5 713 TYR B C 1
ATOM 11795 O O . TYR B 1 713 ? 31.766 2.291 25.672 1 98.5 713 TYR B O 1
ATOM 11803 N N . ALA B 1 714 ? 31.469 2.834 27.844 1 98.56 714 ALA B N 1
ATOM 11804 C CA . ALA B 1 714 ? 31.906 1.53 28.328 1 98.56 714 ALA B CA 1
ATOM 11805 C C . ALA B 1 714 ? 30.984 0.417 27.828 1 98.56 714 ALA B C 1
ATOM 11807 O O . ALA B 1 714 ? 31.469 -0.661 27.453 1 98.56 714 ALA B O 1
ATOM 11808 N N . THR B 1 715 ? 29.766 0.692 27.859 1 98.56 715 THR B N 1
ATOM 11809 C CA . THR B 1 715 ? 28.812 -0.327 27.422 1 98.56 715 THR B CA 1
ATOM 11810 C C . THR B 1 715 ? 28.922 -0.57 25.922 1 98.56 715 THR B C 1
ATOM 11812 O O . THR B 1 715 ? 28.891 -1.717 25.469 1 98.56 715 THR B O 1
ATOM 11815 N N . VAL B 1 716 ? 29.047 0.51 25.125 1 98.56 716 VAL B N 1
ATOM 11816 C CA . VAL B 1 716 ? 29.172 0.38 23.672 1 98.56 716 VAL B CA 1
ATOM 11817 C C . VAL B 1 716 ? 30.438 -0.401 23.328 1 98.56 716 VAL B C 1
ATOM 11819 O O . VAL B 1 716 ? 30.391 -1.351 22.547 1 98.56 716 VAL B O 1
ATOM 11822 N N . ILE B 1 717 ? 31.531 -0.051 23.938 1 98.62 717 ILE B N 1
ATOM 11823 C CA . ILE B 1 717 ? 32.812 -0.701 23.688 1 98.62 717 ILE B CA 1
ATOM 11824 C C . ILE B 1 717 ? 32.781 -2.125 24.234 1 98.62 717 ILE B C 1
ATOM 11826 O O . ILE B 1 717 ? 33.219 -3.066 23.562 1 98.62 717 ILE B O 1
ATOM 11830 N N . GLY B 1 718 ? 32.25 -2.303 25.438 1 98.62 718 GLY B N 1
ATOM 11831 C CA . GLY B 1 718 ? 32.188 -3.617 26.062 1 98.62 718 GLY B CA 1
ATOM 11832 C C . GLY B 1 718 ? 31.391 -4.617 25.25 1 98.62 718 GLY B C 1
ATOM 11833 O O . GLY B 1 718 ? 31.812 -5.758 25.062 1 98.62 718 GLY B O 1
ATOM 11834 N N . LEU B 1 719 ? 30.281 -4.207 24.812 1 98.56 719 LEU B N 1
ATOM 11835 C CA . LEU B 1 719 ? 29.438 -5.094 24.016 1 98.56 719 LEU B CA 1
ATOM 11836 C C . LEU B 1 719 ? 30.094 -5.406 22.688 1 98.56 719 LEU B C 1
ATOM 11838 O O . LEU B 1 719 ? 29.938 -6.512 22.156 1 98.56 719 LEU B O 1
ATOM 11842 N N . TYR B 1 720 ? 30.75 -4.395 22.125 1 98.5 720 TYR B N 1
ATOM 11843 C CA . TYR B 1 720 ? 31.484 -4.633 20.891 1 98.5 720 TYR B CA 1
ATOM 11844 C C . TYR B 1 720 ? 32.531 -5.73 21.062 1 98.5 720 TYR B C 1
ATOM 11846 O O . TYR B 1 720 ? 32.625 -6.645 20.25 1 98.5 720 TYR B O 1
ATOM 11854 N N . ILE B 1 721 ? 33.219 -5.664 22.141 1 98.19 721 ILE B N 1
ATOM 11855 C CA . ILE B 1 721 ? 34.281 -6.637 22.422 1 98.19 721 ILE B CA 1
ATOM 11856 C C . ILE B 1 721 ? 33.656 -7.996 22.719 1 98.19 721 ILE B C 1
ATOM 11858 O O . ILE B 1 721 ? 34.156 -9.031 22.281 1 98.19 721 ILE B O 1
ATOM 11862 N N . PHE B 1 722 ? 32.562 -7.961 23.406 1 98.06 722 PHE B N 1
ATOM 11863 C CA . PHE B 1 722 ? 31.844 -9.188 23.75 1 98.06 722 PHE B CA 1
ATOM 11864 C C . PHE B 1 722 ? 31.406 -9.922 22.484 1 98.06 722 PHE B C 1
ATOM 11866 O O . PHE B 1 722 ? 31.531 -11.141 22.391 1 98.06 722 PHE B O 1
ATOM 11873 N N . PHE B 1 723 ? 30.969 -9.234 21.469 1 98.12 723 PHE B N 1
ATOM 11874 C CA . PHE B 1 723 ? 30.453 -9.844 20.25 1 98.12 723 PHE B CA 1
ATOM 11875 C C . PHE B 1 723 ? 31.484 -9.789 19.125 1 98.12 723 PHE B C 1
ATOM 11877 O O . PHE B 1 723 ? 31.172 -10.062 17.969 1 98.12 723 PHE B O 1
ATOM 11884 N N . MET B 1 724 ? 32.656 -9.484 19.375 1 96.75 724 MET B N 1
ATOM 11885 C CA . MET B 1 724 ? 33.719 -9.266 18.406 1 96.75 724 MET B CA 1
ATOM 11886 C C . MET B 1 724 ? 34 -10.539 17.609 1 96.75 724 MET B C 1
ATOM 11888 O O . MET B 1 724 ? 34.312 -10.469 16.422 1 96.75 724 MET B O 1
ATOM 11892 N N . PRO B 1 725 ? 33.781 -11.75 18.141 1 96.75 725 PRO B N 1
ATOM 11893 C CA . PRO B 1 725 ? 34.062 -12.961 17.359 1 96.75 725 PRO B CA 1
ATOM 11894 C C . PRO B 1 725 ? 33.156 -13.109 16.156 1 96.75 725 PRO B C 1
ATOM 11896 O O . PRO B 1 725 ? 33.562 -13.688 15.141 1 96.75 725 PRO B O 1
ATOM 11899 N N . ILE B 1 726 ? 32 -12.617 16.25 1 96.75 726 ILE B N 1
ATOM 11900 C CA . ILE B 1 726 ? 31.094 -12.773 15.109 1 96.75 726 ILE B CA 1
ATOM 11901 C C . ILE B 1 726 ? 31.578 -11.922 13.938 1 96.75 726 ILE B C 1
ATOM 11903 O O . ILE B 1 726 ? 31.188 -12.148 12.789 1 96.75 726 ILE B O 1
ATOM 11907 N N . SER B 1 727 ? 32.406 -10.906 14.211 1 97.12 727 SER B N 1
ATOM 11908 C CA . SER B 1 727 ? 32.938 -10.016 13.188 1 97.12 727 SER B CA 1
ATOM 11909 C C . SER B 1 727 ? 34.344 -10.422 12.758 1 97.12 727 SER B C 1
ATOM 11911 O O . SER B 1 727 ? 34.656 -10.375 11.57 1 97.12 727 SER B O 1
ATOM 11913 N N . TRP B 1 728 ? 35.125 -10.844 13.695 1 96.69 728 TRP B N 1
ATOM 11914 C CA . TRP B 1 728 ? 36.531 -11.148 13.422 1 96.69 728 TRP B CA 1
ATOM 11915 C C . TRP B 1 728 ? 36.688 -12.602 12.992 1 96.69 728 TRP B C 1
ATOM 11917 O O . TRP B 1 728 ? 37.75 -12.977 12.445 1 96.69 728 TRP B O 1
ATOM 11927 N N . GLY B 1 729 ? 35.688 -13.438 13.203 1 96.56 729 GLY B N 1
ATOM 11928 C CA . GLY B 1 729 ? 35.719 -14.836 12.805 1 96.56 729 GLY B CA 1
ATOM 11929 C C . GLY B 1 729 ? 35.625 -15.797 13.977 1 96.56 729 GLY B C 1
ATOM 11930 O O . GLY B 1 729 ? 36.406 -15.695 14.922 1 96.56 729 GLY B O 1
ATOM 11931 N N . MET B 1 730 ? 34.656 -16.625 13.984 1 96.69 730 MET B N 1
ATOM 11932 C CA . MET B 1 730 ? 34.5 -17.688 14.969 1 96.69 730 MET B CA 1
ATOM 11933 C C . MET B 1 730 ? 35.219 -18.953 14.516 1 96.69 730 MET B C 1
ATOM 11935 O O . MET B 1 730 ? 34.781 -19.609 13.562 1 96.69 730 MET B O 1
ATOM 11939 N N . VAL B 1 731 ? 36.219 -19.234 15.258 1 95.88 731 VAL B N 1
ATOM 11940 C CA . VAL B 1 731 ? 37.062 -20.391 14.891 1 95.88 731 VAL B CA 1
ATOM 11941 C C . VAL B 1 731 ? 36.656 -21.594 15.734 1 95.88 731 VAL B C 1
ATOM 11943 O O . VAL B 1 731 ? 36.406 -21.469 16.938 1 95.88 731 VAL B O 1
ATOM 11946 N N . GLY B 1 732 ? 36.438 -22.781 15.125 1 94.19 732 GLY B N 1
ATOM 11947 C CA . GLY B 1 732 ? 36.094 -23.984 15.852 1 94.19 732 GLY B CA 1
ATOM 11948 C C . GLY B 1 732 ? 34.625 -24.25 15.914 1 94.19 732 GLY B C 1
ATOM 11949 O O . GLY B 1 732 ? 33.844 -23.688 15.117 1 94.19 732 GLY B O 1
ATOM 11950 N N . PRO B 1 733 ? 34.25 -25.109 16.844 1 95.19 733 PRO B N 1
ATOM 11951 C CA . PRO B 1 733 ? 32.844 -25.438 16.938 1 95.19 733 PRO B CA 1
ATOM 11952 C C . PRO B 1 733 ? 31.984 -24.266 17.406 1 95.19 733 PRO B C 1
ATOM 11954 O O . PRO B 1 733 ? 32.406 -23.484 18.266 1 95.19 733 PRO B O 1
ATOM 11957 N N . ASN B 1 734 ? 30.891 -24.125 16.766 1 94.12 734 ASN B N 1
ATOM 11958 C CA . ASN B 1 734 ? 29.984 -23.016 17.062 1 94.12 734 ASN B CA 1
ATOM 11959 C C . ASN B 1 734 ? 29.516 -23.047 18.516 1 94.12 734 ASN B C 1
ATOM 11961 O O . ASN B 1 734 ? 29.141 -22.016 19.078 1 94.12 734 ASN B O 1
ATOM 11965 N N . GLN B 1 735 ? 29.516 -24.219 19.156 1 94.38 735 GLN B N 1
ATOM 11966 C CA . GLN B 1 735 ? 29.047 -24.375 20.531 1 94.38 735 GLN B CA 1
ATOM 11967 C C . GLN B 1 735 ? 29.938 -23.594 21.5 1 94.38 735 GLN B C 1
ATOM 11969 O O . GLN B 1 735 ? 29.5 -23.234 22.594 1 94.38 735 GLN B O 1
ATOM 11974 N N . GLN B 1 736 ? 31.125 -23.297 21.109 1 94.75 736 GLN B N 1
ATOM 11975 C CA . GLN B 1 736 ? 32.062 -22.516 21.938 1 94.75 736 GLN B CA 1
ATOM 11976 C C . GLN B 1 736 ? 31.578 -21.078 22.094 1 94.75 736 GLN B C 1
ATOM 11978 O O . GLN B 1 736 ? 31.984 -20.375 23.016 1 94.75 736 GLN B O 1
ATOM 11983 N N . TYR B 1 737 ? 30.75 -20.703 21.219 1 96.81 737 TYR B N 1
ATOM 11984 C CA . TYR B 1 737 ? 30.297 -19.312 21.219 1 96.81 737 TYR B CA 1
ATOM 11985 C C . TYR B 1 737 ? 28.844 -19.219 21.672 1 96.81 737 TYR B C 1
ATOM 11987 O O . TYR B 1 737 ? 28.156 -18.234 21.359 1 96.81 737 TYR B O 1
ATOM 11995 N N . LYS B 1 738 ? 28.328 -20.125 22.391 1 94.94 738 LYS B N 1
ATOM 11996 C CA . LYS B 1 738 ? 26.969 -20.188 22.891 1 94.94 738 LYS B CA 1
ATOM 11997 C C . LYS B 1 738 ? 26.656 -19 23.812 1 94.94 738 LYS B C 1
ATOM 11999 O O . LYS B 1 738 ? 25.5 -18.594 23.922 1 94.94 738 LYS B O 1
ATOM 12004 N N . TYR B 1 739 ? 27.703 -18.406 24.391 1 95.25 739 TYR B N 1
ATOM 12005 C CA . TYR B 1 739 ? 27.516 -17.312 25.344 1 95.25 739 TYR B CA 1
ATOM 12006 C C . TYR B 1 739 ? 26.984 -16.062 24.641 1 95.25 739 TYR B C 1
ATOM 12008 O O . TYR B 1 739 ? 26.422 -15.18 25.281 1 95.25 739 TYR B O 1
ATOM 12016 N N . MET B 1 740 ? 27.078 -16.031 23.344 1 96.62 740 MET B N 1
ATOM 12017 C CA . MET B 1 740 ? 26.625 -14.852 22.594 1 96.62 740 MET B CA 1
ATOM 12018 C C . MET B 1 740 ? 25.172 -15.008 22.156 1 96.62 740 MET B C 1
ATOM 12020 O O . MET B 1 740 ? 24.578 -14.07 21.625 1 96.62 740 MET B O 1
ATOM 12024 N N . LYS B 1 741 ? 24.641 -16.203 22.297 1 95.94 741 LYS B N 1
ATOM 12025 C CA . LYS B 1 741 ? 23.25 -16.453 21.938 1 95.94 741 LYS B CA 1
ATOM 12026 C C . LYS B 1 741 ? 22.297 -15.969 23.016 1 95.94 741 LYS B C 1
ATOM 12028 O O . LYS B 1 741 ? 21.734 -16.781 23.766 1 95.94 741 LYS B O 1
ATOM 12033 N N . TRP B 1 742 ? 22.047 -14.719 23.031 1 95.69 742 TRP B N 1
ATOM 12034 C CA . TRP B 1 742 ? 21.172 -14.133 24.031 1 95.69 742 TRP B CA 1
ATOM 12035 C C . TRP B 1 742 ? 19.703 -14.492 23.766 1 95.69 742 TRP B C 1
ATOM 12037 O O . TRP B 1 742 ? 18.906 -14.562 24.703 1 95.69 742 TRP B O 1
ATOM 12047 N N . PHE B 1 743 ? 19.297 -14.68 22.5 1 94.69 743 PHE B N 1
ATOM 12048 C CA . PHE B 1 743 ? 17.938 -15.062 22.094 1 94.69 743 PHE B CA 1
ATOM 12049 C C . PHE B 1 743 ? 17.969 -16.281 21.172 1 94.69 743 PHE B C 1
ATOM 12051 O O . PHE B 1 743 ? 18.953 -16.5 20.469 1 94.69 743 PHE B O 1
ATOM 12058 N N . ASP B 1 744 ? 16.922 -17.031 21.109 1 90.38 744 ASP B N 1
ATOM 12059 C CA . ASP B 1 744 ? 16.844 -18.266 20.328 1 90.38 744 ASP B CA 1
ATOM 12060 C C . ASP B 1 744 ? 16.891 -17.953 18.828 1 90.38 744 ASP B C 1
ATOM 12062 O O . ASP B 1 744 ? 17.391 -18.766 18.047 1 90.38 744 ASP B O 1
ATOM 12066 N N . ASN B 1 745 ? 16.453 -16.797 18.531 1 91.12 745 ASN B N 1
ATOM 12067 C CA . ASN B 1 745 ? 16.406 -16.453 17.109 1 91.12 745 ASN B CA 1
ATOM 12068 C C . ASN B 1 745 ? 17.781 -16.016 16.609 1 91.12 745 ASN B C 1
ATOM 12070 O O . ASN B 1 745 ? 17.984 -15.859 15.398 1 91.12 745 ASN B O 1
ATOM 12074 N N . TRP B 1 746 ? 18.719 -15.836 17.578 1 94.94 746 TRP B N 1
ATOM 12075 C CA . TRP B 1 746 ? 20.094 -15.586 17.188 1 94.94 746 TRP B CA 1
ATOM 12076 C C . TRP B 1 746 ? 20.828 -16.891 16.906 1 94.94 746 TRP B C 1
ATOM 12078 O O . TRP B 1 746 ? 21.516 -17.438 17.766 1 94.94 746 TRP B O 1
ATOM 12088 N N . ARG B 1 747 ? 20.781 -17.359 15.758 1 92.56 747 ARG B N 1
ATOM 12089 C CA . ARG B 1 747 ? 21.234 -18.688 15.375 1 92.56 747 ARG B CA 1
ATOM 12090 C C . ARG B 1 747 ? 22.75 -18.766 15.312 1 92.56 747 ARG B C 1
ATOM 12092 O O . ARG B 1 747 ? 23.328 -19.078 14.273 1 92.56 747 ARG B O 1
ATOM 12099 N N . ILE B 1 748 ? 23.344 -18.516 16.422 1 94.06 748 ILE B N 1
ATOM 12100 C CA . ILE B 1 748 ? 24.797 -18.5 16.516 1 94.06 748 ILE B CA 1
ATOM 12101 C C . ILE B 1 748 ? 25.312 -19.906 16.828 1 94.06 748 ILE B C 1
ATOM 12103 O O . ILE B 1 748 ? 26.297 -20.359 16.25 1 94.06 748 ILE B O 1
ATOM 12107 N N . SER B 1 749 ? 24.562 -20.672 17.734 1 89.88 749 SER B N 1
ATOM 12108 C CA . SER B 1 749 ? 25.094 -21.938 18.203 1 89.88 749 SER B CA 1
ATOM 12109 C C . SER B 1 749 ? 24.156 -23.094 17.859 1 89.88 749 SER B C 1
ATOM 12111 O O . SER B 1 749 ? 24.281 -24.188 18.406 1 89.88 749 SER B O 1
ATOM 12113 N N . ASP B 1 750 ? 23.234 -22.844 16.984 1 80.62 750 ASP B N 1
ATOM 12114 C CA . ASP B 1 750 ? 22.328 -23.922 16.578 1 80.62 750 ASP B CA 1
ATOM 12115 C C . ASP B 1 750 ? 22.953 -24.766 15.461 1 80.62 750 ASP B C 1
ATOM 12117 O O . ASP B 1 750 ? 23.797 -24.281 14.711 1 80.62 750 ASP B O 1
#

Radius of gyration: 42.47 Å; Cα contacts (8 Å, |Δi|>4): 2659; chains: 2; bounding box: 106×143×122 Å

Secondary structure (DSSP, 8-state):
---------------------------------------------------------HHHHHHHTHHHHHHHHHHHHHHHHHHTTTTS--B--TTHHHHHHHHHHHHHTB----SS-HHHHHHHHHHHHHTT--S-----TTPBPPTT--HHHHHHHHHHHHHTHHHHHHHHHHHTT--HHHHHHHHHHHHT-HHHHHHHTSS-SHHHHHHHHHHHHHHHHHHHHTTTSTTSHHHHHHHHHHHHHHHHHHHH-GGGHHHHHHHHHHHHHHHHHHHH-TTS-HHHHHHHHHHHHIIIIIHHHHHHHHHHHHHHHH--B--TTGGGS-HHHHTTSBT--TTTTB-SB-BTT-EEEEEE-STT--EEEEEEEE-SSTT--EEEEEES---GGGEEEEEE-TTSPPP-TT-----B--TT-EEEEEETTT-PEEEEEEEE-SS-TTSEEEEEE--SSS--GGGEEEEEEEEESS-S--SS-BTTTEEEEEEETTT--EEEEEEEEP-GGGTTPEEEEEE----TT-GGG-EEEEEEE-TTSPPBPTTSSPPPHHHHHHHHHHHHHHHHHT----TTS--TT---GGGTTTT---EE-S---TTSPB-EE---HHHHHHHHHHHHHHHHHHHHHHHHHHTT-----HHHHHHIIIIIIHHHHHHHHHHHHHHH--S---GGGGHHHHHHHHHHHHHHHHHHHTTS-HHHHHHHHHHHHHHHHHHHHHTTHHHH-B-S-GGGGGGG--STTSTT--/---------------------------------------------------------HHHHHHHTHHHHHHHHHHHHHHHHHHTTTTS--B--TTHHHHHHHHHHHHHTB----SS-SHHHHHHHHHHHHTT--S-----TTPBPPTT--HHHHHHHHHHHHHTHHHHHHHHHHHTT--HHHHHHHHHHHHT-HHHHHHHTSS-SHHHHHHHHHHHHHHHHHHHHTTTSTTSHHHHHHHHHHHHHHHHHHHH-GGGHHHHHHHHHHHHHHHHHHHH-TTS-HHHHHHHHHHHHIIIIIHHHHHHHHHHHHHHHH--B--TTGGGS-HHHHTTSBT--TTTT--SB-BTT-EEEEEE-STT--EEEEEEEE-SSTT--EEEEEES---GGGEEEEEE-TTSPPP-TT-----B--TT-EEEEEETTT-PEEEEEEEE-SS-TTSEEEEEE--SSS--GGGEEEEEEEEESS-S--SS-BTTTEEEEEEETTT--EEEEEEEEP-GGGTTPEEEEEE----TT-GGG-EEEEEEE-TTSPPPPTTSSPPPHHHHHHHHHHHHHHHHHT----TTS--TT---GGGTTTT---EE-S---TTSPB-EE---HHHHHHHHHHHHHHHHHHHHHHHHHHTT-----HHHHHHIIIIIIHHHHHHHHHHHHHHH--S---GGGGHHHHHHHHHHHHHHHHHHHTTS-HHHHHHHHHHHHHHHHHHHHHTTHHHH-B-S-GGGGGGG--STTSTT--

Foldseek 3Di:
DDDYDDDDDDDDDDDDDDDDDDDDDDDDDDDDDDDDDPPPPPPPCPPPPPPPPPPCPPVSVCVVCCVPVVLVVLLVLLLCLQLPLLPVFQAQWFCCLPLVLLLLLLLVLADAAALAFCLLSVQLVVQQVVQVHRSPDNSDGGHGDDPRGPQSSSLSSQLNLLSNLLSLQLLLLVLLVFDPLLSVLLSLQSSLKQLSSQVSRHSDLLSVLLSLLSQLSNLLSQLVSCLVVPPPPSNLVSLLSNLVSLLRNCNSGVLSVLSLVLSVVVLVVSLVVVVVPPVDDPVVSVVSVVSCCVRSPVSSVVSNLVSVVVSLVSNQAHDDHLLQFALLSQLRHPPGPWQAQFFWFDWAFKKFWKWQQPRRTFIWFWDDAADPDWPRATAIFGDRDDDLRRIKGKFAQPVDDGDDLPDLDTGFAFAFGKTWIAGDPPQFTWFWDDIAFDPRRQFTAIHTHDHPPDDDLRRIWTKHWLDFPPDPDRRTATARGTKIWTARPVLRFTWFFDLAFDPVSRVRGTGITGHNDDDSVRSRRIMGTTHIDDPSGGGDHRPPDHDDSVVRVVSSNVSSVSVVLPQFDDPVDDDLQFDALVCQLQQNAKGWGHDQDQQGWTAINGTQRCLSPLLSVLLVVLVVVVVVVVVCVVVVDPPDDPVRVVSCVSQAVSLSSSLCSQRVVRNVRRHTHGNSSNVSSSSSSSSSSSSVLSVVPVPDDPVVNCVVSVVSSCSSNVSSVLCSCNRSTDHGHQCVNCVNCPDPNYPSRD/DPDDDDDDDDDDDDDDDDDDDPPPPPDPPDDDDDDDDPPPPPPPPPPPVPVPPPPCPPVSVCVVCCVPVVLVVLLVLLLCLQLPLLCVFQAQWFCCLPLVLLLLLLLVLADAAALAFCLLSVQLVVQQVVQVHRSPDNSDGGHGDDPRGPQSSSLSSQLNLLSNLLSLQLLLLVLLVFDNLLSVLLSLQSSLKQLSSQVSRHSDLLSVLLSLLSQLSNLLSQLVSCLVVPPPPSNLVSLLSNLVSLLRNCNSGVLSVLSLVLSVVVLVVSLVVVVVPPVDDPVVSVVSVVSCCVRSPVSSVVSNLVSVVVSLVSNQAHDDHLLQFALLSQLRHPPGPWQAQFFWFDWAFKKFWKWQQPRRTFIWFWDDAADPDWPRATAIFGDRDDDLRRIKGKFAQPVDDGDDLPDLDTGFAFAFGKTWIAGDPPQFTWFWDDIAFDPRRQFTAIHTHDHPPDDDLRRIWTKHWLDFQPDPDRRTATARGTKIWTAGPVLRFTWFFDLAFDPVSRVRGTGITGHNDDDSVPSRRIMGTTHIDDPSGGGDHRPPDHDDSVVRVVSSNVSSVSVVLPQFDDPVDDDLQFDALVCQLQQNAKGWGHDQDQQGWTAINGTQRCLSPLLSVLLVVLVVVVVVVVVCVVVVDPPDDPVRVVSCVSQAVSLSSSLCSQRVVRNVRRHTHGNSSNVSSSSSSSSSSSSVLSVVPVPDDPVVNCVVSVVSSCSSNVSSVLCSCNRSTDHGHQCVNCVPCPDPNYPRRD

Sequence (1500 aa):
MATPTDGSERATTASGADPFGDAARRRNNPPVAPTATEKPQPEDKKKALVPVKKEQSFLDCIASWEWIVAPVVFTFLAFFTRFWQIGLSPIVTWDEAHFGKFGSHYLKREFYFDVHPPAGKLLVGLSGLLAGYNGSFEFKSGETYPEEINYTFMRQFNAFWGAVCVPLAYFTAKALHFKLPAVWLVTLMVLCENSYTTISRFILLDSMLLFGTVATTLCWAKFHNLRKKSFTPEWAFWLFLTGLSIGFVCSVKWVGLFVTALVGLYTIEDLWNKFGDTKMPVKVLAAHVAARVSCLIILPFAVYLLSFAIHFWVLTNSGPGDAQMPSLFQANLRGTEVGRDSPLELAIGSRVTIKNMGYGGGLLHSHVQTYPEGSNQQQVTCYHHKDANNDWFFYPNRREQAYDENSDEIRYIGDGSTVRLIHAQTGRNLHSHEIPAPMTKSDKEVSCYGNLTVGDEKDHWKIEVVKDTNSRDRSKIRTLTTAFRLKHEVLGCYLRAGTVNLPQWGFKQIETTCTKTNNPRDTYTHWNVESHTNPKLPPAEPGQYKSQFLQDFIHLNVAMMTSNNALVPDPDKQDDLASQWWQWPILHVGLRMCSWDDKTVKYFLLGNPLVYWGSTAALGVFGLLVVWYTLRWQRGYKELGQDGIDQIHYAGVYPVIGWFLHYLPFIVMGRVTYVHHYYPALYFAILCFGFLADWFLRAKSKLTQGIAYGILYATVIGLYIFFMPISWGMVGPNQQYKYMKWFDNWRISDMATPTDGSERATTASGADPFGDAARRRNNPPVAPTATEKPQPEDKKKALVPVKKEQSFLDCIASWEWIVAPVVFTFLAFFTRFWQIGLSPIVTWDEAHFGKFGSHYLKREFYFDVHPPAGKLLVGLSGLLAGYNGSFEFKSGETYPEEINYTFMRQFNAFWGAVCVPLAYFTAKALHFKLPAVWLVTLMVLCENSYTTISRFILLDSMLLFGTVATTLCWAKFHNLRKKSFTPEWAFWLFLTGLSIGFVCSVKWVGLFVTALVGLYTIEDLWNKFGDTKMPVKVLAAHVAARVSCLIILPFAVYLLSFAIHFWVLTNSGPGDAQMPSLFQANLRGTEVGRDSPLELAIGSRVTIKNMGYGGGLLHSHVQTYPEGSNQQQVTCYHHKDANNDWFFYPNRREQAYDENSDEIRYIGDGSTVRLIHAQTGRNLHSHEIPAPMTKSDKEVSCYGNLTVGDEKDHWKIEVVKDTNSRDRSKIRTLTTAFRLKHEVLGCYLRAGTVNLPQWGFKQIETTCTKTNNPRDTYTHWNVESHTNPKLPPAEPGQYKSQFLQDFIHLNVAMMTSNNALVPDPDKQDDLASQWWQWPILHVGLRMCSWDDKTVKYFLLGNPLVYWGSTAALGVFGLLVVWYTLRWQRGYKELGQDGIDQIHYAGVYPVIGWFLHYLPFIVMGRVTYVHHYYPALYFAILCFGFLADWFLRAKSKLTQGIAYGILYATVIGLYIFFMPISWGMVGPNQQYKYMKWFDNWRISD

Nearest PDB structures (foldseek):
  6p25-assembly1_B  TM=8.912E-01  e=1.118E-64  Saccharomyces cerevisiae W303
  6p2r-assembly1_A  TM=8.855E-01  e=2.076E-47  Saccharomyces cerevisiae W303
  6p28-assembly1_A  TM=9.745E-01  e=1.361E-19  Saccharomyces cerevisiae
  6zqq-assembly4_D  TM=9.743E-01  e=2.627E-19  Saccharomyces cerevisiae
  1t9f-assembly1_A  TM=9.120E-01  e=1.014E-10  Caenorhabditis elegans

InterPro domains:
  IPR003342 ArnT-like, N-terminal domain [PF02366] (73-315)
  IPR016093 MIR motif [PF02815] (363-525)
  IPR016093 MIR motif [PS50919] (343-397)
  IPR016093 MIR motif [PS50919] (410-466)
  IPR016093 MIR motif [PS50919] (474-532)
  IPR016093 MIR motif [SM00472] (343-397)
  IPR016093 MIR motif [SM00472] (410-466)
  IPR016093 MIR motif [SM00472] (475-532)
  IPR027005 O-mannosyl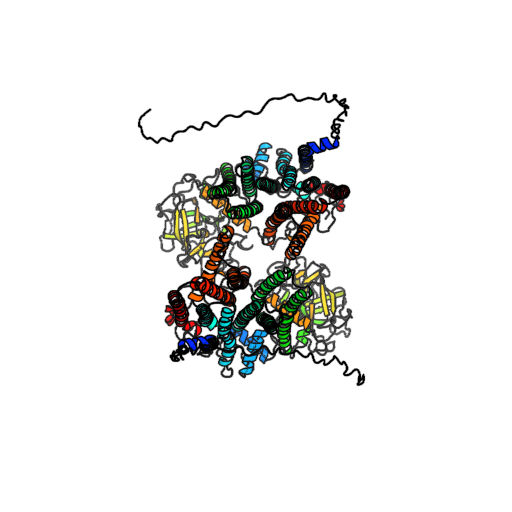-transferase-like [PTHR10050] (40-748)
  IPR032421 Protein O-mannosyl-transferase, C-terminal four TM domain [PF16192] (549-746)
  IPR036300 Mir domain superfamily [SSF82109] (342-528)